Protein AF-0000000077740768 (afdb_homodimer)

Solvent-accessible surface area (backbone atoms only — not comparable to full-atom values): 51770 Å² total; per-residue (Å²): 110,76,67,73,69,76,62,78,69,69,73,80,71,70,84,61,57,72,73,50,46,57,51,37,29,50,53,36,36,55,60,48,62,44,63,74,82,86,44,80,61,64,64,57,43,63,72,75,46,57,66,88,72,53,42,40,68,50,48,29,51,32,42,49,45,39,46,76,26,67,43,61,34,68,59,48,47,52,50,52,58,57,47,59,77,32,86,63,59,63,43,46,66,31,52,37,39,45,43,47,33,18,38,76,71,63,36,49,69,61,42,51,51,49,49,48,49,30,47,74,75,43,47,84,48,69,40,72,63,45,50,34,53,51,47,29,42,39,34,66,74,37,23,72,66,52,32,52,51,50,52,51,41,39,33,64,68,50,68,59,48,87,76,45,46,68,56,50,40,39,56,42,41,20,29,24,74,64,51,33,54,48,51,30,36,52,50,44,69,72,40,38,83,78,40,55,74,52,60,67,43,52,41,48,53,43,43,21,32,34,74,60,66,36,55,66,50,26,51,52,36,50,51,46,43,44,73,73,64,44,72,81,43,51,33,46,51,36,46,52,32,44,36,26,16,77,70,58,34,40,67,59,24,50,50,50,53,49,50,42,57,70,68,64,80,43,67,87,47,70,66,45,54,31,44,49,17,37,18,24,13,65,68,50,32,49,65,59,16,50,51,52,58,64,42,37,58,76,72,74,43,79,85,47,57,66,40,51,42,25,44,31,50,11,23,33,65,57,70,34,41,68,60,24,53,50,48,54,51,49,37,50,74,70,68,41,69,81,48,58,67,43,53,42,54,51,43,58,33,24,63,75,29,85,87,42,21,70,62,42,38,52,52,51,49,50,51,40,52,73,68,68,56,76,67,49,65,71,43,47,35,50,53,29,46,53,25,28,74,69,67,34,48,66,57,31,49,48,53,53,50,51,38,45,68,63,38,33,58,79,52,57,68,34,49,40,42,47,33,54,42,26,44,76,68,72,33,41,65,61,33,47,51,55,51,48,54,40,38,54,50,74,42,74,78,53,65,69,48,52,50,52,48,48,56,49,26,50,77,68,69,43,52,65,59,54,53,52,48,50,52,50,50,55,58,51,61,75,65,50,71,64,74,70,60,76,57,116,113,77,68,73,68,75,62,76,68,69,74,78,71,71,83,60,57,73,71,50,47,56,52,37,32,49,52,38,38,56,61,49,61,46,66,71,82,88,42,79,61,62,66,55,42,61,71,74,46,57,66,87,73,53,42,39,66,51,49,29,50,33,43,50,44,40,46,76,28,66,42,61,34,68,59,49,46,51,51,54,58,56,48,59,76,34,86,62,60,63,42,46,66,32,52,37,38,45,44,46,34,17,36,74,72,63,36,49,68,59,43,51,50,48,50,47,48,31,47,75,75,41,46,85,46,70,40,72,62,44,49,35,55,50,47,29,43,39,34,67,73,37,26,72,65,53,33,53,51,50,51,50,43,39,33,65,68,49,67,60,48,86,75,46,44,70,55,50,40,40,55,42,42,20,29,25,76,64,51,32,55,47,51,31,36,50,50,45,69,73,39,38,83,79,39,55,74,51,60,67,43,51,41,49,52,42,43,20,32,34,73,62,65,35,55,66,50,26,52,52,36,50,52,46,44,44,73,73,64,45,73,82,44,51,37,46,51,35,46,52,32,42,37,27,15,78,69,60,35,40,68,61,24,50,51,50,54,48,51,42,57,70,67,63,79,42,67,88,46,70,65,46,54,32,44,47,18,37,18,25,13,66,66,50,33,47,66,60,17,50,52,52,57,63,41,36,57,76,73,73,42,78,86,47,58,65,40,52,41,24,44,30,51,11,23,33,65,57,70,32,41,68,60,24,54,51,47,53,51,50,37,49,74,72,70,40,69,81,48,57,66,44,54,43,52,50,45,57,32,25,62,74,28,84,86,43,20,69,63,42,38,52,52,51,50,50,51,40,52,72,69,67,55,77,67,50,65,72,44,47,36,50,51,29,46,53,26,29,74,69,67,34,48,66,57,32,50,47,53,52,49,50,38,43,70,66,42,34,58,79,51,58,67,34,49,41,43,47,32,54,42,25,42,75,69,70,33,40,65,61,32,46,51,54,52,48,54,39,39,57,51,73,42,77,76,54,66,68,51,51,51,51,48,49,55,50,26,51,75,69,69,42,52,65,58,53,53,52,47,50,53,50,48,54,58,49,61,74,65,51,71,64,74,72,59,77,58,116

Organism: Raphanus sativus (NCBI:txid3726)

pLDDT: mean 88.82, std 14.02, range [19.12, 98.38]

Sequence (976 aa):
MLKKATSDSYRLLAPATSINRTEIERITRIINDHPFPNHPIQPTLSKHIPLSSLSPTTVSEVLGRLFAAHSNGLKALEFFKYSLKTPPPPTSDSFEKTLHILARMRYFDQAWALMAEMRKSHPFLLTSKSMSILLCKVARFGSYEETLSAFRRMEREIFKKKFGVDEFNVLLRAFCAEREMKEARSVFEKMHSRFKPDVKTMNILLLGFKEAGDVTATELFYHEMVKRGFEPNAVTYGVRIDGFCKKRNFGEALRLFEEMGRCGKVAVTLQIVTTLIHGAGVVRNKVKARQLFDEIPERGLKCDCGAYNALMSALMRCGDVSGAVQVMKEMEENGVEADSVTFHSVFIGMMKSKEFGFDGVCELYQKMKGRSLVPKTPTVVLLMKLFCQNGEVNLGLDLWKYMLEKGYCPHGHALELLTTALCARRRANDAFECSRQTVERGRCVSEPVFRMLETSLSSKGELEKLEELKRKIQKLHSFLPPPGTQLIMLKKATSDSYRLLAPATSINRTEIERITRIINDHPFPNHPIQPTLSKHIPLSSLSPTTVSEVLGRLFAAHSNGLKALEFFKYSLKTPPPPTSDSFEKTLHILARMRYFDQAWALMAEMRKSHPFLLTSKSMSILLCKVARFGSYEETLSAFRRMEREIFKKKFGVDEFNVLLRAFCAEREMKEARSVFEKMHSRFKPDVKTMNILLLGFKEAGDVTATELFYHEMVKRGFEPNAVTYGVRIDGFCKKRNFGEALRLFEEMGRCGKVAVTLQIVTTLIHGAGVVRNKVKARQLFDEIPERGLKCDCGAYNALMSALMRCGDVSGAVQVMKEMEENGVEADSVTFHSVFIGMMKSKEFGFDGVCELYQKMKGRSLVPKTPTVVLLMKLFCQNGEVNLGLDLWKYMLEKGYCPHGHALELLTTALCARRRANDAFECSRQTVERGRCVSEPVFRMLETSLSSKGELEKLEELKRKIQKLHSFLPPPGTQLI

Foldseek 3Di:
DDPPVPPCPVPDLDPDDPVLQLVLLVLLLQLLLDFPDVDDCLVVCVVPPPLVNDDLSSLLSSLVQCLLQLFQLVSLVSSQVSNCVDPPHHALSSLLSSLLSCLVLPVLVVSVVVLLVCVVVPVVSDDLSSVLNNLLSCLQQHDLVSSVVSLVCCCCRRNNHDDEQSSVLSSLLSCLSNLNLVSSVVSCVVCCVPHVHALSSLLSSLLSCLVNLNLVVSVVSVVVCVVVPHDDEQSSLQSNLLSCLVVLNLVVSVVSVVVQVVVVPYQHDPSSLLSSLLSCLSNLNLVVSVVSLVCQVVSVHDDALSSLLSSLLSCLSNLNLVVSVVSVVVCVVVPHDHALSSLQSSLVSQCPHPVRHPVVNVVSVVVCVVVVHQHGQVSLLVVLQRCLVVLNLVVLVVNCVSCVSSSHQHDQSSLLSSLVSCLVVLNLVSSLVSLQSNLSSLHAHDPNSLVSSVVSCVVVVNCVSSVVSVVSRVVSVVPRDPPPPVPD/DDPPVPPVVVPDLDPDDPVLQLVLLVLLQQLLLDFPDVDDCLVSCVVPPPLVNDDLSSLLSNLVQCLLQLFQLVSLVSSQVSNCVDPPHHALSSLLSSLLSCLVLPVLVVSVVVLLVCVVVPVVSDDLSSVLNNLLSCLQQHDLVSSVVVLVCCCCRRNNHDDEQSSVLSSLLSCLSNLNLVSSVVSCVVCCVPHVHALSSLLSSLLSCLVNLNLVVSVVSVVVCVVVPHDDEQSSLQSNLLSCLVVLNLVVSVVSVVVQVVVVPYQHDPSSLLSSLLSCLSNLNLVVSVVSLVCQVVSVHDDALSSLLSSLLSCLSNLNLVVNVVSVVVCVVVPHDHALSSLQSSLVSQCPHPVRHPVVNVVSVVVCVVVVHQHHQVSLLVVLQSCLVVLNLVVLVVNCVSCVSSSHQHDLSSLLSSLVSCLVVLNLVSSLVSLQVNLSSLHAHDPVSLVSSVVSCVVVVNCVSSVVSVVSRVVSVVPRDPPPPPDD

Nearest PDB structures (foldseek):
  4wsl-assembly1_A  TM=6.156E-01  e=1.530E-11  synthetic construct
  8rdj-assembly1_G  TM=3.846E-01  e=1.985E-12  Sinapis alba
  4m59-assembly1_A  TM=3.304E-01  e=1.253E-11  Zea mays
  4oe1-assembly1_A  TM=3.304E-01  e=1.357E-11  Zea mays
  4leu-assembly1_A  TM=6.456E-01  e=7.310E-03  Arabidopsis thaliana

InterPro domains:
  IPR002885 Pentatricopeptide repeat [PF01535] (168-193)
  IPR002885 Pentatricopeptide repeat [PF01535] (382-407)
  IPR002885 Pentatricopeptide repeat [PF13041] (197-246)
  IPR002885 Pentatricopeptide repeat [PF13041] (307-351)
  IPR002885 Pentatricopeptide repeat [PS51375] (164-194)
  IPR002885 Pentatricopeptide repeat [PS51375] (198-232)
  IPR002885 Pentatricopeptide repeat [PS51375] (233-267)
  IPR002885 Pentatricopeptide repeat [PS51375] (304-338)
  IPR002885 Pentatricopeptide repeat [PS51375] (376-410)
  IPR002885 Pentatricopeptide repeat [TIGR00756] (168-194)
  IPR002885 Pentatricopeptide repeat [TIGR00756] (201-234)
  IPR002885 Pentatricopeptide repeat [TIGR00756] (235-264)
  IPR002885 Pentatricopeptide repeat [TIGR00756] (307-339)
  IPR002885 Pentatricopeptide repeat [TIGR00756] (383-410)
  IPR011990 Tetratricopeptide-like helical domain superfamily [G3DSA:1.25.40.10] (53-267)
  IPR011990 Tetratricopeptide-like helical domain superfamily [G3DSA:1.25.40.10] (319-487)
  IPR051114 Mitochondrial RNA Processing CCM1 [PTHR47934] (65-280)

Radius of gyration: 31.54 Å; Cα contacts (8 Å, |Δi|>4): 1273; chains: 2; bounding box: 64×94×77 Å

Structure (mmCIF, N/CA/C/O backbone):
data_AF-0000000077740768-model_v1
#
loop_
_entity.id
_entity.type
_entity.pdbx_description
1 polymer 'Pentatricopeptide repeat-containing protein At3g61360'
#
loop_
_atom_site.group_PDB
_atom_site.id
_atom_site.type_symbol
_atom_site.label_atom_id
_atom_site.label_alt_id
_atom_site.label_comp_id
_atom_site.label_asym_id
_atom_site.label_entity_id
_atom_site.label_seq_id
_atom_site.pdbx_PDB_ins_code
_atom_site.Cartn_x
_atom_site.Cartn_y
_atom_site.Cartn_z
_atom_site.occupancy
_atom_site.B_iso_or_equiv
_atom_site.auth_seq_id
_atom_site.auth_comp_id
_atom_site.auth_asym_id
_atom_site.auth_atom_id
_atom_site.pdbx_PDB_model_num
ATOM 1 N N . MET A 1 1 ? 6.824 11.258 23.734 1 19.12 1 MET A N 1
ATOM 2 C CA . MET A 1 1 ? 5.383 11.445 23.578 1 19.12 1 MET A CA 1
ATOM 3 C C . MET A 1 1 ? 5.035 11.773 22.125 1 19.12 1 MET A C 1
ATOM 5 O O . MET A 1 1 ? 5.113 12.93 21.719 1 19.12 1 MET A O 1
ATOM 9 N N . LEU A 1 2 ? 5.359 10.867 21.188 1 22.73 2 LEU A N 1
ATOM 10 C CA . LEU A 1 2 ? 5.855 11.117 19.844 1 22.73 2 LEU A CA 1
ATOM 11 C C . LEU A 1 2 ? 4.703 11.43 18.891 1 22.73 2 LEU A C 1
ATOM 13 O O . LEU A 1 2 ? 3.822 10.594 18.688 1 22.73 2 LEU A O 1
ATOM 17 N N . LYS A 1 3 ? 4.176 12.602 18.797 1 27.83 3 LYS A N 1
ATOM 18 C CA . LYS A 1 3 ? 3.102 13.156 17.984 1 27.83 3 LYS A CA 1
ATOM 19 C C . LYS A 1 3 ? 3.113 12.57 16.578 1 27.83 3 LYS A C 1
ATOM 21 O O . LYS A 1 3 ? 4.18 12.336 16.016 1 27.83 3 LYS A O 1
ATOM 26 N N . LYS A 1 4 ? 2.189 11.797 16.297 1 33.47 4 LYS A N 1
ATOM 27 C CA . LYS A 1 4 ? 1.985 11.406 14.906 1 33.47 4 LYS A CA 1
ATOM 28 C C . LYS A 1 4 ? 2.395 12.523 13.945 1 33.47 4 LYS A C 1
ATOM 30 O O . LYS A 1 4 ? 1.703 13.531 13.836 1 33.47 4 LYS A O 1
ATOM 35 N N . ALA A 1 5 ? 3.668 12.688 13.758 1 29.22 5 ALA A N 1
ATOM 36 C CA . ALA A 1 5 ? 4.199 13.703 12.852 1 29.22 5 ALA A CA 1
ATOM 37 C C . ALA A 1 5 ? 3.523 13.625 11.484 1 29.22 5 ALA A C 1
ATOM 39 O O . ALA A 1 5 ? 3.865 14.383 10.578 1 29.22 5 ALA A O 1
ATOM 40 N N . THR A 1 6 ? 3.053 12.414 11.133 1 29.78 6 THR A N 1
ATOM 41 C CA . THR A 1 6 ? 2.799 12.547 9.703 1 29.78 6 THR A CA 1
ATOM 42 C C . THR A 1 6 ? 1.734 13.609 9.445 1 29.78 6 THR A C 1
ATOM 44 O O . THR A 1 6 ? 1.549 14.039 8.305 1 29.78 6 THR A O 1
ATOM 47 N N . SER A 1 7 ? 0.493 13.266 10.016 1 28.44 7 SER A N 1
ATOM 48 C CA . SER A 1 7 ? -0.506 14.297 9.75 1 28.44 7 SER A CA 1
ATOM 49 C C . SER A 1 7 ? -0.014 15.672 10.18 1 28.44 7 SER A C 1
ATOM 51 O O . SER A 1 7 ? 0.592 15.812 11.25 1 28.44 7 SER A O 1
ATOM 53 N N . ASP A 1 8 ? 0.368 16.5 9.234 1 29.23 8 ASP A N 1
ATOM 54 C CA . ASP A 1 8 ? 0.685 17.922 9.398 1 29.23 8 ASP A CA 1
ATOM 55 C C . ASP A 1 8 ? -0.085 18.516 10.57 1 29.23 8 ASP A C 1
ATOM 57 O O . ASP A 1 8 ? -1.23 18.953 10.414 1 29.23 8 ASP A O 1
ATOM 61 N N . SER A 1 9 ? -0.058 17.875 11.625 1 28.39 9 SER A N 1
ATOM 62 C CA . SER A 1 9 ? -0.705 18.562 12.742 1 28.39 9 SER A CA 1
ATOM 63 C C . SER A 1 9 ? -0.191 19.984 12.875 1 28.39 9 SER A C 1
ATOM 65 O O . SER A 1 9 ? 0.879 20.219 13.445 1 28.39 9 SER A O 1
ATOM 67 N N . TYR A 1 10 ? -0.19 20.797 11.844 1 28.3 10 TYR A N 1
ATOM 68 C CA . TYR A 1 10 ? 0.041 22.219 12.109 1 28.3 10 TYR A CA 1
ATOM 69 C C . TYR A 1 10 ? -0.716 22.672 13.352 1 28.3 10 TYR A C 1
ATOM 71 O O . TYR A 1 10 ? -1.924 22.453 13.461 1 28.3 10 TYR A O 1
ATOM 79 N N . ARG A 1 11 ? -0.176 22.703 14.484 1 33.5 11 ARG A N 1
ATOM 80 C CA . ARG A 1 11 ? -0.612 23.469 15.648 1 33.5 11 ARG A CA 1
ATOM 81 C C . ARG A 1 11 ? -1.472 24.656 15.234 1 33.5 11 ARG A C 1
ATOM 83 O O . ARG A 1 11 ? -1.171 25.328 14.25 1 33.5 11 ARG A O 1
ATOM 90 N N . LEU A 1 12 ? -2.652 24.703 15.797 1 32.5 12 LEU A N 1
ATOM 91 C CA . LEU A 1 12 ? -3.711 25.703 15.812 1 32.5 12 LEU A CA 1
ATOM 92 C C . LEU A 1 12 ? -3.131 27.109 15.992 1 32.5 12 LEU A C 1
ATOM 94 O O . LEU A 1 12 ? -2.418 27.375 16.969 1 32.5 12 LEU A O 1
ATOM 98 N N . LEU A 1 13 ? -2.967 27.812 14.922 1 33.19 13 LEU A N 1
ATOM 99 C CA . LEU A 1 13 ? -2.783 29.266 14.898 1 33.19 13 LEU A CA 1
ATOM 100 C C . LEU A 1 13 ? -3.686 29.938 15.922 1 33.19 13 LEU A C 1
ATOM 102 O O . LEU A 1 13 ? -4.844 29.562 16.078 1 33.19 13 LEU A O 1
ATOM 106 N N . ALA A 1 14 ? -3.217 30.375 16.938 1 36.44 14 ALA A N 1
ATOM 107 C CA . ALA A 1 14 ? -3.973 31.297 17.781 1 36.44 14 ALA A CA 1
ATOM 108 C C . ALA A 1 14 ? -4.91 32.156 16.953 1 36.44 14 ALA A C 1
ATOM 110 O O . ALA A 1 14 ? -4.547 32.625 15.867 1 36.44 14 ALA A O 1
ATOM 111 N N . PRO A 1 15 ? -6.246 32.125 17.234 1 41.62 15 PRO A N 1
ATOM 112 C CA . PRO A 1 15 ? -7.16 33.031 16.531 1 41.62 15 PRO A CA 1
ATOM 113 C C . PRO A 1 15 ? -6.652 34.469 16.484 1 41.62 15 PRO A C 1
ATOM 115 O O . PRO A 1 15 ? -6.32 35.031 17.531 1 41.62 15 PRO A O 1
ATOM 118 N N . ALA A 1 16 ? -6.008 34.844 15.406 1 47.25 16 ALA A N 1
ATOM 119 C CA . ALA A 1 16 ? -5.688 36.25 15.211 1 47.25 16 ALA A CA 1
ATOM 120 C C . ALA A 1 16 ? -6.898 37.125 15.508 1 47.25 16 ALA A C 1
ATOM 122 O O . ALA A 1 16 ? -8.039 36.688 15.352 1 47.25 16 ALA A O 1
ATOM 123 N N . THR A 1 17 ? -6.75 38.062 16.078 1 52.84 17 THR A N 1
ATOM 124 C CA . THR A 1 17 ? -7.793 39.062 16.219 1 52.84 17 THR A CA 1
ATOM 125 C C . THR A 1 17 ? -8.438 39.375 14.867 1 52.84 17 THR A C 1
ATOM 127 O O . THR A 1 17 ? -7.84 39.125 13.82 1 52.84 17 THR A O 1
ATOM 130 N N . SER A 1 18 ? -9.805 39.625 14.812 1 54.72 18 SER A N 1
ATOM 131 C CA . SER A 1 18 ? -10.68 39.875 13.672 1 54.72 18 SER A CA 1
ATOM 132 C C . SER A 1 18 ? -9.977 40.688 12.594 1 54.72 18 SER A C 1
ATOM 134 O O . SER A 1 18 ? -10.07 40.375 11.406 1 54.72 18 SER A O 1
ATOM 136 N N . ILE A 1 19 ? -9.367 41.75 13 1 53 19 ILE A N 1
ATOM 137 C CA . ILE A 1 19 ? -8.711 42.656 12.062 1 53 19 ILE A CA 1
ATOM 138 C C . ILE A 1 19 ? -7.547 41.938 11.383 1 53 19 ILE A C 1
ATOM 140 O O . ILE A 1 19 ? -7.348 42.062 10.172 1 53 19 ILE A O 1
ATOM 144 N N . ASN A 1 20 ? -7.051 41 12.078 1 72.62 20 ASN A N 1
ATOM 145 C CA . ASN A 1 20 ? -5.852 40.312 11.602 1 72.62 20 ASN A CA 1
ATOM 146 C C . ASN A 1 20 ? -6.203 39.188 10.641 1 72.62 20 ASN A C 1
ATOM 148 O O . ASN A 1 20 ? -5.504 39 9.648 1 72.62 20 ASN A O 1
ATOM 152 N N . ARG A 1 21 ? -7.508 38.969 10.672 1 80 21 ARG A N 1
ATOM 153 C CA . ARG A 1 21 ? -7.91 37.875 9.797 1 80 21 ARG A CA 1
ATOM 154 C C . ARG A 1 21 ? -8.219 38.375 8.391 1 80 21 ARG A C 1
ATOM 156 O O . ARG A 1 21 ? -7.871 37.719 7.398 1 80 21 ARG A O 1
ATOM 163 N N . THR A 1 22 ? -8.852 39.562 8.359 1 81.31 22 THR A N 1
ATOM 164 C CA . THR A 1 22 ? -9.211 40.125 7.066 1 81.31 22 THR A CA 1
ATOM 165 C C . THR A 1 22 ? -7.961 40.469 6.262 1 81.31 22 THR A C 1
ATOM 167 O O . THR A 1 22 ? -7.938 40.312 5.043 1 81.31 22 THR A O 1
ATOM 170 N N . GLU A 1 23 ? -6.965 40.938 6.988 1 86.69 23 GLU A N 1
ATOM 171 C CA . GLU A 1 23 ? -5.715 41.281 6.309 1 86.69 23 GLU A CA 1
ATOM 172 C C . GLU A 1 23 ? -5.004 40.031 5.797 1 86.69 23 GLU A C 1
ATOM 174 O O . GLU A 1 23 ? -4.465 40.031 4.691 1 86.69 23 GLU A O 1
ATOM 179 N N . ILE A 1 24 ? -5.078 39.062 6.551 1 88.75 24 ILE A N 1
ATOM 180 C CA . ILE A 1 24 ? -4.461 37.812 6.172 1 88.75 24 ILE A CA 1
ATOM 181 C C . ILE A 1 24 ? -5.148 37.25 4.93 1 88.75 24 ILE A C 1
ATOM 183 O O . ILE A 1 24 ? -4.488 36.781 3.996 1 88.75 24 ILE A O 1
ATOM 187 N N . GLU A 1 25 ? -6.438 37.312 4.906 1 85.25 25 GLU A N 1
ATOM 188 C CA . GLU A 1 25 ? -7.207 36.844 3.76 1 85.25 25 GLU A CA 1
ATOM 189 C C . GLU A 1 25 ? -6.91 37.656 2.51 1 85.25 25 GLU A C 1
ATOM 191 O O . GLU A 1 25 ? -6.777 37.125 1.416 1 85.25 25 GLU A O 1
ATOM 196 N N . ARG A 1 26 ? -6.844 38.875 2.738 1 88.19 26 ARG A N 1
ATOM 197 C CA . ARG A 1 26 ? -6.547 39.781 1.626 1 88.19 26 ARG A CA 1
ATOM 198 C C . ARG A 1 26 ? -5.188 39.469 1.016 1 88.19 26 ARG A C 1
ATOM 200 O O . ARG A 1 26 ? -5.062 39.344 -0.205 1 88.19 26 ARG A O 1
ATOM 207 N N . ILE A 1 27 ? -4.152 39.344 1.81 1 91.69 27 ILE A N 1
ATOM 208 C CA . ILE A 1 27 ? -2.803 39.062 1.335 1 91.69 27 ILE A CA 1
ATOM 209 C C . ILE A 1 27 ? -2.773 37.719 0.625 1 91.69 27 ILE A C 1
ATOM 211 O O . ILE A 1 27 ? -2.172 37.594 -0.443 1 91.69 27 ILE A O 1
ATOM 215 N N . THR A 1 28 ? -3.422 36.719 1.236 1 88.38 28 THR A N 1
ATOM 216 C CA . THR A 1 28 ? -3.465 35.375 0.658 1 88.38 28 THR A CA 1
ATOM 217 C C . THR A 1 28 ? -4.105 35.406 -0.727 1 88.38 28 THR A C 1
ATOM 219 O O . THR A 1 28 ? -3.627 34.75 -1.653 1 88.38 28 THR A O 1
ATOM 222 N N . ARG A 1 29 ? -5.121 36.219 -0.854 1 84.19 29 ARG A N 1
ATOM 223 C CA . ARG A 1 29 ? -5.805 36.344 -2.137 1 84.19 29 ARG A CA 1
ATOM 224 C C . ARG A 1 29 ? -4.902 37 -3.178 1 84.19 29 ARG A C 1
ATOM 226 O O . ARG A 1 29 ? -4.887 36.562 -4.34 1 84.19 29 ARG A O 1
ATOM 233 N N . ILE A 1 30 ? -4.215 38 -2.787 1 87.62 30 ILE A N 1
ATOM 234 C CA . ILE A 1 30 ? -3.318 38.688 -3.691 1 87.62 30 ILE A CA 1
ATOM 235 C C . ILE A 1 30 ? -2.264 37.75 -4.234 1 87.62 30 ILE A C 1
ATOM 237 O O . ILE A 1 30 ? -1.974 37.75 -5.434 1 87.62 30 ILE A O 1
ATOM 241 N N . ILE A 1 31 ? -1.741 36.875 -3.418 1 88.81 31 ILE A N 1
ATOM 242 C CA . ILE A 1 31 ? -0.682 35.969 -3.807 1 88.81 31 ILE A CA 1
ATOM 243 C C . ILE A 1 31 ? -1.251 34.875 -4.73 1 88.81 31 ILE A C 1
ATOM 245 O O . ILE A 1 31 ? -0.696 34.625 -5.797 1 88.81 31 ILE A O 1
ATOM 249 N N . ASN A 1 32 ? -2.355 34.312 -4.305 1 81.62 32 ASN A N 1
ATOM 250 C CA . ASN A 1 32 ? -2.936 33.188 -5.047 1 81.62 32 ASN A CA 1
ATOM 251 C C . ASN A 1 32 ? -3.477 33.656 -6.402 1 81.62 32 ASN A C 1
ATOM 253 O O . ASN A 1 32 ? -3.451 32.875 -7.367 1 81.62 32 ASN A O 1
ATOM 257 N N . ASP A 1 33 ? -3.928 34.875 -6.422 1 77.62 33 ASP A N 1
ATOM 258 C CA . ASP A 1 33 ? -4.547 35.375 -7.648 1 77.62 33 ASP A CA 1
ATOM 259 C C . ASP A 1 33 ? -3.496 35.906 -8.625 1 77.62 33 ASP A C 1
ATOM 261 O O . ASP A 1 33 ? -3.803 36.188 -9.781 1 77.62 33 ASP A O 1
ATOM 265 N N . HIS A 1 34 ? -2.32 36.062 -8.164 1 80.81 34 HIS A N 1
ATOM 266 C CA . HIS A 1 34 ? -1.268 36.531 -9.047 1 80.81 34 HIS A CA 1
ATOM 267 C C . HIS A 1 34 ? -1.006 35.562 -10.18 1 80.81 34 HIS A C 1
ATOM 269 O O . HIS A 1 34 ? -0.88 34.344 -9.953 1 80.81 34 HIS A O 1
ATOM 275 N N . PRO A 1 35 ? -1.035 36.062 -11.477 1 72.31 35 PRO A N 1
ATOM 276 C CA . PRO A 1 35 ? -0.793 35.156 -12.617 1 72.31 35 PRO A CA 1
ATOM 277 C C . PRO A 1 35 ? 0.646 34.656 -12.672 1 72.31 35 PRO A C 1
ATOM 279 O O . PRO A 1 35 ? 1.583 35.469 -12.742 1 72.31 35 PRO A O 1
ATOM 282 N N . PHE A 1 36 ? 0.945 33.594 -12.367 1 67.31 36 PHE A N 1
ATOM 283 C CA . PHE A 1 36 ? 2.258 32.969 -12.398 1 67.31 36 PHE A CA 1
ATOM 284 C C . PHE A 1 36 ? 2.379 32.031 -13.602 1 67.31 36 PHE A C 1
ATOM 286 O O . PHE A 1 36 ? 1.399 31.406 -14.008 1 67.31 36 PHE A O 1
ATOM 293 N N . PRO A 1 37 ? 3.564 31.922 -14.289 1 63.22 37 PRO A N 1
ATOM 294 C CA . PRO A 1 37 ? 4.895 32.5 -14.055 1 63.22 37 PRO A CA 1
ATOM 295 C C . PRO A 1 37 ? 5.164 33.719 -14.922 1 63.22 37 PRO A C 1
ATOM 297 O O . PRO A 1 37 ? 6.297 34.219 -14.961 1 63.22 37 PRO A O 1
ATOM 300 N N . ASN A 1 38 ? 4.191 34.156 -15.547 1 61.81 38 ASN A N 1
ATOM 301 C CA . ASN A 1 38 ? 4.363 35.156 -16.594 1 61.81 38 ASN A CA 1
ATOM 302 C C . ASN A 1 38 ? 4.934 36.469 -16.016 1 61.81 38 ASN A C 1
ATOM 304 O O . ASN A 1 38 ? 5.672 37.156 -16.703 1 61.81 38 ASN A O 1
ATOM 308 N N . HIS A 1 39 ? 4.512 36.719 -14.75 1 74.12 39 HIS A N 1
ATOM 309 C CA . HIS A 1 39 ? 4.938 37.969 -14.156 1 74.12 39 HIS A CA 1
ATOM 310 C C . HIS A 1 39 ? 5.578 37.75 -12.789 1 74.12 39 HIS A C 1
ATOM 312 O O . HIS A 1 39 ? 5.105 36.938 -12 1 74.12 39 HIS A O 1
ATOM 318 N N . PRO A 1 40 ? 6.707 38.469 -12.633 1 84.5 40 PRO A N 1
ATOM 319 C CA . PRO A 1 40 ? 7.254 38.406 -11.273 1 84.5 40 PRO A CA 1
ATOM 320 C C . PRO A 1 40 ? 6.281 38.906 -10.219 1 84.5 40 PRO A C 1
ATOM 322 O O . PRO A 1 40 ? 5.551 39.875 -10.461 1 84.5 40 PRO A O 1
ATOM 325 N N . ILE A 1 41 ? 6.16 38.281 -9.125 1 89.94 41 ILE A N 1
ATOM 326 C CA . ILE A 1 41 ? 5.148 38.594 -8.117 1 89.94 41 ILE A CA 1
ATOM 327 C C . ILE A 1 41 ? 5.668 39.719 -7.195 1 89.94 41 ILE A C 1
ATOM 329 O O . ILE A 1 41 ? 4.883 40.375 -6.523 1 89.94 41 ILE A O 1
ATOM 333 N N . GLN A 1 42 ? 6.98 40.094 -7.184 1 91.38 42 GLN A N 1
ATOM 334 C CA . GLN A 1 42 ? 7.574 41 -6.23 1 91.38 42 GLN A CA 1
ATOM 335 C C . GLN A 1 42 ? 7.004 42.406 -6.398 1 91.38 42 GLN A C 1
ATOM 337 O O . GLN A 1 42 ? 6.645 43.062 -5.418 1 91.38 42 GLN A O 1
ATOM 342 N N . PRO A 1 43 ? 6.848 42.812 -7.629 1 91.12 43 PRO A N 1
ATOM 343 C CA . PRO A 1 43 ? 6.25 44.156 -7.797 1 91.12 43 PRO A CA 1
ATOM 344 C C . PRO A 1 43 ? 4.809 44.219 -7.297 1 91.12 43 PRO A C 1
ATOM 346 O O . PRO A 1 43 ? 4.391 45.219 -6.742 1 91.12 43 PRO A O 1
ATOM 349 N N . THR A 1 44 ? 4.102 43.188 -7.504 1 91.19 44 THR A N 1
ATOM 350 C CA . THR A 1 44 ? 2.725 43.125 -7.023 1 91.19 44 THR A CA 1
ATOM 351 C C . THR A 1 44 ? 2.678 43.156 -5.5 1 91.19 44 THR A C 1
ATOM 353 O O . THR A 1 44 ? 1.845 43.844 -4.914 1 91.19 44 THR A O 1
ATOM 356 N N . LEU A 1 45 ? 3.549 42.469 -4.836 1 93.69 45 LEU A N 1
ATOM 357 C CA . LEU A 1 45 ? 3.613 42.438 -3.379 1 93.69 45 LEU A CA 1
ATOM 358 C C . LEU A 1 45 ? 3.955 43.844 -2.844 1 93.69 45 LEU A C 1
ATOM 360 O O . LEU A 1 45 ? 3.312 44.312 -1.91 1 93.69 45 LEU A O 1
ATOM 364 N N . SER A 1 46 ? 4.953 44.5 -3.48 1 92.88 46 SER A N 1
ATOM 365 C CA . SER A 1 46 ? 5.398 45.812 -3.023 1 92.88 46 SER A CA 1
ATOM 366 C C . SER A 1 46 ? 4.297 46.844 -3.18 1 92.88 46 SER A C 1
ATOM 368 O O . SER A 1 46 ? 4.172 47.75 -2.354 1 92.88 46 SER A O 1
ATOM 370 N N . LYS A 1 47 ? 3.531 46.688 -4.168 1 92.5 47 LYS A N 1
ATOM 371 C CA . LYS A 1 47 ? 2.477 47.656 -4.461 1 92.5 47 LYS A CA 1
ATOM 372 C C . LYS A 1 47 ? 1.285 47.469 -3.525 1 92.5 47 LYS A C 1
ATOM 374 O O . LYS A 1 47 ? 0.702 48.438 -3.057 1 92.5 47 LYS A O 1
ATOM 379 N N . HIS A 1 48 ? 0.934 46.25 -3.225 1 92.88 48 HIS A N 1
ATOM 380 C CA . HIS A 1 48 ? -0.35 46 -2.576 1 92.88 48 HIS A CA 1
ATOM 381 C C . HIS A 1 48 ? -0.165 45.625 -1.11 1 92.88 48 HIS A C 1
ATOM 383 O O . HIS A 1 48 ? -1.116 45.656 -0.328 1 92.88 48 HIS A O 1
ATOM 389 N N . ILE A 1 49 ? 1.038 45.281 -0.697 1 93.75 49 ILE A N 1
ATOM 390 C CA . ILE A 1 49 ? 1.278 44.844 0.674 1 93.75 49 ILE A CA 1
ATOM 391 C C . ILE A 1 49 ? 2.428 45.625 1.277 1 93.75 49 ILE A C 1
ATOM 393 O O . ILE A 1 49 ? 3.598 45.281 1.093 1 93.75 49 ILE A O 1
ATOM 397 N N . PRO A 1 50 ? 2.061 46.594 1.996 1 91.94 50 PRO A N 1
ATOM 398 C CA . PRO A 1 50 ? 3.137 47.375 2.645 1 91.94 50 PRO A CA 1
ATOM 399 C C . PRO A 1 50 ? 3.947 46.5 3.621 1 91.94 50 PRO A C 1
ATOM 401 O O . PRO A 1 50 ? 3.381 45.719 4.371 1 91.94 50 PRO A O 1
ATOM 404 N N . LEU A 1 51 ? 5.211 46.719 3.654 1 91.56 51 LEU A N 1
ATOM 405 C CA . LEU A 1 51 ? 6.109 45.938 4.508 1 91.56 51 LEU A CA 1
ATOM 406 C C . LEU A 1 51 ? 5.773 46.156 5.98 1 91.56 51 LEU A C 1
ATOM 408 O O . LEU A 1 51 ? 5.988 45.25 6.805 1 91.56 51 LEU A O 1
ATOM 412 N N . SER A 1 52 ? 5.234 47.25 6.254 1 87.62 52 SER A N 1
ATOM 413 C CA . SER A 1 52 ? 4.891 47.594 7.629 1 87.62 52 SER A CA 1
ATOM 414 C C . SER A 1 52 ? 3.744 46.75 8.148 1 87.62 52 SER A C 1
ATOM 416 O O . SER A 1 52 ? 3.578 46.562 9.359 1 87.62 52 SER A O 1
ATOM 418 N N . SER A 1 53 ? 3.029 46.188 7.277 1 86.69 53 SER A N 1
ATOM 419 C CA . SER A 1 53 ? 1.871 45.375 7.664 1 86.69 53 SER A CA 1
ATOM 420 C C . SER A 1 53 ? 2.262 43.938 7.926 1 86.69 53 SER A C 1
ATOM 422 O O . SER A 1 53 ? 1.444 43.156 8.406 1 86.69 53 SER A O 1
ATOM 424 N N . LEU A 1 54 ? 3.561 43.625 7.73 1 91.44 54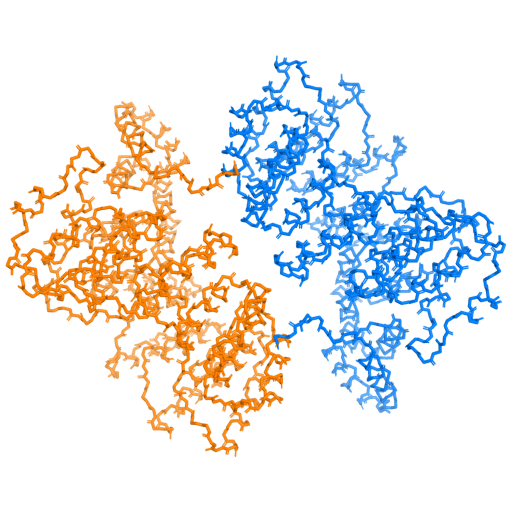 LEU A N 1
ATOM 425 C CA . LEU A 1 54 ? 3.992 42.25 7.805 1 91.44 54 LEU A CA 1
ATOM 426 C C . LEU A 1 54 ? 4.676 41.938 9.141 1 91.44 54 LEU A C 1
ATOM 428 O O . LEU A 1 54 ? 5.906 41.969 9.227 1 91.44 54 LEU A O 1
ATOM 432 N N . SER A 1 55 ? 3.896 41.688 10.07 1 91.69 55 SER A N 1
ATOM 433 C CA . SER A 1 55 ? 4.457 41.188 11.32 1 91.69 55 SER A CA 1
ATOM 434 C C . SER A 1 55 ? 4.832 39.719 11.203 1 91.69 55 SER A C 1
ATOM 436 O O . SER A 1 55 ? 4.34 39 10.32 1 91.69 55 SER A O 1
ATOM 438 N N . PRO A 1 56 ? 5.711 39.25 12.047 1 92.69 56 PRO A N 1
ATOM 439 C CA . PRO A 1 56 ? 6.074 37.812 11.992 1 92.69 56 PRO A CA 1
ATOM 440 C C . PRO A 1 56 ? 4.867 36.906 12.117 1 92.69 56 PRO A C 1
ATOM 442 O O . PRO A 1 56 ? 4.809 35.844 11.453 1 92.69 56 PRO A O 1
ATOM 445 N N . THR A 1 57 ? 3.953 37.281 12.906 1 91.94 57 THR A N 1
ATOM 446 C CA . THR A 1 57 ? 2.742 36.469 13.078 1 91.94 57 THR A CA 1
ATOM 447 C C . THR A 1 57 ? 1.902 36.5 11.805 1 91.94 57 THR A C 1
ATOM 449 O O . THR A 1 57 ? 1.355 35.469 11.406 1 91.94 57 THR A O 1
ATOM 452 N N . THR A 1 58 ? 1.812 37.719 11.219 1 92.12 58 THR A N 1
ATOM 453 C CA . THR A 1 58 ? 1.055 37.844 9.977 1 92.12 58 THR A CA 1
ATOM 454 C C . THR A 1 58 ? 1.679 36.969 8.875 1 92.12 58 THR A C 1
ATOM 456 O O . THR A 1 58 ? 0.97 36.281 8.141 1 92.12 58 THR A O 1
ATOM 459 N N . VAL A 1 59 ? 3.002 37 8.797 1 94.56 59 VAL A N 1
ATOM 460 C CA . VAL A 1 59 ? 3.719 36.25 7.781 1 94.56 59 VAL A CA 1
ATOM 461 C C . VAL A 1 59 ? 3.467 34.75 7.977 1 94.56 59 VAL A C 1
ATOM 463 O O . VAL A 1 59 ? 3.162 34.031 7.023 1 94.56 59 VAL A O 1
ATOM 466 N N . SER A 1 60 ? 3.57 34.312 9.172 1 94.25 60 SER A N 1
ATOM 467 C CA . SER A 1 60 ? 3.361 32.906 9.492 1 94.25 60 SER A CA 1
ATOM 468 C C . SER A 1 60 ? 1.945 32.469 9.141 1 94.25 60 SER A C 1
ATOM 470 O O . SER A 1 60 ? 1.748 31.375 8.578 1 94.25 60 SER A O 1
ATOM 472 N N . GLU A 1 61 ? 0.991 33.312 9.391 1 90.5 61 GLU A N 1
ATOM 473 C CA . GLU A 1 61 ? -0.406 32.969 9.125 1 90.5 61 GLU A CA 1
ATOM 474 C C . GLU A 1 61 ? -0.688 32.938 7.625 1 90.5 61 GLU A C 1
ATOM 476 O O . GLU A 1 61 ? -1.448 32.062 7.156 1 90.5 61 GLU A O 1
ATOM 481 N N . VAL A 1 62 ? -0.131 33.844 6.934 1 92.44 62 VAL A N 1
ATOM 482 C CA . VAL A 1 62 ? -0.31 33.875 5.488 1 92.44 62 VAL A CA 1
ATOM 483 C C . VAL A 1 62 ? 0.285 32.594 4.875 1 92.44 62 VAL A C 1
ATOM 485 O O . VAL A 1 62 ? -0.365 31.938 4.07 1 92.44 62 VAL A O 1
ATOM 488 N N . LEU A 1 63 ? 1.474 32.25 5.312 1 93.94 63 LEU A N 1
ATOM 489 C CA . LEU A 1 63 ? 2.131 31.078 4.785 1 93.94 63 LEU A CA 1
ATOM 490 C C . LEU A 1 63 ? 1.364 29.812 5.176 1 93.94 63 LEU A C 1
ATOM 492 O O . LEU A 1 63 ? 1.325 28.844 4.41 1 93.94 63 LEU A O 1
ATOM 496 N N . GLY A 1 64 ? 0.818 29.812 6.395 1 89.38 64 GLY A N 1
ATOM 497 C CA . GLY A 1 64 ? -0.041 28.703 6.793 1 89.38 64 GLY A CA 1
ATOM 498 C C . GLY A 1 64 ? -1.234 28.516 5.875 1 89.38 64 GLY A C 1
ATOM 499 O O . GLY A 1 64 ? -1.581 27.391 5.52 1 89.38 64 GLY A O 1
ATOM 500 N N . ARG A 1 65 ? -1.777 29.609 5.441 1 85.12 65 ARG A N 1
ATOM 501 C CA . ARG A 1 65 ? -2.914 29.562 4.527 1 85.12 65 ARG A CA 1
ATOM 502 C C . ARG A 1 65 ? -2.484 29.094 3.145 1 85.12 65 ARG A C 1
ATOM 504 O O . ARG A 1 65 ? -3.199 28.312 2.496 1 85.12 65 ARG A O 1
ATOM 511 N N . LEU A 1 66 ? -1.395 29.609 2.758 1 87.44 66 LEU A N 1
ATOM 512 C CA . LEU A 1 66 ? -0.876 29.188 1.464 1 87.44 66 LEU A CA 1
ATOM 513 C C . LEU A 1 66 ? -0.603 27.688 1.463 1 87.44 66 LEU A C 1
ATOM 515 O O . LEU A 1 66 ? -0.861 27 0.468 1 87.44 66 LEU A O 1
ATOM 519 N N . PHE A 1 67 ? -0.15 27.141 2.568 1 87.25 67 PHE A N 1
ATOM 520 C CA . PHE A 1 67 ? 0.111 25.719 2.711 1 87.25 67 PHE A CA 1
ATOM 521 C C . PHE A 1 67 ? -1.185 24.922 2.627 1 87.25 67 PHE A C 1
ATOM 523 O O . PHE A 1 67 ? -1.271 23.938 1.883 1 87.25 67 PHE A O 1
ATOM 530 N N . ALA A 1 68 ? -2.115 25.344 3.395 1 76.56 68 ALA A N 1
ATOM 531 C CA . ALA A 1 68 ? -3.402 24.656 3.441 1 76.56 68 ALA A CA 1
ATOM 532 C C . ALA A 1 68 ? -4.086 24.672 2.076 1 76.56 68 ALA A C 1
ATOM 534 O O . ALA A 1 68 ? -4.789 23.734 1.711 1 76.56 68 ALA A O 1
ATOM 535 N N . ALA A 1 69 ? -3.84 25.75 1.34 1 75.5 69 ALA A N 1
ATOM 536 C CA . ALA A 1 69 ? -4.496 25.938 0.049 1 75.5 69 ALA A CA 1
ATOM 537 C C . ALA A 1 69 ? -3.738 25.219 -1.064 1 75.5 69 ALA A C 1
ATOM 539 O O . ALA A 1 69 ? -4.145 25.266 -2.229 1 75.5 69 ALA A O 1
ATOM 540 N N . HIS A 1 70 ? -2.648 24.609 -0.713 1 78.19 70 HIS A N 1
ATOM 541 C CA . HIS A 1 70 ? -1.809 23.969 -1.715 1 78.19 70 HIS A CA 1
ATOM 542 C C . HIS A 1 70 ? -1.408 24.938 -2.814 1 78.19 70 HIS A C 1
ATOM 544 O O . HIS A 1 70 ? -1.495 24.625 -4 1 78.19 70 HIS A O 1
ATOM 550 N N . SER A 1 71 ? -1.074 26.109 -2.42 1 78.56 71 SER A N 1
ATOM 551 C CA . SER A 1 71 ? -0.681 27.172 -3.35 1 78.56 71 SER A CA 1
ATOM 552 C C . SER A 1 71 ? 0.66 26.859 -4.004 1 78.56 71 SER A C 1
ATOM 554 O O . SER A 1 71 ? 1.404 26 -3.527 1 78.56 71 SER A O 1
ATOM 556 N N . ASN A 1 72 ? 0.879 27.547 -5.098 1 80.44 72 ASN A N 1
ATOM 557 C CA . ASN A 1 72 ? 2.146 27.391 -5.801 1 80.44 72 ASN A CA 1
ATOM 558 C C . ASN A 1 72 ? 3.334 27.719 -4.898 1 80.44 72 ASN A C 1
ATOM 560 O O . ASN A 1 72 ? 3.361 28.766 -4.258 1 80.44 72 ASN A O 1
ATOM 564 N N . GLY A 1 73 ? 4.289 26.891 -4.914 1 86.81 73 GLY A N 1
ATOM 565 C CA . GLY A 1 73 ? 5.41 27.016 -3.99 1 86.81 73 GLY A CA 1
ATOM 566 C C . GLY A 1 73 ? 6.332 28.172 -4.316 1 86.81 73 GLY A C 1
ATOM 567 O O . GLY A 1 73 ? 6.926 28.766 -3.416 1 86.81 73 GLY A O 1
ATOM 568 N N . LEU A 1 74 ? 6.453 28.516 -5.539 1 88.19 74 LEU A N 1
ATOM 569 C CA . LEU A 1 74 ? 7.336 29.609 -5.926 1 88.19 74 LEU A CA 1
ATOM 570 C C . LEU A 1 74 ? 6.758 30.953 -5.496 1 88.19 74 LEU A C 1
ATOM 572 O O . LEU A 1 74 ? 7.504 31.859 -5.121 1 88.19 74 LEU A O 1
ATOM 576 N N . LYS A 1 75 ? 5.438 31.031 -5.523 1 89.62 75 LYS A N 1
ATOM 577 C CA . LYS A 1 75 ? 4.805 32.25 -5.02 1 89.62 75 LYS A CA 1
ATOM 578 C C . LYS A 1 75 ? 5.023 32.406 -3.518 1 89.62 75 LYS A C 1
ATOM 580 O O . LYS A 1 75 ? 5.324 33.5 -3.037 1 89.62 75 LYS A O 1
ATOM 585 N N . ALA A 1 76 ? 4.848 31.312 -2.875 1 92.19 76 ALA A N 1
ATOM 586 C CA . ALA A 1 76 ? 5.074 31.312 -1.432 1 92.19 76 ALA A CA 1
ATOM 587 C C . ALA A 1 76 ? 6.52 31.688 -1.107 1 92.19 76 ALA A C 1
ATOM 589 O O . ALA A 1 76 ? 6.781 32.438 -0.157 1 92.19 76 ALA A O 1
ATOM 590 N N . LEU A 1 77 ? 7.426 31.156 -1.904 1 95.56 77 LEU A N 1
ATOM 591 C CA . LEU A 1 77 ? 8.844 31.453 -1.729 1 95.56 77 LEU A CA 1
ATOM 592 C C . LEU A 1 77 ? 9.109 32.938 -1.873 1 95.56 77 LEU A C 1
ATOM 594 O O . LEU A 1 77 ? 9.805 33.531 -1.046 1 95.56 77 LEU A O 1
ATOM 598 N N . GLU A 1 78 ? 8.555 33.531 -2.865 1 94.62 78 GLU A N 1
ATOM 599 C CA . GLU A 1 78 ? 8.773 34.938 -3.113 1 94.62 78 GLU A CA 1
ATOM 600 C C . GLU A 1 78 ? 8.148 35.812 -2.01 1 94.62 78 GLU A C 1
ATOM 602 O O . GLU A 1 78 ? 8.695 36.844 -1.647 1 94.62 78 GLU A O 1
ATOM 607 N N . PHE A 1 79 ? 7.039 35.406 -1.535 1 96 79 PHE A N 1
ATOM 608 C CA . PHE A 1 79 ? 6.43 36.125 -0.418 1 96 79 PHE A CA 1
ATOM 609 C C . PHE A 1 79 ? 7.32 36.031 0.818 1 96 79 PHE A C 1
ATOM 611 O O . PHE A 1 79 ? 7.516 37.062 1.51 1 96 79 PHE A O 1
ATOM 618 N N . PHE A 1 80 ? 7.824 34.906 1.1 1 97.12 80 PHE A N 1
ATOM 619 C CA . PHE A 1 80 ? 8.727 34.719 2.236 1 97.12 80 PHE A CA 1
ATOM 620 C C . PHE A 1 80 ? 9.945 35.625 2.09 1 97.12 8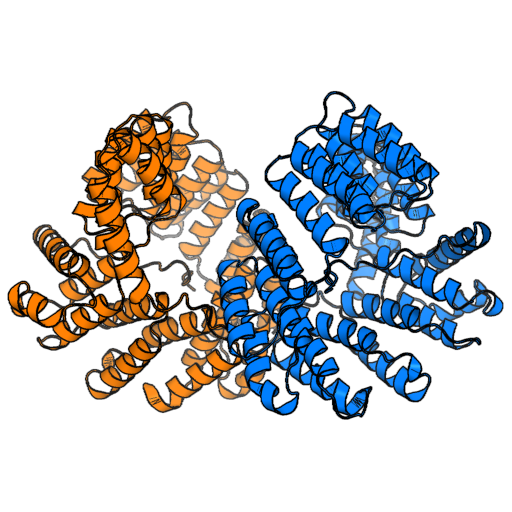0 PHE A C 1
ATOM 622 O O . PHE A 1 80 ? 10.336 36.312 3.035 1 97.12 80 PHE A O 1
ATOM 629 N N . LYS A 1 81 ? 10.523 35.594 0.904 1 95.25 81 LYS A N 1
ATOM 630 C CA . LYS A 1 81 ? 11.695 36.438 0.65 1 95.25 81 LYS A CA 1
ATOM 631 C C . LYS A 1 81 ? 11.359 37.906 0.809 1 95.25 81 LYS A C 1
ATOM 633 O O . LYS A 1 81 ? 12.172 38.688 1.305 1 95.25 81 LYS A O 1
ATOM 638 N N . TYR A 1 82 ? 10.156 38.219 0.381 1 95.5 82 TYR A N 1
ATOM 639 C CA . TYR A 1 82 ? 9.688 39.594 0.532 1 95.5 82 TYR A CA 1
ATOM 640 C C . TYR A 1 82 ? 9.617 39.969 2.002 1 95.5 82 TYR A C 1
ATOM 642 O O . TYR A 1 82 ? 9.969 41.094 2.367 1 95.5 82 TYR A O 1
ATOM 650 N N . SER A 1 83 ? 9.172 39.062 2.811 1 95.44 83 SER A N 1
ATOM 651 C CA . SER A 1 83 ? 9 39.344 4.23 1 95.44 83 SER A CA 1
ATOM 652 C C . SER A 1 83 ? 10.344 39.5 4.93 1 95.44 83 SER A C 1
ATOM 654 O O . SER A 1 83 ? 10.414 40.031 6.039 1 95.44 83 SER A O 1
ATOM 656 N N . LEU A 1 84 ? 11.406 39.031 4.297 1 94.81 84 LEU A N 1
ATOM 657 C CA . LEU A 1 84 ? 12.742 39.125 4.879 1 94.81 84 LEU A CA 1
ATOM 658 C C . LEU A 1 84 ? 13.258 40.562 4.816 1 94.81 84 LEU A C 1
ATOM 660 O O . LEU A 1 84 ? 14.219 40.906 5.504 1 94.81 84 LEU A O 1
ATOM 664 N N . LYS A 1 85 ? 12.641 41.406 4.047 1 91.81 85 LYS A N 1
ATOM 665 C CA . LYS A 1 85 ? 13.117 42.75 3.807 1 91.81 85 LYS A CA 1
ATOM 666 C C . LYS A 1 85 ? 12.758 43.688 4.965 1 91.81 85 LYS A C 1
ATOM 668 O O . LYS A 1 85 ? 13.234 44.812 5.039 1 91.81 85 LYS A O 1
ATOM 673 N N . THR A 1 86 ? 11.867 43.219 5.797 1 87.69 86 THR A N 1
ATOM 674 C CA . THR A 1 86 ? 11.422 44.094 6.891 1 87.69 86 THR A CA 1
ATOM 675 C C . THR A 1 86 ? 11.727 43.438 8.242 1 87.69 86 THR A C 1
ATOM 677 O O . THR A 1 86 ? 11.586 42.219 8.398 1 87.69 86 THR A O 1
ATOM 680 N N . PRO A 1 87 ? 12.242 44.312 9.172 1 86.94 87 PRO A N 1
ATOM 681 C CA . PRO A 1 87 ? 12.367 43.781 10.539 1 86.94 87 PRO A CA 1
ATOM 682 C C . PRO A 1 87 ? 11.055 43.875 11.32 1 86.94 87 PRO A C 1
ATOM 684 O O . PRO A 1 87 ? 10.25 44.781 11.094 1 86.94 87 PRO A O 1
ATOM 687 N N . PRO A 1 88 ? 10.883 43.031 12.141 1 91.19 88 PRO A N 1
ATOM 688 C CA . PRO A 1 88 ? 11.656 41.844 12.547 1 91.19 88 PRO A CA 1
ATOM 689 C C . PRO A 1 88 ? 11.547 40.688 11.547 1 91.19 88 PRO A C 1
ATOM 691 O O . PRO A 1 88 ? 10.555 40.594 10.828 1 91.19 88 PRO A O 1
ATOM 694 N N . PRO A 1 89 ? 12.492 39.844 11.586 1 90.81 89 PRO A N 1
ATOM 695 C CA . PRO A 1 89 ? 12.492 38.719 10.625 1 90.81 89 PRO A CA 1
ATOM 696 C C . PRO A 1 89 ? 11.391 37.719 10.898 1 90.81 89 PRO A C 1
ATOM 698 O O . PRO A 1 89 ? 10.867 37.656 12.016 1 90.81 89 PRO A O 1
ATOM 701 N N . PRO A 1 90 ? 11.109 36.938 9.898 1 92.38 90 PRO A N 1
ATOM 702 C CA . PRO A 1 90 ? 10.117 35.875 10.086 1 92.38 90 PRO A CA 1
ATOM 703 C C . PRO A 1 90 ? 10.562 34.812 11.094 1 92.38 90 PRO A C 1
ATOM 705 O O . PRO A 1 90 ? 11.758 34.688 11.383 1 92.38 90 PRO A O 1
ATOM 708 N N . THR A 1 91 ? 9.586 34.156 11.594 1 93.75 91 THR A N 1
ATOM 709 C CA . THR A 1 91 ? 9.852 33.125 12.594 1 93.75 91 THR A CA 1
ATOM 710 C C . THR A 1 91 ? 10.297 31.844 11.93 1 93.75 91 THR A C 1
ATOM 712 O O . THR A 1 91 ? 10.203 31.703 10.703 1 93.75 91 THR A O 1
ATOM 715 N N . SER A 1 92 ? 10.82 30.938 12.766 1 95.38 92 SER A N 1
ATOM 716 C CA . SER A 1 92 ? 11.18 29.625 12.266 1 95.38 92 SER A CA 1
ATOM 717 C C . SER A 1 92 ? 9.969 28.891 11.688 1 95.38 92 SER A C 1
ATOM 719 O O . SER A 1 92 ? 10.086 28.156 10.719 1 95.38 92 SER A O 1
ATOM 721 N N . ASP A 1 93 ? 8.828 29.188 12.258 1 95.44 93 ASP A N 1
ATOM 722 C CA . ASP A 1 93 ? 7.582 28.594 11.781 1 95.44 93 ASP A CA 1
ATOM 723 C C . ASP A 1 93 ? 7.289 29 10.344 1 95.44 93 ASP A C 1
ATOM 725 O O . ASP A 1 93 ? 6.848 28.172 9.539 1 95.44 93 ASP A O 1
ATOM 729 N N . SER A 1 94 ? 7.488 30.328 10.055 1 96 94 SER A N 1
ATOM 730 C CA . SER A 1 94 ? 7.293 30.828 8.703 1 96 94 SER A CA 1
ATOM 731 C C . SER A 1 94 ? 8.227 30.141 7.715 1 96 94 SER A C 1
ATOM 733 O O . SER A 1 94 ? 7.809 29.766 6.621 1 96 94 SER A O 1
ATOM 735 N N . PHE A 1 95 ? 9.422 30.016 8.141 1 97.25 95 PHE A N 1
ATOM 736 C CA . PHE A 1 95 ? 10.422 29.359 7.312 1 97.25 95 PHE A CA 1
ATOM 737 C C . PHE A 1 95 ? 10.047 27.891 7.078 1 97.25 95 PHE A C 1
ATOM 739 O O . PHE A 1 95 ? 10.109 27.406 5.945 1 97.25 95 PHE A O 1
ATOM 746 N N . GLU A 1 96 ? 9.672 27.203 8.055 1 97.38 96 GLU A N 1
ATOM 747 C CA . GLU A 1 96 ? 9.273 25.812 7.992 1 97.38 96 GLU A CA 1
ATOM 748 C C . GLU A 1 96 ? 8.078 25.625 7.062 1 97.38 96 GLU A C 1
ATOM 750 O O . GLU A 1 96 ? 8.055 24.703 6.242 1 97.38 96 GLU A O 1
ATOM 755 N N . LYS A 1 97 ? 7.125 26.484 7.176 1 96.31 97 LYS A N 1
ATOM 756 C CA . LYS A 1 97 ? 5.961 26.422 6.297 1 96.31 97 LYS A CA 1
ATOM 757 C C . LYS A 1 97 ? 6.355 26.625 4.84 1 96.31 97 LYS A C 1
ATOM 759 O O . LYS A 1 97 ? 5.844 25.938 3.951 1 96.31 97 LYS A O 1
ATOM 764 N N . THR A 1 98 ? 7.23 27.547 4.645 1 97.19 98 THR A N 1
ATOM 765 C CA . THR A 1 98 ? 7.723 27.781 3.291 1 97.19 98 THR A CA 1
ATOM 766 C C . THR A 1 98 ? 8.406 26.531 2.734 1 97.19 98 THR A C 1
ATOM 768 O O . THR A 1 98 ? 8.172 26.156 1.587 1 97.19 98 THR A O 1
ATOM 771 N N . LEU A 1 99 ? 9.211 25.875 3.564 1 97.12 99 LEU A N 1
ATOM 772 C CA . LEU A 1 99 ? 9.891 24.656 3.146 1 97.12 99 LEU A CA 1
ATOM 773 C C . LEU A 1 99 ? 8.883 23.547 2.842 1 97.12 99 LEU A C 1
ATOM 775 O O . LEU A 1 99 ? 9.055 22.797 1.884 1 97.12 99 LEU A O 1
ATOM 779 N N . HIS A 1 100 ? 7.836 23.469 3.625 1 95.19 100 HIS A N 1
ATOM 780 C CA . HIS A 1 100 ? 6.781 22.5 3.389 1 95.19 100 HIS A CA 1
ATOM 781 C C . HIS A 1 100 ? 6.156 22.688 2.01 1 95.19 100 HIS A C 1
ATOM 783 O O . HIS A 1 100 ? 5.973 21.719 1.271 1 95.19 100 HIS A O 1
ATOM 789 N N . ILE A 1 101 ? 5.852 23.891 1.744 1 92.69 101 ILE A N 1
ATOM 790 C CA . ILE A 1 101 ? 5.172 24.203 0.488 1 92.69 101 ILE A CA 1
ATOM 791 C C . ILE A 1 101 ? 6.09 23.859 -0.687 1 92.69 101 ILE A C 1
ATOM 793 O O . ILE A 1 101 ? 5.664 23.219 -1.65 1 92.69 101 ILE A O 1
ATOM 797 N N . LEU A 1 102 ? 7.363 24.25 -0.573 1 92.31 102 LEU A N 1
ATOM 798 C CA . LEU A 1 102 ? 8.32 23.984 -1.639 1 92.31 102 LEU A CA 1
ATOM 799 C C . LEU A 1 102 ? 8.539 22.5 -1.828 1 92.31 102 LEU A C 1
ATOM 801 O O . LEU A 1 102 ? 8.461 21.984 -2.951 1 92.31 102 LEU A O 1
ATOM 805 N N . ALA A 1 103 ? 8.766 21.812 -0.75 1 91.75 103 ALA A N 1
ATOM 806 C CA . ALA A 1 103 ? 9.133 20.406 -0.823 1 91.75 103 ALA A CA 1
ATOM 807 C C . ALA A 1 103 ? 7.945 19.547 -1.271 1 91.75 103 ALA A C 1
ATOM 809 O O . ALA A 1 103 ? 8.117 18.547 -1.968 1 91.75 103 ALA A O 1
ATOM 810 N N . ARG A 1 104 ? 6.766 19.938 -0.835 1 87.75 104 ARG A N 1
ATOM 811 C CA . ARG A 1 104 ? 5.57 19.203 -1.245 1 87.75 104 ARG A CA 1
ATOM 812 C C . ARG A 1 104 ? 5.406 19.234 -2.762 1 87.75 104 ARG A C 1
ATOM 814 O O . ARG A 1 104 ? 4.922 18.266 -3.357 1 87.75 104 ARG A O 1
ATOM 821 N N . MET A 1 105 ? 5.848 20.328 -3.359 1 82.81 105 MET A N 1
ATOM 822 C CA . MET A 1 105 ? 5.738 20.484 -4.805 1 82.81 105 MET A CA 1
ATOM 823 C C . MET A 1 105 ? 7.027 20.062 -5.5 1 82.81 105 MET A C 1
ATOM 825 O O . MET A 1 105 ? 7.211 20.312 -6.691 1 82.81 105 MET A O 1
ATOM 829 N N . ARG A 1 106 ? 7.98 19.531 -4.75 1 86 106 ARG A N 1
ATOM 830 C CA . ARG A 1 106 ? 9.227 18.938 -5.207 1 86 106 ARG A CA 1
ATOM 831 C C . ARG A 1 106 ? 10.172 20 -5.758 1 86 106 ARG A C 1
ATOM 833 O O . ARG A 1 106 ? 10.969 19.719 -6.66 1 86 106 ARG A O 1
ATOM 840 N N . TYR A 1 107 ? 9.945 21.203 -5.324 1 88.94 107 TYR A N 1
ATOM 841 C CA . TYR A 1 107 ? 10.914 22.25 -5.613 1 88.94 107 TYR A CA 1
ATOM 842 C C . TYR A 1 107 ? 12.133 22.125 -4.703 1 88.94 107 TYR A C 1
ATOM 844 O O . TYR A 1 107 ? 12.438 23.062 -3.943 1 88.94 107 TYR A O 1
ATOM 852 N N . PHE A 1 108 ? 12.852 21.078 -4.863 1 92.69 108 PHE A N 1
ATOM 853 C CA . PHE A 1 108 ? 13.945 20.766 -3.945 1 92.69 108 PHE A CA 1
ATOM 854 C C . PHE A 1 108 ? 15.117 21.719 -4.176 1 92.69 108 PHE A C 1
ATOM 856 O O . PHE A 1 108 ? 15.789 22.125 -3.225 1 92.69 108 PHE A O 1
ATOM 863 N N . ASP A 1 109 ? 15.383 22.031 -5.465 1 93 109 ASP A N 1
ATOM 864 C CA . ASP A 1 109 ? 16.469 22.969 -5.758 1 93 109 ASP A CA 1
ATOM 865 C C . ASP A 1 109 ? 16.25 24.297 -5.059 1 93 109 ASP A C 1
ATOM 867 O O . ASP A 1 109 ? 17.172 24.844 -4.441 1 93 109 ASP A O 1
ATOM 871 N N . GLN A 1 110 ? 15.047 24.766 -5.168 1 94.5 110 GLN A N 1
ATOM 872 C CA . GLN A 1 110 ? 14.711 26.031 -4.527 1 94.5 110 GLN A CA 1
ATOM 873 C C . GLN A 1 110 ? 14.773 25.922 -3.008 1 94.5 110 GLN A C 1
ATOM 875 O O . GLN A 1 110 ? 15.203 26.844 -2.324 1 94.5 110 GLN A O 1
ATOM 880 N N . ALA A 1 111 ? 14.305 24.781 -2.492 1 96.56 111 ALA A N 1
ATOM 881 C CA . ALA A 1 111 ? 14.352 24.562 -1.048 1 96.56 111 ALA A CA 1
ATOM 882 C C . ALA A 1 111 ? 15.789 24.547 -0.542 1 96.56 111 ALA A C 1
ATOM 884 O O . ALA A 1 111 ? 16.109 25.172 0.469 1 96.56 111 ALA A O 1
ATOM 885 N N . TRP A 1 112 ? 16.688 23.875 -1.282 1 96.94 112 TRP A N 1
ATOM 886 C CA . TRP A 1 112 ? 18.109 23.812 -0.927 1 96.94 112 TRP A CA 1
ATOM 887 C C . TRP A 1 112 ? 18.734 25.203 -0.98 1 96.94 112 TRP A C 1
ATOM 889 O O . TRP A 1 112 ? 19.484 25.594 -0.081 1 96.94 112 TRP A O 1
ATOM 899 N N . ALA A 1 113 ? 18.406 25.891 -2.031 1 97 113 ALA A N 1
ATOM 900 C CA . ALA A 1 113 ? 18.938 27.234 -2.193 1 97 113 ALA A CA 1
ATOM 901 C C . ALA A 1 113 ? 18.484 28.141 -1.056 1 97 113 ALA A C 1
ATOM 903 O O . ALA A 1 113 ? 19.266 28.953 -0.544 1 97 113 ALA A O 1
ATOM 904 N N . LEU A 1 114 ? 17.25 28 -0.738 1 97.56 114 LEU A N 1
ATOM 905 C CA . LEU A 1 114 ? 16.719 28.812 0.345 1 97.56 114 LEU A CA 1
ATOM 906 C C . LEU A 1 114 ? 17.422 28.5 1.662 1 97.56 114 LEU A C 1
ATOM 908 O O . LEU A 1 114 ? 17.766 29.422 2.414 1 97.56 114 LEU A O 1
ATOM 912 N N . MET A 1 115 ? 17.625 27.25 1.993 1 97.69 115 MET A N 1
ATOM 913 C CA . MET A 1 115 ? 18.328 26.859 3.217 1 97.69 115 MET A CA 1
ATOM 914 C C . MET A 1 115 ? 19.75 27.406 3.23 1 97.69 115 MET A C 1
ATOM 916 O O . MET A 1 115 ? 20.219 27.891 4.262 1 97.69 115 MET A O 1
ATOM 920 N N . ALA A 1 116 ? 20.375 27.297 2.119 1 97.19 116 ALA A N 1
ATOM 921 C CA . ALA A 1 116 ? 21.719 27.844 2.012 1 97.19 116 ALA A CA 1
ATOM 922 C C . ALA A 1 116 ? 21.734 29.344 2.248 1 97.19 116 ALA A C 1
ATOM 924 O O . ALA A 1 116 ? 22.625 29.859 2.922 1 97.19 116 ALA A O 1
ATOM 925 N N . GLU A 1 117 ? 20.734 29.984 1.683 1 96.62 117 GLU A N 1
ATOM 926 C CA . GLU A 1 117 ? 20.609 31.438 1.877 1 96.62 117 GLU A CA 1
ATOM 927 C C . GLU A 1 117 ? 20.391 31.781 3.346 1 96.62 117 GLU A C 1
ATOM 929 O O . GLU A 1 117 ? 20.969 32.719 3.865 1 96.62 117 GLU A O 1
ATOM 934 N N . MET A 1 118 ? 19.531 31.047 3.979 1 96.69 118 MET A N 1
ATOM 935 C CA . MET A 1 118 ? 19.219 31.297 5.383 1 96.69 118 MET A CA 1
ATOM 936 C C . MET A 1 118 ? 20.438 31.047 6.266 1 96.69 118 MET A C 1
ATOM 938 O O . MET A 1 118 ? 20.625 31.734 7.27 1 96.69 118 MET A O 1
ATOM 942 N N . ARG A 1 119 ? 21.203 30.094 5.926 1 95.94 119 ARG A N 1
ATOM 943 C CA . ARG A 1 119 ? 22.422 29.812 6.68 1 95.94 119 ARG A CA 1
ATOM 944 C C . ARG A 1 119 ? 23.297 31.062 6.785 1 95.94 119 ARG A C 1
ATOM 946 O O . ARG A 1 119 ? 23.891 31.328 7.836 1 95.94 119 ARG A O 1
ATOM 953 N N . LYS A 1 120 ? 23.344 31.781 5.742 1 95.12 120 LYS A N 1
ATOM 954 C CA . LYS A 1 120 ? 24.203 32.969 5.68 1 95.12 120 LYS A CA 1
ATOM 955 C C . LYS A 1 120 ? 23.531 34.156 6.34 1 95.12 120 LYS A C 1
ATOM 957 O O . LYS A 1 120 ? 24.156 34.875 7.125 1 95.12 120 LYS A O 1
ATOM 962 N N . SER A 1 121 ? 22.25 34.312 6.07 1 94.56 121 SER A N 1
ATOM 963 C CA . SER A 1 121 ? 21.594 35.562 6.457 1 94.56 121 SER A CA 1
ATOM 964 C C . SER A 1 121 ? 20.859 35.406 7.789 1 94.56 121 SER A C 1
ATOM 966 O O . SER A 1 121 ? 20.859 36.312 8.617 1 94.56 121 SER A O 1
ATOM 968 N N . HIS A 1 122 ? 20.156 34.281 7.988 1 95.12 122 HIS A N 1
ATOM 969 C CA . HIS A 1 122 ? 19.344 34.062 9.172 1 95.12 122 HIS A CA 1
ATOM 970 C C . HIS A 1 122 ? 19.484 32.656 9.688 1 95.12 122 HIS A C 1
ATOM 972 O O . HIS A 1 122 ? 18.516 31.875 9.711 1 95.12 122 HIS A O 1
ATOM 978 N N . PRO A 1 123 ? 20.656 32.344 10.25 1 94.25 123 PRO A N 1
ATOM 979 C CA . PRO A 1 123 ? 20.953 30.953 10.625 1 94.25 123 PRO A CA 1
ATOM 980 C C . PRO A 1 123 ? 20 30.422 11.703 1 94.25 123 PRO A C 1
ATOM 982 O O . PRO A 1 123 ? 19.812 29.203 11.82 1 94.25 123 PRO A O 1
ATOM 985 N N . PHE A 1 124 ? 19.391 31.328 12.477 1 93.81 124 PHE A N 1
ATOM 986 C CA . PHE A 1 124 ? 18.516 30.906 13.562 1 93.81 124 PHE A CA 1
ATOM 987 C C . PHE A 1 124 ? 17.25 30.25 13.023 1 93.81 124 PHE A C 1
ATOM 989 O O . PHE A 1 124 ? 16.531 29.578 13.758 1 93.81 124 PHE A O 1
ATOM 996 N N . LEU A 1 125 ? 16.969 30.391 11.766 1 95.75 125 LEU A N 1
ATOM 997 C CA . LEU A 1 125 ? 15.781 29.812 11.141 1 95.75 125 LEU A CA 1
ATOM 998 C C . LEU A 1 125 ? 16 28.328 10.844 1 95.75 125 LEU A C 1
ATOM 1000 O O . LEU A 1 125 ? 15.047 27.594 10.609 1 95.75 125 LEU A O 1
ATOM 1004 N N . LEU A 1 126 ? 17.266 27.891 10.797 1 95.94 126 LEU A N 1
ATOM 1005 C CA . LEU A 1 126 ? 17.609 26.5 10.547 1 95.94 126 LEU A CA 1
ATOM 1006 C C . LEU A 1 126 ? 17.469 25.672 11.82 1 95.94 126 LEU A C 1
ATOM 1008 O O . LEU A 1 126 ? 18.359 25.688 12.672 1 95.94 126 LEU A O 1
ATOM 1012 N N . THR A 1 127 ? 16.375 25.031 11.922 1 95.38 127 THR A N 1
ATOM 1013 C CA . THR A 1 127 ? 16.078 24.219 13.086 1 95.38 127 THR A CA 1
ATOM 1014 C C . THR A 1 127 ? 16.047 22.734 12.719 1 95.38 127 THR A C 1
ATOM 1016 O O . THR A 1 127 ? 16.141 22.375 11.547 1 95.38 127 THR A O 1
ATOM 1019 N N . SER A 1 128 ? 15.992 21.859 13.742 1 94.75 128 SER A N 1
ATOM 1020 C CA . SER A 1 128 ? 15.828 20.422 13.508 1 94.75 128 SER A CA 1
ATOM 1021 C C . SER A 1 128 ? 14.539 20.125 12.758 1 94.75 128 SER A C 1
ATOM 1023 O O . SER A 1 128 ? 14.469 19.188 11.961 1 94.75 128 SER A O 1
ATOM 1025 N N . LYS A 1 129 ? 13.602 20.953 13.062 1 96.06 129 LYS A N 1
ATOM 1026 C CA . LYS A 1 129 ? 12.312 20.766 12.391 1 96.06 129 LYS A CA 1
ATOM 1027 C C . LYS A 1 129 ? 12.414 21.094 10.906 1 96.06 129 LYS A C 1
ATOM 1029 O O . LYS A 1 129 ? 11.859 20.375 10.07 1 96.06 129 LYS A O 1
ATOM 1034 N N . SER A 1 130 ? 13.055 22.25 10.625 1 96.75 130 SER A N 1
ATOM 1035 C CA . SER A 1 130 ? 13.258 22.578 9.211 1 96.75 130 SER A CA 1
ATOM 1036 C C . SER A 1 130 ? 14.039 21.484 8.5 1 96.75 130 SER A C 1
ATOM 1038 O O . SER A 1 130 ? 13.742 21.156 7.352 1 96.75 130 SER A O 1
ATOM 1040 N N . MET A 1 131 ? 15.047 20.859 9.195 1 97.19 131 MET A N 1
ATOM 1041 C CA . MET A 1 131 ? 15.789 19.719 8.664 1 97.19 131 MET A CA 1
ATOM 1042 C C . MET A 1 131 ? 14.859 18.547 8.375 1 97.19 131 MET A C 1
ATOM 1044 O O . MET A 1 131 ? 14.906 17.969 7.285 1 97.19 131 MET A O 1
ATOM 1048 N N . SER A 1 132 ? 14.055 18.25 9.281 1 97.31 132 SER A N 1
ATOM 1049 C CA . SER A 1 132 ? 13.148 17.109 9.188 1 97.31 132 SER A CA 1
ATOM 1050 C C . SER A 1 132 ? 12.172 17.266 8.031 1 97.31 132 SER A C 1
ATOM 1052 O O . SER A 1 132 ? 11.906 16.328 7.293 1 97.31 132 SER A O 1
ATOM 1054 N N . ILE A 1 133 ? 11.648 18.453 7.871 1 97.12 133 ILE A N 1
ATOM 1055 C CA . ILE A 1 133 ? 10.664 18.734 6.824 1 97.12 133 ILE A CA 1
ATOM 1056 C C . ILE A 1 133 ? 11.266 18.422 5.457 1 97.12 133 ILE A C 1
ATOM 1058 O O . ILE A 1 133 ? 10.68 17.672 4.668 1 97.12 133 ILE A O 1
ATOM 1062 N N . LEU A 1 134 ? 12.391 18.938 5.207 1 97 134 LEU A N 1
ATOM 1063 C CA . LEU A 1 134 ? 13 18.75 3.893 1 97 134 LEU A CA 1
ATOM 1064 C C . LEU A 1 134 ? 13.469 17.312 3.707 1 97 134 LEU A C 1
ATOM 1066 O O . LEU A 1 134 ? 13.219 16.703 2.664 1 97 134 LEU A O 1
ATOM 1070 N N . LEU A 1 135 ? 14.094 16.75 4.73 1 97.06 135 LEU A N 1
ATOM 1071 C CA . LEU A 1 135 ? 14.633 15.398 4.609 1 97.06 135 LEU A CA 1
ATOM 1072 C C . LEU A 1 135 ? 13.516 14.375 4.43 1 97.06 135 LEU A C 1
ATOM 1074 O O . LEU A 1 135 ? 13.656 13.43 3.658 1 97.06 135 LEU A O 1
ATOM 1078 N N . CYS A 1 136 ? 12.414 14.516 5.078 1 96.31 136 CYS A N 1
ATOM 1079 C CA . CYS A 1 136 ? 11.273 13.609 4.934 1 96.31 136 CYS A CA 1
ATOM 1080 C C . CYS A 1 136 ? 10.719 13.664 3.518 1 96.31 136 CYS A C 1
ATOM 1082 O O . CYS A 1 136 ? 10.352 12.625 2.953 1 96.31 136 CYS A O 1
ATOM 1084 N N . LYS A 1 137 ? 10.68 14.852 3.006 1 94.94 137 LYS A N 1
ATOM 1085 C CA . LYS A 1 137 ? 10.156 14.969 1.646 1 94.94 137 LYS A CA 1
ATOM 1086 C C . LYS A 1 137 ? 11.133 14.367 0.633 1 94.94 137 LYS A C 1
ATOM 1088 O O . LYS A 1 137 ? 10.711 13.789 -0.371 1 94.94 137 LYS A O 1
ATOM 1093 N N . VAL A 1 138 ? 12.391 14.539 0.92 1 94.19 138 VAL A N 1
ATOM 1094 C CA . VAL A 1 138 ? 13.391 13.914 0.056 1 94.19 138 VAL A CA 1
ATOM 1095 C C . VAL A 1 138 ? 13.242 12.398 0.11 1 94.19 138 VAL A C 1
ATOM 1097 O O . VAL A 1 138 ? 13.312 11.727 -0.919 1 94.19 138 VAL A O 1
ATOM 1100 N N . ALA A 1 139 ? 13.062 11.867 1.269 1 94 139 ALA A N 1
ATOM 1101 C CA . ALA A 1 139 ? 12.891 10.422 1.427 1 94 139 ALA A CA 1
ATOM 1102 C C . ALA A 1 139 ? 11.633 9.938 0.725 1 94 139 ALA A C 1
ATOM 1104 O O . ALA A 1 139 ? 11.594 8.82 0.2 1 94 139 ALA A O 1
ATOM 1105 N N . ARG A 1 140 ? 10.617 10.727 0.76 1 91.31 140 ARG A N 1
ATOM 1106 C CA . ARG A 1 140 ? 9.352 10.367 0.142 1 91.31 140 ARG A CA 1
ATOM 1107 C C . ARG A 1 140 ? 9.492 10.242 -1.371 1 91.31 140 ARG A C 1
ATOM 1109 O O . ARG A 1 140 ? 8.969 9.305 -1.976 1 91.31 140 ARG A O 1
ATOM 1116 N N . PHE A 1 141 ? 10.25 11.148 -1.969 1 87.5 141 PHE A N 1
ATOM 1117 C CA . PHE A 1 141 ? 10.281 11.211 -3.426 1 87.5 141 PHE A CA 1
ATOM 1118 C C . PHE A 1 141 ? 11.578 10.617 -3.963 1 87.5 141 PHE A C 1
ATOM 1120 O O . PHE A 1 141 ? 11.656 10.242 -5.137 1 87.5 141 PHE A O 1
ATOM 1127 N N . GLY A 1 142 ? 12.555 10.586 -3.158 1 89.44 142 GLY A N 1
ATOM 1128 C CA . GLY A 1 142 ? 13.859 10.125 -3.594 1 89.44 142 GLY A CA 1
ATOM 1129 C C . GLY A 1 142 ? 14.195 8.727 -3.107 1 89.44 142 GLY A C 1
ATOM 1130 O O . GLY A 1 142 ? 13.453 8.148 -2.312 1 89.44 142 GLY A O 1
ATOM 1131 N N . SER A 1 143 ? 15.297 8.164 -3.613 1 91.75 143 SER A N 1
ATOM 1132 C CA . SER A 1 143 ? 15.766 6.832 -3.26 1 91.75 143 SER A CA 1
ATOM 1133 C C . SER A 1 143 ? 16.5 6.84 -1.919 1 91.75 143 SER A C 1
ATOM 1135 O O . SER A 1 143 ? 16.734 7.902 -1.348 1 91.75 143 SER A O 1
ATOM 1137 N N . TYR A 1 144 ? 16.766 5.641 -1.445 1 92.81 144 TYR A N 1
ATOM 1138 C CA . TYR A 1 144 ? 17.562 5.434 -0.244 1 92.81 144 TYR A CA 1
ATOM 1139 C C . TYR A 1 144 ? 18.875 6.203 -0.323 1 92.81 144 TYR A C 1
ATOM 1141 O O . TYR A 1 144 ? 19.234 6.93 0.606 1 92.81 144 TYR A O 1
ATOM 1149 N N . GLU A 1 145 ? 19.547 6.156 -1.441 1 92.06 145 GLU A N 1
ATOM 1150 C CA . GLU A 1 145 ? 20.844 6.805 -1.633 1 92.06 145 GLU A CA 1
ATOM 1151 C C . GLU A 1 145 ? 20.703 8.32 -1.666 1 92.06 145 GLU A C 1
ATOM 1153 O O . GLU A 1 145 ? 21.547 9.039 -1.117 1 92.06 145 GLU A O 1
ATOM 1158 N N . GLU A 1 146 ? 19.672 8.742 -2.324 1 92.81 146 GLU A N 1
ATOM 1159 C CA . GLU A 1 146 ? 19.438 10.188 -2.4 1 92.81 146 GLU A CA 1
ATOM 1160 C C . GLU A 1 146 ? 19.156 10.773 -1.021 1 92.81 146 GLU A C 1
ATOM 1162 O O . GLU A 1 146 ? 19.594 11.891 -0.715 1 92.81 146 GLU A O 1
ATOM 1167 N N . THR A 1 147 ? 18.453 10.047 -0.203 1 96.12 147 THR A N 1
ATOM 1168 C CA . THR A 1 147 ? 18.141 10.5 1.147 1 96.12 147 THR A CA 1
ATOM 1169 C C . THR A 1 147 ? 19.422 10.602 1.993 1 96.12 147 THR A C 1
ATOM 1171 O O . THR A 1 147 ? 19.625 11.586 2.703 1 96.12 147 THR A O 1
ATOM 1174 N N . LEU A 1 148 ? 20.281 9.594 1.874 1 96.56 148 LEU A N 1
ATOM 1175 C CA . LEU A 1 148 ? 21.547 9.617 2.613 1 96.56 148 LEU A CA 1
ATOM 1176 C C . LEU A 1 148 ? 22.438 10.75 2.125 1 96.56 148 LEU A C 1
ATOM 1178 O O . LEU A 1 148 ? 23.094 11.414 2.926 1 96.56 148 LEU A O 1
ATOM 1182 N N . SER A 1 149 ? 22.453 10.938 0.805 1 96.06 149 SER A N 1
ATOM 1183 C CA . SER A 1 149 ? 23.234 12.031 0.232 1 96.06 149 SER A CA 1
ATOM 1184 C C . SER A 1 149 ? 22.734 13.383 0.729 1 96.06 149 SER A C 1
ATOM 1186 O O . SER A 1 149 ? 23.531 14.273 1.025 1 96.06 149 SER A O 1
ATOM 1188 N N . ALA A 1 150 ? 21.406 13.508 0.778 1 97.44 150 ALA A N 1
ATOM 1189 C CA . ALA A 1 150 ? 20.812 14.742 1.293 1 97.44 150 ALA A CA 1
ATOM 1190 C C . ALA A 1 150 ? 21.219 14.977 2.748 1 97.44 150 ALA A C 1
ATOM 1192 O O . ALA A 1 150 ? 21.516 16.109 3.145 1 97.44 150 ALA A O 1
ATOM 1193 N N . PHE A 1 151 ? 21.281 13.953 3.594 1 98.19 151 PHE A N 1
ATOM 1194 C CA . PHE A 1 151 ? 21.672 14.031 4.996 1 98.19 151 PHE A CA 1
ATOM 1195 C C . PHE A 1 151 ? 23.125 14.508 5.125 1 98.19 151 PHE A C 1
ATOM 1197 O O . PHE A 1 151 ? 23.422 15.375 5.945 1 98.19 151 PHE A O 1
ATOM 1204 N N . ARG A 1 152 ? 23.969 13.969 4.301 1 97.62 152 ARG A N 1
ATOM 1205 C CA . ARG A 1 152 ? 25.359 14.367 4.305 1 97.62 152 ARG A CA 1
ATOM 1206 C C . ARG A 1 152 ? 25.516 15.82 3.873 1 97.62 152 ARG A C 1
ATOM 1208 O O . ARG A 1 152 ? 26.312 16.562 4.457 1 97.62 152 ARG A O 1
ATOM 1215 N N . ARG A 1 153 ? 24.75 16.172 2.865 1 96.88 153 ARG A N 1
ATOM 1216 C CA . ARG A 1 153 ? 24.781 17.547 2.387 1 96.88 153 ARG A CA 1
ATOM 1217 C C . ARG A 1 153 ? 24.359 18.516 3.486 1 96.88 153 ARG A C 1
ATOM 1219 O O . ARG A 1 153 ? 24.969 19.578 3.65 1 96.88 153 ARG A O 1
ATOM 1226 N N . MET A 1 154 ? 23.297 18.125 4.234 1 97.88 154 MET A N 1
ATOM 1227 C CA . MET A 1 154 ? 22.844 18.969 5.34 1 97.88 154 MET A CA 1
ATOM 1228 C C . MET A 1 154 ? 23.938 19.109 6.395 1 97.88 154 MET A C 1
ATOM 1230 O O . MET A 1 154 ? 24.172 20.219 6.906 1 97.88 154 MET A O 1
ATOM 1234 N N . GLU A 1 155 ? 24.594 18.031 6.684 1 97.5 155 GLU A N 1
ATOM 1235 C CA . GLU A 1 155 ? 25.641 18.062 7.699 1 97.5 155 GLU A CA 1
ATOM 1236 C C . GLU A 1 155 ? 26.828 18.906 7.25 1 97.5 155 GLU A C 1
ATOM 1238 O O . GLU A 1 155 ? 27.312 19.766 8 1 97.5 155 GLU A O 1
ATOM 1243 N N . ARG A 1 156 ? 27.219 18.812 5.98 1 97.19 156 ARG A N 1
ATOM 1244 C CA . ARG A 1 156 ? 28.484 19.375 5.508 1 97.19 156 ARG A CA 1
ATOM 1245 C C . ARG A 1 156 ? 28.281 20.781 4.938 1 97.19 156 ARG A C 1
ATOM 1247 O O . ARG A 1 156 ? 29.156 21.641 5.07 1 97.19 156 ARG A O 1
ATOM 1254 N N . GLU A 1 157 ? 27.125 20.969 4.324 1 96.31 157 GLU A N 1
ATOM 1255 C CA . GLU A 1 157 ? 27 22.188 3.529 1 96.31 157 GLU A CA 1
ATOM 1256 C C . GLU A 1 157 ? 25.969 23.125 4.137 1 96.31 157 GLU A C 1
ATOM 1258 O O . GLU A 1 157 ? 26.062 24.344 3.965 1 96.31 157 GLU A O 1
ATOM 1263 N N . ILE A 1 158 ? 24.953 22.641 4.805 1 97.12 158 ILE A N 1
ATOM 1264 C CA . ILE A 1 158 ? 23.859 23.5 5.242 1 97.12 158 ILE A CA 1
ATOM 1265 C C . ILE A 1 158 ? 24.047 23.875 6.703 1 97.12 158 ILE A C 1
ATOM 1267 O O . ILE A 1 158 ? 24.266 25.062 7.023 1 97.12 158 ILE A O 1
ATOM 1271 N N . PHE A 1 159 ? 24.156 22.906 7.496 1 96.38 159 PHE A N 1
ATOM 1272 C CA . PHE A 1 159 ? 24.281 23.203 8.914 1 96.38 159 PHE A CA 1
ATOM 1273 C C . PHE A 1 159 ? 25.75 23.328 9.32 1 96.38 159 PHE A C 1
ATOM 1275 O O . PHE A 1 159 ? 26.062 24.031 10.289 1 96.38 159 PHE A O 1
ATOM 1282 N N . LYS A 1 160 ? 26.656 22.672 8.664 1 94.5 160 LYS A N 1
ATOM 1283 C CA . LYS A 1 160 ? 28.109 22.75 8.852 1 94.5 160 LYS A CA 1
ATOM 1284 C C . LYS A 1 160 ? 28.5 22.484 10.297 1 94.5 160 LYS A C 1
ATOM 1286 O O . LYS A 1 160 ? 29.234 23.25 10.898 1 94.5 160 LYS A O 1
ATOM 1291 N N . LYS A 1 161 ? 28 21.531 10.82 1 94.44 161 LYS A N 1
ATOM 1292 C CA . LYS A 1 161 ? 28.312 21.031 12.156 1 94.44 161 LYS A CA 1
ATOM 1293 C C . LYS A 1 161 ? 28.266 19.5 12.203 1 94.44 161 LYS A C 1
ATOM 1295 O O . LYS A 1 161 ? 27.641 18.875 11.359 1 94.44 161 LYS A O 1
ATOM 1300 N N . LYS A 1 162 ? 28.922 18.984 13.203 1 96.06 162 LYS A N 1
ATOM 1301 C CA . LYS A 1 162 ? 28.875 17.547 13.383 1 96.06 162 LYS A CA 1
ATOM 1302 C C . LYS A 1 162 ? 27.516 17.094 13.938 1 96.06 162 LYS A C 1
ATOM 1304 O O . LYS A 1 162 ? 27.078 17.594 14.977 1 96.06 162 LYS A O 1
ATOM 1309 N N . PHE A 1 163 ? 26.938 16.234 13.266 1 97.25 163 PHE A N 1
ATOM 1310 C CA . PHE A 1 163 ? 25.609 15.773 13.648 1 97.25 163 PHE A CA 1
ATOM 1311 C C . PHE A 1 163 ? 25.703 14.797 14.82 1 97.25 163 PHE A C 1
ATOM 1313 O O . PHE A 1 163 ? 26.688 14.07 14.953 1 97.25 163 PHE A O 1
ATOM 1320 N N . GLY A 1 164 ? 24.766 14.859 15.648 1 97.06 164 GLY A N 1
ATOM 1321 C CA . GLY A 1 164 ? 24.625 13.945 16.766 1 97.06 164 GLY A CA 1
ATOM 1322 C C . GLY A 1 164 ? 23.391 13.078 16.703 1 97.06 164 GLY A C 1
ATOM 1323 O O . GLY A 1 164 ? 22.875 12.805 15.609 1 97.06 164 GLY A O 1
ATOM 1324 N N . VAL A 1 165 ? 22.906 12.594 17.812 1 97.69 165 VAL A N 1
ATOM 1325 C CA . VAL A 1 165 ? 21.812 11.633 17.891 1 97.69 165 VAL A CA 1
ATOM 1326 C C . VAL A 1 165 ? 20.516 12.289 17.422 1 97.69 165 VAL A C 1
ATOM 1328 O O . VAL A 1 165 ? 19.672 11.641 16.812 1 97.69 165 VAL A O 1
ATOM 1331 N N . ASP A 1 166 ? 20.375 13.539 17.641 1 97.19 166 ASP A N 1
ATOM 1332 C CA . ASP A 1 166 ? 19.141 14.234 17.25 1 97.19 166 ASP A CA 1
ATOM 1333 C C . ASP A 1 166 ? 18.984 14.266 15.742 1 97.19 166 ASP A C 1
ATOM 1335 O O . ASP A 1 166 ? 17.891 14.031 15.227 1 97.19 166 ASP A O 1
ATOM 1339 N N . GLU A 1 167 ? 20.094 14.594 15.055 1 97.94 167 GLU A N 1
ATOM 1340 C CA . GLU A 1 167 ? 20.062 14.594 13.594 1 97.94 167 GLU A CA 1
ATOM 1341 C C . GLU A 1 167 ? 19.891 13.18 13.039 1 97.94 167 GLU A C 1
ATOM 1343 O O . GLU A 1 167 ? 19.219 12.977 12.031 1 97.94 167 GLU A O 1
ATOM 1348 N N . PHE A 1 168 ? 20.578 12.305 13.766 1 97.62 168 PHE A N 1
ATOM 1349 C CA . PHE A 1 168 ? 20.406 10.898 13.406 1 97.62 168 PHE A CA 1
ATOM 1350 C C . PHE A 1 168 ? 18.938 10.484 13.5 1 97.62 168 PHE A C 1
ATOM 1352 O O . PHE A 1 168 ? 18.422 9.797 12.617 1 97.62 168 PHE A O 1
ATOM 1359 N N . ASN A 1 169 ? 18.266 10.914 14.539 1 97.88 169 ASN A N 1
ATOM 1360 C CA . ASN A 1 169 ? 16.844 10.648 14.719 1 97.88 169 ASN A CA 1
ATOM 1361 C C . ASN A 1 169 ? 16.016 11.234 13.586 1 97.88 169 ASN A C 1
ATOM 1363 O O . ASN A 1 169 ? 15.023 10.641 13.164 1 97.88 169 ASN A O 1
ATOM 1367 N N . VAL A 1 170 ? 16.375 12.406 13.07 1 98.06 170 VAL A N 1
ATOM 1368 C CA . VAL A 1 170 ? 15.68 13.031 11.953 1 98.06 170 VAL A CA 1
ATOM 1369 C C . VAL A 1 170 ? 15.805 12.148 10.711 1 98.06 170 VAL A C 1
ATOM 1371 O O . VAL A 1 170 ? 14.836 11.961 9.977 1 98.06 170 VAL A O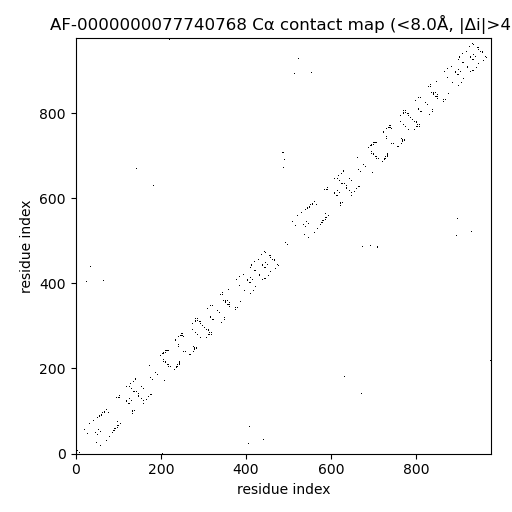 1
ATOM 1374 N N . LEU A 1 171 ? 16.953 11.602 10.523 1 98.19 171 LEU A N 1
ATOM 1375 C CA . LEU A 1 171 ? 17.203 10.727 9.383 1 98.19 171 LEU A CA 1
ATOM 1376 C C . LEU A 1 171 ? 16.344 9.461 9.477 1 98.19 171 LEU A C 1
ATOM 1378 O O . LEU A 1 171 ? 15.688 9.078 8.508 1 98.19 171 LEU A O 1
ATOM 1382 N N . LEU A 1 172 ? 16.375 8.852 10.633 1 97.88 172 LEU A N 1
ATOM 1383 C CA . LEU A 1 172 ? 15.57 7.645 10.828 1 97.88 172 LEU A CA 1
ATOM 1384 C C . LEU A 1 172 ? 14.086 7.941 10.648 1 97.88 172 LEU A C 1
ATOM 1386 O O . LEU A 1 172 ? 13.367 7.152 10.031 1 97.88 172 LEU A O 1
ATOM 1390 N N . ARG A 1 173 ? 13.656 9.023 11.117 1 97.31 173 ARG A N 1
ATOM 1391 C CA . ARG A 1 173 ? 12.258 9.43 10.992 1 97.31 173 ARG A CA 1
ATOM 1392 C C . ARG A 1 173 ? 11.859 9.586 9.523 1 97.31 173 ARG A C 1
ATOM 1394 O O . ARG A 1 173 ? 10.727 9.273 9.148 1 97.31 173 ARG A O 1
ATOM 1401 N N . ALA A 1 174 ? 12.734 10.086 8.742 1 97.38 174 ALA A N 1
ATOM 1402 C CA . ALA A 1 174 ? 12.453 10.273 7.324 1 97.38 174 ALA A CA 1
ATOM 1403 C C . ALA A 1 174 ? 12.078 8.961 6.652 1 97.38 174 ALA A C 1
ATOM 1405 O O . ALA A 1 174 ? 11.148 8.906 5.844 1 97.38 174 ALA A O 1
ATOM 1406 N N . PHE A 1 175 ? 12.727 7.895 6.973 1 96.31 175 PHE A N 1
ATOM 1407 C CA . PHE A 1 175 ? 12.43 6.59 6.398 1 96.31 175 PHE A CA 1
ATOM 1408 C C . PHE A 1 175 ? 11.18 5.996 7.031 1 96.31 175 PHE A C 1
ATOM 1410 O O . PHE A 1 175 ? 10.336 5.422 6.336 1 96.31 175 PHE A O 1
ATOM 1417 N N . CYS A 1 176 ? 11.039 6.152 8.312 1 95.12 176 CYS A N 1
ATOM 1418 C CA . CYS A 1 176 ? 9.914 5.574 9.039 1 95.12 176 CYS A CA 1
ATOM 1419 C C . CYS A 1 176 ? 8.602 6.211 8.602 1 95.12 176 CYS A C 1
ATOM 1421 O O . CYS A 1 176 ? 7.574 5.531 8.516 1 95.12 176 CYS A O 1
ATOM 1423 N N . ALA A 1 177 ? 8.68 7.465 8.359 1 93.19 177 ALA A N 1
ATOM 1424 C CA . ALA A 1 177 ? 7.48 8.188 7.934 1 93.19 177 ALA A CA 1
ATOM 1425 C C . ALA A 1 177 ? 6.957 7.648 6.605 1 93.19 177 ALA A C 1
ATOM 1427 O O . ALA A 1 177 ? 5.758 7.723 6.328 1 93.19 177 ALA A O 1
ATOM 1428 N N . GLU A 1 178 ? 7.809 7.113 5.836 1 90.94 178 GLU A N 1
ATOM 1429 C CA . GLU A 1 178 ? 7.434 6.539 4.547 1 90.94 178 GLU A CA 1
ATOM 1430 C C . GLU A 1 178 ? 7.25 5.027 4.648 1 90.94 178 GLU A C 1
ATOM 1432 O O . GLU A 1 178 ? 7.172 4.336 3.631 1 90.94 178 GLU A O 1
ATOM 1437 N N . ARG A 1 179 ? 7.316 4.52 5.82 1 90.56 179 ARG A N 1
ATOM 1438 C CA . ARG A 1 179 ? 7.117 3.104 6.125 1 90.56 179 ARG A CA 1
ATOM 1439 C C . ARG A 1 179 ? 8.203 2.25 5.48 1 90.56 179 ARG A C 1
ATOM 1441 O O . ARG A 1 179 ? 7.953 1.115 5.07 1 90.56 179 ARG A O 1
ATOM 1448 N N . GLU A 1 180 ? 9.25 2.908 5.281 1 92.38 180 GLU A N 1
ATOM 1449 C CA . GLU A 1 180 ? 10.398 2.186 4.75 1 92.38 180 GLU A CA 1
ATOM 1450 C C . GLU A 1 180 ? 11.266 1.62 5.871 1 92.38 180 GLU A C 1
ATOM 1452 O O . GLU A 1 180 ? 12.398 2.059 6.066 1 92.38 180 GLU A O 1
ATOM 1457 N N . MET A 1 181 ? 10.812 0.6 6.48 1 91.69 181 MET A N 1
ATOM 1458 C CA . MET A 1 181 ? 11.43 0.09 7.703 1 91.69 181 MET A CA 1
ATOM 1459 C C . MET A 1 181 ? 12.695 -0.693 7.383 1 91.69 181 MET A C 1
ATOM 1461 O O . MET A 1 181 ? 13.641 -0.704 8.172 1 91.69 181 MET A O 1
ATOM 1465 N N . LYS A 1 182 ? 12.758 -1.339 6.207 1 90.31 182 LYS A N 1
ATOM 1466 C CA . LYS A 1 182 ? 13.984 -2.021 5.809 1 90.31 182 LYS A CA 1
ATOM 1467 C C . LYS A 1 182 ? 15.148 -1.04 5.691 1 90.31 182 LYS A C 1
ATOM 1469 O O . LYS A 1 182 ? 16.25 -1.32 6.164 1 90.31 182 LYS A O 1
ATOM 1474 N N . GLU A 1 183 ? 14.812 0.068 5.086 1 93.62 183 GLU A N 1
ATOM 1475 C CA . GLU A 1 183 ? 15.82 1.112 4.918 1 93.62 183 GLU A CA 1
ATOM 1476 C C . GLU A 1 183 ? 16.203 1.725 6.262 1 93.62 183 GLU A C 1
ATOM 1478 O O . GLU A 1 183 ? 17.391 1.986 6.516 1 93.62 183 GLU A O 1
ATOM 1483 N N . ALA A 1 184 ? 15.211 1.992 7.117 1 95.06 184 ALA A N 1
ATOM 1484 C CA . ALA A 1 184 ? 15.484 2.543 8.438 1 95.06 184 ALA A CA 1
ATOM 1485 C C . ALA A 1 184 ? 16.391 1.618 9.242 1 95.06 184 ALA A C 1
ATOM 1487 O O . ALA A 1 184 ? 17.328 2.08 9.906 1 95.06 184 ALA A O 1
ATOM 1488 N N . ARG A 1 185 ? 16.172 0.341 9.148 1 91.44 185 ARG A N 1
ATOM 1489 C CA . ARG A 1 185 ? 16.984 -0.653 9.836 1 91.44 185 ARG A CA 1
ATOM 1490 C C . ARG A 1 185 ? 18.422 -0.639 9.312 1 91.44 185 ARG A C 1
ATOM 1492 O O . ARG A 1 185 ? 19.375 -0.696 10.094 1 91.44 185 ARG A O 1
ATOM 1499 N N . SER A 1 186 ? 18.5 -0.631 8.016 1 92.62 186 SER A N 1
ATOM 1500 C CA . SER A 1 186 ? 19.812 -0.594 7.391 1 92.62 186 SER A CA 1
ATOM 1501 C C . SER A 1 186 ? 20.609 0.623 7.852 1 92.62 186 SER A C 1
ATOM 1503 O O . SER A 1 186 ? 21.797 0.507 8.188 1 92.62 186 SER A O 1
ATOM 1505 N N . VAL A 1 187 ? 19.984 1.757 7.871 1 95.75 187 VAL A N 1
ATOM 1506 C CA . VAL A 1 187 ? 20.625 2.996 8.297 1 95.75 187 VAL A CA 1
ATOM 1507 C C . VAL A 1 187 ? 21.047 2.883 9.766 1 95.75 187 VAL A C 1
ATOM 1509 O O . VAL A 1 187 ? 22.141 3.283 10.141 1 95.75 187 VAL A O 1
ATOM 1512 N N . PHE A 1 188 ? 20.188 2.35 10.594 1 95.25 188 PHE A N 1
ATOM 1513 C CA . PHE A 1 188 ? 20.469 2.17 12.008 1 95.25 188 PHE A CA 1
ATOM 1514 C C . PHE A 1 188 ? 21.703 1.293 12.203 1 95.25 188 PHE A C 1
ATOM 1516 O O . PHE A 1 188 ? 22.609 1.641 12.969 1 95.25 188 PHE A O 1
ATOM 1523 N N . GLU A 1 189 ? 21.734 0.195 11.492 1 91.62 189 GLU A N 1
ATOM 1524 C CA . GLU A 1 189 ? 22.844 -0.737 11.617 1 91.62 189 GLU A CA 1
ATOM 1525 C C . GLU A 1 189 ? 24.156 -0.091 11.18 1 91.62 189 GLU A C 1
ATOM 1527 O O . GLU A 1 189 ? 25.203 -0.306 11.797 1 91.62 189 GLU A O 1
ATOM 1532 N N . LYS A 1 190 ? 24.078 0.652 10.227 1 92.31 190 LYS A N 1
ATOM 1533 C CA . LYS A 1 190 ? 25.281 1.262 9.648 1 92.31 190 LYS A CA 1
ATOM 1534 C C . LYS A 1 190 ? 25.797 2.396 10.531 1 92.31 190 LYS A C 1
ATOM 1536 O O . LYS A 1 190 ? 27 2.627 10.602 1 92.31 190 LYS A O 1
ATOM 1541 N N . MET A 1 191 ? 24.906 3.068 11.203 1 94.88 191 MET A N 1
ATOM 1542 C CA . MET A 1 191 ? 25.312 4.352 11.758 1 94.88 191 MET A CA 1
ATOM 1543 C C . MET A 1 191 ? 25.156 4.363 13.281 1 94.88 191 MET A C 1
ATOM 1545 O O . MET A 1 191 ? 25.547 5.332 13.938 1 94.88 191 MET A O 1
ATOM 1549 N N . HIS A 1 192 ? 24.641 3.279 13.875 1 92.94 192 HIS A N 1
ATOM 1550 C CA . HIS A 1 192 ? 24.359 3.293 15.305 1 92.94 192 HIS A CA 1
ATOM 1551 C C . HIS A 1 192 ? 25.641 3.484 16.109 1 92.94 192 HIS A C 1
ATOM 1553 O O . HIS A 1 192 ? 25.594 4.059 17.203 1 92.94 192 HIS A O 1
ATOM 1559 N N . SER A 1 193 ? 26.766 3.049 15.594 1 94.19 193 SER A N 1
ATOM 1560 C CA . SER A 1 193 ? 28.031 3.203 16.312 1 94.19 193 SER A CA 1
ATOM 1561 C C . SER A 1 193 ? 28.469 4.664 16.359 1 94.19 193 SER A C 1
ATOM 1563 O O . SER A 1 193 ? 29.016 5.129 17.359 1 94.19 193 SER A O 1
ATOM 1565 N N . ARG A 1 194 ? 28.156 5.348 15.312 1 94.81 194 ARG A N 1
ATOM 1566 C CA . ARG A 1 194 ? 28.547 6.75 15.195 1 94.81 194 ARG A CA 1
ATOM 1567 C C . ARG A 1 194 ? 27.672 7.637 16.062 1 94.81 194 ARG A C 1
ATOM 1569 O O . ARG A 1 194 ? 28.156 8.562 16.719 1 94.81 194 ARG A O 1
ATOM 1576 N N . PHE A 1 195 ? 26.406 7.398 16.188 1 97 195 PHE A N 1
ATOM 1577 C CA . PHE A 1 195 ? 25.484 8.375 16.75 1 97 195 PHE A CA 1
ATOM 1578 C C . PHE A 1 195 ? 24.984 7.934 18.125 1 97 195 PHE A C 1
ATOM 1580 O O . PHE A 1 195 ? 24.375 8.719 18.844 1 97 195 PHE A O 1
ATOM 1587 N N . LYS A 1 196 ? 25.234 6.711 18.5 1 95.38 196 LYS A N 1
ATOM 1588 C CA . LYS A 1 196 ? 24.875 6.199 19.812 1 95.38 196 LYS A CA 1
ATOM 1589 C C . LYS A 1 196 ? 23.391 6.398 20.094 1 95.38 196 LYS A C 1
ATOM 1591 O O . LYS A 1 196 ? 23.016 7.262 20.891 1 95.38 196 LYS A O 1
ATOM 1596 N N . PRO A 1 197 ? 22.547 5.586 19.656 1 95.75 197 PRO A N 1
ATOM 1597 C CA . PRO A 1 197 ? 21.094 5.695 19.766 1 95.75 197 PRO A CA 1
ATOM 1598 C C . PRO A 1 197 ? 20.609 5.801 21.203 1 95.75 197 PRO A C 1
ATOM 1600 O O . PRO A 1 197 ? 21.266 5.301 22.125 1 95.75 197 PRO A O 1
ATOM 1603 N N . ASP A 1 198 ? 19.562 6.547 21.453 1 96.75 198 ASP A N 1
ATOM 1604 C CA . ASP A 1 198 ? 18.906 6.684 22.75 1 96.75 198 ASP A CA 1
ATOM 1605 C C . ASP A 1 198 ? 17.453 6.188 22.688 1 96.75 198 ASP A C 1
ATOM 1607 O O . ASP A 1 198 ? 17.062 5.539 21.719 1 96.75 198 ASP A O 1
ATOM 1611 N N . VAL A 1 199 ? 16.703 6.418 23.766 1 96.25 199 VAL A N 1
ATOM 1612 C CA . VAL A 1 199 ? 15.344 5.91 23.859 1 96.25 199 VAL A CA 1
ATOM 1613 C C . VAL A 1 199 ? 14.469 6.566 22.781 1 96.25 199 VAL A C 1
ATOM 1615 O O . VAL A 1 199 ? 13.57 5.926 22.234 1 96.25 199 VAL A O 1
ATOM 1618 N N . LYS A 1 200 ? 14.758 7.793 22.547 1 96.94 200 LYS A N 1
ATOM 1619 C CA . LYS A 1 200 ? 14.023 8.492 21.5 1 96.94 200 LYS A CA 1
ATOM 1620 C C . LYS A 1 200 ? 14.227 7.828 20.141 1 96.94 200 LYS A C 1
ATOM 1622 O O . LYS A 1 200 ? 13.289 7.703 19.359 1 96.94 200 LYS A O 1
ATOM 1627 N N . THR A 1 201 ? 15.484 7.457 19.906 1 97.44 201 THR A N 1
ATOM 1628 C CA . THR A 1 201 ? 15.82 6.738 18.672 1 97.44 201 THR A CA 1
ATOM 1629 C C . THR A 1 201 ? 14.984 5.465 18.547 1 97.44 201 THR A C 1
ATOM 1631 O O . THR A 1 201 ? 14.375 5.215 17.516 1 97.44 201 THR A O 1
ATOM 1634 N N . MET A 1 202 ? 14.984 4.762 19.656 1 96.88 202 MET A N 1
ATOM 1635 C CA . MET A 1 202 ? 14.258 3.494 19.656 1 96.88 202 MET A CA 1
ATOM 1636 C C . MET A 1 202 ? 12.758 3.723 19.469 1 96.88 202 MET A C 1
ATOM 1638 O O . MET A 1 202 ? 12.102 2.961 18.75 1 96.88 202 MET A O 1
ATOM 1642 N N . ASN A 1 203 ? 12.273 4.73 20.031 1 97.38 203 ASN A N 1
ATOM 1643 C CA . ASN A 1 203 ? 10.852 5.039 19.891 1 97.38 203 ASN A CA 1
ATOM 1644 C C . ASN A 1 203 ? 10.492 5.414 18.453 1 97.38 203 ASN A C 1
ATOM 1646 O O . ASN A 1 203 ? 9.391 5.117 17.984 1 97.38 203 ASN A O 1
ATOM 1650 N N . ILE A 1 204 ? 11.344 6.121 17.75 1 97.5 204 ILE A N 1
ATOM 1651 C CA . ILE A 1 204 ? 11.125 6.469 16.344 1 97.5 204 ILE A CA 1
ATOM 1652 C C . ILE A 1 204 ? 10.992 5.195 15.516 1 97.5 204 ILE A C 1
ATOM 1654 O O . ILE A 1 204 ? 10.086 5.078 14.688 1 97.5 204 ILE A O 1
ATOM 1658 N N . LEU A 1 205 ? 11.852 4.254 15.781 1 96.31 205 LEU A N 1
ATOM 1659 C CA . LEU A 1 205 ? 11.797 2.977 15.086 1 96.31 205 LEU A CA 1
ATOM 1660 C C . LEU A 1 205 ? 10.539 2.203 15.461 1 96.31 205 LEU A C 1
ATOM 1662 O O . LEU A 1 205 ? 9.867 1.643 14.602 1 96.31 205 LEU A O 1
ATOM 1666 N N . LEU A 1 206 ? 10.242 2.23 16.75 1 96.69 206 LEU A N 1
ATOM 1667 C CA . LEU A 1 206 ? 9.039 1.572 17.25 1 96.69 206 LEU A CA 1
ATOM 1668 C C . LEU A 1 206 ? 7.797 2.127 16.562 1 96.69 206 LEU A C 1
ATOM 1670 O O . LEU A 1 206 ? 6.93 1.363 16.125 1 96.69 206 LEU A O 1
ATOM 1674 N N . LEU A 1 207 ? 7.762 3.395 16.469 1 96.5 207 LEU A N 1
ATOM 1675 C CA . LEU A 1 207 ? 6.652 4.066 15.789 1 96.5 207 LEU A CA 1
ATOM 1676 C C . LEU A 1 207 ? 6.586 3.674 14.32 1 96.5 207 LEU A C 1
ATOM 1678 O O . LEU A 1 207 ? 5.5 3.5 13.766 1 96.5 207 LEU A O 1
ATOM 1682 N N . GLY A 1 208 ? 7.715 3.578 13.703 1 95.06 208 GLY A N 1
ATOM 1683 C CA . GLY A 1 208 ? 7.766 3.133 12.32 1 95.06 208 GLY A CA 1
ATOM 1684 C C . GLY A 1 208 ? 7.125 1.774 12.109 1 95.06 208 GLY A C 1
ATOM 1685 O O . GLY A 1 208 ? 6.348 1.589 11.172 1 95.06 208 GLY A O 1
ATOM 1686 N N . PHE A 1 209 ? 7.438 0.824 12.961 1 93.56 209 PHE A N 1
ATOM 1687 C CA . PHE A 1 209 ? 6.863 -0.513 12.867 1 93.56 209 PHE A CA 1
ATOM 1688 C C . PHE A 1 209 ? 5.352 -0.469 13.062 1 93.56 209 PHE A C 1
ATOM 1690 O O . PHE A 1 209 ? 4.609 -1.171 12.375 1 93.56 209 PHE A O 1
ATOM 1697 N N . LYS A 1 210 ? 4.98 0.326 13.992 1 95 210 LYS A N 1
ATOM 1698 C CA . LYS A 1 210 ? 3.551 0.465 14.25 1 95 210 LYS A CA 1
ATOM 1699 C C . LYS A 1 210 ? 2.822 1.026 13.039 1 95 210 LYS A C 1
ATOM 1701 O O . LYS A 1 210 ? 1.765 0.521 12.648 1 95 210 LYS A O 1
ATOM 1706 N N . GLU A 1 211 ? 3.379 2.066 12.398 1 94.12 211 GLU A N 1
ATOM 1707 C CA . GLU A 1 211 ? 2.75 2.715 11.25 1 94.12 211 GLU A CA 1
ATOM 1708 C C . GLU A 1 211 ? 2.717 1.785 10.047 1 94.12 211 GLU A C 1
ATOM 1710 O O . GLU A 1 211 ? 1.832 1.897 9.195 1 94.12 211 GLU A O 1
ATOM 1715 N N . ALA A 1 212 ? 3.607 0.893 10.023 1 89.19 212 ALA A N 1
ATOM 1716 C CA . ALA A 1 212 ? 3.621 -0.109 8.969 1 89.19 212 ALA A CA 1
ATOM 1717 C C . ALA A 1 212 ? 2.502 -1.129 9.156 1 89.19 212 ALA A C 1
ATOM 1719 O O . ALA A 1 212 ? 2.225 -1.933 8.266 1 89.19 212 ALA A O 1
ATOM 1720 N N . GLY A 1 213 ? 1.9 -1.082 10.391 1 89.62 213 GLY A N 1
ATOM 1721 C CA . GLY A 1 213 ? 0.732 -1.91 10.641 1 89.62 213 GLY A CA 1
ATOM 1722 C C . GLY A 1 213 ? 1.083 -3.314 11.094 1 89.62 213 GLY A C 1
ATOM 1723 O O . GLY A 1 213 ? 0.243 -4.215 11.055 1 89.62 213 GLY A O 1
ATOM 1724 N N . ASP A 1 214 ? 2.27 -3.551 11.453 1 83.12 214 ASP A N 1
ATOM 1725 C CA . ASP A 1 214 ? 2.748 -4.859 11.891 1 83.12 214 ASP A CA 1
ATOM 1726 C C . ASP A 1 214 ? 2.898 -4.906 13.406 1 83.12 214 ASP A C 1
ATOM 1728 O O . ASP A 1 214 ? 3.977 -4.633 13.938 1 83.12 214 ASP A O 1
ATOM 1732 N N . VAL A 1 215 ? 1.868 -5.332 14.094 1 88.06 215 VAL A N 1
ATOM 1733 C CA . VAL A 1 215 ? 1.854 -5.336 15.547 1 88.06 215 VAL A CA 1
ATOM 1734 C C . VAL A 1 215 ? 2.896 -6.324 16.078 1 88.06 215 VAL A C 1
ATOM 1736 O O . VAL A 1 215 ? 3.553 -6.062 17.078 1 88.06 215 VAL A O 1
ATOM 1739 N N . THR A 1 216 ? 2.998 -7.441 15.383 1 82.38 216 THR A N 1
ATOM 1740 C CA . THR A 1 216 ? 3.979 -8.438 15.789 1 82.38 216 THR A CA 1
ATOM 1741 C C . THR A 1 216 ? 5.391 -7.867 15.727 1 82.38 216 THR A C 1
ATOM 1743 O O . THR A 1 216 ? 6.164 -8 16.688 1 82.38 216 THR A O 1
ATOM 1746 N N . ALA A 1 217 ? 5.641 -7.242 14.633 1 86.38 217 ALA A N 1
ATOM 1747 C CA . ALA A 1 217 ? 6.953 -6.621 14.484 1 86.38 217 ALA A CA 1
ATOM 1748 C C . ALA A 1 217 ? 7.168 -5.535 15.531 1 86.38 217 ALA A C 1
ATOM 1750 O O . ALA A 1 217 ? 8.273 -5.363 16.047 1 86.38 217 ALA A O 1
ATOM 1751 N N . THR A 1 218 ? 6.141 -4.77 15.836 1 93.56 218 THR A N 1
ATOM 1752 C CA . THR A 1 218 ? 6.219 -3.73 16.859 1 93.56 218 THR A CA 1
ATOM 1753 C C . THR A 1 218 ? 6.598 -4.328 18.219 1 93.56 218 THR A C 1
ATOM 1755 O O . THR A 1 218 ? 7.508 -3.836 18.875 1 93.56 218 THR A O 1
ATOM 1758 N N . GLU A 1 219 ? 6.023 -5.445 18.562 1 91.12 219 GLU A N 1
ATOM 1759 C CA . GLU A 1 219 ? 6.27 -6.07 19.859 1 91.12 219 GLU A CA 1
ATOM 1760 C C . GLU A 1 219 ? 7.633 -6.75 19.906 1 91.12 219 GLU A C 1
ATOM 1762 O O . GLU A 1 219 ? 8.328 -6.703 20.922 1 91.12 219 GLU A O 1
ATOM 1767 N N . LEU A 1 220 ? 7.938 -7.383 18.828 1 88.25 220 LEU A N 1
ATOM 1768 C CA . LEU A 1 220 ? 9.266 -7.988 18.75 1 88.25 220 LEU A CA 1
ATOM 1769 C C . LEU A 1 220 ? 10.352 -6.926 18.906 1 88.25 220 LEU A C 1
ATOM 1771 O O . LEU A 1 220 ? 11.344 -7.145 19.609 1 88.25 220 LEU A O 1
ATOM 1775 N N . PHE A 1 221 ? 10.141 -5.848 18.266 1 93.12 221 PHE A N 1
ATOM 1776 C CA . PHE A 1 221 ? 11.117 -4.773 18.375 1 93.12 221 PHE A CA 1
ATOM 1777 C C . PHE A 1 221 ? 11.156 -4.215 19.797 1 93.12 221 PHE A C 1
ATOM 1779 O O . PHE A 1 221 ? 12.219 -3.852 20.297 1 93.12 221 PHE A O 1
ATOM 1786 N N . TYR A 1 222 ? 10.062 -4.043 20.375 1 95.5 222 TYR A N 1
ATOM 1787 C CA . TYR A 1 222 ? 10.016 -3.615 21.766 1 95.5 222 TYR A CA 1
ATOM 1788 C C . TYR A 1 222 ? 10.883 -4.512 22.641 1 95.5 222 TYR A C 1
ATOM 1790 O O . TYR A 1 222 ? 11.648 -4.02 23.469 1 95.5 222 TYR A O 1
ATOM 1798 N N . HIS A 1 223 ? 10.727 -5.762 22.469 1 90.94 223 HIS A N 1
ATOM 1799 C CA . HIS A 1 223 ? 11.531 -6.691 23.25 1 90.94 223 HIS A CA 1
ATOM 1800 C C . HIS A 1 223 ? 13.016 -6.52 22.969 1 90.94 223 HIS A C 1
ATOM 1802 O O . HIS A 1 223 ? 13.844 -6.586 23.875 1 90.94 223 HIS A O 1
ATOM 1808 N N . GLU A 1 224 ? 13.289 -6.312 21.75 1 89.56 224 GLU A N 1
ATOM 1809 C CA . GLU A 1 224 ? 14.68 -6.047 21.375 1 89.56 224 GLU A CA 1
ATOM 1810 C C . GLU A 1 224 ? 15.195 -4.781 22.047 1 89.56 224 GLU A C 1
ATOM 1812 O O . GLU A 1 224 ? 16.328 -4.746 22.531 1 89.56 224 GLU A O 1
ATOM 1817 N N . MET A 1 225 ? 14.414 -3.738 22.031 1 93.5 225 MET A N 1
ATOM 1818 C CA . MET A 1 225 ? 14.742 -2.467 22.672 1 93.5 225 MET A CA 1
ATOM 1819 C C . MET A 1 225 ? 15.055 -2.668 24.141 1 93.5 225 MET A C 1
ATOM 1821 O O . MET A 1 225 ? 16.062 -2.16 24.641 1 93.5 225 MET A O 1
ATOM 1825 N N . VAL A 1 226 ? 14.258 -3.467 24.781 1 93.38 226 VAL A N 1
ATOM 1826 C CA . VAL A 1 226 ? 14.422 -3.727 26.219 1 93.38 226 VAL A CA 1
ATOM 1827 C C . VAL A 1 226 ? 15.672 -4.574 26.438 1 93.38 226 VAL A C 1
ATOM 1829 O O . VAL A 1 226 ? 16.453 -4.312 27.359 1 93.38 226 VAL A O 1
ATOM 1832 N N . LYS A 1 227 ? 15.852 -5.543 25.625 1 91.5 227 LYS A N 1
ATOM 1833 C CA . LYS A 1 227 ? 17.031 -6.406 25.719 1 91.5 227 LYS A CA 1
ATOM 1834 C C . LYS A 1 227 ? 18.312 -5.605 25.562 1 91.5 227 LYS A C 1
ATOM 1836 O O . LYS A 1 227 ? 19.328 -5.922 26.188 1 91.5 227 LYS A O 1
ATOM 1841 N N . ARG A 1 228 ? 18.266 -4.582 24.781 1 89.69 228 ARG A N 1
ATOM 1842 C CA . ARG A 1 228 ? 19.422 -3.723 24.547 1 89.69 228 ARG A CA 1
ATOM 1843 C C . ARG A 1 228 ? 19.625 -2.74 25.688 1 89.69 228 ARG A C 1
ATOM 1845 O O . ARG A 1 228 ? 20.594 -1.979 25.703 1 89.69 228 ARG A O 1
ATOM 1852 N N . GLY A 1 229 ? 18.688 -2.75 26.625 1 92.69 229 GLY A N 1
ATOM 1853 C CA . GLY A 1 229 ? 18.875 -1.974 27.844 1 92.69 229 GLY A CA 1
ATOM 1854 C C . GLY A 1 229 ? 18.109 -0.658 27.844 1 92.69 229 GLY A C 1
ATOM 1855 O O . GLY A 1 229 ? 18.281 0.163 28.734 1 92.69 229 GLY A O 1
ATOM 1856 N N . PHE A 1 230 ? 17.359 -0.379 26.828 1 95 230 PHE A N 1
ATOM 1857 C CA . PHE A 1 230 ? 16.578 0.851 26.797 1 95 230 PHE A CA 1
ATOM 1858 C C . PHE A 1 230 ? 15.32 0.718 27.656 1 95 230 PHE A C 1
ATOM 1860 O O . PHE A 1 230 ? 14.617 -0.29 27.578 1 95 230 PHE A O 1
ATOM 1867 N N . GLU A 1 231 ? 15.008 1.682 28.438 1 93.56 231 GLU A N 1
ATOM 1868 C CA . GLU A 1 231 ? 13.836 1.654 29.312 1 93.56 231 GLU A CA 1
ATOM 1869 C C . GLU A 1 231 ? 12.617 2.258 28.625 1 93.56 231 GLU A C 1
ATOM 1871 O O . GLU A 1 231 ? 12.672 3.387 28.125 1 93.56 231 GLU A O 1
ATOM 1876 N N . PRO A 1 232 ? 11.562 1.551 28.609 1 93.44 232 PRO A N 1
ATOM 1877 C CA . PRO A 1 232 ? 10.336 2.078 28.016 1 93.44 232 PRO A CA 1
ATOM 1878 C C . PRO A 1 232 ? 9.805 3.307 28.75 1 93.44 232 PRO A C 1
ATOM 1880 O O . PRO A 1 232 ? 9.938 3.406 29.969 1 93.44 232 PRO A O 1
ATOM 1883 N N . ASN A 1 233 ? 9.312 4.25 28.109 1 94.38 233 ASN A N 1
ATOM 1884 C CA . ASN A 1 233 ? 8.672 5.434 28.672 1 94.38 233 ASN A CA 1
ATOM 1885 C C . ASN A 1 233 ? 7.242 5.602 28.156 1 94.38 233 ASN A C 1
ATOM 1887 O O . ASN A 1 233 ? 6.672 4.668 27.594 1 94.38 233 ASN A O 1
ATOM 1891 N N . ALA A 1 234 ? 6.66 6.75 28.375 1 94.19 234 ALA A N 1
ATOM 1892 C CA . ALA A 1 234 ? 5.262 6.984 28.031 1 94.19 234 ALA A CA 1
ATOM 1893 C C . ALA A 1 234 ? 5.047 6.867 26.516 1 94.19 234 ALA A C 1
ATOM 1895 O O . ALA A 1 234 ? 4.023 6.355 26.062 1 94.19 234 ALA A O 1
ATOM 1896 N N . VAL A 1 235 ? 6.027 7.367 25.781 1 96.06 235 VAL A N 1
ATOM 1897 C CA . VAL A 1 235 ? 5.941 7.297 24.328 1 96.06 235 VAL A CA 1
ATOM 1898 C C . VAL A 1 235 ? 5.969 5.84 23.875 1 96.06 235 VAL A C 1
ATOM 1900 O O . VAL A 1 235 ? 5.199 5.438 23 1 96.06 235 VAL A O 1
ATOM 1903 N N . THR A 1 236 ? 6.832 5.051 24.5 1 96.56 236 THR A N 1
ATOM 1904 C CA . THR A 1 236 ? 6.953 3.635 24.188 1 96.56 236 THR A CA 1
ATOM 1905 C C . THR A 1 236 ? 5.621 2.918 24.375 1 96.56 236 THR A C 1
ATOM 1907 O O . THR A 1 236 ? 5.129 2.246 23.469 1 96.56 236 THR A O 1
ATOM 1910 N N . TYR A 1 237 ? 5.078 3.143 25.531 1 95.94 237 TYR A N 1
ATOM 1911 C CA . TYR A 1 237 ? 3.799 2.508 25.844 1 95.94 237 TYR A CA 1
ATOM 1912 C C . TYR A 1 237 ? 2.697 3.027 24.922 1 95.94 237 TYR A C 1
ATOM 1914 O O . TYR A 1 237 ? 1.857 2.256 24.453 1 95.94 237 TYR A O 1
ATOM 1922 N N . GLY A 1 238 ? 2.742 4.316 24.703 1 96.88 238 GLY A N 1
ATOM 1923 C CA . GLY A 1 238 ? 1.734 4.91 23.844 1 96.88 238 GLY A CA 1
ATOM 1924 C C . GLY A 1 238 ? 1.705 4.305 22.453 1 96.88 238 GLY A C 1
ATOM 1925 O O . GLY A 1 238 ? 0.633 4.016 21.922 1 96.88 238 GLY A O 1
ATOM 1926 N N . VAL A 1 239 ? 2.857 4.121 21.859 1 97.5 239 VAL A N 1
ATOM 1927 C CA . VAL A 1 239 ? 2.98 3.545 20.531 1 97.5 239 VAL A CA 1
ATOM 1928 C C . VAL A 1 239 ? 2.422 2.123 20.531 1 97.5 239 VAL A C 1
ATOM 1930 O O . VAL A 1 239 ? 1.668 1.748 19.625 1 97.5 239 VAL A O 1
ATOM 1933 N N . ARG A 1 240 ? 2.76 1.374 21.547 1 97.31 240 ARG A N 1
ATOM 1934 C CA . ARG A 1 240 ? 2.316 -0.012 21.641 1 97.31 240 ARG A CA 1
ATOM 1935 C C . ARG A 1 240 ? 0.804 -0.091 21.828 1 97.31 240 ARG A C 1
ATOM 1937 O O . ARG A 1 240 ? 0.13 -0.862 21.141 1 97.31 240 ARG A O 1
ATOM 1944 N N . ILE A 1 241 ? 0.279 0.711 22.672 1 97.69 241 ILE A N 1
ATOM 1945 C CA . ILE A 1 241 ? -1.156 0.761 22.938 1 97.69 241 ILE A CA 1
ATOM 1946 C C . ILE A 1 241 ? -1.898 1.127 21.641 1 97.69 241 ILE A C 1
ATOM 1948 O O . ILE A 1 241 ? -2.889 0.484 21.281 1 97.69 241 ILE A O 1
ATOM 1952 N N . ASP A 1 242 ? -1.4 2.09 21 1 97.5 242 ASP A N 1
ATOM 1953 C CA . ASP A 1 242 ? -2.016 2.518 19.75 1 97.5 242 ASP A CA 1
ATOM 1954 C C . ASP A 1 242 ? -2.014 1.389 18.719 1 97.5 242 ASP A C 1
ATOM 1956 O O . ASP A 1 242 ? -2.99 1.204 17.984 1 97.5 242 ASP A O 1
ATOM 1960 N N . GLY A 1 243 ? -0.901 0.675 18.656 1 97.25 243 GLY A N 1
ATOM 1961 C CA . GLY A 1 243 ? -0.808 -0.458 17.75 1 97.25 243 GLY A CA 1
ATOM 1962 C C . GLY A 1 243 ? -1.89 -1.497 17.984 1 97.25 243 GLY A C 1
ATOM 1963 O O . GLY A 1 243 ? -2.527 -1.957 17.031 1 97.25 243 GLY A O 1
ATOM 1964 N N . PHE A 1 244 ? -2.131 -1.831 19.156 1 96 244 PHE A N 1
ATOM 1965 C CA . PHE A 1 244 ? -3.141 -2.824 19.5 1 96 244 PHE A CA 1
ATOM 1966 C C . PHE A 1 244 ? -4.543 -2.283 19.234 1 96 244 PHE A C 1
ATOM 1968 O O . PHE A 1 244 ? -5.406 -3.002 18.734 1 96 244 PHE A O 1
ATOM 1975 N N . CYS A 1 245 ? -4.75 -0.998 19.547 1 96.06 245 CYS A N 1
ATOM 1976 C CA . CYS A 1 245 ? -6.059 -0.386 19.344 1 96.06 245 CYS A CA 1
ATOM 1977 C C . CYS A 1 245 ? -6.445 -0.409 17.875 1 96.06 245 CYS A C 1
ATOM 1979 O O . CYS A 1 245 ? -7.582 -0.735 17.531 1 96.06 245 CYS A O 1
ATOM 1981 N N . LYS A 1 246 ? -5.582 -0.127 17.031 1 94.62 246 LYS A N 1
ATOM 1982 C CA . LYS A 1 246 ? -5.852 -0.031 15.602 1 94.62 246 LYS A CA 1
ATOM 1983 C C . LYS A 1 246 ? -6.133 -1.406 15 1 94.62 246 LYS A C 1
ATOM 1985 O O . LYS A 1 246 ? -6.824 -1.518 13.984 1 94.62 246 LYS A O 1
ATOM 1990 N N . LYS A 1 247 ? -5.625 -2.436 15.648 1 90.75 247 LYS A N 1
ATOM 1991 C CA . LYS A 1 247 ? -5.832 -3.797 15.164 1 90.75 247 LYS A CA 1
ATOM 1992 C C . LYS A 1 247 ? -6.977 -4.477 15.906 1 90.75 247 LYS A C 1
ATOM 1994 O O . LYS A 1 247 ? -7.055 -5.707 15.945 1 90.75 247 LYS A O 1
ATOM 1999 N N . ARG A 1 248 ? -7.75 -3.672 16.641 1 90.38 248 ARG A N 1
ATOM 2000 C CA . ARG A 1 248 ? -8.961 -4.113 17.312 1 90.38 248 ARG A CA 1
ATOM 2001 C C . ARG A 1 248 ? -8.625 -5.062 18.469 1 90.38 248 ARG A C 1
ATOM 2003 O O . ARG A 1 248 ? -9.453 -5.879 18.859 1 90.38 248 ARG A O 1
ATOM 2010 N N . ASN A 1 249 ? -7.398 -5.098 18.812 1 92.5 249 ASN A N 1
ATOM 2011 C CA . ASN A 1 249 ? -6.988 -5.848 19.984 1 92.5 249 ASN A CA 1
ATOM 2012 C C . ASN A 1 249 ? -7.008 -4.977 21.234 1 92.5 249 ASN A C 1
ATOM 2014 O O . ASN A 1 249 ? -5.977 -4.781 21.891 1 92.5 249 ASN A O 1
ATOM 2018 N N . PHE A 1 250 ? -8.148 -4.508 21.578 1 94.75 250 PHE A N 1
ATOM 2019 C CA . PHE A 1 250 ? -8.344 -3.537 22.656 1 94.75 250 PHE A CA 1
ATOM 2020 C C . PHE A 1 250 ? -8.016 -4.152 24.016 1 94.75 250 PHE A C 1
ATOM 2022 O O . PHE A 1 250 ? -7.52 -3.469 24.906 1 94.75 250 PHE A O 1
ATOM 2029 N N . GLY A 1 251 ? -8.273 -5.441 24.125 1 93.31 251 GLY A N 1
ATOM 2030 C CA . GLY A 1 251 ? -7.93 -6.113 25.359 1 93.31 251 GLY A CA 1
ATOM 2031 C C . GLY A 1 251 ? -6.457 -6.016 25.703 1 93.31 251 GLY A C 1
ATOM 2032 O O . GLY A 1 251 ? -6.102 -5.688 26.844 1 93.31 251 GLY A O 1
ATOM 2033 N N . GLU A 1 252 ? -5.672 -6.312 24.75 1 93.69 252 GLU A N 1
ATOM 2034 C CA . GLU A 1 252 ? -4.23 -6.223 24.969 1 93.69 252 GLU A CA 1
ATOM 2035 C C . GLU A 1 252 ? -3.801 -4.785 25.25 1 93.69 252 GLU A C 1
ATOM 2037 O O . GLU A 1 252 ? -2.863 -4.547 26.016 1 93.69 252 GLU A O 1
ATOM 2042 N N . ALA A 1 253 ? -4.426 -3.793 24.547 1 97.31 253 ALA A N 1
ATOM 2043 C CA . ALA A 1 253 ? -4.145 -2.383 24.812 1 97.31 253 ALA A CA 1
ATOM 2044 C C . ALA A 1 253 ? -4.418 -2.029 26.266 1 97.31 253 ALA A C 1
ATOM 2046 O O . ALA A 1 253 ? -3.607 -1.363 26.922 1 97.31 253 ALA A O 1
ATOM 2047 N N . LEU A 1 254 ? -5.512 -2.525 26.797 1 96.38 254 LEU A N 1
ATOM 2048 C CA . LEU A 1 254 ? -5.875 -2.266 28.188 1 96.38 254 LEU A CA 1
ATOM 2049 C C . LEU A 1 254 ? -4.898 -2.949 29.141 1 96.38 254 LEU A C 1
ATOM 2051 O O . LEU A 1 254 ? -4.551 -2.391 30.188 1 96.38 254 LEU A O 1
ATOM 2055 N N . ARG A 1 255 ? -4.559 -4.125 28.781 1 94.88 255 ARG A N 1
ATOM 2056 C CA . ARG A 1 255 ? -3.588 -4.844 29.594 1 94.88 255 ARG A CA 1
ATOM 2057 C C . ARG A 1 255 ? -2.281 -4.066 29.703 1 94.88 255 ARG A C 1
ATOM 2059 O O . ARG A 1 255 ? -1.708 -3.955 30.797 1 94.88 255 ARG A O 1
ATOM 2066 N N . LEU A 1 256 ? -1.834 -3.555 28.625 1 95.44 256 LEU A N 1
ATOM 2067 C CA . LEU A 1 256 ? -0.608 -2.764 28.609 1 95.44 256 LEU A CA 1
ATOM 2068 C C . LEU A 1 256 ? -0.766 -1.501 29.453 1 95.44 256 LEU A C 1
ATOM 2070 O O . LEU A 1 256 ? 0.169 -1.091 30.156 1 95.44 256 LEU A O 1
ATOM 2074 N N . PHE A 1 257 ? -1.854 -0.886 29.344 1 96.06 257 PHE A N 1
ATOM 2075 C CA . PHE A 1 257 ? -2.152 0.302 30.141 1 96.06 257 PHE A CA 1
ATOM 2076 C C . PHE A 1 257 ? -2.098 -0.014 31.625 1 96.06 257 PHE A C 1
ATOM 2078 O O . PHE A 1 257 ? -1.561 0.769 32.406 1 96.06 257 PHE A O 1
ATOM 2085 N N . GLU A 1 258 ? -2.645 -1.154 31.875 1 93.75 258 GLU A N 1
ATOM 2086 C CA . GLU A 1 258 ? -2.607 -1.592 33.281 1 93.75 258 GLU A CA 1
ATOM 2087 C C . GLU A 1 258 ? -1.176 -1.866 33.719 1 93.75 258 GLU A C 1
ATOM 2089 O O . GLU A 1 258 ? -0.793 -1.508 34.844 1 93.75 258 GLU A O 1
ATOM 2094 N N . GLU A 1 259 ? -0.489 -2.492 32.906 1 91.12 259 GLU A N 1
ATOM 2095 C CA . GLU A 1 259 ? 0.919 -2.756 33.188 1 91.12 259 GLU A CA 1
ATOM 2096 C C . GLU A 1 259 ? 1.683 -1.458 33.438 1 91.12 259 GLU A C 1
ATOM 2098 O O . GLU A 1 259 ? 2.498 -1.378 34.375 1 91.12 259 GLU A O 1
ATOM 2103 N N . MET A 1 260 ? 1.494 -0.481 32.625 1 91.56 260 MET A N 1
ATOM 2104 C CA . MET A 1 260 ? 2.117 0.833 32.75 1 91.56 260 MET A CA 1
ATOM 2105 C C . MET A 1 260 ? 1.817 1.445 34.125 1 91.56 260 MET A C 1
ATOM 2107 O O . MET A 1 260 ? 2.701 2.021 34.75 1 91.56 260 MET A O 1
ATOM 2111 N N . GLY A 1 261 ? 0.589 1.318 34.562 1 87.38 261 GLY A N 1
ATOM 2112 C CA . GLY A 1 261 ? 0.165 1.853 35.844 1 87.38 261 GLY A CA 1
ATOM 2113 C C . GLY A 1 261 ? 0.787 1.133 37.031 1 87.38 261 GLY A C 1
ATOM 2114 O O . GLY A 1 261 ? 1.151 1.763 38.031 1 87.38 261 GLY A O 1
ATOM 2115 N N . ARG A 1 262 ? 0.949 -0.122 36.875 1 85.38 262 ARG A N 1
ATOM 2116 C CA . ARG A 1 262 ? 1.489 -0.929 37.969 1 85.38 262 ARG A CA 1
ATOM 2117 C C . ARG A 1 262 ? 2.965 -0.622 38.188 1 85.38 262 ARG A C 1
ATOM 2119 O O . ARG A 1 262 ? 3.43 -0.605 39.344 1 85.38 262 ARG A O 1
ATOM 2126 N N . CYS A 1 263 ? 3.65 -0.413 37.125 1 79.5 263 CYS A N 1
ATOM 2127 C CA . CYS A 1 263 ? 5.074 -0.111 37.219 1 79.5 263 CYS A CA 1
ATOM 2128 C C . CYS A 1 263 ? 5.297 1.227 37.938 1 79.5 263 CYS A C 1
ATOM 2130 O O . CYS A 1 263 ? 6.266 1.389 38.656 1 79.5 263 CYS A O 1
ATOM 2132 N N . GLY A 1 264 ? 4.348 2.125 37.844 1 77.06 264 GLY A N 1
ATOM 2133 C CA . GLY A 1 264 ? 4.352 3.408 38.531 1 77.06 264 GLY A CA 1
ATOM 2134 C C . GLY A 1 264 ? 5.441 4.344 38.031 1 77.06 264 GLY A C 1
ATOM 2135 O O . GLY A 1 264 ? 5.527 5.492 38.5 1 77.06 264 GLY A O 1
ATOM 2136 N N . LYS A 1 265 ? 6.332 3.93 37.219 1 86.88 265 LYS A N 1
ATOM 2137 C CA . LYS A 1 265 ? 7.465 4.734 36.75 1 86.88 265 LYS A CA 1
ATOM 2138 C C . LYS A 1 265 ? 7.078 5.598 35.562 1 86.88 265 LYS A C 1
ATOM 2140 O O . LYS A 1 265 ? 7.715 6.617 35.312 1 86.88 265 LYS A O 1
ATOM 2145 N N . VAL A 1 266 ? 6.047 5.254 34.906 1 91.88 266 VAL A N 1
ATOM 2146 C CA . VAL A 1 266 ? 5.672 5.945 33.688 1 91.88 266 VAL A CA 1
ATOM 2147 C C . VAL A 1 266 ? 4.34 6.668 33.875 1 91.88 266 VAL A C 1
ATOM 2149 O O . VAL A 1 266 ? 3.348 6.055 34.281 1 91.88 266 VAL A O 1
ATOM 2152 N N . ALA A 1 267 ? 4.324 7.902 33.688 1 90.31 267 ALA A N 1
ATOM 2153 C CA . ALA A 1 267 ? 3.129 8.719 33.906 1 90.31 267 ALA A CA 1
ATOM 2154 C C . ALA A 1 267 ? 2.152 8.555 32.719 1 90.31 267 ALA A C 1
ATOM 2156 O O . ALA A 1 267 ? 2.566 8.461 31.578 1 90.31 267 ALA A O 1
ATOM 2157 N N . VAL A 1 268 ? 0.918 8.547 33.125 1 92.56 268 VAL A N 1
ATOM 2158 C CA . VAL A 1 268 ? -0.138 8.484 32.094 1 92.56 268 VAL A CA 1
ATOM 2159 C C . VAL A 1 268 ? -0.329 9.867 31.469 1 92.56 268 VAL A C 1
ATOM 2161 O O . VAL A 1 268 ? -0.432 10.867 32.188 1 92.56 268 VAL A O 1
ATOM 2164 N N . THR A 1 269 ? -0.271 9.906 30.219 1 94.75 269 THR A N 1
ATOM 2165 C CA . THR A 1 269 ? -0.46 11.164 29.5 1 94.75 269 THR A CA 1
ATOM 2166 C C . THR A 1 269 ? -1.851 11.234 28.875 1 94.75 269 THR A C 1
ATOM 2168 O O . THR A 1 269 ? -2.529 10.211 28.75 1 94.75 269 THR A O 1
ATOM 2171 N N . LEU A 1 270 ? -2.299 12.398 28.578 1 96.5 270 LEU A N 1
ATOM 2172 C CA . LEU A 1 270 ? -3.588 12.586 27.922 1 96.5 270 LEU A CA 1
ATOM 2173 C C . LEU A 1 270 ? -3.637 11.828 26.609 1 96.5 270 LEU A C 1
ATOM 2175 O O . LEU A 1 270 ? -4.68 11.281 26.234 1 96.5 270 LEU A O 1
ATOM 2179 N N . GLN A 1 271 ? -2.52 11.82 25.938 1 96.38 271 GLN A N 1
ATOM 2180 C CA . GLN A 1 271 ? -2.43 11.148 24.641 1 96.38 271 GLN A CA 1
ATOM 2181 C C . GLN A 1 271 ? -2.73 9.656 24.781 1 96.38 271 GLN A C 1
ATOM 2183 O O . GLN A 1 271 ? -3.383 9.07 23.922 1 96.38 271 GLN A O 1
ATOM 2188 N N . ILE A 1 272 ? -2.221 9.086 25.766 1 97.12 272 ILE A N 1
ATOM 2189 C CA . ILE A 1 272 ? -2.418 7.656 25.984 1 97.12 272 ILE A CA 1
ATOM 2190 C C . ILE A 1 272 ? -3.896 7.375 26.234 1 97.12 272 ILE A C 1
ATOM 2192 O O . ILE A 1 272 ? -4.473 6.469 25.641 1 97.12 272 ILE A O 1
ATOM 2196 N N . VAL A 1 273 ? -4.488 8.18 27.125 1 97.62 273 VAL A N 1
ATOM 2197 C CA . VAL A 1 273 ? -5.902 7.992 27.438 1 97.62 273 VAL A CA 1
ATOM 2198 C C . VAL A 1 273 ? -6.742 8.227 26.188 1 97.62 273 VAL A C 1
ATOM 2200 O O . VAL A 1 273 ? -7.68 7.469 25.906 1 97.62 273 VAL A O 1
ATOM 2203 N N . THR A 1 274 ? -6.426 9.273 25.453 1 97.88 274 THR A N 1
ATOM 2204 C CA . THR A 1 274 ? -7.129 9.586 24.203 1 97.88 274 THR A CA 1
ATOM 2205 C C . THR A 1 274 ? -7.035 8.422 23.234 1 97.88 274 THR A C 1
ATOM 2207 O O . THR A 1 274 ? -8.016 8.078 22.562 1 97.88 274 THR A O 1
ATOM 2210 N N . THR A 1 275 ? -5.879 7.816 23.156 1 97.88 275 THR A N 1
ATOM 2211 C CA . THR A 1 275 ? -5.664 6.656 22.297 1 97.88 275 THR A CA 1
ATOM 2212 C C . THR A 1 275 ? -6.559 5.496 22.719 1 97.88 275 THR A C 1
ATOM 2214 O O . THR A 1 275 ? -7.121 4.797 21.875 1 97.88 275 THR A O 1
ATOM 2217 N N . LEU A 1 276 ? -6.691 5.301 23.969 1 98.25 276 LEU A N 1
ATOM 2218 C CA . LEU A 1 276 ? -7.543 4.238 24.5 1 98.25 276 LEU A CA 1
ATOM 2219 C C . LEU A 1 276 ? -9.008 4.504 24.188 1 98.25 276 LEU A C 1
ATOM 2221 O O . LEU A 1 276 ? -9.758 3.576 23.875 1 98.25 276 LEU A O 1
ATOM 2225 N N . ILE A 1 277 ? -9.383 5.766 24.25 1 98.38 277 ILE A N 1
ATOM 2226 C CA . ILE A 1 277 ? -10.75 6.133 23.891 1 98.38 277 ILE A CA 1
ATOM 2227 C C . ILE A 1 277 ? -11.016 5.766 22.438 1 98.38 277 ILE A C 1
ATOM 2229 O O . ILE A 1 277 ? -12.047 5.172 22.125 1 98.38 277 ILE A O 1
ATOM 2233 N N . HIS A 1 278 ? -10.109 6.086 21.625 1 97.19 278 HIS A N 1
ATOM 2234 C CA . HIS A 1 278 ? -10.219 5.691 20.219 1 97.19 278 HIS A CA 1
ATOM 2235 C C . HIS A 1 278 ? -10.328 4.18 20.078 1 97.19 278 HIS A C 1
ATOM 2237 O O . HIS A 1 278 ? -11.117 3.68 19.281 1 97.19 278 HIS A O 1
ATOM 2243 N N . GLY A 1 279 ? -9.477 3.506 20.828 1 97.62 279 GLY A N 1
ATOM 2244 C CA . GLY A 1 279 ? -9.492 2.053 20.797 1 97.62 279 GLY A CA 1
ATOM 2245 C C . GLY A 1 279 ? -10.836 1.467 21.203 1 97.62 279 GLY A C 1
ATOM 2246 O O . GLY A 1 279 ? -11.312 0.515 20.578 1 97.62 279 GLY A O 1
ATOM 2247 N N . ALA A 1 280 ? -11.422 2.027 22.172 1 97.94 280 ALA A N 1
ATOM 2248 C CA . ALA A 1 280 ? -12.75 1.601 22.609 1 97.94 280 ALA A CA 1
ATOM 2249 C C . ALA A 1 280 ? -13.773 1.779 21.484 1 97.94 280 ALA A C 1
ATOM 2251 O O . ALA A 1 280 ? -14.656 0.938 21.312 1 97.94 280 ALA A O 1
ATOM 2252 N N . GLY A 1 281 ? -13.641 2.861 20.781 1 96.75 281 GLY A N 1
ATOM 2253 C CA . GLY A 1 281 ? -14.516 3.09 19.641 1 96.75 281 GLY A CA 1
ATOM 2254 C C . GLY A 1 281 ? -14.344 2.061 18.547 1 96.75 281 GLY A C 1
ATOM 2255 O O . GLY A 1 281 ? -15.328 1.627 17.938 1 96.75 281 GLY A O 1
ATOM 2256 N N . VAL A 1 282 ? -13.172 1.675 18.297 1 95.56 282 VAL A N 1
ATOM 2257 C CA . VAL A 1 282 ? -12.844 0.729 17.234 1 95.56 282 VAL A CA 1
ATOM 2258 C C . VAL A 1 282 ? -13.539 -0.606 17.5 1 95.56 282 VAL A C 1
ATOM 2260 O O . VAL A 1 282 ? -14.016 -1.263 16.562 1 95.56 282 VAL A O 1
ATOM 2263 N N . VAL A 1 283 ? -13.68 -1.022 18.719 1 93.44 283 VAL A N 1
ATOM 2264 C CA . VAL A 1 283 ? -14.328 -2.283 19.047 1 93.44 283 VAL A CA 1
ATOM 2265 C C . VAL A 1 283 ? -15.789 -2.031 19.422 1 93.44 283 VAL A C 1
ATOM 2267 O O . VAL A 1 283 ? -16.438 -2.893 20.016 1 93.44 283 VAL A O 1
ATOM 2270 N N . ARG A 1 284 ? -16.281 -0.809 19.25 1 95 284 ARG A N 1
ATOM 2271 C CA . ARG A 1 284 ? -17.672 -0.387 19.406 1 95 284 ARG A CA 1
ATOM 2272 C C . ARG A 1 284 ? -18.109 -0.503 20.875 1 95 284 ARG A C 1
ATOM 2274 O O . ARG A 1 284 ? -19.203 -1.008 21.156 1 95 284 ARG A O 1
ATOM 2281 N N . ASN A 1 285 ? -17.188 -0.22 21.688 1 96.62 285 ASN A N 1
ATOM 2282 C CA . ASN A 1 285 ? -17.469 -0.161 23.109 1 96.62 285 ASN A CA 1
ATOM 2283 C C . ASN A 1 285 ? -17.625 1.278 23.594 1 96.62 285 ASN A C 1
ATOM 2285 O O . ASN A 1 285 ? -16.703 1.831 24.203 1 96.62 285 ASN A O 1
ATOM 2289 N N . LYS A 1 286 ? -18.766 1.921 23.406 1 97.12 286 LYS A N 1
ATOM 2290 C CA . LYS A 1 286 ? -18.969 3.33 23.734 1 97.12 286 LYS A CA 1
ATOM 2291 C C . LYS A 1 286 ? -18.969 3.559 25.234 1 97.12 286 LYS A C 1
ATOM 2293 O O . LYS A 1 286 ? -18.594 4.633 25.703 1 97.12 286 LYS A O 1
ATOM 2298 N N . VAL A 1 287 ? -19.359 2.492 25.969 1 97.25 287 VAL A N 1
ATOM 2299 C CA . VAL A 1 287 ? -19.406 2.605 27.422 1 97.25 287 VAL A CA 1
ATOM 2300 C C . VAL A 1 287 ? -17.984 2.795 27.969 1 97.25 287 VAL A C 1
ATOM 2302 O O . VAL A 1 287 ? -17.734 3.717 28.75 1 97.25 287 VAL A O 1
ATOM 2305 N N . LYS A 1 288 ? -17.141 1.948 27.531 1 97.44 288 LYS A N 1
ATOM 2306 C CA . LYS A 1 288 ? -15.758 2.062 27.984 1 97.44 288 LYS A CA 1
ATOM 2307 C C . LYS A 1 288 ? -15.133 3.361 27.484 1 97.44 288 LYS A C 1
ATOM 2309 O O . LYS A 1 288 ? -14.297 3.953 28.172 1 97.44 288 LYS A O 1
ATOM 2314 N N . ALA A 1 289 ? -15.445 3.834 26.281 1 98.38 289 ALA A N 1
ATOM 2315 C CA . ALA A 1 289 ? -14.945 5.105 25.766 1 98.38 289 ALA A CA 1
ATOM 2316 C C . ALA A 1 289 ? -15.32 6.258 26.703 1 98.38 289 ALA A C 1
ATOM 2318 O O . ALA A 1 289 ? -14.477 7.086 27.047 1 98.38 289 ALA A O 1
ATOM 2319 N N . ARG A 1 290 ? -16.578 6.246 27.125 1 98 290 ARG A N 1
ATOM 2320 C CA . ARG A 1 290 ? -17.062 7.293 28.016 1 98 290 ARG A CA 1
ATOM 2321 C C . ARG A 1 290 ? -16.391 7.191 29.391 1 98 290 ARG A C 1
ATOM 2323 O O . ARG A 1 290 ? -16.016 8.211 29.984 1 98 290 ARG A O 1
ATOM 2330 N N . GLN A 1 291 ? -16.266 6 29.812 1 98.06 291 GLN A N 1
ATOM 2331 C CA . GLN A 1 291 ? -15.609 5.781 31.094 1 98.06 291 GLN A CA 1
ATOM 2332 C C . GLN A 1 291 ? -14.188 6.332 31.094 1 98.06 291 GLN A C 1
ATOM 2334 O O . GLN A 1 291 ? -13.773 7.02 32.031 1 98.06 291 GLN A O 1
ATOM 2339 N N . LEU A 1 292 ? -13.422 6.047 30.109 1 98.12 292 LEU A N 1
ATOM 2340 C CA . LEU A 1 292 ? -12.047 6.512 29.969 1 98.12 292 LEU A CA 1
ATOM 2341 C C . LEU A 1 292 ? -12 8.031 29.875 1 98.12 292 LEU A C 1
ATOM 2343 O O . LEU A 1 292 ? -11.117 8.664 30.469 1 98.12 292 LEU A O 1
ATOM 2347 N N . PHE A 1 293 ? -12.922 8.602 29.156 1 98.38 293 PHE A N 1
ATOM 2348 C CA . PHE A 1 293 ? -13 10.055 29.016 1 98.38 293 PHE A CA 1
ATOM 2349 C C . PHE A 1 293 ? -13.219 10.711 30.375 1 98.38 293 PHE A C 1
ATOM 2351 O O . PHE A 1 293 ? -12.555 11.695 30.719 1 98.38 293 PHE A O 1
ATOM 2358 N N . ASP A 1 294 ? -14.109 10.094 31.109 1 97.25 294 ASP A N 1
ATOM 2359 C CA . ASP A 1 294 ? -14.453 10.656 32.406 1 97.25 294 ASP A CA 1
ATOM 2360 C C . ASP A 1 294 ? -13.305 10.5 33.406 1 97.25 294 ASP A C 1
ATOM 2362 O O . ASP A 1 294 ? -13.242 11.211 34.406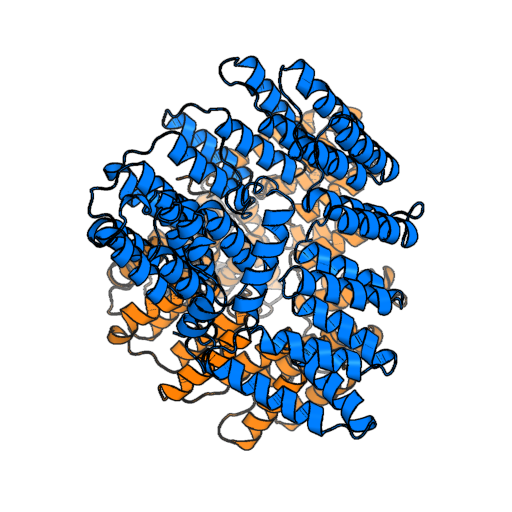 1 97.25 294 ASP A O 1
ATOM 2366 N N . GLU A 1 295 ? -12.414 9.633 33.125 1 95.88 295 GLU A N 1
ATOM 2367 C CA . GLU A 1 295 ? -11.266 9.398 34 1 95.88 295 GLU A CA 1
ATOM 2368 C C . GLU A 1 295 ? -10.211 10.484 33.812 1 95.88 295 GLU A C 1
ATOM 2370 O O . GLU A 1 295 ? -9.305 10.625 34.625 1 95.88 295 GLU A O 1
ATOM 2375 N N . ILE A 1 296 ? -10.219 11.266 32.75 1 97.06 296 ILE A N 1
ATOM 2376 C CA . ILE A 1 296 ? -9.18 12.227 32.406 1 97.06 296 ILE A CA 1
ATOM 2377 C C . ILE A 1 296 ? -9.016 13.234 33.531 1 97.06 296 ILE A C 1
ATOM 2379 O O . ILE A 1 296 ? -7.93 13.375 34.094 1 97.06 296 ILE A O 1
ATOM 2383 N N . PRO A 1 297 ? -10.133 13.844 33.938 1 95.38 297 PRO A N 1
ATOM 2384 C CA . PRO A 1 297 ? -9.977 14.781 35.062 1 95.38 297 PRO A CA 1
ATOM 2385 C C . PRO A 1 297 ? -9.609 14.078 36.375 1 95.38 297 PRO A C 1
ATOM 2387 O O . PRO A 1 297 ? -8.922 14.664 37.219 1 95.38 297 PRO A O 1
ATOM 2390 N N . GLU A 1 298 ? -10.008 12.859 36.5 1 94.56 298 GLU A N 1
ATOM 2391 C CA . GLU A 1 298 ? -9.703 12.102 37.719 1 94.56 298 GLU A CA 1
ATOM 2392 C C . GLU A 1 298 ? -8.203 11.852 37.844 1 94.56 298 GLU A C 1
ATOM 2394 O O . GLU A 1 298 ? -7.688 11.688 38.969 1 94.56 298 GLU A O 1
ATOM 2399 N N . ARG A 1 299 ? -7.488 11.898 36.781 1 92.31 299 ARG A N 1
ATOM 2400 C CA . ARG A 1 299 ? -6.047 11.664 36.75 1 92.31 299 ARG A CA 1
ATOM 2401 C C . ARG A 1 299 ? -5.277 12.977 36.781 1 92.31 299 ARG A C 1
ATOM 2403 O O . ARG A 1 299 ? -4.062 13 36.562 1 92.31 299 ARG A O 1
ATOM 2410 N N . GLY A 1 300 ? -6.086 14.078 36.938 1 94.25 300 GLY A N 1
ATOM 2411 C CA . GLY A 1 300 ? -5.465 15.391 37 1 94.25 300 GLY A CA 1
ATOM 2412 C C . GLY A 1 300 ? -5.152 15.961 35.625 1 94.25 300 GLY A C 1
ATOM 2413 O O . GLY A 1 300 ? -4.324 16.875 35.531 1 94.25 300 GLY A O 1
ATOM 2414 N N . LEU A 1 301 ? -5.656 15.438 34.625 1 96.25 301 LEU A N 1
ATOM 2415 C CA . LEU A 1 301 ? -5.438 15.906 33.25 1 96.25 301 LEU A CA 1
ATOM 2416 C C . LEU A 1 301 ? -6.621 16.734 32.75 1 96.25 301 LEU A C 1
ATOM 2418 O O . LEU A 1 301 ? -7.703 16.688 33.344 1 96.25 301 LEU A O 1
ATOM 2422 N N . LYS A 1 302 ? -6.379 17.516 31.734 1 95.81 302 LYS A N 1
ATOM 2423 C CA . LYS A 1 302 ? -7.43 18.359 31.156 1 95.81 302 LYS A CA 1
ATOM 2424 C C . LYS A 1 302 ? -7.809 17.875 29.766 1 95.81 302 LYS A C 1
ATOM 2426 O O . LYS A 1 302 ? -6.938 17.594 28.938 1 95.81 302 LYS A O 1
ATOM 2431 N N . CYS A 1 303 ? -9.086 17.859 29.547 1 96 303 CYS A N 1
ATOM 2432 C CA . CYS A 1 303 ? -9.578 17.438 28.25 1 96 303 CYS A CA 1
ATOM 2433 C C . CYS A 1 303 ? -9.273 18.5 27.188 1 96 303 CYS A C 1
ATOM 2435 O O . CYS A 1 303 ? -9.445 19.688 27.422 1 96 303 CYS A O 1
ATOM 2437 N N . ASP A 1 304 ? -8.75 18.094 26.172 1 96.12 304 ASP A N 1
ATOM 2438 C CA . ASP A 1 304 ? -8.531 18.984 25.047 1 96.12 304 ASP A CA 1
ATOM 2439 C C . ASP A 1 304 ? -9.406 18.609 23.844 1 96.12 304 ASP A C 1
ATOM 2441 O O . ASP A 1 304 ? -10.266 17.719 23.953 1 96.12 304 ASP A O 1
ATOM 2445 N N . CYS A 1 305 ? -9.281 19.328 22.766 1 96.12 305 CYS A N 1
ATOM 2446 C CA . CYS A 1 305 ? -10.086 19.094 21.578 1 96.12 305 CYS A CA 1
ATOM 2447 C C . CYS A 1 305 ? -9.898 17.672 21.062 1 96.12 305 CYS A C 1
ATOM 2449 O O . CYS A 1 305 ? -10.859 17.031 20.625 1 96.12 305 CYS A O 1
ATOM 2451 N N . GLY A 1 306 ? -8.664 17.188 21.25 1 96.69 306 GLY A N 1
ATOM 2452 C CA . GLY A 1 306 ? -8.359 15.828 20.812 1 96.69 306 GLY A CA 1
ATOM 2453 C C . GLY A 1 306 ? -9.133 14.766 21.578 1 96.69 306 GLY A C 1
ATOM 2454 O O . GLY A 1 306 ? -9.633 13.805 21 1 96.69 306 GLY A O 1
ATOM 2455 N N . ALA A 1 307 ? -9.195 14.914 22.812 1 97.75 307 ALA A N 1
ATOM 2456 C CA . ALA A 1 307 ? -9.938 13.977 23.656 1 97.75 307 ALA A CA 1
ATOM 2457 C C . ALA A 1 307 ? -11.422 13.977 23.297 1 97.75 307 ALA A C 1
ATOM 2459 O O . ALA A 1 307 ? -12.039 12.922 23.172 1 97.75 307 ALA A O 1
ATOM 2460 N N . TYR A 1 308 ? -11.977 15.18 23.156 1 97.88 308 TYR A N 1
ATOM 2461 C CA . TYR A 1 308 ? -13.375 15.289 22.766 1 97.88 308 TYR A CA 1
ATOM 2462 C C . TYR A 1 308 ? -13.617 14.641 21.422 1 97.88 308 TYR A C 1
ATOM 2464 O O . TYR A 1 308 ? -14.594 13.906 21.234 1 97.88 308 TYR A O 1
ATOM 2472 N N . ASN A 1 309 ? -12.75 14.93 20.469 1 97.56 309 ASN A N 1
ATOM 2473 C CA . ASN A 1 309 ? -12.867 14.328 19.141 1 97.56 309 ASN A CA 1
ATOM 2474 C C . ASN A 1 309 ? -12.836 12.805 19.219 1 97.56 309 ASN A C 1
ATOM 2476 O O . ASN A 1 309 ? -13.57 12.125 18.5 1 97.56 309 ASN A O 1
ATOM 2480 N N . ALA A 1 310 ? -11.938 12.281 20.062 1 97.81 310 ALA A N 1
ATOM 2481 C CA . ALA A 1 310 ? -11.836 10.828 20.219 1 97.81 310 ALA A CA 1
ATOM 2482 C C . ALA A 1 310 ? -13.148 10.242 20.734 1 97.81 310 ALA A C 1
ATOM 2484 O O . ALA A 1 310 ? -13.609 9.219 20.219 1 97.81 310 ALA A O 1
ATOM 2485 N N . LEU A 1 311 ? -13.734 10.875 21.719 1 98.31 311 LEU A N 1
ATOM 2486 C CA . LEU A 1 311 ? -15 10.391 22.266 1 98.31 311 LEU A CA 1
ATOM 2487 C C . LEU A 1 311 ? -16.109 10.484 21.234 1 98.31 311 LEU A C 1
ATOM 2489 O O . LEU A 1 311 ? -16.875 9.531 21.062 1 98.31 311 LEU A O 1
ATOM 2493 N N . MET A 1 312 ? -16.234 11.609 20.578 1 97.75 312 MET A N 1
ATOM 2494 C CA . MET A 1 312 ? -17.25 11.773 19.547 1 97.75 312 MET A CA 1
ATOM 2495 C C . MET A 1 312 ? -17.094 10.703 18.469 1 97.75 312 MET A C 1
ATOM 2497 O O . MET A 1 312 ? -18.078 10.102 18.031 1 97.75 312 MET A O 1
ATOM 2501 N N . SER A 1 313 ? -15.906 10.508 18.031 1 96.44 313 SER A N 1
ATOM 2502 C CA . SER A 1 313 ? -15.625 9.492 17.016 1 96.44 313 SER A CA 1
ATOM 2503 C C . SER A 1 313 ? -16.047 8.109 17.5 1 96.44 313 SER A C 1
ATOM 2505 O O . SER A 1 313 ? -16.594 7.324 16.719 1 96.44 313 SER A O 1
ATOM 2507 N N . ALA A 1 314 ? -15.727 7.785 18.75 1 97.25 314 ALA A N 1
ATOM 2508 C CA . ALA A 1 314 ? -16.125 6.496 19.312 1 97.25 314 ALA A CA 1
ATOM 2509 C C . ALA A 1 314 ? -17.641 6.332 19.297 1 97.25 314 ALA A C 1
ATOM 2511 O O . ALA A 1 314 ? -18.156 5.273 18.906 1 97.25 314 ALA A O 1
ATOM 2512 N N . LEU A 1 315 ? -18.344 7.336 19.641 1 97.19 315 LEU A N 1
ATOM 2513 C CA . LEU A 1 315 ? -19.797 7.301 19.656 1 97.19 315 LEU A CA 1
ATOM 2514 C C . LEU A 1 315 ? -20.359 7.129 18.25 1 97.19 315 LEU A C 1
ATOM 2516 O O . LEU A 1 315 ? -21.281 6.336 18.031 1 97.19 315 LEU A O 1
ATOM 2520 N N . MET A 1 316 ? -19.859 7.781 17.359 1 94.62 316 MET A N 1
ATOM 2521 C CA . MET A 1 316 ? -20.312 7.695 15.977 1 94.62 316 MET A CA 1
ATOM 2522 C C . MET A 1 316 ? -20.078 6.297 15.414 1 94.62 316 MET A C 1
ATOM 2524 O O . MET A 1 316 ? -20.906 5.777 14.664 1 94.62 316 MET A O 1
ATOM 2528 N N . ARG A 1 317 ? -18.984 5.691 15.719 1 92.69 317 ARG A N 1
ATOM 2529 C CA . ARG A 1 317 ? -18.672 4.332 15.273 1 92.69 317 ARG A CA 1
ATOM 2530 C C . ARG A 1 317 ? -19.703 3.342 15.828 1 92.69 317 ARG A C 1
ATOM 2532 O O . ARG A 1 317 ? -19.969 2.305 15.211 1 92.69 317 ARG A O 1
ATOM 2539 N N . CYS A 1 318 ? -20.234 3.67 16.906 1 93.75 318 CYS A N 1
ATOM 2540 C CA . CYS A 1 318 ? -21.234 2.836 17.547 1 93.75 318 CYS A CA 1
ATOM 2541 C C . CYS A 1 318 ? -22.641 3.207 17.062 1 93.75 318 CYS A C 1
ATOM 2543 O O . CYS A 1 318 ? -23.641 2.703 17.594 1 93.75 318 CYS A O 1
ATOM 2545 N N . GLY A 1 319 ? -22.766 4.207 16.141 1 92 319 GLY A N 1
ATOM 2546 C CA . GLY A 1 319 ? -24.047 4.637 15.602 1 92 319 GLY A CA 1
ATOM 2547 C C . GLY A 1 319 ? -24.781 5.617 16.5 1 92 319 GLY A C 1
ATOM 2548 O O . GLY A 1 319 ? -25.938 5.949 16.25 1 92 319 GLY A O 1
ATOM 2549 N N . ASP A 1 320 ? -24.078 5.996 17.531 1 94.75 320 ASP A N 1
ATOM 2550 C CA . ASP A 1 320 ? -24.688 6.926 18.484 1 94.75 320 ASP A CA 1
ATOM 2551 C C . ASP A 1 320 ? -24.375 8.375 18.094 1 94.75 320 ASP A C 1
ATOM 2553 O O . ASP A 1 320 ? -23.672 9.078 18.812 1 94.75 320 ASP A O 1
ATOM 2557 N N . VAL A 1 321 ? -25.016 8.922 17.141 1 95.31 321 VAL A N 1
ATOM 2558 C CA . VAL A 1 321 ? -24.797 10.258 16.594 1 95.31 321 VAL A CA 1
ATOM 2559 C C . VAL A 1 321 ? -25.328 11.312 17.578 1 95.31 321 VAL A C 1
ATOM 2561 O O . VAL A 1 321 ? -24.703 12.352 17.766 1 95.31 321 VAL A O 1
ATOM 2564 N N . SER A 1 322 ? -26.453 11.031 18.109 1 94.88 322 SER A N 1
ATOM 2565 C CA . SER A 1 322 ? -27.031 11.961 19.078 1 94.88 322 SER A CA 1
ATOM 2566 C C . SER A 1 322 ? -26.094 12.172 20.266 1 94.88 322 SER A C 1
ATOM 2568 O O . SER A 1 322 ? -25.953 13.297 20.75 1 94.88 322 SER A O 1
ATOM 2570 N N . GLY A 1 323 ? -25.562 11.039 20.703 1 95.81 323 GLY A N 1
ATOM 2571 C CA . GLY A 1 323 ? -24.578 11.148 21.766 1 95.81 323 GLY A CA 1
ATOM 2572 C C . GLY A 1 323 ? -23.391 11.992 21.391 1 95.81 323 GLY A C 1
ATOM 2573 O O . GLY A 1 323 ? -22.875 12.773 22.203 1 95.81 323 GLY A O 1
ATOM 2574 N N . ALA A 1 324 ? -22.859 11.883 20.219 1 97 324 ALA A N 1
ATOM 2575 C CA . ALA A 1 324 ? -21.734 12.656 19.719 1 97 324 ALA A CA 1
ATOM 2576 C C . ALA A 1 324 ? -22.062 14.148 19.672 1 97 324 ALA A C 1
ATOM 2578 O O . ALA A 1 324 ? -21.234 14.992 20.016 1 97 324 ALA A O 1
ATOM 2579 N N . VAL A 1 325 ? -23.281 14.469 19.25 1 95.62 325 VAL A N 1
ATOM 2580 C CA . VAL A 1 325 ? -23.734 15.859 19.172 1 95.62 325 VAL A CA 1
ATOM 2581 C C . VAL A 1 325 ? -23.797 16.453 20.578 1 95.62 325 VAL A C 1
ATOM 2583 O O . VAL A 1 325 ? -23.438 17.625 20.781 1 95.62 325 VAL A O 1
ATOM 2586 N N . GLN A 1 326 ? -24.234 15.617 21.453 1 96.31 326 GLN A N 1
ATOM 2587 C CA . GLN A 1 326 ? -24.281 16.062 22.844 1 96.31 326 GLN A CA 1
ATOM 2588 C C . GLN A 1 326 ? -22.875 16.328 23.375 1 96.31 326 GLN A C 1
ATOM 2590 O O . GLN A 1 326 ? -22.656 17.281 24.125 1 96.31 326 GLN A O 1
ATOM 2595 N N . VAL A 1 327 ? -21.953 15.508 23.062 1 97.69 327 VAL A N 1
ATOM 2596 C CA . VAL A 1 327 ? -20.562 15.695 23.469 1 97.69 327 VAL A CA 1
ATOM 2597 C C . VAL A 1 327 ? -20.016 16.984 22.859 1 97.69 327 VAL A C 1
ATOM 2599 O O . VAL A 1 327 ? -19.234 17.703 23.5 1 97.69 327 VAL A O 1
ATOM 2602 N N . MET A 1 328 ? -20.312 17.297 21.578 1 96.62 328 MET A N 1
ATOM 2603 C CA . MET A 1 328 ? -19.891 18.531 20.953 1 96.62 328 MET A CA 1
ATOM 2604 C C . MET A 1 328 ? -20.406 19.75 21.703 1 96.62 328 MET A C 1
ATOM 2606 O O . MET A 1 328 ? -19.703 20.734 21.859 1 96.62 328 MET A O 1
ATOM 2610 N N . LYS A 1 329 ? -21.641 19.594 22.188 1 95.56 329 LYS A N 1
ATOM 2611 C CA . LYS A 1 329 ? -22.219 20.672 23 1 95.56 329 LYS A CA 1
ATOM 2612 C C . LYS A 1 329 ? -21.469 20.828 24.312 1 95.56 329 LYS A C 1
ATOM 2614 O O . LYS A 1 329 ? -21.172 21.938 24.75 1 95.56 329 LYS A O 1
ATOM 2619 N N . GLU A 1 330 ? -21.188 19.672 24.906 1 96.38 330 GLU A N 1
ATOM 2620 C CA . GLU A 1 330 ? -20.406 19.672 26.125 1 96.38 330 GLU A CA 1
ATOM 2621 C C . GLU A 1 330 ? -19.047 20.328 25.906 1 96.38 330 GLU A C 1
ATOM 2623 O O . GLU A 1 330 ? -18.562 21.078 26.766 1 96.38 330 GLU A O 1
ATOM 2628 N N . MET A 1 331 ? -18.422 20.016 24.859 1 96.69 331 MET A N 1
ATOM 2629 C CA . MET A 1 331 ? -17.125 20.578 24.469 1 96.69 331 MET A CA 1
ATOM 2630 C C . MET A 1 331 ? -17.172 22.094 24.453 1 96.69 331 MET A C 1
ATOM 2632 O O . MET A 1 331 ? -16.297 22.766 25.016 1 96.69 331 MET A O 1
ATOM 2636 N N . GLU A 1 332 ? -18.188 22.656 23.859 1 94.19 332 GLU A N 1
ATOM 2637 C CA . GLU A 1 332 ? -18.359 24.094 23.766 1 94.19 332 GLU A CA 1
ATOM 2638 C C . GLU A 1 332 ? -18.625 24.719 25.125 1 94.19 332 GLU A C 1
ATOM 2640 O O . GLU A 1 332 ? -18.078 25.766 25.453 1 94.19 332 GLU A O 1
ATOM 2645 N N . GLU A 1 333 ? -19.406 24.078 25.859 1 95.69 333 GLU A N 1
ATOM 2646 C CA . GLU A 1 333 ? -19.766 24.562 27.188 1 95.69 333 GLU A CA 1
ATOM 2647 C C . GLU A 1 333 ? -18.531 24.609 28.094 1 95.69 333 GLU A C 1
ATOM 2649 O O . GLU A 1 333 ? -18.438 25.453 28.984 1 95.69 333 GLU A O 1
ATOM 2654 N N . ASN A 1 334 ? -17.641 23.719 27.875 1 95.25 334 ASN A N 1
ATOM 2655 C CA . ASN A 1 334 ? -16.422 23.656 28.688 1 95.25 334 ASN A CA 1
ATOM 2656 C C . ASN A 1 334 ? -15.312 24.531 28.109 1 95.25 334 ASN A C 1
ATOM 2658 O O . ASN A 1 334 ? -14.164 24.453 28.531 1 95.25 334 ASN A O 1
ATOM 2662 N N . GLY A 1 335 ? -15.633 25.266 27.031 1 94.19 335 GLY A N 1
ATOM 2663 C CA . GLY A 1 335 ? -14.719 26.266 26.5 1 94.19 335 GLY A CA 1
ATOM 2664 C C . GLY A 1 335 ? -13.719 25.703 25.516 1 94.19 335 GLY A C 1
ATOM 2665 O O . GLY A 1 335 ? -12.688 26.328 25.25 1 94.19 335 GLY A O 1
ATOM 2666 N N . VAL A 1 336 ? -13.859 24.531 25.141 1 95.56 336 VAL A N 1
ATOM 2667 C CA . VAL A 1 336 ? -12.984 23.938 24.125 1 95.56 336 VAL A CA 1
ATOM 2668 C C . VAL A 1 336 ? -13.578 24.156 22.734 1 95.56 336 VAL A C 1
ATOM 2670 O O . VAL A 1 336 ? -14.734 23.797 22.484 1 95.56 336 VAL A O 1
ATOM 2673 N N . GLU A 1 337 ? -12.82 24.734 21.797 1 92.44 337 GLU A N 1
ATOM 2674 C CA . GLU A 1 337 ? -13.32 25.078 20.469 1 92.44 337 GLU A CA 1
ATOM 2675 C C . GLU A 1 337 ? -13.219 23.891 19.531 1 92.44 337 GLU A C 1
ATOM 2677 O O . GLU A 1 337 ? -12.203 23.203 19.5 1 92.44 337 GLU A O 1
ATOM 2682 N N . ALA A 1 338 ? -14.266 23.75 18.797 1 93.69 338 ALA A N 1
ATOM 2683 C CA . ALA A 1 338 ? -14.281 22.688 17.781 1 93.69 338 ALA A CA 1
ATOM 2684 C C . ALA A 1 338 ? -13.352 23.031 16.625 1 93.69 338 ALA A C 1
ATOM 2686 O O . ALA A 1 338 ? -13.227 24.188 16.234 1 93.69 338 ALA A O 1
ATOM 2687 N N . ASP A 1 339 ? -12.68 22.062 16.125 1 92.25 339 ASP A N 1
ATOM 2688 C CA . ASP A 1 339 ? -11.789 22.281 14.992 1 92.25 339 ASP A CA 1
ATOM 2689 C C . ASP A 1 339 ? -12.297 21.562 13.742 1 92.25 339 ASP A C 1
ATOM 2691 O O . ASP A 1 339 ? -13.445 21.109 13.711 1 92.25 339 ASP A O 1
ATOM 2695 N N . SER A 1 340 ? -11.438 21.562 12.688 1 90.94 340 SER A N 1
ATOM 2696 C CA . SER A 1 340 ? -11.852 21 11.414 1 90.94 340 SER A CA 1
ATOM 2697 C C . SER A 1 340 ? -12.109 19.5 11.539 1 90.94 340 SER A C 1
ATOM 2699 O O . SER A 1 340 ? -13 18.953 10.883 1 90.94 340 SER A O 1
ATOM 2701 N N . VAL A 1 341 ? -11.367 18.844 12.406 1 93.12 341 VAL A N 1
ATOM 2702 C CA . VAL A 1 341 ? -11.539 17.406 12.617 1 93.12 341 VAL A CA 1
ATOM 2703 C C . VAL A 1 341 ? -12.875 17.141 13.305 1 93.12 341 VAL A C 1
ATOM 2705 O O . VAL A 1 341 ? -13.562 16.172 12.977 1 93.12 341 VAL A O 1
ATOM 2708 N N . THR A 1 342 ? -13.211 17.984 14.242 1 95.62 342 THR A N 1
ATOM 2709 C CA . THR A 1 342 ? -14.492 17.891 14.93 1 95.62 342 THR A CA 1
ATOM 2710 C C . THR A 1 342 ? -15.648 17.938 13.93 1 95.62 342 THR A C 1
ATOM 2712 O O . THR A 1 342 ? -16.469 17.016 13.883 1 95.62 342 THR A O 1
ATOM 2715 N N . PHE A 1 343 ? -15.633 19 13.203 1 95.38 343 PHE A N 1
ATOM 2716 C CA . PHE A 1 343 ? -16.719 19.188 12.25 1 95.38 343 PHE A CA 1
ATOM 2717 C C . PHE A 1 343 ? -16.766 18.047 11.242 1 95.38 343 PHE A C 1
ATOM 2719 O O . PHE A 1 343 ? -17.828 17.516 10.945 1 95.38 343 PHE A O 1
ATOM 2726 N N . HIS A 1 344 ? -15.625 17.609 10.727 1 95.31 344 HIS A N 1
ATOM 2727 C CA . HIS A 1 344 ? -15.562 16.531 9.75 1 95.31 344 HIS A CA 1
ATOM 2728 C C . HIS A 1 344 ? -16.188 15.258 10.297 1 95.31 344 HIS A C 1
ATOM 2730 O O . HIS A 1 344 ? -17 14.625 9.625 1 95.31 344 HIS A O 1
ATOM 2736 N N . SER A 1 345 ? -15.828 14.922 11.508 1 94.38 345 SER A N 1
ATOM 2737 C CA . SER A 1 345 ? -16.328 13.703 12.141 1 94.38 345 SER A CA 1
ATOM 2738 C C . SER A 1 345 ? -17.828 13.758 12.336 1 94.38 345 SER A C 1
ATOM 2740 O O . SER A 1 345 ? -18.531 12.781 12.078 1 94.38 345 SER A O 1
ATOM 2742 N N . VAL A 1 346 ? -18.344 14.844 12.781 1 94.69 346 VAL A N 1
ATOM 2743 C CA . VAL A 1 346 ? -19.766 14.984 13.062 1 94.69 346 VAL A CA 1
ATOM 2744 C C . VAL A 1 346 ? -20.547 14.992 11.758 1 94.69 346 VAL A C 1
ATOM 2746 O O . VAL A 1 346 ? -21.641 14.43 11.68 1 94.69 346 VAL A O 1
ATOM 2749 N N . PHE A 1 347 ? -20.047 15.609 10.695 1 95.31 347 PHE A N 1
ATOM 2750 C CA . PHE A 1 347 ? -20.688 15.562 9.383 1 95.31 347 PHE A CA 1
ATOM 2751 C C . PHE A 1 347 ? -20.906 14.117 8.945 1 95.31 347 PHE A C 1
ATOM 2753 O O . PHE A 1 347 ? -22 13.75 8.531 1 95.31 347 PHE A O 1
ATOM 2760 N N . ILE A 1 348 ? -19.875 13.32 9.039 1 93.5 348 ILE A N 1
ATOM 2761 C CA . ILE A 1 348 ? -19.922 11.93 8.602 1 93.5 348 ILE A CA 1
ATOM 2762 C C . ILE A 1 348 ? -20.984 11.18 9.398 1 93.5 348 ILE A C 1
ATOM 2764 O O . ILE A 1 348 ? -21.781 10.414 8.828 1 93.5 348 ILE A O 1
ATOM 2768 N N . GLY A 1 349 ? -20.969 11.406 10.695 1 93 349 GLY A N 1
ATOM 2769 C CA . GLY A 1 349 ? -21.969 10.766 11.539 1 93 349 GLY A CA 1
ATOM 2770 C C . GLY A 1 349 ? -23.391 11.164 11.188 1 93 349 GLY A C 1
ATOM 2771 O O . GLY A 1 349 ? -24.281 10.305 11.102 1 93 349 GLY A O 1
ATOM 2772 N N . MET A 1 350 ? -23.594 12.391 10.961 1 93.44 350 MET A N 1
ATOM 2773 C CA . MET A 1 350 ? -24.938 12.906 10.672 1 93.44 350 MET A CA 1
ATOM 2774 C C . MET A 1 350 ? -25.438 12.383 9.336 1 93.44 350 MET A C 1
ATOM 2776 O O . MET A 1 350 ? -26.625 12.07 9.188 1 93.44 350 MET A O 1
ATOM 2780 N N . MET A 1 351 ? -24.609 12.258 8.398 1 92.56 351 MET A N 1
ATOM 2781 C CA . MET A 1 351 ? -24.969 11.781 7.066 1 92.56 351 MET A CA 1
ATOM 2782 C C . MET A 1 351 ? -25.484 10.344 7.129 1 92.56 351 MET A C 1
ATOM 2784 O O . MET A 1 351 ? -26.344 9.953 6.34 1 92.56 351 MET A O 1
ATOM 2788 N N . LYS A 1 352 ? -24.984 9.602 8.062 1 88.5 352 LYS A N 1
ATOM 2789 C CA . LYS A 1 352 ? -25.344 8.188 8.195 1 88.5 352 LYS A CA 1
ATOM 2790 C C . LYS A 1 352 ? -26.547 8.016 9.109 1 88.5 352 LYS A C 1
ATOM 2792 O O . LYS A 1 352 ? -27.078 6.91 9.234 1 88.5 352 LYS A O 1
ATOM 2797 N N . SER A 1 353 ? -26.891 9.094 9.711 1 90.25 353 SER A N 1
ATOM 2798 C CA . SER A 1 353 ? -27.969 9.031 10.695 1 90.25 353 SER A CA 1
ATOM 2799 C C . SER A 1 353 ? -29.297 9.391 10.062 1 90.25 353 SER A C 1
ATOM 2801 O O . SER A 1 353 ? -29.406 10.359 9.312 1 90.25 353 SER A O 1
ATOM 2803 N N . LYS A 1 354 ? -30.281 8.641 10.383 1 87.06 354 LYS A N 1
ATOM 2804 C CA . LYS A 1 354 ? -31.641 8.945 9.922 1 87.06 354 LYS A CA 1
ATOM 2805 C C . LYS A 1 354 ? -32.219 10.141 10.672 1 87.06 354 LYS A C 1
ATOM 2807 O O . LYS A 1 354 ? -33.062 10.875 10.133 1 87.06 354 LYS A O 1
ATOM 2812 N N . GLU A 1 355 ? -31.75 10.273 11.852 1 88.44 355 GLU A N 1
ATOM 2813 C CA . GLU A 1 355 ? -32.25 11.32 12.734 1 88.44 355 GLU A CA 1
ATOM 2814 C C . GLU A 1 355 ? -31.859 12.703 12.234 1 88.44 355 GLU A C 1
ATOM 2816 O O . GLU A 1 355 ? -32.656 13.641 12.305 1 88.44 355 GLU A O 1
ATOM 2821 N N . PHE A 1 356 ? -30.703 12.945 11.789 1 90.75 356 PHE A N 1
ATOM 2822 C CA . PHE A 1 356 ? -30.203 14.258 11.383 1 90.75 356 PHE A CA 1
ATOM 2823 C C . PHE A 1 356 ? -30.203 14.383 9.859 1 90.75 356 PHE A C 1
ATOM 2825 O O . PHE A 1 356 ? -30.953 15.195 9.305 1 90.75 356 PHE A O 1
ATOM 2832 N N . GLY A 1 357 ? -29.625 13.406 9.172 1 90.31 357 GLY A N 1
ATOM 2833 C CA . GLY A 1 357 ? -29.625 13.344 7.723 1 90.31 357 GLY A CA 1
ATOM 2834 C C . GLY A 1 357 ? -29.109 14.617 7.07 1 90.31 357 GLY A C 1
ATOM 2835 O O . GLY A 1 357 ? -28.203 15.266 7.594 1 90.31 357 GLY A O 1
ATOM 2836 N N . PHE A 1 358 ? -29.656 15.047 6 1 93 358 PHE A N 1
ATOM 2837 C CA . PHE A 1 358 ? -29.219 16.172 5.184 1 93 358 PHE A CA 1
ATOM 2838 C C . PHE A 1 358 ? -29.453 17.5 5.914 1 93 358 PHE A C 1
ATOM 2840 O O . PHE A 1 358 ? -28.594 18.375 5.895 1 93 358 PHE A O 1
ATOM 2847 N N . ASP A 1 359 ? -30.5 17.578 6.594 1 92.5 359 ASP A N 1
ATOM 2848 C CA . ASP A 1 359 ? -30.844 18.812 7.289 1 92.5 359 ASP A CA 1
ATOM 2849 C C . ASP A 1 359 ? -29.875 19.062 8.445 1 92.5 359 ASP A C 1
ATOM 2851 O O . ASP A 1 359 ? -29.484 20.219 8.68 1 92.5 359 ASP A O 1
ATOM 2855 N N . GLY A 1 360 ? -29.609 18.047 9.109 1 93.44 360 GLY A N 1
ATOM 2856 C CA . GLY A 1 360 ? -28.625 18.188 10.18 1 93.44 360 GLY A CA 1
ATOM 2857 C C . GLY A 1 360 ? -27.266 18.641 9.695 1 93.44 360 GLY A C 1
ATOM 2858 O O . GLY A 1 360 ? -26.625 19.484 10.328 1 93.44 360 GLY A O 1
ATOM 2859 N N . VAL A 1 361 ? -26.828 18.125 8.609 1 95.75 361 VAL A N 1
ATOM 2860 C CA . VAL A 1 361 ? -25.562 18.5 8.008 1 95.75 361 VAL A CA 1
ATOM 2861 C C . VAL A 1 361 ? -25.578 19.969 7.594 1 95.75 361 VAL A C 1
ATOM 2863 O O . VAL A 1 361 ? -24.609 20.703 7.809 1 95.75 361 VAL A O 1
ATOM 2866 N N . CYS A 1 362 ? -26.703 20.406 7.051 1 95.62 362 CYS A N 1
ATOM 2867 C CA . CYS A 1 362 ? -26.812 21.797 6.609 1 95.62 362 CYS A CA 1
ATOM 2868 C C . CYS A 1 362 ? -26.734 22.75 7.793 1 95.62 362 CYS A C 1
ATOM 2870 O O . CYS A 1 362 ? -26.109 23.812 7.695 1 95.62 362 CYS A O 1
ATOM 2872 N N . GLU A 1 363 ? -27.328 22.344 8.812 1 95.25 363 GLU A N 1
ATOM 2873 C CA . GLU A 1 363 ? -27.266 23.172 10.023 1 95.25 363 GLU A CA 1
ATOM 2874 C C . GLU A 1 363 ? -25.844 23.266 10.555 1 95.25 363 GLU A C 1
ATOM 2876 O O . GLU A 1 363 ? -25.375 24.344 10.922 1 95.25 363 GLU A O 1
ATOM 2881 N N . LEU A 1 364 ? -25.234 22.141 10.641 1 96.06 364 LEU A N 1
ATOM 2882 C CA . LEU A 1 364 ? -23.859 22.109 11.125 1 96.06 364 LEU A CA 1
ATOM 2883 C C . LEU A 1 364 ? -22.938 22.875 10.188 1 96.06 364 LEU A C 1
ATOM 2885 O O . LEU A 1 364 ? -21.969 23.5 10.633 1 96.06 364 LEU A O 1
ATOM 2889 N N . TYR A 1 365 ? -23.188 22.781 8.883 1 96.75 365 TYR A N 1
ATOM 2890 C CA . TYR A 1 365 ? -22.438 23.516 7.879 1 96.75 365 TYR A CA 1
ATOM 2891 C C . TYR A 1 365 ? -22.531 25.016 8.133 1 96.75 365 TYR A C 1
ATOM 2893 O O . TYR A 1 365 ? -21.516 25.719 8.086 1 96.75 365 TYR A O 1
ATOM 2901 N N . GLN A 1 366 ? -23.688 25.453 8.461 1 96 366 GLN A N 1
ATOM 2902 C CA . GLN A 1 366 ? -23.875 26.875 8.75 1 96 366 GLN A CA 1
ATOM 2903 C C . GLN A 1 366 ? -23.141 27.281 10.031 1 96 366 GLN A C 1
ATOM 2905 O O . GLN A 1 366 ? -22.578 28.375 10.117 1 96 366 GLN A O 1
ATOM 2910 N N . LYS A 1 367 ? -23.188 26.391 10.922 1 94.25 367 LYS A N 1
ATOM 2911 C CA . LYS A 1 367 ? -22.438 26.641 12.156 1 94.25 367 LYS A CA 1
ATOM 2912 C C . LYS A 1 367 ? -20.953 26.75 11.898 1 94.25 367 LYS A C 1
ATOM 2914 O O . LYS A 1 367 ? -20.266 27.609 12.469 1 94.25 367 LYS A O 1
ATOM 2919 N N . MET A 1 368 ? -20.422 25.891 11.141 1 95.19 368 MET A N 1
ATOM 2920 C CA . MET A 1 368 ? -19 25.891 10.773 1 95.19 368 MET A CA 1
ATOM 2921 C C . MET A 1 368 ? -18.625 27.203 10.109 1 95.19 368 MET A C 1
ATOM 2923 O O . MET A 1 368 ? -17.609 27.812 10.453 1 95.19 368 MET A O 1
ATOM 2927 N N . LYS A 1 369 ? -19.438 27.656 9.188 1 93.81 369 LYS A N 1
ATOM 2928 C CA . LYS A 1 369 ? -19.203 28.922 8.492 1 93.81 369 LYS A CA 1
ATOM 2929 C C . LYS A 1 369 ? -19.25 30.094 9.469 1 93.81 369 LYS A C 1
ATOM 2931 O O . LYS A 1 369 ? -18.453 31.031 9.359 1 93.81 369 LYS A O 1
ATOM 2936 N N . GLY A 1 370 ? -20.203 29.969 10.32 1 92.06 370 GLY A N 1
ATOM 2937 C CA . GLY A 1 370 ? -20.375 31.016 11.312 1 92.06 370 GLY A CA 1
ATOM 2938 C C . GLY A 1 370 ? -19.156 31.188 12.203 1 92.06 370 GLY A C 1
ATOM 2939 O O . GLY A 1 370 ? -18.875 32.281 12.672 1 92.06 370 GLY A O 1
ATOM 2940 N N . ARG A 1 371 ? -18.438 30.141 12.344 1 89.62 371 ARG A N 1
ATOM 2941 C CA . ARG A 1 371 ? -17.219 30.188 13.156 1 89.62 371 ARG A CA 1
ATOM 2942 C C . ARG A 1 371 ? -16 30.516 12.305 1 89.62 371 ARG A C 1
ATOM 2944 O O . ARG A 1 371 ? -14.875 30.484 12.789 1 89.62 371 ARG A O 1
ATOM 2951 N N . SER A 1 372 ? -16.234 30.734 10.984 1 87.69 372 SER A N 1
ATOM 2952 C CA . SER A 1 372 ? -15.203 31.078 10.016 1 87.69 372 SER A CA 1
ATOM 2953 C C . SER A 1 372 ? -14.141 30 9.922 1 87.69 372 SER A C 1
ATOM 2955 O O . SER A 1 372 ? -12.953 30.281 9.75 1 87.69 372 SER A O 1
ATOM 2957 N N . LEU A 1 373 ? -14.578 28.812 10.242 1 89.62 373 LEU A N 1
ATOM 2958 C CA . LEU A 1 373 ? -13.656 27.688 10.117 1 89.62 373 LEU A CA 1
ATOM 2959 C C . LEU A 1 373 ? -13.516 27.25 8.664 1 89.62 373 LEU A C 1
ATOM 2961 O O . LEU A 1 373 ? -14.508 27.172 7.938 1 89.62 373 LEU A O 1
ATOM 2965 N N . VAL A 1 374 ? -12.297 27.078 8.203 1 86.25 374 VAL A N 1
ATOM 2966 C CA . VAL A 1 374 ? -12.07 26.609 6.844 1 86.25 374 VAL A CA 1
ATOM 2967 C C . VAL A 1 374 ? -11.883 25.094 6.844 1 86.25 374 VAL A C 1
ATOM 2969 O O . VAL A 1 374 ? -10.914 24.578 7.414 1 86.25 374 VAL A O 1
ATOM 2972 N N . PRO A 1 375 ? -12.797 24.391 6.246 1 90.5 375 PRO A N 1
ATOM 2973 C CA . PRO A 1 375 ? -12.68 22.938 6.234 1 90.5 375 PRO A CA 1
ATOM 2974 C C . PRO A 1 375 ? -11.508 22.453 5.379 1 90.5 375 PRO A C 1
ATOM 2976 O O . PRO A 1 375 ? -11.141 23.094 4.398 1 90.5 375 PRO A O 1
ATOM 2979 N N . LYS A 1 376 ? -10.953 21.312 5.738 1 88.19 376 LYS A N 1
ATOM 2980 C CA . LYS A 1 376 ? -9.898 20.672 4.961 1 88.19 376 LYS A CA 1
ATOM 2981 C C . LYS A 1 376 ? -10.469 19.938 3.76 1 88.19 376 LYS A C 1
ATOM 2983 O O . LYS A 1 376 ? -11.688 19.797 3.625 1 88.19 376 LYS A O 1
ATOM 2988 N N . THR A 1 377 ? -9.656 19.422 2.916 1 87.94 377 THR A N 1
ATOM 2989 C CA . THR A 1 377 ? -10.023 18.859 1.622 1 87.94 377 THR A CA 1
ATOM 2990 C C . THR A 1 377 ? -11.031 17.719 1.794 1 87.94 377 THR A C 1
ATOM 2992 O O . THR A 1 377 ? -12.047 17.672 1.098 1 87.94 377 THR A O 1
ATOM 2995 N N . PRO A 1 378 ? -10.789 16.797 2.756 1 90.75 378 PRO A N 1
ATOM 2996 C CA . PRO A 1 378 ? -11.75 15.695 2.879 1 90.75 378 PRO A CA 1
ATOM 2997 C C . PRO A 1 378 ? -13.156 16.188 3.225 1 90.75 378 PRO A C 1
ATOM 2999 O O . PRO A 1 378 ? -14.141 15.625 2.734 1 90.75 378 PRO A O 1
ATOM 3002 N N . THR A 1 379 ? -13.164 17.188 4.066 1 94.19 379 THR A N 1
ATOM 3003 C CA . THR A 1 379 ? -14.461 17.75 4.441 1 94.19 379 THR A CA 1
ATOM 3004 C C . THR A 1 379 ? -15.109 18.453 3.256 1 94.19 379 THR A C 1
ATOM 3006 O O . THR A 1 379 ? -16.312 18.328 3.041 1 94.19 379 THR A O 1
ATOM 3009 N N . VAL A 1 380 ? -14.352 19.203 2.504 1 93.75 380 VAL A N 1
ATOM 3010 C CA . VAL A 1 380 ? -14.859 19.906 1.336 1 93.75 380 VAL A CA 1
ATOM 3011 C C . VAL A 1 380 ? -15.445 18.906 0.335 1 93.75 380 VAL A C 1
ATOM 3013 O O . VAL A 1 380 ? -16.547 19.094 -0.165 1 93.75 380 VAL A O 1
ATOM 3016 N N . VAL A 1 381 ? -14.766 17.891 0.059 1 94.25 381 VAL A N 1
ATOM 3017 C CA . VAL A 1 381 ? -15.211 16.891 -0.912 1 94.25 381 VAL A CA 1
ATOM 3018 C C . VAL A 1 381 ? -16.469 16.188 -0.398 1 94.25 381 VAL A C 1
ATOM 3020 O O . VAL A 1 381 ? -17.391 15.938 -1.164 1 94.25 381 VAL A O 1
ATOM 3023 N N . LEU A 1 382 ? -16.422 15.891 0.852 1 94.94 382 LEU A N 1
ATOM 3024 C CA . LEU A 1 382 ? -17.562 15.242 1.477 1 94.94 382 LEU A CA 1
ATOM 3025 C C . LEU A 1 382 ? -18.828 16.094 1.315 1 94.94 382 LEU A C 1
ATOM 3027 O O . LEU A 1 382 ? -19.875 15.594 0.895 1 94.94 382 LEU A O 1
ATOM 3031 N N . LEU A 1 383 ? -18.734 17.328 1.712 1 96 383 LEU A N 1
ATOM 3032 C CA . LEU A 1 383 ? -19.875 18.234 1.628 1 96 383 LEU A CA 1
ATOM 3033 C C . LEU A 1 383 ? -20.297 18.453 0.177 1 96 383 LEU A C 1
ATOM 3035 O O . LEU A 1 383 ? -21.484 18.484 -0.133 1 96 383 LEU A O 1
ATOM 3039 N N . MET A 1 384 ? -19.344 18.594 -0.688 1 95.75 384 MET A N 1
ATOM 3040 C CA . MET A 1 384 ? -19.625 18.781 -2.107 1 95.75 384 MET A CA 1
ATOM 3041 C C . MET A 1 384 ? -20.406 17.594 -2.666 1 95.75 384 MET A C 1
ATOM 3043 O O . MET A 1 384 ? -21.375 17.766 -3.406 1 95.75 384 MET A O 1
ATOM 3047 N N . LYS A 1 385 ? -19.984 16.453 -2.34 1 94.56 385 LYS A N 1
ATOM 3048 C CA . LYS A 1 385 ? -20.656 15.242 -2.781 1 94.56 385 LYS A CA 1
ATOM 3049 C C . LYS A 1 385 ? -22.109 15.203 -2.277 1 94.56 385 LYS A C 1
ATOM 3051 O O . LYS A 1 385 ? -23.031 14.922 -3.043 1 94.56 385 LYS A O 1
ATOM 3056 N N . LEU A 1 386 ? -22.266 15.461 -1.05 1 94.25 386 LEU A N 1
ATOM 3057 C CA . LEU A 1 386 ? -23.594 15.438 -0.444 1 94.25 386 LEU A CA 1
ATOM 3058 C C . LEU A 1 386 ? -24.5 16.469 -1.102 1 94.25 386 LEU A C 1
ATOM 3060 O O . LEU A 1 386 ? -25.641 16.156 -1.455 1 94.25 386 LEU A O 1
ATOM 3064 N N . PHE A 1 387 ? -24.062 17.656 -1.268 1 95.56 387 PHE A N 1
ATOM 3065 C CA . PHE A 1 387 ? -24.875 18.734 -1.834 1 95.56 387 PHE A CA 1
ATOM 3066 C C . PHE A 1 387 ? -25.219 18.438 -3.289 1 95.56 387 PHE A C 1
ATOM 3068 O O . PHE A 1 387 ? -26.391 18.531 -3.682 1 95.56 387 PHE A O 1
ATOM 3075 N N . CYS A 1 388 ? -24.297 18.047 -4.023 1 93.56 388 CYS A N 1
ATOM 3076 C CA . CYS A 1 388 ? -24.469 17.859 -5.461 1 93.56 388 CYS A CA 1
ATOM 3077 C C . CYS A 1 388 ? -25.312 16.625 -5.754 1 93.56 388 CYS A C 1
ATOM 3079 O O . CYS A 1 388 ? -26.109 16.609 -6.684 1 93.56 388 CYS A O 1
ATOM 3081 N N . GLN A 1 389 ? -25.094 15.617 -4.973 1 88.69 389 GLN A N 1
ATOM 3082 C CA . GLN A 1 389 ? -25.859 14.398 -5.199 1 88.69 389 GLN A CA 1
ATOM 3083 C C . GLN A 1 389 ? -27.297 14.562 -4.734 1 88.69 389 GLN A C 1
ATOM 3085 O O . GLN A 1 389 ? -28.203 13.875 -5.234 1 88.69 389 GLN A O 1
ATOM 3090 N N . ASN A 1 390 ? -27.547 15.469 -3.797 1 89.06 390 ASN A N 1
ATOM 3091 C CA . ASN A 1 390 ? -28.906 15.734 -3.326 1 89.06 390 ASN A CA 1
ATOM 3092 C C . ASN A 1 390 ? -29.562 16.859 -4.125 1 89.06 390 ASN A C 1
ATOM 3094 O O . ASN A 1 390 ? -30.609 17.375 -3.725 1 89.06 390 ASN A O 1
ATOM 3098 N N . GLY A 1 391 ? -28.859 17.266 -5.184 1 88.94 391 GLY A N 1
ATOM 3099 C CA . GLY A 1 391 ? -29.422 18.25 -6.086 1 88.94 391 GLY A CA 1
ATOM 3100 C C . GLY A 1 391 ? -29.312 19.672 -5.555 1 88.94 391 GLY A C 1
ATOM 3101 O O . GLY A 1 391 ? -29.938 20.594 -6.09 1 88.94 391 GLY A O 1
ATOM 3102 N N . GLU A 1 392 ? -28.672 19.812 -4.484 1 93 392 GLU A N 1
ATOM 3103 C CA . GLU A 1 392 ? -28.516 21.141 -3.891 1 93 392 GLU A CA 1
ATOM 3104 C C . GLU A 1 392 ? -27.281 21.844 -4.43 1 93 392 GLU A C 1
ATOM 3106 O O . GLU A 1 392 ? -26.359 22.156 -3.668 1 93 392 GLU A O 1
ATOM 3111 N N . VAL A 1 393 ? -27.25 22.172 -5.621 1 94.69 393 VAL A N 1
ATOM 3112 C CA . VAL A 1 393 ? -26.094 22.719 -6.328 1 94.69 393 VAL A CA 1
ATOM 3113 C C . VAL A 1 393 ? -25.766 24.109 -5.773 1 94.69 393 VAL A C 1
ATOM 3115 O O . VAL A 1 393 ? -24.594 24.5 -5.742 1 94.69 393 VAL A O 1
ATOM 3118 N N . ASN A 1 394 ? -26.781 24.766 -5.328 1 95.38 394 ASN A N 1
ATOM 3119 C CA . ASN A 1 394 ? -26.547 26.094 -4.773 1 95.38 394 ASN A CA 1
ATOM 3120 C C . ASN A 1 394 ? -25.719 26.031 -3.49 1 95.38 394 ASN A C 1
ATOM 3122 O O . ASN A 1 394 ? -24.922 26.922 -3.215 1 95.38 394 ASN A O 1
ATOM 3126 N N . LEU A 1 395 ? -25.953 25.031 -2.773 1 95.94 395 LEU A N 1
ATOM 3127 C CA . LEU A 1 395 ? -25.125 24.844 -1.588 1 95.94 395 LEU A CA 1
ATOM 3128 C C . LEU A 1 395 ? -23.688 24.516 -1.977 1 95.94 395 LEU A C 1
ATOM 3130 O O . LEU A 1 395 ? -22.75 24.938 -1.31 1 95.94 395 LEU A O 1
ATOM 3134 N N . GLY A 1 396 ? -23.562 23.703 -2.998 1 96.25 396 GLY A N 1
ATOM 3135 C CA . GLY A 1 396 ? -22.234 23.438 -3.529 1 96.25 396 GLY A CA 1
ATOM 3136 C C . GLY A 1 396 ? -21.5 24.688 -3.971 1 96.25 396 GLY A C 1
ATOM 3137 O O . GLY A 1 396 ? -20.328 24.875 -3.65 1 96.25 396 GLY A O 1
ATOM 3138 N N . LEU A 1 397 ? -22.203 25.516 -4.633 1 96.56 397 LEU A N 1
ATOM 3139 C CA . LEU A 1 397 ? -21.625 26.781 -5.09 1 96.56 397 LEU A CA 1
ATOM 3140 C C . LEU A 1 397 ? -21.297 27.688 -3.906 1 96.56 397 LEU A C 1
ATOM 3142 O O . LEU A 1 397 ? -20.297 28.406 -3.932 1 96.56 397 LEU A O 1
ATOM 3146 N N . ASP A 1 398 ? -22.141 27.625 -3.012 1 96.5 398 ASP A N 1
ATOM 3147 C CA . ASP A 1 398 ? -21.906 28.406 -1.796 1 96.5 398 ASP A CA 1
ATOM 3148 C C . ASP A 1 398 ? -20.609 27.969 -1.118 1 96.5 398 ASP A C 1
ATOM 3150 O O . ASP A 1 398 ? -19.812 28.797 -0.679 1 96.5 398 ASP A O 1
ATOM 3154 N N . LEU A 1 399 ? -20.453 26.688 -0.975 1 96.38 399 LEU A N 1
ATOM 3155 C CA . LEU A 1 399 ? -19.234 26.141 -0.388 1 96.38 399 LEU A CA 1
ATOM 3156 C C . LEU A 1 399 ? -18.016 26.547 -1.212 1 96.38 399 LEU A C 1
ATOM 3158 O O . LEU A 1 399 ? -16.969 26.906 -0.654 1 96.38 399 LEU A O 1
ATOM 3162 N N . TRP A 1 400 ? -18.141 26.469 -2.51 1 95 400 TRP A N 1
ATOM 3163 C CA . TRP A 1 400 ? -17.078 26.875 -3.416 1 95 400 TRP A CA 1
ATOM 3164 C C . TRP A 1 400 ? -16.672 28.328 -3.17 1 95 400 TRP A C 1
ATOM 3166 O O . TRP A 1 400 ? -15.492 28.641 -3.002 1 95 400 TRP A O 1
ATOM 3176 N N . LYS A 1 401 ? -17.625 29.172 -3.086 1 93.69 401 LYS A N 1
ATOM 3177 C CA . LYS A 1 401 ? -17.391 30.609 -2.881 1 93.69 401 LYS A CA 1
ATOM 3178 C C . LYS A 1 401 ? -16.781 30.875 -1.51 1 93.69 401 LYS A C 1
ATOM 3180 O O . LYS A 1 401 ? -15.906 31.734 -1.374 1 93.69 401 LYS A O 1
ATOM 3185 N N . TYR A 1 402 ? -17.312 30.156 -0.612 1 92.88 402 TYR A N 1
ATOM 3186 C CA . TYR A 1 402 ? -16.781 30.312 0.738 1 92.88 402 TYR A CA 1
ATOM 3187 C C . TYR A 1 402 ? -15.297 30.016 0.775 1 92.88 402 TYR A C 1
ATOM 3189 O O . TYR A 1 402 ? -14.516 30.766 1.367 1 92.88 402 TYR A O 1
ATOM 3197 N N . MET A 1 403 ? -14.867 28.922 0.207 1 90.44 403 MET A N 1
ATOM 3198 C CA . MET A 1 403 ? -13.453 28.547 0.173 1 90.44 403 MET A CA 1
ATOM 3199 C C . MET A 1 403 ? -12.617 29.609 -0.519 1 90.44 403 MET A C 1
ATOM 3201 O O . MET A 1 403 ? -11.555 29.984 -0.023 1 90.44 403 MET A O 1
ATOM 3205 N N . LEU A 1 404 ? -13.117 30.141 -1.565 1 86.31 404 LEU A N 1
ATOM 3206 C CA . LEU A 1 404 ? -12.391 31.156 -2.324 1 86.31 404 LEU A CA 1
ATOM 3207 C C . LEU A 1 404 ? -12.266 32.469 -1.523 1 86.31 404 LEU A C 1
ATOM 3209 O O . LEU A 1 404 ? -11.219 33.094 -1.539 1 86.31 404 LEU A O 1
ATOM 3213 N N . GLU A 1 405 ? -13.32 32.719 -0.895 1 85.31 405 GLU A N 1
ATOM 3214 C CA . GLU A 1 405 ? -13.336 33.938 -0.084 1 85.31 405 GLU A CA 1
ATOM 3215 C C . GLU A 1 405 ? -12.305 33.875 1.039 1 85.31 405 GLU A C 1
ATOM 3217 O O . GLU A 1 405 ? -11.773 34.906 1.463 1 85.31 405 GLU A O 1
ATOM 3222 N N . LYS A 1 406 ? -12.102 32.688 1.44 1 83.56 406 LYS A N 1
ATOM 3223 C CA . LYS A 1 406 ? -11.141 32.5 2.521 1 83.56 406 LYS A CA 1
ATOM 3224 C C . LYS A 1 406 ? -9.734 32.281 1.972 1 83.56 406 LYS A C 1
ATOM 3226 O O . LYS A 1 406 ? -8.789 32.062 2.732 1 83.56 406 LYS A O 1
ATOM 3231 N N . GLY A 1 407 ? -9.578 32.406 0.652 1 76.56 407 GLY A N 1
ATOM 3232 C CA . GLY A 1 407 ? -8.266 32.344 0.016 1 76.56 407 GLY A CA 1
ATOM 3233 C C . GLY A 1 407 ? -7.832 30.953 -0.343 1 76.56 407 GLY A C 1
ATOM 3234 O O . GLY A 1 407 ? -6.656 30.703 -0.622 1 76.56 407 GLY A O 1
ATOM 3235 N N . TYR A 1 408 ? -8.766 29.984 -0.32 1 81.94 408 TYR A N 1
ATOM 3236 C CA . TYR A 1 408 ? -8.43 28.594 -0.597 1 81.94 408 TYR A CA 1
ATOM 3237 C C . TYR A 1 408 ? -8.891 28.188 -1.991 1 81.94 408 TYR A C 1
ATOM 3239 O O . TYR A 1 408 ? -9.75 28.844 -2.586 1 81.94 408 TYR A O 1
ATOM 3247 N N . CYS A 1 409 ? -8.172 27.234 -2.531 1 78.56 409 CYS A N 1
ATOM 3248 C CA . CYS A 1 409 ? -8.609 26.641 -3.785 1 78.56 409 CYS A CA 1
ATOM 3249 C C . CYS A 1 409 ? -9.086 25.203 -3.562 1 78.56 409 CYS A C 1
ATOM 3251 O O . CYS A 1 409 ? -8.297 24.344 -3.17 1 78.56 409 CYS A O 1
ATOM 3253 N N . PRO A 1 410 ? -10.359 24.969 -3.814 1 82.62 410 PRO A N 1
ATOM 3254 C CA . PRO A 1 410 ? -10.875 23.625 -3.561 1 82.62 410 PRO A CA 1
ATOM 3255 C C . PRO A 1 410 ? -10.18 22.562 -4.402 1 82.62 410 PRO A C 1
ATOM 3257 O O . PRO A 1 410 ? -9.617 22.875 -5.457 1 82.62 410 PRO A O 1
ATOM 3260 N N . HIS A 1 411 ? -10.25 21.359 -3.969 1 84.56 411 HIS A N 1
ATOM 3261 C CA . HIS A 1 411 ? -9.625 20.203 -4.594 1 84.56 411 HIS A CA 1
ATOM 3262 C C . HIS A 1 411 ? -10.289 19.875 -5.926 1 84.56 411 HIS A C 1
ATOM 3264 O O . HIS A 1 411 ? -11.461 20.188 -6.133 1 84.56 411 HIS A O 1
ATOM 3270 N N . GLY A 1 412 ? -9.586 19.281 -6.832 1 86.69 412 GLY A N 1
ATOM 3271 C CA . GLY A 1 412 ? -10.086 18.922 -8.148 1 86.69 412 GLY A CA 1
ATOM 3272 C C . GLY A 1 412 ? -11.312 18.031 -8.102 1 86.69 412 GLY A C 1
ATOM 3273 O O . GLY A 1 412 ? -12.219 18.172 -8.922 1 86.69 412 GLY A O 1
ATOM 3274 N N . HIS A 1 413 ? -11.266 17.141 -7.148 1 89.81 413 HIS A N 1
ATOM 3275 C CA . HIS A 1 413 ? -12.414 16.25 -7.027 1 89.81 413 HIS A CA 1
ATOM 3276 C C . HIS A 1 413 ? -13.68 17.031 -6.676 1 89.81 413 HIS A C 1
ATOM 3278 O O . HIS A 1 413 ? -14.773 16.672 -7.117 1 89.81 413 HIS A O 1
ATOM 3284 N N . ALA A 1 414 ? -13.461 18.016 -5.789 1 92.94 414 ALA A N 1
ATOM 3285 C CA . ALA A 1 414 ? -14.602 18.859 -5.477 1 92.94 414 ALA A CA 1
ATOM 3286 C C . ALA A 1 414 ? -15.117 19.578 -6.727 1 92.94 414 ALA A C 1
ATOM 3288 O O . ALA A 1 414 ? -16.328 19.672 -6.934 1 92.94 414 ALA A O 1
ATOM 3289 N N . LEU A 1 415 ? -14.266 20.047 -7.559 1 93.62 415 LEU A N 1
ATOM 3290 C CA . LEU A 1 415 ? -14.633 20.688 -8.82 1 93.62 415 LEU A CA 1
ATOM 3291 C C . LEU A 1 415 ? -15.375 19.719 -9.727 1 93.62 415 LEU A C 1
ATOM 3293 O O . LEU A 1 415 ? -16.359 20.078 -10.375 1 93.62 415 LEU A O 1
ATOM 3297 N N . GLU A 1 416 ? -14.898 18.562 -9.812 1 93.12 416 GLU A N 1
ATOM 3298 C CA . GLU A 1 416 ? -15.531 17.562 -10.664 1 93.12 416 GLU A CA 1
ATOM 3299 C C . GLU A 1 416 ? -16.969 17.297 -10.227 1 93.12 416 GLU A C 1
ATOM 3301 O O . GLU A 1 416 ? -17.859 17.203 -11.062 1 93.12 416 GLU A O 1
ATOM 3306 N N . LEU A 1 417 ? -17.125 17.141 -8.938 1 93.62 417 LEU A N 1
ATOM 3307 C CA . LEU A 1 417 ? -18.469 16.906 -8.398 1 93.62 417 LEU A CA 1
ATOM 3308 C C . LEU A 1 417 ? -19.391 18.094 -8.703 1 93.62 417 LEU A C 1
ATOM 3310 O O . LEU A 1 417 ? -20.516 17.891 -9.156 1 93.62 417 LEU A O 1
ATOM 3314 N N . LEU A 1 418 ? -18.906 19.219 -8.492 1 95.25 418 LEU A N 1
ATOM 3315 C CA . LEU A 1 418 ? -19.688 20.422 -8.703 1 95.25 418 LEU A CA 1
ATOM 3316 C C . LEU A 1 418 ? -20 20.625 -10.188 1 95.25 418 LEU A C 1
ATOM 3318 O O . LEU A 1 418 ? -21.141 20.922 -10.547 1 95.25 418 LEU A O 1
ATOM 3322 N N . THR A 1 419 ? -19.094 20.391 -11.062 1 94.62 419 THR A N 1
ATOM 3323 C CA . THR A 1 419 ? -19.281 20.531 -12.5 1 94.62 419 THR A CA 1
ATOM 3324 C C . THR A 1 419 ? -20.297 19.531 -13.023 1 94.62 419 THR A C 1
ATOM 3326 O O . THR A 1 419 ? -21.156 19.875 -13.844 1 94.62 419 THR A O 1
ATOM 3329 N N . THR A 1 420 ? -20.156 18.344 -12.547 1 93.12 420 THR A N 1
ATOM 3330 C CA . THR A 1 420 ? -21.109 17.312 -12.953 1 93.12 420 THR A CA 1
ATOM 3331 C C . THR A 1 420 ? -22.531 17.734 -12.602 1 93.12 420 THR A C 1
ATOM 3333 O O . THR A 1 420 ? -23.438 17.625 -13.43 1 93.12 420 THR A O 1
ATOM 3336 N N . ALA A 1 421 ? -22.703 18.203 -11.391 1 94.69 421 ALA A N 1
ATOM 3337 C CA . ALA A 1 421 ? -24.031 18.609 -10.93 1 94.69 421 ALA A CA 1
ATOM 3338 C C . ALA A 1 421 ? -24.516 19.844 -11.688 1 94.69 421 ALA A C 1
ATOM 3340 O O . ALA A 1 421 ? -25.688 19.938 -12.047 1 94.69 421 ALA A O 1
ATOM 3341 N N . LEU A 1 422 ? -23.688 20.75 -11.969 1 95.19 422 LEU A N 1
ATOM 3342 C CA . LEU A 1 422 ? -24.047 21.984 -12.664 1 95.19 422 LEU A CA 1
ATOM 3343 C C . LEU A 1 422 ? -24.406 21.703 -14.117 1 95.19 422 LEU A C 1
ATOM 3345 O O . LEU A 1 422 ? -25.406 22.203 -14.617 1 95.19 422 LEU A O 1
ATOM 3349 N N . CYS A 1 423 ? -23.641 20.922 -14.734 1 92.5 423 CYS A N 1
ATOM 3350 C CA . CYS A 1 423 ? -23.906 20.609 -16.141 1 92.5 423 CYS A CA 1
ATOM 3351 C C . CYS A 1 423 ? -25.188 19.797 -16.281 1 92.5 423 CYS A C 1
ATOM 3353 O O . CYS A 1 423 ? -25.938 19.984 -17.25 1 92.5 423 CYS A O 1
ATOM 3355 N N . ALA A 1 424 ? -25.375 18.906 -15.336 1 91.31 424 ALA A N 1
ATOM 3356 C CA . ALA A 1 424 ? -26.609 18.125 -15.359 1 91.31 424 ALA A CA 1
ATOM 3357 C C . ALA A 1 424 ? -27.844 19.031 -15.242 1 91.31 424 ALA A C 1
ATOM 3359 O O . ALA A 1 424 ? -28.922 18.688 -15.719 1 91.31 424 ALA A O 1
ATOM 3360 N N . ARG A 1 425 ? -27.703 20.203 -14.727 1 92.31 425 ARG A N 1
ATOM 3361 C CA . ARG A 1 425 ? -28.797 21.141 -14.523 1 92.31 425 ARG A CA 1
ATOM 3362 C C . ARG A 1 425 ? -28.703 22.328 -15.492 1 92.31 425 ARG A C 1
ATOM 3364 O O . ARG A 1 425 ? -29.281 23.391 -15.242 1 92.31 425 ARG A O 1
ATOM 3371 N N . ARG A 1 426 ? -27.828 22.125 -16.5 1 90.38 426 ARG A N 1
ATOM 3372 C CA . ARG A 1 426 ? -27.688 23.078 -17.609 1 90.38 426 ARG A CA 1
ATOM 3373 C C . ARG A 1 426 ? -27.141 24.406 -17.109 1 90.38 426 ARG A C 1
ATOM 3375 O O . ARG A 1 426 ? -27.562 25.469 -17.578 1 90.38 426 ARG A O 1
ATOM 3382 N N . ARG A 1 427 ? -26.391 24.312 -16.094 1 93.56 427 ARG A N 1
ATOM 3383 C CA . ARG A 1 427 ? -25.719 25.5 -15.578 1 93.56 427 ARG A CA 1
ATOM 3384 C C . ARG A 1 427 ? -24.234 25.469 -15.914 1 93.56 427 ARG A C 1
ATOM 3386 O O . ARG A 1 427 ? -23.391 25.641 -15.039 1 93.56 427 ARG A O 1
ATOM 3393 N N . ALA A 1 428 ? -23.938 25.328 -17.141 1 92.88 428 ALA A N 1
ATOM 3394 C CA . ALA A 1 428 ? -22.578 25.156 -17.656 1 92.88 428 ALA A CA 1
ATOM 3395 C C . ALA A 1 428 ? -21.734 26.406 -17.406 1 92.88 428 ALA A C 1
ATOM 3397 O O . ALA A 1 428 ? -20.516 26.328 -17.219 1 92.88 428 ALA A O 1
ATOM 3398 N N . ASN A 1 429 ? -22.391 27.5 -17.328 1 93.81 429 ASN A N 1
ATOM 3399 C CA . ASN A 1 429 ? -21.672 28.75 -17.109 1 93.81 429 ASN A CA 1
ATOM 3400 C C . ASN A 1 429 ? -21.062 28.797 -15.711 1 93.81 429 ASN A C 1
ATOM 3402 O O . ASN A 1 429 ? -19.938 29.266 -15.531 1 93.81 429 ASN A O 1
ATOM 3406 N N . ASP A 1 430 ? -21.844 28.406 -14.781 1 94.94 430 ASP A N 1
ATOM 3407 C CA . ASP A 1 430 ? -21.312 28.328 -13.422 1 94.94 430 ASP A CA 1
ATOM 3408 C C . ASP A 1 430 ? -20.141 27.359 -13.336 1 94.94 430 ASP A C 1
ATOM 3410 O O . ASP A 1 430 ? -19.141 27.641 -12.672 1 94.94 430 ASP A O 1
ATOM 3414 N N . ALA A 1 431 ? -20.312 26.266 -14.008 1 94.81 431 ALA A N 1
ATOM 3415 C CA . ALA A 1 431 ? -19.25 25.25 -14.039 1 94.81 431 ALA A CA 1
ATOM 3416 C C . ALA A 1 431 ? -17.984 25.797 -14.688 1 94.81 431 ALA A C 1
ATOM 3418 O O . ALA A 1 431 ? -16.875 25.547 -14.203 1 94.81 431 ALA A O 1
ATOM 3419 N N . PHE A 1 432 ? -18.188 26.531 -15.703 1 94.69 432 PHE A N 1
ATOM 3420 C CA . PHE A 1 432 ? -17.078 27.156 -16.391 1 94.69 432 PHE A CA 1
ATOM 3421 C C . PHE A 1 432 ? -16.359 28.141 -15.461 1 94.69 432 PHE A C 1
ATOM 3423 O O . PHE A 1 432 ? -15.125 28.156 -15.406 1 94.69 432 PHE A O 1
ATOM 3430 N N . GLU A 1 433 ? -17.109 28.906 -14.789 1 93.12 433 GLU A N 1
ATOM 3431 C CA . GLU A 1 433 ? -16.531 29.891 -13.883 1 93.12 433 GLU A CA 1
ATOM 3432 C C . GLU A 1 433 ? -15.703 29.219 -12.797 1 93.12 433 GLU A C 1
ATOM 3434 O O . GLU A 1 433 ? -14.602 29.672 -12.477 1 93.12 433 GLU A O 1
ATOM 3439 N N . CYS A 1 434 ? -16.172 28.188 -12.25 1 93.62 434 CYS A N 1
ATOM 3440 C CA . CYS A 1 434 ? -15.445 27.453 -11.227 1 93.62 434 CYS A CA 1
ATOM 3441 C C . CYS A 1 434 ? -14.156 26.859 -11.789 1 93.62 434 CYS A C 1
ATOM 3443 O O . CYS A 1 434 ? -13.117 26.891 -11.133 1 93.62 434 CYS A O 1
ATOM 3445 N N . SER A 1 435 ? -14.195 26.328 -13 1 92.31 435 SER A N 1
ATOM 3446 C CA . SER A 1 435 ? -13.031 25.75 -13.656 1 92.31 435 SER A CA 1
ATOM 3447 C C . SER A 1 435 ? -11.992 26.812 -13.977 1 92.31 435 SER A C 1
ATOM 3449 O O . SER A 1 435 ? -10.789 26.578 -13.797 1 92.31 435 SER A O 1
ATOM 3451 N N . ARG A 1 436 ? -12.508 27.891 -14.445 1 87.94 436 ARG A N 1
ATOM 3452 C CA . ARG A 1 436 ? -11.617 29.016 -14.727 1 87.94 436 ARG A CA 1
ATOM 3453 C C . ARG A 1 436 ? -10.891 29.469 -13.469 1 87.94 436 ARG A C 1
ATOM 3455 O O . ARG A 1 436 ? -9.68 29.719 -13.508 1 87.94 436 ARG A O 1
ATOM 3462 N N . GLN A 1 437 ? -11.586 29.578 -12.398 1 84.38 437 GLN A N 1
ATOM 3463 C CA . GLN A 1 437 ? -11.008 29.969 -11.117 1 84.38 437 GLN A CA 1
ATOM 3464 C C . GLN A 1 437 ? -9.938 28.969 -10.672 1 84.38 437 GLN A C 1
ATOM 3466 O O . GLN A 1 437 ? -8.922 29.359 -10.094 1 84.38 437 GLN A O 1
ATOM 3471 N N . THR A 1 438 ? -10.18 27.688 -10.875 1 85.5 438 THR A N 1
ATOM 3472 C CA . THR A 1 438 ? -9.25 26.625 -10.5 1 85.5 438 THR A CA 1
ATOM 3473 C C . THR A 1 438 ? -7.938 26.766 -11.273 1 85.5 438 THR A C 1
ATOM 3475 O O . THR A 1 438 ? -6.855 26.703 -10.688 1 85.5 438 THR A O 1
ATOM 3478 N N . VAL A 1 439 ? -8.031 27.016 -12.555 1 78.62 439 VAL A N 1
ATOM 3479 C CA . VAL A 1 439 ? -6.863 27.125 -13.422 1 78.62 439 VAL A CA 1
ATOM 3480 C C . VAL A 1 439 ? -6.086 28.391 -13.086 1 78.62 439 VAL A C 1
ATOM 3482 O O . VAL A 1 439 ? -4.852 28.391 -13.062 1 78.62 439 VAL A O 1
ATOM 3485 N N . GLU A 1 440 ? -6.75 29.422 -12.82 1 73.94 440 GLU A N 1
ATOM 3486 C CA . GLU A 1 440 ? -6.125 30.703 -12.477 1 73.94 440 GLU A CA 1
ATOM 3487 C C . GLU A 1 440 ? -5.344 30.609 -11.172 1 73.94 440 GLU A C 1
ATOM 3489 O O . GLU A 1 440 ? -4.422 31.391 -10.938 1 73.94 440 GLU A O 1
ATOM 3494 N N . ARG A 1 441 ? -5.742 29.703 -10.422 1 72.81 441 ARG A N 1
ATOM 3495 C CA . ARG A 1 441 ? -5.082 29.516 -9.133 1 72.81 441 ARG A CA 1
ATOM 3496 C C . ARG A 1 441 ? -4.016 28.438 -9.203 1 72.81 441 ARG A C 1
ATOM 3498 O O . ARG A 1 441 ? -3.529 27.953 -8.172 1 72.81 441 ARG A O 1
ATOM 3505 N N . GLY A 1 442 ? -3.77 27.938 -10.422 1 69 442 GLY A N 1
ATOM 3506 C CA . GLY A 1 442 ? -2.627 27.078 -10.664 1 69 442 GLY A CA 1
ATOM 3507 C C . GLY A 1 442 ? -2.959 25.594 -10.539 1 69 442 GLY A C 1
ATOM 3508 O O . GLY A 1 442 ? -2.062 24.766 -10.383 1 69 442 GLY A O 1
ATOM 3509 N N . ARG A 1 443 ? -4.145 25.219 -10.492 1 75.69 443 ARG A N 1
ATOM 3510 C CA . ARG A 1 443 ? -4.523 23.812 -10.383 1 75.69 443 ARG A CA 1
ATOM 3511 C C . ARG A 1 443 ? -5.059 23.281 -11.703 1 75.69 443 ARG A C 1
ATOM 3513 O O . ARG A 1 443 ? -5.656 24.031 -12.484 1 75.69 443 ARG A O 1
ATOM 3520 N N . CYS A 1 444 ? -4.895 22.031 -11.914 1 75.44 444 CYS A N 1
ATOM 3521 C CA . CYS A 1 444 ? -5.289 21.422 -13.172 1 75.44 444 CYS A CA 1
ATOM 3522 C C . CYS A 1 444 ? -6.75 20.984 -13.133 1 75.44 444 CYS A C 1
ATOM 3524 O O . CYS A 1 444 ? -7.277 20.656 -12.07 1 75.44 444 CYS A O 1
ATOM 3526 N N . VAL A 1 445 ? -7.285 21.156 -14.234 1 83.5 445 VAL A N 1
ATOM 3527 C CA . VAL A 1 445 ? -8.641 20.641 -14.438 1 83.5 445 VAL A CA 1
ATOM 3528 C C . VAL A 1 445 ? -8.57 19.234 -15.039 1 83.5 445 VAL A C 1
ATOM 3530 O O . VAL A 1 445 ? -7.82 18.984 -15.984 1 83.5 445 VAL A O 1
ATOM 3533 N N . SER A 1 446 ? -9.328 18.375 -14.43 1 82.44 446 SER A N 1
ATOM 3534 C CA . SER A 1 446 ? -9.289 16.984 -14.875 1 82.44 446 SER A CA 1
ATOM 3535 C C . SER A 1 446 ? -9.945 16.828 -16.25 1 82.44 446 SER A C 1
ATOM 3537 O O . SER A 1 446 ? -10.742 17.672 -16.656 1 82.44 446 SER A O 1
ATOM 3539 N N . GLU A 1 447 ? -9.602 15.789 -16.938 1 79.44 447 GLU A N 1
ATOM 3540 C CA . GLU A 1 447 ? -10.125 15.523 -18.281 1 79.44 447 GLU A CA 1
ATOM 3541 C C . GLU A 1 447 ? -11.641 15.344 -18.25 1 79.44 447 GLU A C 1
ATOM 3543 O O . GLU A 1 447 ? -12.352 15.898 -19.078 1 79.44 447 GLU A O 1
ATOM 3548 N N . PRO A 1 448 ? -12.094 14.648 -17.328 1 81.5 448 PRO A N 1
ATOM 3549 C CA . PRO A 1 448 ? -13.555 14.523 -17.281 1 81.5 448 PRO A CA 1
ATOM 3550 C C . PRO A 1 448 ? -14.258 15.867 -17.156 1 81.5 448 PRO A C 1
ATOM 3552 O O . PRO A 1 448 ? -15.281 16.109 -17.797 1 81.5 448 PRO A O 1
ATOM 3555 N N . VAL A 1 449 ? -13.734 16.703 -16.297 1 89.44 449 VAL A N 1
ATOM 3556 C CA . VAL A 1 449 ? -14.328 18.031 -16.125 1 89.44 449 VAL A CA 1
ATOM 3557 C C . VAL A 1 449 ? -14.281 18.797 -17.438 1 89.44 449 VAL A C 1
ATOM 3559 O O . VAL A 1 449 ? -15.281 19.391 -17.859 1 89.44 449 VAL A O 1
ATOM 3562 N N . PHE A 1 450 ? -13.219 18.719 -18.125 1 88.38 450 PHE A N 1
ATOM 3563 C CA . PHE A 1 450 ? -13.055 19.422 -19.406 1 88.38 450 PHE A CA 1
ATOM 3564 C C . PHE A 1 450 ? -14.031 18.875 -20.438 1 88.38 450 PHE A C 1
ATOM 3566 O O . PHE A 1 450 ? -14.641 19.641 -21.188 1 88.38 450 PHE A O 1
ATOM 3573 N N . ARG A 1 451 ? -14.18 17.672 -20.516 1 86.12 451 ARG A N 1
ATOM 3574 C CA . ARG A 1 451 ? -15.078 17.062 -21.484 1 86.12 451 ARG A CA 1
ATOM 3575 C C . ARG A 1 451 ? -16.531 17.438 -21.203 1 86.12 451 ARG A C 1
ATOM 3577 O O . ARG A 1 451 ? -17.297 17.672 -22.125 1 86.12 451 ARG A O 1
ATOM 3584 N N . MET A 1 452 ? -16.859 17.438 -19.984 1 90.5 452 MET A N 1
ATOM 3585 C CA . MET A 1 452 ? -18.219 17.844 -19.609 1 90.5 452 MET A CA 1
ATOM 3586 C C . MET A 1 452 ? -18.5 19.281 -20.031 1 90.5 452 MET A C 1
ATOM 3588 O O . MET A 1 452 ? -19.578 19.578 -20.547 1 90.5 452 MET A O 1
ATOM 3592 N N . LEU A 1 453 ? -17.531 20.078 -19.797 1 92.19 453 LEU A N 1
ATOM 3593 C CA . LEU A 1 453 ? -17.672 21.484 -20.188 1 92.19 453 LEU A CA 1
ATOM 3594 C C . LEU A 1 453 ? -17.75 21.609 -21.703 1 92.19 453 LEU A C 1
ATOM 3596 O O . LEU A 1 453 ? -18.547 22.406 -22.219 1 92.19 453 LEU A O 1
ATOM 3600 N N . GLU A 1 454 ? -16.984 20.812 -22.312 1 90.38 454 GLU A N 1
ATOM 3601 C CA . GLU A 1 454 ? -16.984 20.812 -23.766 1 90.38 454 GLU A CA 1
ATOM 3602 C C . GLU A 1 454 ? -18.359 20.438 -24.328 1 90.38 454 GLU A C 1
ATOM 3604 O O . GLU A 1 454 ? -18.875 21.109 -25.203 1 90.38 454 GLU A O 1
ATOM 3609 N N . THR A 1 455 ? -18.875 19.453 -23.766 1 89 455 THR A N 1
ATOM 3610 C CA . THR A 1 455 ? -20.188 18.984 -24.203 1 89 455 THR A CA 1
ATOM 3611 C C . THR A 1 455 ? -21.266 20.016 -23.891 1 89 455 THR A C 1
ATOM 3613 O O . THR A 1 455 ? -22.094 20.328 -24.75 1 89 455 THR A O 1
ATOM 3616 N N . SER A 1 456 ? -21.297 20.562 -22.75 1 90.88 456 SER A N 1
ATOM 3617 C CA . SER A 1 456 ? -22.359 21.453 -22.281 1 90.88 456 SER A CA 1
ATOM 3618 C C . SER A 1 456 ? -22.25 22.828 -22.938 1 90.88 456 SER A C 1
ATOM 3620 O O . SER A 1 456 ? -23.266 23.438 -23.281 1 90.88 456 SER A O 1
ATOM 3622 N N . LEU A 1 457 ? -21.078 23.266 -23.172 1 90.25 457 LEU A N 1
ATOM 3623 C CA . LEU A 1 457 ? -20.875 24.594 -23.734 1 90.25 457 LEU A CA 1
ATOM 3624 C C . LEU A 1 457 ? -21.047 24.578 -25.25 1 90.25 457 LEU A C 1
ATOM 3626 O O . LEU A 1 457 ? -21.469 25.562 -25.859 1 90.25 457 LEU A O 1
ATOM 3630 N N . SER A 1 458 ? -20.625 23.453 -25.797 1 87.94 458 SER A N 1
ATOM 3631 C CA . SER A 1 458 ? -20.844 23.312 -27.234 1 87.94 458 SER A CA 1
ATOM 3632 C C . SER A 1 458 ? -22.344 23.328 -27.578 1 87.94 458 SER A C 1
ATOM 3634 O O . SER A 1 458 ? -22.75 23.906 -28.578 1 87.94 458 SER A O 1
ATOM 3636 N N . SER A 1 459 ? -23.078 22.656 -26.766 1 85.94 459 SER A N 1
ATOM 3637 C CA . SER A 1 459 ? -24.516 22.594 -27 1 85.94 459 SER A CA 1
ATOM 3638 C C . SER A 1 459 ? -25.156 23.969 -26.875 1 85.94 459 SER A C 1
ATOM 3640 O O . SER A 1 459 ? -26.203 24.234 -27.484 1 85.94 459 SER A O 1
ATOM 3642 N N . LYS A 1 460 ? -24.5 24.906 -26.188 1 86.19 460 LYS A N 1
ATOM 3643 C CA . LYS A 1 460 ? -25.047 26.234 -25.953 1 86.19 460 LYS A CA 1
ATOM 3644 C C . LYS A 1 460 ? -24.391 27.266 -26.875 1 86.19 460 LYS A C 1
ATOM 3646 O O . LYS A 1 460 ? -24.688 28.453 -26.797 1 86.19 460 LYS A O 1
ATOM 3651 N N . GLY A 1 4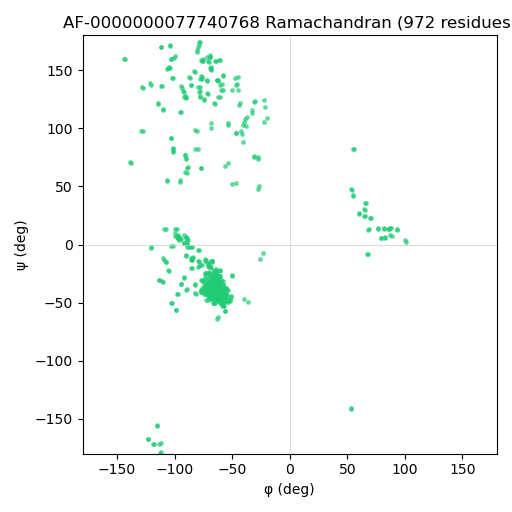61 ? -23.422 26.781 -27.703 1 83.75 461 GLY A N 1
ATOM 3652 C CA . GLY A 1 461 ? -22.766 27.656 -28.656 1 83.75 461 GLY A CA 1
ATOM 3653 C C . GLY A 1 461 ? -21.734 28.562 -28.016 1 83.75 461 GLY A C 1
ATOM 3654 O O . GLY A 1 461 ? -21.422 29.625 -28.547 1 83.75 461 GLY A O 1
ATOM 3655 N N . GLU A 1 462 ? -21.391 28.266 -26.844 1 89.19 462 GLU A N 1
ATOM 3656 C CA . GLU A 1 462 ? -20.422 29.078 -26.109 1 89.19 462 GLU A CA 1
ATOM 3657 C C . GLU A 1 462 ? -19.016 28.516 -26.234 1 89.19 462 GLU A C 1
ATOM 3659 O O . GLU A 1 462 ? -18.312 28.375 -25.234 1 89.19 462 GLU A O 1
ATOM 3664 N N . LEU A 1 463 ? -18.484 28.281 -27.359 1 87.38 463 LEU A N 1
ATOM 3665 C CA . LEU A 1 463 ? -17.219 27.641 -27.656 1 87.38 463 LEU A CA 1
ATOM 3666 C C . LEU A 1 463 ? -16.047 28.547 -27.281 1 87.38 463 LEU A C 1
ATOM 3668 O O . LEU A 1 463 ? -14.93 28.078 -27.062 1 87.38 463 LEU A O 1
ATOM 3672 N N . GLU A 1 464 ? -16.312 29.812 -27.25 1 89.88 464 GLU A N 1
ATOM 3673 C CA . GLU A 1 464 ? -15.266 30.766 -26.906 1 89.88 464 GLU A CA 1
ATOM 3674 C C . GLU A 1 464 ? -14.773 30.547 -25.484 1 89.88 464 GLU A C 1
ATOM 3676 O O . GLU A 1 464 ? -13.578 30.688 -25.203 1 89.88 464 GLU A O 1
ATOM 3681 N N . LYS A 1 465 ? -15.648 30.234 -24.641 1 90.31 465 LYS A N 1
ATOM 3682 C CA . LYS A 1 465 ? -15.289 29.969 -23.25 1 90.31 465 LYS A CA 1
ATOM 3683 C C . LYS A 1 465 ? -14.398 28.75 -23.141 1 90.31 465 LYS A C 1
ATOM 3685 O O . LYS A 1 465 ? -13.453 28.734 -22.359 1 90.31 465 LYS A O 1
ATOM 3690 N N . LEU A 1 466 ? -14.695 27.766 -23.938 1 89 466 LEU A N 1
ATOM 3691 C CA . LEU A 1 466 ? -13.914 26.547 -23.953 1 89 466 LEU A CA 1
ATOM 3692 C C . LEU A 1 466 ? -12.492 26.812 -24.438 1 89 466 LEU A C 1
ATOM 3694 O O . LEU A 1 466 ? -11.531 26.25 -23.891 1 89 466 LEU A O 1
ATOM 3698 N N . GLU A 1 467 ? -12.383 27.578 -25.422 1 90 467 GLU A N 1
ATOM 3699 C CA . GLU A 1 467 ? -11.07 27.938 -25.953 1 90 467 GLU A CA 1
ATOM 3700 C C . GLU A 1 467 ? -10.258 28.719 -24.922 1 90 467 GLU A C 1
ATOM 3702 O O . GLU A 1 467 ? -9.047 28.531 -24.812 1 90 467 GLU A O 1
ATOM 3707 N N . GLU A 1 468 ? -10.953 29.578 -24.312 1 89.44 468 GLU A N 1
ATOM 3708 C CA . GLU A 1 468 ? -10.297 30.328 -23.25 1 89.44 468 GLU A CA 1
ATOM 3709 C C . GLU A 1 468 ? -9.75 29.406 -22.172 1 89.44 468 GLU A C 1
ATOM 3711 O O . GLU A 1 468 ? -8.609 29.547 -21.734 1 89.44 468 GLU A O 1
ATOM 3716 N N . LEU A 1 469 ? -10.555 28.5 -21.75 1 89.06 469 LEU A N 1
ATOM 3717 C CA . LEU A 1 469 ? -10.164 27.562 -20.703 1 89.06 469 LEU A CA 1
ATOM 3718 C C . LEU A 1 469 ? -8.984 26.703 -21.172 1 89.06 469 LEU A C 1
ATOM 3720 O O . LEU A 1 469 ? -8.055 26.469 -20.391 1 89.06 469 LEU A O 1
ATOM 3724 N N . LYS A 1 470 ? -9.055 26.266 -22.391 1 86.81 470 LYS A N 1
ATOM 3725 C CA . LYS A 1 470 ? -7.984 25.453 -22.969 1 86.81 470 LYS A CA 1
ATOM 3726 C C . LYS A 1 470 ? -6.664 26.219 -22.984 1 86.81 470 LYS A C 1
ATOM 3728 O O . LYS A 1 470 ? -5.609 25.656 -22.672 1 86.81 470 LYS A O 1
ATOM 3733 N N . ARG A 1 471 ? -6.699 27.422 -23.297 1 84.56 471 ARG A N 1
ATOM 3734 C CA . ARG A 1 471 ? -5.512 28.266 -23.312 1 84.56 471 ARG A CA 1
ATOM 3735 C C . ARG A 1 471 ? -4.926 28.422 -21.906 1 84.56 471 ARG A C 1
ATOM 3737 O O . ARG A 1 471 ? -3.707 28.359 -21.734 1 84.56 471 ARG A O 1
ATOM 3744 N N . LYS A 1 472 ? -5.781 28.562 -21.031 1 81 472 LYS A N 1
ATOM 3745 C CA . LYS A 1 472 ? -5.336 28.734 -19.641 1 81 472 LYS A CA 1
ATOM 3746 C C . LYS A 1 472 ? -4.715 27.438 -19.109 1 81 472 LYS A C 1
ATOM 3748 O O . LYS A 1 472 ? -3.723 27.484 -18.375 1 81 472 LYS A O 1
ATOM 3753 N N . ILE A 1 473 ? -5.297 26.312 -19.484 1 79.88 473 ILE A N 1
ATOM 3754 C CA . ILE A 1 473 ? -4.793 25 -19.062 1 79.88 473 ILE A CA 1
ATOM 3755 C C . ILE A 1 473 ? -3.416 24.766 -19.672 1 79.88 473 ILE A C 1
ATOM 3757 O O . ILE A 1 473 ? -2.494 24.312 -19 1 79.88 473 ILE A O 1
ATOM 3761 N N . GLN A 1 474 ? -3.248 24.984 -20.906 1 77.19 474 GLN A N 1
ATOM 3762 C CA . GLN A 1 474 ? -1.983 24.797 -21.609 1 77.19 474 GLN A CA 1
ATOM 3763 C C . GLN A 1 474 ? -0.889 25.672 -21 1 77.19 474 GLN A C 1
ATOM 3765 O O . GLN A 1 474 ? 0.255 25.234 -20.859 1 77.19 474 GLN A O 1
ATOM 3770 N N . LYS A 1 475 ? -1.269 26.797 -20.766 1 72.62 475 LYS A N 1
ATOM 3771 C CA . LYS A 1 475 ? -0.321 27.719 -20.141 1 72.62 475 LYS A CA 1
ATOM 3772 C C . LYS A 1 475 ? 0.138 27.203 -18.781 1 72.62 475 LYS A C 1
ATOM 3774 O O . LYS A 1 475 ? 1.32 27.297 -18.453 1 72.62 475 LYS A O 1
ATOM 3779 N N . LEU A 1 476 ? -0.715 26.656 -18.031 1 69.62 476 LEU A N 1
ATOM 3780 C CA . LEU A 1 476 ? -0.402 26.109 -16.719 1 69.62 476 LEU A CA 1
ATOM 3781 C C . LEU A 1 476 ? 0.538 24.906 -16.828 1 69.62 476 LEU A C 1
ATOM 3783 O O . LEU A 1 476 ? 1.464 24.766 -16.031 1 69.62 476 LEU A O 1
ATOM 3787 N N . HIS A 1 477 ? 0.343 23.953 -17.719 1 64.69 477 HIS A N 1
ATOM 3788 C CA . HIS A 1 477 ? 1.143 22.75 -17.906 1 64.69 477 HIS A CA 1
ATOM 3789 C C . HIS A 1 477 ? 2.58 23.094 -18.266 1 64.69 477 HIS A C 1
ATOM 3791 O O . HIS A 1 477 ? 3.502 22.312 -17.984 1 64.69 477 HIS A O 1
ATOM 3797 N N . SER A 1 478 ? 2.807 24.094 -18.891 1 60.75 478 SER A N 1
ATOM 3798 C CA . SER A 1 478 ? 4.145 24.484 -19.312 1 60.75 478 SER A CA 1
ATOM 3799 C C . SER A 1 478 ? 5.008 24.859 -18.109 1 60.75 478 SER A C 1
ATOM 3801 O O . SER A 1 478 ? 6.238 24.844 -18.188 1 60.75 478 SER A O 1
ATOM 3803 N N . PHE A 1 479 ? 4.426 25.062 -16.969 1 54.25 479 PHE A N 1
ATOM 3804 C CA . PHE A 1 479 ? 5.168 25.547 -15.812 1 54.25 479 PHE A CA 1
ATOM 3805 C C . PHE A 1 479 ? 5.289 24.469 -14.742 1 54.25 479 PHE A C 1
ATOM 3807 O O . PHE A 1 479 ? 6.129 24.578 -13.844 1 54.25 479 PHE A O 1
ATOM 3814 N N . LEU A 1 480 ? 4.418 23.625 -14.586 1 55.56 480 LEU A N 1
ATOM 3815 C CA . LEU A 1 480 ? 4.469 22.609 -13.531 1 55.56 480 LEU A CA 1
ATOM 3816 C C . LEU A 1 480 ? 5.629 21.656 -13.758 1 55.56 480 LEU A C 1
ATOM 3818 O O . LEU A 1 480 ? 5.938 21.297 -14.898 1 55.56 480 LEU A O 1
ATOM 3822 N N . PRO A 1 481 ? 6.512 21.672 -12.633 1 52.59 481 PRO A N 1
ATOM 3823 C CA . PRO A 1 481 ? 7.551 20.656 -12.82 1 52.59 481 PRO A CA 1
ATOM 3824 C C . PRO A 1 481 ? 6.996 19.328 -13.336 1 52.59 481 PRO A C 1
ATOM 3826 O O . PRO A 1 481 ? 5.848 18.984 -13.047 1 52.59 481 PRO A O 1
ATOM 3829 N N . PRO A 1 482 ? 7.477 18.938 -14.484 1 47.09 482 PRO A N 1
ATOM 3830 C CA . PRO A 1 482 ? 6.961 17.656 -14.977 1 47.09 482 PRO A CA 1
ATOM 3831 C C . PRO A 1 482 ? 6.625 16.672 -13.859 1 47.09 482 PRO A C 1
ATOM 3833 O O . PRO A 1 482 ? 7.25 16.719 -12.789 1 47.09 482 PRO A O 1
ATOM 3836 N N . PRO A 1 483 ? 5.383 16.406 -13.742 1 43.56 483 PRO A N 1
ATOM 3837 C CA . PRO A 1 483 ? 5.141 15.43 -12.672 1 43.56 483 PRO A CA 1
ATOM 3838 C C . PRO A 1 483 ? 6.387 14.633 -12.312 1 43.56 483 PRO A C 1
ATOM 3840 O O . PRO A 1 483 ? 7.25 14.406 -13.164 1 43.56 483 PRO A O 1
ATOM 3843 N N . GLY A 1 484 ? 6.898 14.938 -11.133 1 42.69 484 GLY A N 1
ATOM 3844 C CA . GLY A 1 484 ? 8.086 14.344 -10.539 1 42.69 484 GLY A CA 1
ATOM 3845 C C . GLY A 1 484 ? 8.375 12.945 -11.039 1 42.69 484 GLY A C 1
ATOM 3846 O O . GLY A 1 484 ? 9.109 12.188 -10.398 1 42.69 484 GLY A O 1
ATOM 3847 N N . THR A 1 485 ? 7.562 12.289 -11.688 1 43.06 485 THR A N 1
ATOM 3848 C CA . THR A 1 485 ? 8.195 10.977 -11.82 1 43.06 485 THR A CA 1
ATOM 3849 C C . THR A 1 485 ? 9.602 11.117 -12.406 1 43.06 485 THR A C 1
ATOM 3851 O O . THR A 1 485 ? 9.766 11.547 -13.547 1 43.06 485 THR A O 1
ATOM 3854 N N . GLN A 1 486 ? 10.508 11.719 -11.516 1 49.97 486 GLN A N 1
ATOM 3855 C CA . GLN A 1 486 ? 11.883 11.539 -11.969 1 49.97 486 GLN A CA 1
ATOM 3856 C C . GLN A 1 486 ? 12.031 10.273 -12.797 1 49.97 486 GLN A C 1
ATOM 3858 O O . GLN A 1 486 ? 11.969 9.164 -12.258 1 49.97 486 GLN A O 1
ATOM 3863 N N . LEU A 1 487 ? 11.492 10.453 -14 1 51.16 487 LEU A N 1
ATOM 3864 C CA . LEU A 1 487 ? 11.703 9.398 -14.984 1 51.16 487 LEU A CA 1
ATOM 3865 C C . LEU A 1 487 ? 13.156 8.938 -14.992 1 51.16 487 LEU A C 1
ATOM 3867 O O . LEU A 1 487 ? 14.039 9.664 -14.531 1 51.16 487 LEU A O 1
ATOM 3871 N N . ILE A 1 488 ? 13.414 7.539 -14.969 1 49.75 488 ILE A N 1
ATOM 3872 C CA . ILE A 1 488 ? 14.742 6.957 -15.102 1 49.75 488 ILE A CA 1
ATOM 3873 C C . ILE A 1 488 ? 15.492 7.645 -16.234 1 49.75 488 ILE A C 1
ATOM 3875 O O . ILE A 1 488 ? 14.93 7.867 -17.312 1 49.75 488 ILE A O 1
ATOM 3879 N N . MET B 1 1 ? 8.164 -10.211 -24.516 1 19.41 1 MET B N 1
ATOM 3880 C CA . MET B 1 1 ? 6.781 -10.578 -24.219 1 19.41 1 MET B CA 1
ATOM 3881 C C . MET B 1 1 ? 6.617 -10.914 -22.734 1 19.41 1 MET B C 1
ATOM 3883 O O . MET B 1 1 ? 6.949 -12.023 -22.312 1 19.41 1 MET B O 1
ATOM 3887 N N . LEU B 1 2 ? 6.781 -9.938 -21.859 1 23.08 2 LEU B N 1
ATOM 3888 C CA . LEU B 1 2 ? 7.387 -10.062 -20.531 1 23.08 2 LEU B CA 1
ATOM 3889 C C . LEU B 1 2 ? 6.391 -10.641 -19.531 1 23.08 2 LEU B C 1
ATOM 3891 O O . LEU B 1 2 ? 5.344 -10.039 -19.281 1 23.08 2 LEU B O 1
ATOM 3895 N N . LYS B 1 3 ? 6.168 -11.898 -19.422 1 27.98 3 LYS B N 1
ATOM 3896 C CA . LYS B 1 3 ? 5.289 -12.688 -18.562 1 27.98 3 LYS B CA 1
ATOM 3897 C C . LYS B 1 3 ? 5.246 -12.109 -17.156 1 27.98 3 LYS B C 1
ATOM 3899 O O . LYS B 1 3 ? 6.266 -11.648 -16.625 1 27.98 3 LYS B O 1
ATOM 3904 N N . LYS B 1 4 ? 4.195 -11.531 -16.812 1 33.78 4 LYS B N 1
ATOM 3905 C CA . LYS B 1 4 ? 3.973 -11.188 -15.406 1 33.78 4 LYS B CA 1
ATOM 3906 C C . LYS B 1 4 ? 4.641 -12.195 -14.477 1 33.78 4 LYS B C 1
ATOM 3908 O O . LYS B 1 4 ? 4.172 -13.336 -14.352 1 33.78 4 LYS B O 1
ATOM 3913 N N . ALA B 1 5 ? 5.922 -12.109 -14.352 1 29.28 5 ALA B N 1
ATOM 3914 C CA . ALA B 1 5 ? 6.652 -13.008 -13.453 1 29.28 5 ALA B CA 1
ATOM 3915 C C . ALA B 1 5 ? 6.008 -13.039 -12.07 1 29.28 5 ALA B C 1
ATOM 3917 O O . ALA B 1 5 ? 6.527 -13.68 -11.156 1 29.28 5 ALA B O 1
ATOM 3918 N N . THR B 1 6 ? 5.305 -11.938 -11.703 1 29.97 6 THR B N 1
ATOM 3919 C CA . THR B 1 6 ? 5.137 -12.039 -10.258 1 29.97 6 THR B CA 1
ATOM 3920 C C . THR B 1 6 ? 4.312 -13.273 -9.898 1 29.97 6 THR B C 1
ATOM 3922 O O . THR B 1 6 ? 4.289 -13.688 -8.734 1 29.97 6 THR B O 1
ATOM 3925 N N . SER B 1 7 ? 2.994 -13.203 -10.391 1 28.91 7 SER B N 1
ATOM 3926 C CA . SER B 1 7 ? 2.273 -14.414 -10.016 1 28.91 7 SER B CA 1
ATOM 3927 C C . SER B 1 7 ? 3.025 -15.664 -10.461 1 28.91 7 SER B C 1
ATOM 3929 O O . SER B 1 7 ? 3.547 -15.719 -11.578 1 28.91 7 SER B O 1
ATOM 3931 N N . ASP B 1 8 ? 3.695 -16.344 -9.539 1 29.22 8 ASP B N 1
ATOM 3932 C CA . ASP B 1 8 ? 4.32 -17.656 -9.734 1 29.22 8 ASP B CA 1
ATOM 3933 C C . ASP B 1 8 ? 3.615 -18.438 -10.836 1 29.22 8 ASP B C 1
ATOM 3935 O O . ASP B 1 8 ? 2.588 -19.078 -10.594 1 29.22 8 ASP B O 1
ATOM 3939 N N . SER B 1 9 ? 3.443 -17.828 -11.898 1 28.3 9 SER B N 1
ATOM 3940 C CA . SER B 1 9 ? 2.914 -18.688 -12.961 1 28.3 9 SER B CA 1
ATOM 3941 C C . SER B 1 9 ? 3.684 -20 -13.047 1 28.3 9 SER B C 1
ATOM 3943 O O . SER B 1 9 ? 4.766 -20.062 -13.633 1 28.3 9 SER B O 1
ATOM 3945 N N . TYR B 1 10 ? 3.818 -20.719 -11.969 1 27.62 10 TYR B N 1
ATOM 3946 C CA . TYR B 1 10 ? 4.305 -22.094 -12.156 1 27.62 10 TYR B CA 1
ATOM 3947 C C . TYR B 1 10 ? 3.668 -22.734 -13.383 1 27.62 10 TYR B C 1
ATOM 3949 O O . TYR B 1 10 ? 2.441 -22.766 -13.5 1 27.62 10 TYR B O 1
ATOM 3957 N N . ARG B 1 11 ? 4.188 -22.609 -14.523 1 32.94 11 ARG B N 1
ATOM 3958 C CA . ARG B 1 11 ? 3.889 -23.484 -15.656 1 32.94 11 ARG B CA 1
ATOM 3959 C C . ARG B 1 11 ? 3.332 -24.828 -15.18 1 32.94 11 ARG B C 1
ATOM 3961 O O . ARG B 1 11 ? 3.854 -25.422 -14.234 1 32.94 11 ARG B O 1
ATOM 3968 N N . LEU B 1 12 ? 2.125 -25.109 -15.586 1 32.12 12 LEU B N 1
ATOM 3969 C CA . LEU B 1 12 ? 1.312 -26.312 -15.5 1 32.12 12 LEU B CA 1
ATOM 3970 C C . LEU B 1 12 ? 2.152 -27.562 -15.766 1 32.12 12 LEU B C 1
ATOM 3972 O O . LEU B 1 12 ? 2.846 -27.641 -16.781 1 32.12 12 LEU B O 1
ATOM 3976 N N . LEU B 1 13 ? 2.492 -28.25 -14.719 1 33.41 13 LEU B N 1
ATOM 3977 C CA . LEU B 1 13 ? 2.971 -29.625 -14.711 1 33.41 13 LEU B CA 1
ATOM 3978 C C . LEU B 1 13 ? 2.225 -30.469 -15.742 1 33.41 13 LEU B C 1
ATOM 3980 O O . LEU B 1 13 ? 1.005 -30.344 -15.883 1 33.41 13 LEU B O 1
ATOM 3984 N N . ALA B 1 14 ? 2.77 -30.719 -16.797 1 36.31 14 ALA B N 1
ATOM 3985 C CA . ALA B 1 14 ? 2.219 -31.766 -17.656 1 36.31 14 ALA B CA 1
ATOM 3986 C C . ALA B 1 14 ? 1.541 -32.844 -16.828 1 36.31 14 ALA B C 1
ATOM 3988 O O . ALA B 1 14 ? 2.025 -33.219 -15.758 1 36.31 14 ALA B O 1
ATOM 3989 N N . PRO B 1 15 ? 0.237 -33.125 -17.078 1 41.09 15 PRO B N 1
ATOM 3990 C CA . PRO B 1 15 ? -0.412 -34.25 -16.359 1 41.09 15 PRO B CA 1
ATOM 3991 C C . PRO B 1 15 ? 0.427 -35.5 -16.359 1 41.09 15 PRO B C 1
ATOM 3993 O O . PRO B 1 15 ? 0.839 -36 -17.422 1 41.09 15 PRO B O 1
ATOM 3996 N N . ALA B 1 16 ? 1.187 -35.719 -15.312 1 47.06 16 ALA B N 1
ATOM 3997 C CA . ALA B 1 16 ? 1.841 -37.031 -15.148 1 47.06 16 ALA B CA 1
ATOM 3998 C C . ALA B 1 16 ? 0.861 -38.156 -15.391 1 47.06 16 ALA B C 1
ATOM 4000 O O . ALA B 1 16 ? -0.344 -38 -15.18 1 47.06 16 ALA B O 1
ATOM 4001 N N . THR B 1 17 ? 1.196 -39.031 -15.984 1 52.5 17 THR B N 1
ATOM 4002 C CA . THR B 1 17 ? 0.414 -40.281 -16.062 1 52.5 17 THR B CA 1
ATOM 4003 C C . THR B 1 17 ? -0.071 -40.688 -14.688 1 52.5 17 THR B C 1
ATOM 4005 O O . THR B 1 17 ? 0.518 -40.312 -13.672 1 52.5 17 THR B O 1
ATOM 4008 N N . SER B 1 18 ? -1.326 -41.281 -14.531 1 54.53 18 SER B N 1
ATOM 4009 C CA . SER B 1 18 ? -2.064 -41.688 -13.344 1 54.53 18 SER B CA 1
ATOM 4010 C C . SER B 1 18 ? -1.136 -42.312 -12.305 1 54.53 18 SER B C 1
ATOM 4012 O O . SER B 1 18 ? -1.237 -42.031 -11.117 1 54.53 18 SER B O 1
ATOM 4014 N N . ILE B 1 19 ? -0.324 -43.188 -12.75 1 52.62 19 ILE B N 1
ATOM 4015 C CA . ILE B 1 19 ? 0.572 -43.906 -11.859 1 52.62 19 ILE B CA 1
ATOM 4016 C C . ILE B 1 19 ? 1.575 -42.938 -11.234 1 52.62 19 ILE B C 1
ATOM 4018 O O . ILE B 1 19 ? 1.864 -43.031 -10.039 1 52.62 19 ILE B O 1
ATOM 4022 N N . ASN B 1 20 ? 1.818 -41.938 -11.961 1 72.75 20 ASN B N 1
ATOM 4023 C CA . ASN B 1 20 ? 2.854 -41 -11.547 1 72.75 20 ASN B CA 1
ATOM 4024 C C . ASN B 1 20 ? 2.314 -39.969 -10.562 1 72.75 20 ASN B C 1
ATOM 4026 O O . ASN B 1 20 ? 3 -39.625 -9.602 1 72.75 20 ASN B O 1
ATOM 4030 N N . ARG B 1 21 ? 0.978 -40.062 -10.523 1 79.62 21 ARG B N 1
ATOM 4031 C CA . ARG B 1 21 ? 0.382 -39.062 -9.625 1 79.62 21 ARG B CA 1
ATOM 4032 C C . ARG B 1 21 ? 0.267 -39.625 -8.211 1 79.62 21 ARG B C 1
ATOM 4034 O O . ARG B 1 21 ? 0.523 -38.906 -7.234 1 79.62 21 ARG B O 1
ATOM 4041 N N . THR B 1 22 ? -0.082 -40.906 -8.141 1 80.62 22 THR B N 1
ATOM 4042 C CA . THR B 1 22 ? -0.23 -41.531 -6.836 1 80.62 22 THR B CA 1
ATOM 4043 C C . THR B 1 22 ? 1.108 -41.594 -6.102 1 80.62 22 THR B C 1
ATOM 4045 O O . THR B 1 22 ? 1.162 -41.406 -4.887 1 80.62 22 THR B O 1
ATOM 4048 N N . GLU B 1 23 ? 2.141 -41.844 -6.883 1 86.44 23 GLU B N 1
ATOM 4049 C CA . GLU B 1 23 ? 3.469 -41.906 -6.277 1 86.44 23 GLU B CA 1
ATOM 4050 C C . GLU B 1 23 ? 3.91 -40.531 -5.793 1 86.44 23 GLU B C 1
ATOM 4052 O O . GLU B 1 23 ? 4.492 -40.375 -4.715 1 86.44 23 GLU B O 1
ATOM 4057 N N . ILE B 1 24 ? 3.578 -39.562 -6.531 1 88.62 24 ILE B N 1
ATOM 4058 C CA . ILE B 1 24 ? 3.916 -38.219 -6.176 1 88.62 24 ILE B CA 1
ATOM 4059 C C . ILE B 1 24 ? 3.186 -37.812 -4.895 1 88.62 24 ILE B C 1
ATOM 4061 O O . ILE B 1 24 ? 3.781 -37.219 -3.994 1 88.62 24 ILE B O 1
ATOM 4065 N N . GLU B 1 25 ? 1.956 -38.188 -4.805 1 84.19 25 GLU B N 1
ATOM 4066 C CA . GLU B 1 25 ? 1.161 -37.875 -3.617 1 84.19 25 GLU B CA 1
ATOM 4067 C C . GLU B 1 25 ? 1.703 -38.594 -2.391 1 84.19 25 GLU B C 1
ATOM 4069 O O . GLU B 1 25 ? 1.77 -38.031 -1.301 1 84.19 25 GLU B O 1
ATOM 4074 N N . ARG B 1 26 ? 2.027 -39.781 -2.633 1 86.88 26 ARG B N 1
ATOM 4075 C CA . ARG B 1 26 ? 2.578 -40.594 -1.546 1 86.88 26 ARG B CA 1
ATOM 4076 C C . ARG B 1 26 ? 3.865 -39.969 -1.008 1 86.88 26 ARG B C 1
ATOM 4078 O O . ARG B 1 26 ? 4.023 -39.812 0.204 1 86.88 26 ARG B O 1
ATOM 4085 N N . ILE B 1 27 ? 4.801 -39.625 -1.854 1 91.12 27 ILE B N 1
ATOM 4086 C CA . ILE B 1 27 ? 6.082 -39.062 -1.453 1 91.12 27 ILE B CA 1
ATOM 4087 C C . ILE B 1 27 ? 5.848 -37.719 -0.735 1 91.12 27 ILE B C 1
ATOM 4089 O O . ILE B 1 27 ? 6.465 -37.438 0.298 1 91.12 27 ILE B O 1
ATOM 4093 N N . THR B 1 28 ? 4.957 -36.906 -1.297 1 87.62 28 THR B N 1
ATOM 4094 C CA . THR B 1 28 ? 4.648 -35.594 -0.708 1 87.62 28 THR B CA 1
ATOM 4095 C C . THR B 1 28 ? 4.105 -35.75 0.71 1 87.62 28 THR B C 1
ATOM 4097 O O . THR B 1 28 ? 4.484 -35.031 1.614 1 87.62 28 THR B O 1
ATOM 4100 N N . ARG B 1 29 ? 3.312 -36.75 0.887 1 82.69 29 ARG B N 1
ATOM 4101 C CA . ARG B 1 29 ? 2.75 -37.031 2.207 1 82.69 29 ARG B CA 1
ATOM 4102 C C . ARG B 1 29 ? 3.834 -37.469 3.188 1 82.69 29 ARG B C 1
ATOM 4104 O O . ARG B 1 29 ? 3.83 -37.031 4.348 1 82.69 29 ARG B O 1
ATOM 4111 N N . ILE B 1 30 ? 4.707 -38.281 2.746 1 86.62 30 ILE B N 1
ATOM 4112 C CA . ILE B 1 30 ? 5.793 -38.781 3.592 1 86.62 30 ILE B CA 1
ATOM 4113 C C . ILE B 1 30 ? 6.633 -37.594 4.082 1 86.62 30 ILE B C 1
ATOM 4115 O O . ILE B 1 30 ? 6.984 -37.531 5.262 1 86.62 30 ILE B O 1
ATOM 4119 N N . ILE B 1 31 ? 6.898 -36.656 3.24 1 88.12 31 ILE B N 1
ATOM 4120 C CA . ILE B 1 31 ? 7.742 -35.5 3.57 1 88.12 31 ILE B CA 1
ATOM 4121 C C . ILE B 1 31 ? 7.004 -34.562 4.535 1 88.12 31 ILE B C 1
ATOM 4123 O O . ILE B 1 31 ? 7.547 -34.188 5.566 1 88.12 31 ILE B O 1
ATOM 4127 N N . ASN B 1 32 ? 5.773 -34.281 4.195 1 80.25 32 ASN B N 1
ATOM 4128 C CA . ASN B 1 32 ? 5 -33.312 4.98 1 80.25 32 ASN B CA 1
ATOM 4129 C C . ASN B 1 32 ? 4.664 -33.875 6.363 1 80.25 32 ASN B C 1
ATOM 4131 O O . ASN B 1 32 ? 4.578 -33.125 7.332 1 80.25 32 ASN B O 1
ATOM 4135 N N . ASP B 1 33 ? 4.512 -35.188 6.391 1 76 33 ASP B N 1
ATOM 4136 C CA . ASP B 1 33 ? 4.094 -35.781 7.648 1 76 33 ASP B CA 1
ATOM 4137 C C . ASP B 1 33 ? 5.297 -36.062 8.555 1 76 33 ASP B C 1
ATOM 4139 O O . ASP B 1 33 ? 5.133 -36.406 9.727 1 76 33 ASP B O 1
ATOM 4143 N N . HIS B 1 34 ? 6.449 -35.969 8.023 1 79.88 34 HIS B N 1
ATOM 4144 C CA . HIS B 1 34 ? 7.637 -36.188 8.836 1 79.88 34 HIS B CA 1
ATOM 4145 C C . HIS B 1 34 ? 7.738 -35.188 9.977 1 79.88 34 HIS B C 1
ATOM 4147 O O . HIS B 1 34 ? 7.574 -34 9.75 1 79.88 34 HIS B O 1
ATOM 4153 N N . PRO B 1 35 ? 7.902 -35.656 11.266 1 72 35 PRO B N 1
ATOM 4154 C CA . PRO B 1 35 ? 8.016 -34.75 12.398 1 72 35 PRO B CA 1
ATOM 4155 C C . PRO B 1 35 ? 9.32 -33.938 12.383 1 72 35 PRO B C 1
ATOM 4157 O O . PRO B 1 35 ? 10.406 -34.531 12.438 1 72 35 PRO B O 1
ATOM 4160 N N . PHE B 1 36 ? 9.383 -32.875 12.031 1 67.25 36 PHE B N 1
ATOM 4161 C CA . PHE B 1 36 ? 10.523 -31.969 11.984 1 67.25 36 PHE B CA 1
ATOM 4162 C C . PHE B 1 36 ? 10.492 -30.984 13.156 1 67.25 36 PHE B C 1
ATOM 4164 O O . PHE B 1 36 ? 9.422 -30.578 13.594 1 67.25 36 PHE B O 1
ATOM 4171 N N . PRO B 1 37 ? 11.641 -30.594 13.758 1 63.53 37 PRO B N 1
ATOM 4172 C CA . PRO B 1 37 ? 13.047 -30.859 13.461 1 63.53 37 PRO B CA 1
ATOM 4173 C C . PRO B 1 37 ? 13.633 -31.969 14.336 1 63.53 37 PRO B C 1
ATOM 4175 O O . PRO B 1 37 ? 14.844 -32.219 14.32 1 63.53 37 PRO B O 1
ATOM 4178 N N . ASN B 1 38 ? 12.805 -32.562 15.047 1 62.31 38 ASN B N 1
ATOM 4179 C CA . ASN B 1 38 ? 13.258 -33.469 16.078 1 62.31 38 ASN B CA 1
ATOM 4180 C C . ASN B 1 38 ? 14.047 -34.656 15.484 1 62.31 38 ASN B C 1
ATOM 4182 O O . ASN B 1 38 ? 14.961 -35.188 16.125 1 62.31 38 ASN B O 1
ATOM 4186 N N . HIS B 1 39 ? 13.594 -35 14.234 1 74.88 39 HIS B N 1
ATOM 4187 C CA . HIS B 1 39 ? 14.242 -36.156 13.602 1 74.88 39 HIS B CA 1
ATOM 4188 C C . HIS B 1 39 ? 14.734 -35.781 12.203 1 74.88 39 HIS B C 1
ATOM 4190 O O . HIS B 1 39 ? 14.023 -35.125 11.445 1 74.88 39 HIS B O 1
ATOM 4196 N N . PRO B 1 40 ? 15.984 -36.219 11.969 1 84.88 40 PRO B N 1
ATOM 4197 C CA . PRO B 1 40 ? 16.438 -36.031 10.586 1 84.88 40 PRO B CA 1
ATOM 4198 C C . PRO B 1 40 ? 15.547 -36.781 9.578 1 84.88 40 PRO B C 1
ATOM 4200 O O . PRO B 1 40 ? 15.07 -37.875 9.859 1 84.88 40 PRO B O 1
ATOM 4203 N N . ILE B 1 41 ? 15.211 -36.188 8.5 1 90.06 41 ILE B N 1
ATOM 4204 C CA . ILE B 1 41 ? 14.242 -36.719 7.551 1 90.06 41 ILE B CA 1
ATOM 4205 C C . ILE B 1 41 ? 14.945 -37.688 6.594 1 90.06 41 ILE B C 1
ATOM 4207 O O . ILE B 1 41 ? 14.297 -38.531 5.957 1 90.06 41 ILE B O 1
ATOM 4211 N N . GLN B 1 42 ? 16.297 -37.75 6.504 1 91.56 42 GLN B N 1
ATOM 4212 C CA . GLN B 1 42 ? 17.031 -38.531 5.512 1 91.56 42 GLN B CA 1
ATOM 4213 C C . GLN B 1 42 ? 16.797 -40.031 5.707 1 91.56 42 GLN B C 1
ATOM 4215 O O . GLN B 1 42 ? 16.547 -40.75 4.742 1 91.56 42 GLN B O 1
ATOM 4220 N N . PRO B 1 43 ? 16.828 -40.469 6.949 1 91.25 43 PRO B N 1
ATOM 4221 C CA . PRO B 1 43 ? 16.547 -41.906 7.145 1 91.25 43 PRO B CA 1
ATOM 4222 C C . PRO B 1 43 ? 15.133 -42.281 6.723 1 91.25 43 PRO B C 1
ATOM 4224 O O . PRO B 1 43 ? 14.922 -43.375 6.18 1 91.25 43 PRO B O 1
ATOM 4227 N N . THR B 1 44 ? 14.211 -41.438 6.973 1 91.19 44 THR B N 1
ATOM 4228 C CA . THR B 1 44 ? 12.836 -41.688 6.574 1 91.19 44 THR B CA 1
ATOM 4229 C C . THR B 1 44 ? 12.711 -41.75 5.055 1 91.19 44 THR B C 1
ATOM 4231 O O . THR B 1 44 ? 12.031 -42.625 4.508 1 91.19 44 THR B O 1
ATOM 4234 N N . LEU B 1 45 ? 13.383 -40.875 4.34 1 93.56 45 LEU B N 1
ATOM 4235 C CA . LEU B 1 45 ? 13.359 -40.875 2.883 1 93.56 45 LEU B CA 1
ATOM 4236 C C . LEU B 1 45 ? 13.977 -42.125 2.318 1 93.56 45 LEU B C 1
ATOM 4238 O O . LEU B 1 45 ? 13.398 -42.75 1.423 1 93.56 45 LEU B O 1
ATOM 4242 N N . SER B 1 46 ? 15.125 -42.531 2.91 1 92.94 46 SER B N 1
ATOM 4243 C CA . SER B 1 46 ? 15.828 -43.719 2.42 1 92.94 46 SER B CA 1
ATOM 4244 C C . SER B 1 46 ? 15 -45 2.631 1 92.94 46 SER B C 1
ATOM 4246 O O . SER B 1 46 ? 15.031 -45.906 1.804 1 92.94 46 SER B O 1
ATOM 4248 N N . LYS B 1 47 ? 14.273 -45 3.662 1 92.5 47 LYS B N 1
ATOM 4249 C CA . LYS B 1 47 ? 13.484 -46.156 4.012 1 92.5 47 LYS B CA 1
ATOM 4250 C C . LYS B 1 47 ? 12.227 -46.25 3.146 1 92.5 47 LYS B C 1
ATOM 4252 O O . LYS B 1 47 ? 11.859 -47.344 2.699 1 92.5 47 LYS B O 1
ATOM 4257 N N . HIS B 1 48 ? 11.594 -45.156 2.871 1 92.94 48 HIS B N 1
ATOM 4258 C CA . HIS B 1 48 ? 10.258 -45.219 2.299 1 92.94 48 HIS B CA 1
ATOM 4259 C C . HIS B 1 48 ? 10.266 -44.812 0.829 1 92.94 48 HIS B C 1
ATOM 4261 O O . HIS B 1 48 ? 9.305 -45.062 0.103 1 92.94 48 HIS B O 1
ATOM 4267 N N . ILE B 1 49 ? 11.336 -44.188 0.341 1 93.81 49 ILE B N 1
ATOM 4268 C CA . ILE B 1 49 ? 11.391 -43.719 -1.038 1 93.81 49 ILE B CA 1
ATOM 4269 C C . ILE B 1 49 ? 12.656 -44.25 -1.709 1 93.81 49 ILE B C 1
ATOM 4271 O O . ILE B 1 49 ? 13.727 -43.656 -1.592 1 93.81 49 ILE B O 1
ATOM 4275 N N . PRO B 1 50 ? 12.484 -45.281 -2.41 1 91.94 50 PRO B N 1
ATOM 4276 C CA . PRO B 1 50 ? 13.664 -45.781 -3.121 1 91.94 50 PRO B CA 1
ATOM 4277 C C . PRO B 1 50 ? 14.211 -44.781 -4.137 1 91.94 50 PRO B C 1
ATOM 4279 O O . PRO B 1 50 ? 13.438 -44.125 -4.844 1 91.94 50 PRO B O 1
ATOM 4282 N N . LEU B 1 51 ? 15.477 -44.688 -4.238 1 91.56 51 LEU B N 1
ATOM 4283 C CA . LEU B 1 51 ? 16.141 -43.719 -5.133 1 91.56 51 LEU B CA 1
ATOM 4284 C C . LEU B 1 51 ? 15.773 -44.031 -6.59 1 91.56 51 LEU B C 1
ATOM 4286 O O . LEU B 1 51 ? 15.734 -43.125 -7.418 1 91.56 51 LEU B O 1
ATOM 4290 N N . SER B 1 52 ? 15.5 -45.219 -6.836 1 87.81 52 SER B N 1
ATOM 4291 C CA . SER B 1 52 ? 15.164 -45.656 -8.195 1 87.81 52 SER B CA 1
ATOM 4292 C C . SER B 1 52 ? 13.828 -45.094 -8.641 1 87.81 52 SER B C 1
ATOM 4294 O O . SER B 1 52 ? 13.562 -44.969 -9.844 1 87.81 52 SER B O 1
ATOM 4296 N N . SER B 1 53 ? 13.055 -44.688 -7.723 1 86.88 53 SER B N 1
ATOM 4297 C CA . SER B 1 53 ? 11.727 -44.188 -8.039 1 86.88 53 SER B CA 1
ATOM 4298 C C . SER B 1 53 ? 11.758 -42.688 -8.32 1 86.88 53 SER B C 1
ATOM 4300 O O . SER B 1 53 ? 10.758 -42.094 -8.75 1 86.88 53 SER B O 1
ATOM 4302 N N . LEU B 1 54 ? 12.969 -42.094 -8.18 1 91.44 54 LEU B N 1
ATOM 4303 C CA . LEU B 1 54 ? 13.062 -40.656 -8.273 1 91.44 54 LEU B CA 1
ATOM 4304 C C . LEU B 1 54 ? 13.594 -40.219 -9.641 1 91.44 54 LEU B C 1
ATOM 4306 O O . LEU B 1 54 ? 14.789 -39.969 -9.797 1 91.44 54 LEU B O 1
ATOM 4310 N N . SER B 1 55 ? 12.719 -40.156 -10.539 1 91.62 55 SER B N 1
ATOM 4311 C CA . SER B 1 55 ? 13.086 -39.531 -11.812 1 91.62 55 SER B CA 1
ATOM 4312 C C . SER B 1 55 ? 13.125 -38 -11.711 1 91.62 55 SER B C 1
ATOM 4314 O O . SER B 1 55 ? 12.531 -37.438 -10.797 1 91.62 55 SER B O 1
ATOM 4316 N N . PRO B 1 56 ? 13.836 -37.344 -12.594 1 92.69 56 PRO B N 1
ATOM 4317 C CA . PRO B 1 56 ? 13.875 -35.906 -12.555 1 92.69 56 PRO B CA 1
ATOM 4318 C C . PRO B 1 56 ? 12.484 -35.281 -12.609 1 92.69 56 PRO B C 1
ATOM 4320 O O . PRO B 1 56 ? 12.227 -34.25 -11.945 1 92.69 56 PRO B O 1
ATOM 4323 N N . THR B 1 57 ? 11.633 -35.844 -13.344 1 91.81 57 THR B N 1
ATOM 4324 C CA . THR B 1 57 ? 10.273 -35.344 -13.453 1 91.81 57 THR B CA 1
ATOM 4325 C C . THR B 1 57 ? 9.523 -35.531 -12.133 1 91.81 57 THR B C 1
ATOM 4327 O O . THR B 1 57 ? 8.781 -34.656 -11.695 1 91.81 57 THR B O 1
ATOM 4330 N N . THR B 1 58 ? 9.734 -36.75 -11.555 1 92.06 58 THR B N 1
ATOM 4331 C CA . THR B 1 58 ? 9.094 -37.031 -10.281 1 92.06 58 THR B CA 1
ATOM 4332 C C . THR B 1 58 ? 9.562 -36.031 -9.211 1 92.06 58 THR B C 1
ATOM 4334 O O . THR B 1 58 ? 8.758 -35.531 -8.438 1 92.06 58 THR B O 1
ATOM 4337 N N . VAL B 1 59 ? 10.867 -35.781 -9.195 1 94.56 59 VAL B N 1
ATOM 4338 C CA . VAL B 1 59 ? 11.445 -34.875 -8.219 1 94.56 59 VAL B CA 1
ATOM 4339 C C . VAL B 1 59 ? 10.859 -33.469 -8.391 1 94.56 59 VAL B C 1
ATOM 4341 O O . VAL B 1 59 ? 10.453 -32.844 -7.418 1 94.56 59 VAL B O 1
ATOM 4344 N N . SER B 1 60 ? 10.789 -33.031 -9.602 1 94.25 60 SER B N 1
ATOM 4345 C CA . SER B 1 60 ? 10.25 -31.703 -9.898 1 94.25 60 SER B CA 1
ATOM 4346 C C . SER B 1 60 ? 8.789 -31.594 -9.469 1 94.25 60 SER B C 1
ATOM 4348 O O . SER B 1 60 ? 8.391 -30.578 -8.883 1 94.25 60 SER B O 1
ATOM 4350 N N . GLU B 1 61 ? 8.047 -32.625 -9.656 1 90.31 61 GLU B N 1
ATOM 4351 C CA . GLU B 1 61 ? 6.625 -32.625 -9.32 1 90.31 61 GLU B CA 1
ATOM 4352 C C . GLU B 1 61 ? 6.418 -32.625 -7.805 1 90.31 61 GLU B C 1
ATOM 4354 O O . GLU B 1 61 ? 5.512 -31.969 -7.293 1 90.31 61 GLU B O 1
ATOM 4359 N N . VAL B 1 62 ? 7.199 -33.406 -7.16 1 92.19 62 VAL B N 1
ATOM 4360 C CA . VAL B 1 62 ? 7.109 -33.438 -5.707 1 92.19 62 VAL B CA 1
ATOM 4361 C C . VAL B 1 62 ? 7.434 -32.062 -5.117 1 92.19 62 VAL B C 1
ATOM 4363 O O . VAL B 1 62 ? 6.695 -31.562 -4.277 1 92.19 62 VAL B O 1
ATOM 4366 N N . LEU B 1 63 ? 8.5 -31.484 -5.621 1 93.88 63 LEU B N 1
ATOM 4367 C CA . LEU B 1 63 ? 8.898 -30.172 -5.121 1 93.88 63 LEU B CA 1
ATOM 4368 C C . LEU B 1 63 ? 7.844 -29.109 -5.457 1 93.88 63 LEU B C 1
ATOM 4370 O O . LEU B 1 63 ? 7.625 -28.172 -4.688 1 93.88 63 LEU B O 1
ATOM 4374 N N . GLY B 1 64 ? 7.238 -29.234 -6.656 1 89.31 64 GLY B N 1
ATOM 4375 C CA . GLY B 1 64 ? 6.129 -28.359 -7 1 89.31 64 GLY B CA 1
ATOM 4376 C C . GLY B 1 64 ? 4.977 -28.453 -6.02 1 89.31 64 GLY B C 1
ATOM 4377 O O . GLY B 1 64 ? 4.402 -27.422 -5.641 1 89.31 64 GLY B O 1
ATOM 4378 N N . ARG B 1 65 ? 4.73 -29.625 -5.559 1 84.62 65 ARG B N 1
ATOM 4379 C CA . ARG B 1 65 ? 3.66 -29.828 -4.586 1 84.62 65 ARG B CA 1
ATOM 4380 C C . ARG B 1 65 ? 4.043 -29.266 -3.223 1 84.62 65 ARG B C 1
ATOM 4382 O O . ARG B 1 65 ? 3.209 -28.672 -2.535 1 84.62 65 ARG B O 1
ATOM 4389 N N . LEU B 1 66 ? 5.234 -29.531 -2.898 1 86.94 66 LEU B N 1
ATOM 4390 C CA . LEU B 1 66 ? 5.711 -28.984 -1.631 1 86.94 66 LEU B CA 1
ATOM 4391 C C . LEU B 1 66 ? 5.637 -27.469 -1.635 1 86.94 66 LEU B C 1
ATOM 4393 O O . LEU B 1 66 ? 5.285 -26.859 -0.623 1 86.94 66 LEU B O 1
ATOM 4397 N N . PHE B 1 67 ? 5.895 -26.844 -2.768 1 87.06 67 PHE B N 1
ATOM 4398 C CA . PHE B 1 67 ? 5.816 -25.391 -2.914 1 87.06 67 PHE B CA 1
ATOM 4399 C C . PHE B 1 67 ? 4.379 -24.906 -2.76 1 87.06 67 PHE B C 1
ATOM 4401 O O . PHE B 1 67 ? 4.109 -23.969 -2.002 1 87.06 67 PHE B O 1
ATOM 4408 N N . ALA B 1 68 ? 3.529 -25.531 -3.486 1 76.06 68 ALA B N 1
ATOM 4409 C CA . ALA B 1 68 ? 2.117 -25.156 -3.465 1 76.06 68 ALA B CA 1
ATOM 4410 C C . ALA B 1 68 ? 1.525 -25.328 -2.07 1 76.06 68 ALA B C 1
ATOM 4412 O O . ALA B 1 68 ? 0.645 -24.578 -1.664 1 76.06 68 ALA B O 1
ATOM 4413 N N . ALA B 1 69 ? 2.051 -26.312 -1.346 1 75 69 ALA B N 1
ATOM 4414 C CA . ALA B 1 69 ? 1.521 -26.641 -0.025 1 75 69 ALA B CA 1
ATOM 4415 C C . ALA B 1 69 ? 2.156 -25.766 1.054 1 75 69 ALA B C 1
ATOM 4417 O O . ALA B 1 69 ? 1.833 -25.891 2.236 1 75 69 ALA B O 1
ATOM 4418 N N . HIS B 1 70 ? 3.045 -24.938 0.66 1 77.62 70 HIS B N 1
ATOM 4419 C CA . HIS B 1 70 ? 3.766 -24.109 1.623 1 77.62 70 HIS B CA 1
ATOM 4420 C C . HIS B 1 70 ? 4.434 -24.969 2.691 1 77.62 70 HIS B C 1
ATOM 4422 O O . HIS B 1 70 ? 4.34 -24.672 3.885 1 77.62 70 HIS B O 1
ATOM 4428 N N . SER B 1 71 ? 5.016 -26.031 2.264 1 78 71 SER B N 1
ATOM 4429 C CA . SER B 1 71 ? 5.684 -26.953 3.164 1 78 71 SER B CA 1
ATOM 4430 C C . SER B 1 71 ? 6.953 -26.344 3.748 1 78 71 SER B C 1
ATOM 4432 O O . SER B 1 71 ? 7.453 -25.344 3.242 1 78 71 SER B O 1
ATOM 4434 N N . ASN B 1 72 ? 7.395 -26.984 4.816 1 79.94 72 ASN B N 1
ATOM 4435 C CA . ASN B 1 72 ? 8.625 -26.531 5.453 1 79.94 72 ASN B CA 1
ATOM 4436 C C . ASN B 1 72 ? 9.812 -26.578 4.488 1 79.94 72 ASN B C 1
ATOM 4438 O O . ASN B 1 72 ? 10.039 -27.609 3.834 1 79.94 72 ASN B O 1
ATOM 4442 N N . GLY B 1 73 ? 10.547 -25.562 4.449 1 86.88 73 GLY B N 1
ATOM 4443 C CA . GLY B 1 73 ? 11.609 -25.422 3.471 1 86.88 73 GLY B CA 1
ATOM 4444 C C . GLY B 1 73 ? 12.789 -26.344 3.74 1 86.88 73 GLY B C 1
ATOM 4445 O O . GLY B 1 73 ? 13.461 -26.781 2.807 1 86.88 73 GLY B O 1
ATOM 4446 N N . LEU B 1 74 ? 13.055 -26.625 4.957 1 88.25 74 LEU B N 1
ATOM 4447 C CA . LEU B 1 74 ? 14.18 -27.484 5.289 1 88.25 74 LEU B CA 1
ATOM 4448 C C . LEU B 1 74 ? 13.906 -28.922 4.879 1 88.25 74 LEU B C 1
ATOM 4450 O O . LEU B 1 74 ? 14.812 -29.641 4.457 1 88.25 74 LEU B O 1
ATOM 4454 N N . LYS B 1 75 ? 12.648 -29.312 4.977 1 89.38 75 LYS B N 1
ATOM 4455 C CA . LYS B 1 75 ? 12.281 -30.641 4.5 1 89.38 75 LYS B CA 1
ATOM 4456 C C . LYS B 1 75 ? 12.445 -30.75 2.986 1 89.38 75 LYS B C 1
ATOM 4458 O O . LYS B 1 75 ? 12.961 -31.75 2.482 1 89.38 75 LYS B O 1
ATOM 4463 N N . ALA B 1 76 ? 11.984 -29.734 2.357 1 92.19 76 ALA B N 1
ATOM 4464 C CA . ALA B 1 76 ? 12.133 -29.688 0.904 1 92.19 76 ALA B CA 1
ATOM 4465 C C . ALA B 1 76 ? 13.609 -29.719 0.501 1 92.19 76 ALA B C 1
ATOM 4467 O O . ALA B 1 76 ? 13.977 -30.391 -0.464 1 92.19 76 ALA B O 1
ATOM 4468 N N . LEU B 1 77 ? 14.406 -28.984 1.249 1 95.62 77 LEU B N 1
ATOM 4469 C CA . LEU B 1 77 ? 15.844 -28.953 0.996 1 95.62 77 LEU B CA 1
ATOM 4470 C C . LEU B 1 77 ? 16.453 -30.359 1.119 1 95.62 77 LEU B C 1
ATOM 4472 O O . LEU B 1 77 ? 17.219 -30.781 0.253 1 95.62 77 LEU B O 1
ATOM 4476 N N . GLU B 1 78 ? 16.094 -31.031 2.148 1 94.62 78 GLU B N 1
ATOM 4477 C CA . GLU B 1 78 ? 16.641 -32.375 2.377 1 94.62 78 GLU B CA 1
ATOM 4478 C C . GLU B 1 78 ? 16.172 -33.344 1.305 1 94.62 78 GLU B C 1
ATOM 4480 O O . GLU B 1 78 ? 16.922 -34.25 0.906 1 94.62 78 GLU B O 1
ATOM 4485 N N . PHE B 1 79 ? 14.977 -33.219 0.905 1 95.94 79 PHE B N 1
ATOM 4486 C CA . PHE B 1 79 ? 14.492 -34.062 -0.182 1 95.94 79 PHE B CA 1
ATOM 4487 C C . PHE B 1 79 ? 15.273 -33.812 -1.463 1 95.94 79 PHE B C 1
ATOM 4489 O O . PHE B 1 79 ? 15.664 -34.75 -2.164 1 95.94 79 PHE B O 1
ATOM 4496 N N . PHE B 1 80 ? 15.484 -32.562 -1.769 1 97.19 80 PHE B N 1
ATOM 4497 C CA . PHE B 1 80 ? 16.266 -32.219 -2.951 1 97.19 80 PHE B CA 1
ATOM 4498 C C . PHE B 1 80 ? 17.656 -32.812 -2.873 1 97.19 80 PHE B C 1
ATOM 4500 O O . PHE B 1 80 ? 18.141 -33.406 -3.84 1 97.19 80 PHE B O 1
ATOM 4507 N N . LYS B 1 81 ? 18.281 -32.625 -1.722 1 95.25 81 LYS B N 1
ATOM 4508 C CA . LYS B 1 81 ? 19.625 -33.188 -1.533 1 95.25 81 LYS B CA 1
ATOM 4509 C C . LYS B 1 81 ? 19.625 -34.688 -1.678 1 95.25 81 LYS B C 1
ATOM 4511 O O . LYS B 1 81 ? 20.562 -35.281 -2.223 1 95.25 81 LYS B O 1
ATOM 4516 N N . TYR B 1 82 ? 18.547 -35.25 -1.185 1 95.56 82 TYR B N 1
ATOM 4517 C CA . TYR B 1 82 ? 18.391 -36.719 -1.316 1 95.56 82 TYR B CA 1
ATOM 4518 C C . TYR B 1 82 ? 18.328 -37.125 -2.783 1 95.56 82 TYR B C 1
ATOM 4520 O O . TYR B 1 82 ? 18.922 -38.125 -3.172 1 95.56 82 TYR B O 1
ATOM 4528 N N . SER B 1 83 ? 17.656 -36.344 -3.564 1 95.44 83 SER B N 1
ATOM 4529 C CA . SER B 1 83 ? 17.484 -36.688 -4.977 1 95.44 83 SER B CA 1
ATOM 4530 C C . SER B 1 83 ? 18.781 -36.531 -5.746 1 95.44 83 SER B C 1
ATOM 4532 O O . SER B 1 83 ? 18.922 -37.031 -6.855 1 95.44 83 SER B O 1
ATOM 4534 N N . LEU B 1 84 ? 19.719 -35.812 -5.172 1 94.81 84 LEU B N 1
ATOM 4535 C CA . LEU B 1 84 ? 21.016 -35.594 -5.82 1 94.81 84 LEU B CA 1
ATOM 4536 C C . LEU B 1 84 ? 21.844 -36.875 -5.793 1 94.81 84 LEU B C 1
ATOM 4538 O O . LEU B 1 84 ? 22.828 -37 -6.531 1 94.81 84 LEU B O 1
ATOM 4542 N N . LYS B 1 85 ? 21.469 -37.844 -4.984 1 91.81 85 LYS B N 1
ATOM 4543 C CA . LYS B 1 85 ? 22.25 -39.062 -4.777 1 91.81 85 LYS B CA 1
ATOM 4544 C C . LYS B 1 85 ? 22.047 -40.031 -5.922 1 91.81 85 LYS B C 1
ATOM 4546 O O . LYS B 1 85 ? 22.781 -41.031 -6.027 1 91.81 85 LYS B O 1
ATOM 4551 N N . THR B 1 86 ? 21.062 -39.781 -6.707 1 87.81 86 THR B N 1
ATOM 4552 C CA . THR B 1 86 ? 20.766 -40.75 -7.781 1 87.81 86 THR B CA 1
ATOM 4553 C C . THR B 1 86 ? 20.844 -40.031 -9.141 1 87.81 86 THR B C 1
ATOM 4555 O O . THR B 1 86 ? 20.406 -38.906 -9.281 1 87.81 86 THR B O 1
ATOM 4558 N N . PRO B 1 87 ? 21.469 -40.781 -10.117 1 86.94 87 PRO B N 1
ATOM 4559 C CA . PRO B 1 87 ? 21.406 -40.281 -11.492 1 86.94 87 PRO B CA 1
ATOM 4560 C C . PRO B 1 87 ? 20.094 -40.656 -12.195 1 86.94 87 PRO B C 1
ATOM 4562 O O . PRO B 1 87 ? 19.531 -41.719 -11.93 1 86.94 87 PRO B O 1
ATOM 4565 N N . PRO B 1 88 ? 19.703 -39.875 -12.992 1 91.06 88 PRO B N 1
ATOM 4566 C CA . PRO B 1 88 ? 20.188 -38.531 -13.438 1 91.06 88 PRO B CA 1
ATOM 4567 C C . PRO B 1 88 ? 19.875 -37.438 -12.43 1 91.06 88 PRO B C 1
ATOM 4569 O O . PRO B 1 88 ? 18.922 -37.562 -11.656 1 91.06 88 PRO B O 1
ATOM 4572 N N . PRO B 1 89 ? 20.594 -36.375 -12.523 1 90.69 89 PRO B N 1
ATOM 4573 C CA . PRO B 1 89 ? 20.391 -35.312 -11.562 1 90.69 89 PRO B CA 1
ATOM 4574 C C . PRO B 1 89 ? 19.078 -34.562 -11.773 1 90.69 89 PRO B C 1
ATOM 4576 O O . PRO B 1 89 ? 18.484 -34.625 -12.852 1 90.69 89 PRO B O 1
ATOM 4579 N N . PRO B 1 90 ? 18.672 -33.875 -10.758 1 92.25 90 PRO B N 1
ATOM 4580 C CA . PRO B 1 90 ? 17.453 -33.062 -10.883 1 92.25 90 PRO B CA 1
ATOM 4581 C C . PRO B 1 90 ? 17.594 -31.938 -11.906 1 92.25 90 PRO B C 1
ATOM 4583 O O . PRO B 1 90 ? 18.719 -31.562 -12.258 1 92.25 90 PRO B O 1
ATOM 4586 N N . THR B 1 91 ? 16.469 -31.531 -12.344 1 93.69 91 THR B N 1
ATOM 4587 C CA . THR B 1 91 ? 16.438 -30.484 -13.352 1 93.69 91 THR B CA 1
ATOM 4588 C C . THR B 1 91 ? 16.609 -29.109 -12.703 1 93.69 91 THR B C 1
ATOM 4590 O O . THR B 1 91 ? 16.547 -28.984 -11.477 1 93.69 91 THR B O 1
ATOM 4593 N N . SER B 1 92 ? 16.891 -28.125 -13.57 1 95.38 92 SER B N 1
ATOM 4594 C CA . SER B 1 92 ? 16.953 -26.75 -13.086 1 95.38 92 SER B CA 1
ATOM 4595 C C . SER B 1 92 ? 15.648 -26.312 -12.438 1 95.38 92 SER B C 1
ATOM 4597 O O . SER B 1 92 ? 15.648 -25.562 -11.469 1 95.38 92 SER B O 1
ATOM 4599 N N . ASP B 1 93 ? 14.578 -26.859 -12.93 1 95.44 93 ASP B N 1
ATOM 4600 C CA . ASP B 1 93 ? 13.258 -26.562 -12.391 1 95.44 93 ASP B CA 1
ATOM 4601 C C . ASP B 1 93 ? 13.141 -27 -10.938 1 95.44 93 ASP B C 1
ATOM 4603 O O . ASP B 1 93 ? 12.57 -26.297 -10.109 1 95.44 93 ASP B O 1
ATOM 4607 N N . SER B 1 94 ? 13.648 -28.266 -10.68 1 96 94 SER B N 1
ATOM 4608 C CA . SER B 1 94 ? 13.641 -28.781 -9.312 1 96 94 SER B CA 1
ATOM 4609 C C . SER B 1 94 ? 14.453 -27.906 -8.375 1 96 94 SER B C 1
ATOM 4611 O O . SER B 1 94 ? 14.016 -27.609 -7.258 1 96 94 SER B O 1
ATOM 4613 N N . PHE B 1 95 ? 15.57 -27.516 -8.859 1 97.19 95 PHE B N 1
ATOM 4614 C CA . PHE B 1 95 ? 16.438 -26.625 -8.078 1 97.19 95 PHE B CA 1
ATOM 4615 C C . PHE B 1 95 ? 15.758 -25.297 -7.82 1 97.19 95 PHE B C 1
ATOM 4617 O O . PHE B 1 95 ? 15.758 -24.797 -6.691 1 97.19 95 PHE B O 1
ATOM 4624 N N . GLU B 1 96 ? 15.188 -24.719 -8.789 1 97.44 96 GLU B N 1
ATOM 4625 C CA . GLU B 1 96 ? 14.477 -23.438 -8.695 1 97.44 96 GLU B CA 1
ATOM 4626 C C . GLU B 1 96 ? 13.32 -23.516 -7.703 1 97.44 96 GLU B C 1
ATOM 4628 O O . GLU B 1 96 ? 13.133 -22.625 -6.883 1 97.44 96 GLU B O 1
ATOM 4633 N N . LYS B 1 97 ? 12.586 -24.578 -7.766 1 96.19 97 LYS B N 1
ATOM 4634 C CA . LYS B 1 97 ? 11.484 -24.781 -6.832 1 96.19 97 LYS B CA 1
ATOM 4635 C C . LYS B 1 97 ? 11.984 -24.875 -5.398 1 96.19 97 LYS B C 1
ATOM 4637 O O . LYS B 1 97 ? 11.383 -24.312 -4.48 1 96.19 97 LYS B O 1
ATOM 4642 N N . THR B 1 98 ? 13.055 -25.562 -5.254 1 97.12 98 THR B N 1
ATOM 4643 C CA . THR B 1 98 ? 13.656 -25.672 -3.93 1 97.12 98 THR B CA 1
ATOM 4644 C C . THR B 1 98 ? 14.07 -24.312 -3.402 1 97.12 98 THR B C 1
ATOM 4646 O O . THR B 1 98 ? 13.805 -23.969 -2.244 1 97.12 98 THR B O 1
ATOM 4649 N N . LEU B 1 99 ? 14.672 -23.5 -4.273 1 97.12 99 LEU B N 1
ATOM 4650 C CA . LEU B 1 99 ? 15.078 -22.156 -3.887 1 97.12 99 LEU B CA 1
ATOM 4651 C C . LEU B 1 99 ? 13.867 -21.297 -3.527 1 97.12 99 LEU B C 1
ATOM 4653 O O . LEU B 1 99 ? 13.914 -20.516 -2.578 1 97.12 99 LEU B O 1
ATOM 4657 N N . HIS B 1 100 ? 12.789 -21.469 -4.25 1 95.44 100 HIS B N 1
ATOM 4658 C CA . HIS B 1 100 ? 11.562 -20.734 -3.963 1 95.44 100 HIS B CA 1
ATOM 4659 C C . HIS B 1 100 ? 11.055 -21.047 -2.559 1 95.44 100 HIS B C 1
ATOM 4661 O O . HIS B 1 100 ? 10.688 -20.141 -1.811 1 95.44 100 HIS B O 1
ATOM 4667 N N . ILE B 1 101 ? 11.047 -22.297 -2.277 1 92.69 101 ILE B N 1
ATOM 4668 C CA . ILE B 1 101 ? 10.516 -22.734 -0.988 1 92.69 101 ILE B CA 1
ATOM 4669 C C . ILE B 1 101 ? 11.391 -22.188 0.139 1 92.69 101 ILE B C 1
ATOM 4671 O O . ILE B 1 101 ? 10.883 -21.656 1.123 1 92.69 101 ILE B O 1
ATOM 4675 N N . LEU B 1 102 ? 12.711 -22.281 -0.034 1 92.56 102 LEU B N 1
ATOM 4676 C CA . LEU B 1 102 ? 13.641 -21.812 0.982 1 92.56 102 LEU B CA 1
ATOM 4677 C C . LEU B 1 102 ? 13.523 -20.312 1.167 1 92.56 102 LEU B C 1
ATOM 4679 O O . LEU B 1 102 ? 13.391 -19.828 2.293 1 92.56 102 LEU B O 1
ATOM 4683 N N . ALA B 1 103 ? 13.531 -19.594 0.069 1 92.06 103 ALA B N 1
ATOM 4684 C CA . ALA B 1 103 ? 13.57 -18.141 0.128 1 92.06 103 ALA B CA 1
ATOM 4685 C C . ALA B 1 103 ? 12.242 -17.578 0.641 1 92.06 103 ALA B C 1
ATOM 4687 O O . ALA B 1 103 ? 12.219 -16.562 1.335 1 92.06 103 ALA B O 1
ATOM 4688 N N . ARG B 1 104 ? 11.164 -18.234 0.266 1 87.94 104 ARG B N 1
ATOM 4689 C CA . ARG B 1 104 ? 9.852 -17.781 0.741 1 87.94 104 ARG B CA 1
ATOM 4690 C C . ARG B 1 104 ? 9.773 -17.844 2.262 1 87.94 104 ARG B C 1
ATOM 4692 O O . ARG B 1 104 ? 9.117 -17.016 2.889 1 87.94 104 ARG B O 1
ATOM 4699 N N . MET B 1 105 ? 10.477 -18.812 2.826 1 83.25 105 MET B N 1
ATOM 4700 C CA . MET B 1 105 ? 10.477 -18.984 4.277 1 83.25 105 MET B CA 1
ATOM 4701 C C . MET B 1 105 ? 11.664 -18.266 4.91 1 83.25 105 MET B C 1
ATOM 4703 O O . MET B 1 105 ? 11.961 -18.469 6.09 1 83.25 105 MET B O 1
ATOM 4707 N N . ARG B 1 106 ? 12.438 -17.547 4.121 1 86.5 106 ARG B N 1
ATOM 4708 C CA . ARG B 1 106 ? 13.547 -16.672 4.52 1 86.5 106 ARG B CA 1
ATOM 4709 C C . ARG B 1 106 ? 14.734 -17.484 5.016 1 86.5 106 ARG B C 1
ATOM 4711 O O . ARG B 1 106 ? 15.492 -17.031 5.871 1 86.5 106 ARG B O 1
ATOM 4718 N N . TYR B 1 107 ? 14.758 -18.719 4.578 1 89.38 107 TYR B N 1
ATOM 4719 C CA . TYR B 1 107 ? 15.953 -19.516 4.809 1 89.38 107 TYR B CA 1
ATOM 4720 C C . TYR B 1 107 ? 17.062 -19.125 3.838 1 89.38 107 TYR B C 1
ATOM 4722 O O . TYR B 1 107 ? 17.531 -19.969 3.055 1 89.38 107 TYR B O 1
ATOM 4730 N N . PHE B 1 108 ? 17.531 -17.938 3.965 1 93.12 108 PHE B N 1
ATOM 4731 C CA . PHE B 1 108 ? 18.469 -17.406 2.994 1 93.12 108 PHE B CA 1
ATOM 4732 C C . PHE B 1 108 ? 19.844 -18.047 3.158 1 93.12 108 PHE B C 1
ATOM 4734 O O . PHE B 1 108 ? 20.531 -18.312 2.172 1 93.12 108 PHE B O 1
ATOM 4741 N N . ASP B 1 109 ? 20.25 -18.297 4.434 1 93.31 109 ASP B N 1
ATOM 4742 C CA . ASP B 1 109 ? 21.531 -18.953 4.66 1 93.31 109 ASP B CA 1
ATOM 4743 C C . ASP B 1 109 ? 21.578 -20.312 3.973 1 93.31 109 ASP B C 1
ATOM 4745 O O . ASP B 1 109 ? 22.562 -20.641 3.303 1 93.31 109 ASP B O 1
ATOM 4749 N N . GLN B 1 110 ? 20.516 -21.031 4.152 1 94.75 110 GLN B N 1
ATOM 4750 C CA . GLN B 1 110 ? 20.438 -22.359 3.527 1 94.75 110 GLN B CA 1
ATOM 4751 C C . GLN B 1 110 ? 20.391 -22.234 2.006 1 94.75 110 GLN B C 1
ATOM 4753 O O . GLN B 1 110 ? 20.984 -23.047 1.298 1 94.75 110 GLN B O 1
ATOM 4758 N N . ALA B 1 111 ? 19.656 -21.234 1.509 1 96.69 111 ALA B N 1
ATOM 4759 C CA . ALA B 1 111 ? 19.578 -21.031 0.065 1 96.69 111 ALA B CA 1
ATOM 4760 C C . ALA B 1 111 ? 20.953 -20.688 -0.516 1 96.69 111 ALA B C 1
ATOM 4762 O O . ALA B 1 111 ? 21.344 -21.234 -1.545 1 96.69 111 ALA B O 1
ATOM 4763 N N . TRP B 1 112 ? 21.703 -19.812 0.186 1 97 112 TRP B N 1
ATOM 4764 C CA . TRP B 1 112 ? 23.047 -19.453 -0.242 1 97 112 TRP B CA 1
ATOM 4765 C C . TRP B 1 112 ? 23.984 -20.656 -0.228 1 97 112 TRP B C 1
ATOM 4767 O O . TRP B 1 112 ? 24.75 -20.875 -1.168 1 97 112 TRP B O 1
ATOM 4777 N N . ALA B 1 113 ? 23.875 -21.375 0.842 1 97.12 113 ALA B N 1
ATOM 4778 C CA . ALA B 1 113 ? 24.703 -22.578 0.97 1 97.12 113 ALA B CA 1
ATOM 4779 C C . ALA B 1 113 ? 24.406 -23.578 -0.147 1 97.12 113 ALA B C 1
ATOM 4781 O O . ALA B 1 113 ? 25.328 -24.188 -0.703 1 97.12 113 ALA B O 1
ATOM 4782 N N . LEU B 1 114 ? 23.156 -23.719 -0.4 1 97.62 114 LEU B N 1
ATOM 4783 C CA . LEU B 1 114 ? 22.766 -24.641 -1.458 1 97.62 114 LEU B CA 1
ATOM 4784 C C . LEU B 1 114 ? 23.312 -24.188 -2.809 1 97.62 114 LEU B C 1
ATOM 4786 O O . LEU B 1 114 ? 23.828 -25 -3.582 1 97.62 114 LEU B O 1
ATOM 4790 N N . MET B 1 115 ? 23.219 -22.906 -3.15 1 97.69 115 MET B N 1
ATOM 4791 C CA . MET B 1 115 ? 23.734 -22.391 -4.406 1 97.69 115 MET B CA 1
ATOM 4792 C C . MET B 1 115 ? 25.25 -22.609 -4.496 1 97.69 115 MET B C 1
ATOM 4794 O O . MET B 1 115 ? 25.766 -22.969 -5.551 1 97.69 115 MET B O 1
ATOM 4798 N N . ALA B 1 116 ? 25.891 -22.344 -3.414 1 97.25 116 ALA B N 1
ATOM 4799 C CA . ALA B 1 116 ? 27.328 -22.562 -3.379 1 97.25 116 ALA B CA 1
ATOM 4800 C C . ALA B 1 116 ? 27.672 -24.031 -3.623 1 97.25 116 ALA B C 1
ATOM 4802 O O . ALA B 1 116 ? 28.625 -24.328 -4.344 1 97.25 116 ALA B O 1
ATOM 4803 N N . GLU B 1 117 ? 26.875 -24.891 -3.002 1 96.62 117 GLU B N 1
ATOM 4804 C CA . GLU B 1 117 ? 27.062 -26.312 -3.199 1 96.62 117 GLU B CA 1
ATOM 4805 C C . GLU B 1 117 ? 26.844 -26.703 -4.656 1 96.62 117 GLU B C 1
ATOM 4807 O O . GLU B 1 117 ? 27.609 -27.5 -5.215 1 96.62 117 GLU B O 1
ATOM 4812 N N . MET B 1 118 ? 25.828 -26.203 -5.246 1 96.62 118 MET B N 1
ATOM 4813 C CA . MET B 1 118 ? 25.5 -26.531 -6.633 1 96.62 118 MET B CA 1
ATOM 4814 C C . MET B 1 118 ? 26.594 -26.016 -7.574 1 96.62 118 MET B C 1
ATOM 4816 O O . MET B 1 118 ? 26.891 -26.641 -8.594 1 96.62 118 MET B O 1
ATOM 4820 N N . ARG B 1 119 ? 27.141 -24.891 -7.266 1 96 119 ARG B N 1
ATOM 4821 C CA . ARG B 1 119 ? 28.234 -24.359 -8.078 1 96 119 ARG B CA 1
ATOM 4822 C C . ARG B 1 119 ? 29.359 -25.375 -8.227 1 96 119 ARG B C 1
ATOM 4824 O O . ARG B 1 119 ? 29.938 -25.516 -9.312 1 96 119 ARG B O 1
ATOM 4831 N N . LYS B 1 120 ? 29.625 -26.062 -7.191 1 95.12 120 LYS B N 1
ATOM 4832 C CA . LYS B 1 120 ? 30.734 -27.016 -7.176 1 95.12 120 LYS B CA 1
ATOM 4833 C C . LYS B 1 120 ? 30.312 -28.344 -7.809 1 95.12 120 LYS B C 1
ATOM 4835 O O . LYS B 1 120 ? 31.062 -28.891 -8.625 1 95.12 120 LYS B O 1
ATOM 4840 N N . SER B 1 121 ? 29.109 -28.766 -7.48 1 94.56 121 SER B N 1
ATOM 4841 C CA . SER B 1 121 ? 28.734 -30.141 -7.844 1 94.56 121 SER B CA 1
ATOM 4842 C C . SER B 1 121 ? 27.922 -30.156 -9.133 1 94.56 121 SER B C 1
ATOM 4844 O O . SER B 1 121 ? 28.094 -31.047 -9.969 1 94.56 121 SER B O 1
ATOM 4846 N N . HIS B 1 122 ? 26.969 -29.234 -9.297 1 95.12 122 HIS B N 1
ATOM 4847 C CA . HIS B 1 122 ? 26.062 -29.203 -10.438 1 95.12 122 HIS B CA 1
ATOM 4848 C C . HIS B 1 122 ? 25.859 -27.781 -10.953 1 95.12 122 HIS B C 1
ATOM 4850 O O . HIS B 1 122 ? 24.734 -27.266 -10.922 1 95.12 122 HIS B O 1
ATOM 4856 N N . PRO B 1 123 ? 26.891 -27.219 -11.562 1 94.25 123 PRO B N 1
ATOM 4857 C CA . PRO B 1 123 ? 26.844 -25.812 -11.953 1 94.25 123 PRO B CA 1
ATOM 4858 C C . PRO B 1 123 ? 25.75 -25.516 -12.984 1 94.25 123 PRO B C 1
ATOM 4860 O O . PRO B 1 123 ? 25.281 -24.375 -13.078 1 94.25 123 PRO B O 1
ATOM 4863 N N . PHE B 1 124 ? 25.328 -26.547 -13.727 1 93.75 124 PHE B N 1
ATOM 4864 C CA . PHE B 1 124 ? 24.328 -26.344 -14.766 1 93.75 124 PHE B CA 1
ATOM 4865 C C . PHE B 1 124 ? 22.984 -25.984 -14.156 1 93.75 124 PHE B C 1
ATOM 4867 O O . PHE B 1 124 ? 22.078 -25.5 -14.852 1 93.75 124 PHE B O 1
ATOM 4874 N N . LEU B 1 125 ? 22.797 -26.188 -12.891 1 95.69 125 LEU B N 1
ATOM 4875 C CA . LEU B 1 125 ? 21.547 -25.875 -12.203 1 95.69 125 LEU B CA 1
ATOM 4876 C C . LEU B 1 125 ? 21.438 -24.391 -11.906 1 95.69 125 LEU B C 1
ATOM 4878 O O . LEU B 1 125 ? 20.344 -23.875 -11.625 1 95.69 125 LEU B O 1
ATOM 4882 N N . LEU B 1 126 ? 22.562 -23.672 -11.938 1 95.94 126 LEU B N 1
ATOM 4883 C CA . LEU B 1 126 ? 22.578 -22.234 -11.695 1 95.94 126 LEU B CA 1
ATOM 4884 C C . LEU B 1 126 ? 22.203 -21.469 -12.953 1 95.94 126 LEU B C 1
ATOM 4886 O O . LEU B 1 126 ? 23.016 -21.297 -13.852 1 95.94 126 LEU B O 1
ATOM 4890 N N . THR B 1 127 ? 20.984 -21.094 -12.984 1 95.38 127 THR B N 1
ATOM 4891 C CA . THR B 1 127 ? 20.438 -20.375 -14.133 1 95.38 127 THR B CA 1
ATOM 4892 C C . THR B 1 127 ? 20.109 -18.922 -13.758 1 95.38 127 THR B C 1
ATOM 4894 O O . THR B 1 127 ? 20.172 -18.547 -12.586 1 95.38 127 THR B O 1
ATOM 4897 N N . SER B 1 128 ? 19.797 -18.094 -14.781 1 94.75 128 SER B N 1
ATOM 4898 C CA . SER B 1 128 ? 19.312 -16.734 -14.531 1 94.75 128 SER B CA 1
ATOM 4899 C C . SER B 1 128 ? 18.031 -16.734 -13.711 1 94.75 128 SER B C 1
ATOM 4901 O O . SER B 1 128 ? 17.812 -15.836 -12.898 1 94.75 128 SER B O 1
ATOM 4903 N N . LYS B 1 129 ? 17.297 -17.766 -13.953 1 96 129 LYS B N 1
ATOM 4904 C CA . LYS B 1 129 ? 16.031 -17.859 -13.219 1 96 129 LYS B CA 1
ATOM 4905 C C . LYS B 1 129 ? 16.297 -18.141 -11.734 1 96 129 LYS B C 1
ATOM 4907 O O . LYS B 1 129 ? 15.625 -17.562 -10.867 1 96 129 LYS B O 1
ATOM 4912 N N . SER B 1 130 ? 17.188 -19.125 -11.508 1 96.75 130 SER B N 1
ATOM 4913 C CA . SER B 1 130 ? 17.531 -19.391 -10.109 1 96.75 130 SER B CA 1
ATOM 4914 C C . SER B 1 130 ? 18.078 -18.141 -9.43 1 96.75 130 SER B C 1
ATOM 4916 O O . SER B 1 130 ? 17.781 -17.875 -8.266 1 96.75 130 SER B O 1
ATOM 4918 N N . MET B 1 131 ? 18.891 -17.328 -10.188 1 97.12 131 MET B N 1
ATOM 4919 C CA . MET B 1 131 ? 19.375 -16.047 -9.688 1 97.12 131 MET B CA 1
ATOM 4920 C C . MET B 1 131 ? 18.219 -15.109 -9.336 1 97.12 131 MET B C 1
ATOM 4922 O O . MET B 1 131 ? 18.188 -14.531 -8.25 1 97.12 131 MET B O 1
ATOM 4926 N N . SER B 1 132 ? 17.328 -15 -10.195 1 97.31 132 SER B N 1
ATOM 4927 C CA . SER B 1 132 ? 16.188 -14.086 -10.047 1 97.31 132 SER B CA 1
ATOM 4928 C C . SER B 1 132 ? 15.336 -14.461 -8.844 1 97.31 132 SER B C 1
ATOM 4930 O O . SER B 1 132 ? 14.906 -13.594 -8.086 1 97.31 132 SER B O 1
ATOM 4932 N N . ILE B 1 133 ? 15.109 -15.742 -8.664 1 97.12 133 ILE B N 1
ATOM 4933 C CA . ILE B 1 133 ? 14.273 -16.219 -7.574 1 97.12 133 ILE B CA 1
ATOM 4934 C C . ILE B 1 133 ? 14.859 -15.766 -6.238 1 97.12 133 ILE B C 1
ATOM 4936 O O . ILE B 1 133 ? 14.156 -15.172 -5.414 1 97.12 133 ILE B O 1
ATOM 4940 N N . LEU B 1 134 ? 16.078 -16.016 -6.055 1 97 134 LEU B N 1
ATOM 4941 C CA . LEU B 1 134 ? 16.688 -15.695 -4.773 1 97 134 LEU B CA 1
ATOM 4942 C C . LEU B 1 134 ? 16.828 -14.188 -4.602 1 97 134 LEU B C 1
ATOM 4944 O O . LEU B 1 134 ? 16.5 -13.641 -3.545 1 97 134 LEU B O 1
ATOM 4948 N N . LEU B 1 135 ? 17.266 -13.492 -5.652 1 97.06 135 LEU B N 1
ATOM 4949 C CA . LEU B 1 135 ? 17.484 -12.055 -5.551 1 97.06 135 LEU B CA 1
ATOM 4950 C C . LEU B 1 135 ? 16.188 -11.312 -5.305 1 97.06 135 LEU B C 1
ATOM 4952 O O . LEU B 1 135 ? 16.141 -10.352 -4.535 1 97.06 135 LEU B O 1
ATOM 4956 N N . CYS B 1 136 ? 15.102 -11.695 -5.898 1 96.31 136 CYS B N 1
ATOM 4957 C CA . CYS B 1 136 ? 13.805 -11.07 -5.688 1 96.31 136 CYS B CA 1
ATOM 4958 C C . CYS B 1 136 ? 13.344 -11.234 -4.242 1 96.31 136 CYS B C 1
ATOM 4960 O O . CYS B 1 136 ? 12.781 -10.312 -3.656 1 96.31 136 CYS B O 1
ATOM 4962 N N . LYS B 1 137 ? 13.602 -12.406 -3.734 1 95 137 LYS B N 1
ATOM 4963 C CA . LYS B 1 137 ? 13.188 -12.633 -2.352 1 95 137 LYS B CA 1
ATOM 4964 C C . LYS B 1 137 ? 14.055 -11.82 -1.387 1 95 137 LYS B C 1
ATOM 4966 O O . LYS B 1 137 ? 13.57 -11.344 -0.36 1 95 137 LYS B O 1
ATOM 4971 N N . VAL B 1 138 ? 15.305 -11.703 -1.743 1 94.38 138 VAL B N 1
ATOM 4972 C CA . VAL B 1 138 ? 16.188 -10.867 -0.929 1 94.38 138 VAL B CA 1
ATOM 4973 C C . VAL B 1 138 ? 15.695 -9.422 -0.966 1 94.38 138 VAL B C 1
ATOM 4975 O O . VAL B 1 138 ? 15.664 -8.742 0.064 1 94.38 138 VAL B O 1
ATOM 4978 N N . ALA B 1 139 ? 15.344 -8.945 -2.117 1 94.06 139 ALA B N 1
ATOM 4979 C CA . ALA B 1 139 ? 14.852 -7.582 -2.262 1 94.06 139 ALA B CA 1
ATOM 4980 C C . ALA B 1 139 ? 13.547 -7.383 -1.49 1 94.06 139 ALA B C 1
ATOM 4982 O O . ALA B 1 139 ? 13.289 -6.301 -0.962 1 94.06 139 ALA B O 1
ATOM 4983 N N . ARG B 1 140 ? 12.742 -8.383 -1.472 1 91.44 140 ARG B N 1
ATOM 4984 C CA . ARG B 1 140 ? 11.453 -8.312 -0.786 1 91.44 140 ARG B CA 1
ATOM 4985 C C . ARG B 1 140 ? 11.648 -8.156 0.719 1 91.44 140 ARG B C 1
ATOM 4987 O O . ARG B 1 140 ? 10.953 -7.363 1.357 1 91.44 140 ARG B O 1
ATOM 4994 N N . PHE B 1 141 ? 12.625 -8.852 1.271 1 87.81 141 PHE B N 1
ATOM 4995 C CA . PHE B 1 141 ? 12.75 -8.898 2.723 1 87.81 141 PHE B CA 1
ATOM 4996 C C . PHE B 1 141 ? 13.906 -8.031 3.199 1 87.81 141 PHE B C 1
ATOM 4998 O O . PHE B 1 141 ? 13.961 -7.645 4.371 1 87.81 141 PHE B O 1
ATOM 5005 N N . GLY B 1 142 ? 14.797 -7.781 2.34 1 89.44 142 GLY B N 1
ATOM 5006 C CA . GLY B 1 142 ? 15.992 -7.035 2.711 1 89.44 142 GLY B CA 1
ATOM 5007 C C . GLY B 1 142 ? 15.969 -5.598 2.223 1 89.44 142 GLY B C 1
ATOM 5008 O O . GLY B 1 142 ? 15.07 -5.203 1.477 1 89.44 142 GLY B O 1
ATOM 5009 N N . SER B 1 143 ? 16.938 -4.797 2.686 1 91.44 143 SER B N 1
ATOM 5010 C CA . SER B 1 143 ? 17.062 -3.391 2.312 1 91.44 143 SER B CA 1
ATOM 5011 C C . SER B 1 143 ? 17.703 -3.244 0.935 1 91.44 143 SER B C 1
ATOM 5013 O O . SER B 1 143 ? 18.156 -4.23 0.342 1 91.44 143 SER B O 1
ATOM 5015 N N . TYR B 1 144 ? 17.703 -2.021 0.418 1 93 144 TYR B N 1
ATOM 5016 C CA . TYR B 1 144 ? 18.375 -1.654 -0.822 1 93 144 TYR B CA 1
ATOM 5017 C C . TYR B 1 144 ? 19.828 -2.121 -0.813 1 93 144 TYR B C 1
ATOM 5019 O O . TYR B 1 144 ? 20.281 -2.768 -1.759 1 93 144 TYR B O 1
ATOM 5027 N N . GLU B 1 145 ? 20.516 -1.896 0.281 1 92.06 145 GLU B N 1
ATOM 5028 C CA . GLU B 1 145 ? 21.922 -2.236 0.402 1 92.06 145 GLU B CA 1
ATOM 5029 C C . GLU B 1 145 ? 22.125 -3.748 0.438 1 92.06 145 GLU B C 1
ATOM 5031 O O . GLU B 1 145 ? 23.078 -4.266 -0.16 1 92.06 145 GLU B O 1
ATOM 5036 N N . GLU B 1 146 ? 21.266 -4.383 1.146 1 92.81 146 GLU B N 1
ATOM 5037 C CA . GLU B 1 146 ? 21.359 -5.836 1.226 1 92.81 146 GLU B CA 1
ATOM 5038 C C . GLU B 1 146 ? 21.156 -6.48 -0.141 1 92.81 146 GLU B C 1
ATOM 5040 O O . GLU B 1 146 ? 21.797 -7.473 -0.475 1 92.81 146 GLU B O 1
ATOM 5045 N N . THR B 1 147 ? 20.266 -5.949 -0.916 1 96.19 147 THR B N 1
ATOM 5046 C CA . THR B 1 147 ? 19.984 -6.473 -2.25 1 96.19 147 THR B CA 1
ATOM 5047 C C . THR B 1 147 ? 21.203 -6.285 -3.16 1 96.19 147 THR B C 1
ATOM 5049 O O . THR B 1 147 ? 21.578 -7.207 -3.885 1 96.19 147 THR B O 1
ATOM 5052 N N . LEU B 1 148 ? 21.828 -5.098 -3.09 1 96.5 148 LEU B N 1
ATOM 5053 C CA . LEU B 1 148 ? 23.016 -4.844 -3.893 1 96.5 148 LEU B CA 1
ATOM 5054 C C . LEU B 1 148 ? 24.172 -5.746 -3.457 1 96.5 148 LEU B C 1
ATOM 5056 O O . LEU B 1 148 ? 24.922 -6.25 -4.297 1 96.5 148 LEU B O 1
ATOM 5060 N N . SER B 1 149 ? 24.297 -5.91 -2.129 1 96.12 149 SER B N 1
ATOM 5061 C CA . SER B 1 149 ? 25.328 -6.801 -1.605 1 96.12 149 SER B CA 1
ATOM 5062 C C . SER B 1 149 ? 25.109 -8.234 -2.082 1 96.12 149 SER B C 1
ATOM 5064 O O . SER B 1 149 ? 26.078 -8.922 -2.43 1 96.12 149 SER B O 1
ATOM 5066 N N . ALA B 1 150 ? 23.844 -8.664 -2.066 1 97.5 150 ALA B N 1
ATOM 5067 C CA . ALA B 1 150 ? 23.531 -10.008 -2.559 1 97.5 150 ALA B CA 1
ATOM 5068 C C . ALA B 1 150 ? 23.891 -10.148 -4.035 1 97.5 150 ALA B C 1
ATOM 5070 O O . ALA B 1 150 ? 24.422 -11.18 -4.453 1 97.5 150 ALA B O 1
ATOM 5071 N N . PHE B 1 151 ? 23.672 -9.141 -4.867 1 98.12 151 PHE B N 1
ATOM 5072 C CA . PHE B 1 151 ? 24 -9.141 -6.289 1 98.12 151 PHE B CA 1
ATOM 5073 C C . PHE B 1 151 ? 25.5 -9.273 -6.496 1 98.12 151 PHE B C 1
ATOM 5075 O O . PHE B 1 151 ? 25.938 -10.055 -7.34 1 98.12 151 PHE B O 1
ATOM 5082 N N . ARG B 1 152 ? 26.25 -8.547 -5.723 1 97.62 152 ARG B N 1
ATOM 5083 C CA . ARG B 1 152 ? 27.703 -8.617 -5.805 1 97.62 152 ARG B CA 1
ATOM 5084 C C . ARG B 1 152 ? 28.219 -10 -5.391 1 97.62 152 ARG B C 1
ATOM 5086 O O . ARG B 1 152 ? 29.125 -10.547 -6.016 1 97.62 152 ARG B O 1
ATOM 5093 N N . ARG B 1 153 ? 27.594 -10.516 -4.344 1 96.94 153 ARG B N 1
ATOM 5094 C CA . ARG B 1 153 ? 27.953 -11.844 -3.877 1 96.94 153 ARG B CA 1
ATOM 5095 C C . ARG B 1 153 ? 27.703 -12.891 -4.957 1 96.94 153 ARG B C 1
ATOM 5097 O O . ARG B 1 153 ? 28.531 -13.789 -5.16 1 96.94 153 ARG B O 1
ATOM 5104 N N . MET B 1 154 ? 26.562 -12.758 -5.645 1 97.88 154 MET B N 1
ATOM 5105 C CA . MET B 1 154 ? 26.25 -13.68 -6.73 1 97.88 154 MET B CA 1
ATOM 5106 C C . MET B 1 154 ? 27.281 -13.586 -7.84 1 97.88 154 MET B C 1
ATOM 5108 O O . MET B 1 154 ? 27.734 -14.609 -8.367 1 97.88 154 MET B O 1
ATOM 5112 N N . GLU B 1 155 ? 27.656 -12.375 -8.156 1 97.5 155 GLU B N 1
ATOM 5113 C CA . GLU B 1 155 ? 28.625 -12.172 -9.227 1 97.5 155 GLU B CA 1
ATOM 511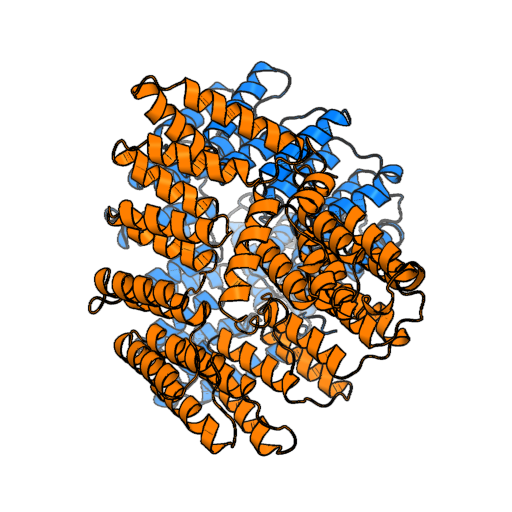4 C C . GLU B 1 155 ? 30 -12.734 -8.844 1 97.5 155 GLU B C 1
ATOM 5116 O O . GLU B 1 155 ? 30.625 -13.453 -9.633 1 97.5 155 GLU B O 1
ATOM 5121 N N . ARG B 1 156 ? 30.422 -12.547 -7.598 1 97.19 156 ARG B N 1
ATOM 5122 C CA . ARG B 1 156 ? 31.812 -12.805 -7.195 1 97.19 156 ARG B CA 1
ATOM 5123 C C . ARG B 1 156 ? 31.953 -14.211 -6.629 1 97.19 156 ARG B C 1
ATOM 5125 O O . ARG B 1 156 ? 33 -14.859 -6.812 1 97.19 156 ARG B O 1
ATOM 5132 N N . GLU B 1 157 ? 30.906 -14.664 -5.953 1 96.31 157 GLU B N 1
ATOM 5133 C CA . GLU B 1 157 ? 31.094 -15.875 -5.16 1 96.31 157 GLU B CA 1
ATOM 5134 C C . GLU B 1 157 ? 30.281 -17.031 -5.719 1 96.31 157 GLU B C 1
ATOM 5136 O O . GLU B 1 157 ? 30.656 -18.203 -5.555 1 96.31 157 GLU B O 1
ATOM 5141 N N . ILE B 1 158 ? 29.156 -16.797 -6.324 1 97.12 158 ILE B N 1
ATOM 5142 C CA . ILE B 1 158 ? 28.266 -17.875 -6.707 1 97.12 158 ILE B CA 1
ATOM 5143 C C . ILE B 1 158 ? 28.469 -18.219 -8.188 1 97.12 158 ILE B C 1
ATOM 5145 O O . ILE B 1 158 ? 28.922 -19.312 -8.523 1 97.12 158 ILE B O 1
ATOM 5149 N N . PHE B 1 159 ? 28.312 -17.234 -8.977 1 96.38 159 PHE B N 1
ATOM 5150 C CA . PHE B 1 159 ? 28.422 -17.5 -10.406 1 96.38 159 PHE B CA 1
ATOM 5151 C C . PHE B 1 159 ? 29.844 -17.297 -10.883 1 96.38 159 PHE B C 1
ATOM 5153 O O . PHE B 1 159 ? 30.266 -17.891 -11.875 1 96.38 159 PHE B O 1
ATOM 5160 N N . LYS B 1 160 ? 30.625 -16.438 -10.266 1 94.44 160 LYS B N 1
ATOM 5161 C CA . LYS B 1 160 ? 32.031 -16.172 -10.523 1 94.44 160 LYS B CA 1
ATOM 5162 C C . LYS B 1 160 ? 32.281 -15.844 -11.992 1 94.44 160 LYS B C 1
ATOM 5164 O O . LYS B 1 160 ? 33.156 -16.422 -12.633 1 94.44 160 LYS B O 1
ATOM 5169 N N . LYS B 1 161 ? 31.547 -15.039 -12.484 1 94.38 161 LYS B N 1
ATOM 5170 C CA . LYS B 1 161 ? 31.672 -14.492 -13.836 1 94.38 161 LYS B CA 1
ATOM 5171 C C . LYS B 1 161 ? 31.281 -13.023 -13.867 1 94.38 161 LYS B C 1
ATOM 5173 O O . LYS B 1 161 ? 30.562 -12.547 -12.984 1 94.38 161 LYS B O 1
ATOM 5178 N N . LYS B 1 162 ? 31.75 -12.367 -14.898 1 96 162 LYS B N 1
ATOM 5179 C CA . LYS B 1 162 ? 31.359 -10.969 -15.062 1 96 162 LYS B CA 1
ATOM 5180 C C . LYS B 1 162 ? 29.922 -10.844 -15.547 1 96 162 LYS B C 1
ATOM 5182 O O . LYS B 1 162 ? 29.547 -11.43 -16.578 1 96 162 LYS B O 1
ATOM 5187 N N . PHE B 1 163 ? 29.188 -10.141 -14.828 1 97.25 163 PHE B N 1
ATOM 5188 C CA . PHE B 1 163 ? 27.781 -9.992 -15.148 1 97.25 163 PHE B CA 1
ATOM 5189 C C . PHE B 1 163 ? 27.594 -9.023 -16.312 1 97.25 163 PHE B C 1
ATOM 5191 O O . PHE B 1 163 ? 28.375 -8.086 -16.484 1 97.25 163 PHE B O 1
ATOM 5198 N N . GLY B 1 164 ? 26.656 -9.312 -17.094 1 97.06 164 GLY B N 1
ATOM 5199 C CA . GLY B 1 164 ? 26.266 -8.461 -18.203 1 97.06 164 GLY B CA 1
ATOM 5200 C C . GLY B 1 164 ? 24.859 -7.895 -18.062 1 97.06 164 GLY B C 1
ATOM 5201 O O . GLY B 1 164 ? 24.359 -7.742 -16.938 1 97.06 164 GLY B O 1
ATOM 5202 N N . VAL B 1 165 ? 24.219 -7.523 -19.156 1 97.62 165 VAL B N 1
ATOM 5203 C CA . VAL B 1 165 ? 22.938 -6.828 -19.156 1 97.62 165 VAL B CA 1
ATOM 5204 C C . VAL B 1 165 ? 21.844 -7.762 -18.641 1 97.62 165 VAL B C 1
ATOM 5206 O O . VAL B 1 165 ? 20.906 -7.312 -17.984 1 97.62 165 VAL B O 1
ATOM 5209 N N . ASP B 1 166 ? 21.984 -9.016 -18.844 1 97.19 166 ASP B N 1
ATOM 5210 C CA . ASP B 1 166 ? 20.969 -9.961 -18.422 1 97.19 166 ASP B CA 1
ATOM 5211 C C . ASP B 1 166 ? 20.891 -10.023 -16.891 1 97.19 166 ASP B C 1
ATOM 5213 O O . ASP B 1 166 ? 19.797 -10.055 -16.312 1 97.19 166 ASP B O 1
ATOM 5217 N N . GLU B 1 167 ? 22.078 -10.094 -16.266 1 97.94 167 GLU B N 1
ATOM 5218 C CA . GLU B 1 167 ? 22.125 -10.086 -14.805 1 97.94 167 GLU B CA 1
ATOM 5219 C C . GLU B 1 167 ? 21.672 -8.75 -14.242 1 97.94 167 GLU B C 1
ATOM 5221 O O . GLU B 1 167 ? 21.016 -8.695 -13.195 1 97.94 167 GLU B O 1
ATOM 5226 N N . PHE B 1 168 ? 22.094 -7.742 -14.992 1 97.62 168 PHE B N 1
ATOM 5227 C CA . PHE B 1 168 ? 21.625 -6.41 -14.617 1 97.62 168 PHE B CA 1
ATOM 5228 C C . PHE B 1 168 ? 20.109 -6.344 -14.633 1 97.62 168 PHE B C 1
ATOM 5230 O O . PHE B 1 168 ? 19.5 -5.781 -13.719 1 97.62 168 PHE B O 1
ATOM 5237 N N . ASN B 1 169 ? 19.5 -6.918 -15.625 1 97.88 169 ASN B N 1
ATOM 5238 C CA . ASN B 1 169 ? 18.047 -6.977 -15.734 1 97.88 169 ASN B CA 1
ATOM 5239 C C . ASN B 1 169 ? 17.422 -7.738 -14.562 1 97.88 169 ASN B C 1
ATOM 5241 O O . ASN B 1 169 ? 16.344 -7.379 -14.086 1 97.88 169 ASN B O 1
ATOM 5245 N N . VAL B 1 170 ? 18.078 -8.797 -14.078 1 98.06 170 VAL B N 1
ATOM 5246 C CA . VAL B 1 170 ? 17.594 -9.555 -12.922 1 98.06 170 VAL B CA 1
ATOM 5247 C C . VAL B 1 170 ? 17.578 -8.656 -11.688 1 98.06 170 VAL B C 1
ATOM 5249 O O . VAL B 1 170 ? 16.641 -8.688 -10.906 1 98.06 170 VAL B O 1
ATOM 5252 N N . LEU B 1 171 ? 18.578 -7.859 -11.555 1 98.12 171 LEU B N 1
ATOM 5253 C CA . LEU B 1 171 ? 18.672 -6.945 -10.422 1 98.12 171 LEU B CA 1
ATOM 5254 C C . LEU B 1 171 ? 17.562 -5.91 -10.469 1 98.12 171 LEU B C 1
ATOM 5256 O O . LEU B 1 171 ? 16.875 -5.684 -9.461 1 98.12 171 LEU B O 1
ATOM 5260 N N . LEU B 1 172 ? 17.391 -5.32 -11.633 1 97.81 172 LEU B N 1
ATOM 5261 C CA . LEU B 1 172 ? 16.328 -4.324 -11.781 1 97.81 172 LEU B CA 1
ATOM 5262 C C . LEU B 1 172 ? 14.953 -4.945 -11.523 1 97.81 172 LEU B C 1
ATOM 5264 O O . LEU B 1 172 ? 14.102 -4.336 -10.875 1 97.81 172 LEU B O 1
ATOM 5268 N N . ARG B 1 173 ? 14.758 -6.102 -11.969 1 97.38 173 ARG B N 1
ATOM 5269 C CA . ARG B 1 173 ? 13.5 -6.805 -11.773 1 97.38 173 ARG B CA 1
ATOM 5270 C C . ARG B 1 173 ? 13.219 -7.039 -10.297 1 97.38 173 ARG B C 1
ATOM 5272 O O . ARG B 1 173 ? 12.07 -6.984 -9.859 1 97.38 173 ARG B O 1
ATOM 5279 N N . ALA B 1 174 ? 14.219 -7.316 -9.555 1 97.38 174 ALA B N 1
ATOM 5280 C CA . ALA B 1 174 ? 14.062 -7.559 -8.125 1 97.38 174 ALA B CA 1
ATOM 5281 C C . ALA B 1 174 ? 13.438 -6.355 -7.43 1 97.38 174 ALA B C 1
ATOM 5283 O O . ALA B 1 174 ? 12.562 -6.516 -6.574 1 97.38 174 ALA B O 1
ATOM 5284 N N . PHE B 1 175 ? 13.812 -5.184 -7.777 1 96.25 175 PHE B N 1
ATOM 5285 C CA . PHE B 1 175 ? 13.258 -3.973 -7.184 1 96.25 175 PHE B CA 1
ATOM 5286 C C . PHE B 1 175 ? 11.875 -3.68 -7.75 1 96.25 175 PHE B C 1
ATOM 5288 O O . PHE B 1 175 ? 10.961 -3.305 -7.008 1 96.25 175 PHE B O 1
ATOM 5295 N N . CYS B 1 176 ? 11.703 -3.875 -9.031 1 95.06 176 CYS B N 1
ATOM 5296 C CA . CYS B 1 176 ? 10.438 -3.568 -9.695 1 95.06 176 CYS B CA 1
ATOM 5297 C C . CYS B 1 176 ? 9.328 -4.484 -9.195 1 95.06 176 CYS B C 1
ATOM 5299 O O . CYS B 1 176 ? 8.18 -4.055 -9.055 1 95.06 176 CYS B O 1
ATOM 5301 N N . ALA B 1 177 ? 9.703 -5.684 -8.945 1 93.25 177 ALA B N 1
ATOM 5302 C CA . ALA B 1 177 ? 8.719 -6.652 -8.461 1 93.25 177 ALA B CA 1
ATOM 5303 C C . ALA B 1 177 ? 8.164 -6.234 -7.105 1 93.25 177 ALA B C 1
ATOM 5305 O O . ALA B 1 177 ? 7.023 -6.574 -6.766 1 93.25 177 ALA B O 1
ATOM 5306 N N . GLU B 1 178 ? 8.906 -5.516 -6.383 1 90.94 178 GLU B N 1
ATOM 5307 C CA . GLU B 1 178 ? 8.477 -5.027 -5.074 1 90.94 178 GLU B CA 1
ATOM 5308 C C . GLU B 1 178 ? 7.957 -3.598 -5.16 1 90.94 178 GLU B C 1
ATOM 5310 O O . GLU B 1 178 ? 7.777 -2.934 -4.137 1 90.94 178 GLU B O 1
ATOM 5315 N N . ARG B 1 179 ? 7.852 -3.09 -6.328 1 90.44 179 ARG B N 1
ATOM 5316 C CA . ARG B 1 179 ? 7.328 -1.759 -6.613 1 90.44 179 ARG B CA 1
ATOM 5317 C C . ARG B 1 179 ? 8.227 -0.677 -6.027 1 90.44 179 ARG B C 1
ATOM 5319 O O . ARG B 1 179 ? 7.746 0.376 -5.602 1 90.44 179 ARG B O 1
ATOM 5326 N N . GLU B 1 180 ? 9.406 -1.083 -5.883 1 92.31 180 GLU B N 1
ATOM 5327 C CA . GLU B 1 180 ? 10.391 -0.116 -5.402 1 92.31 180 GLU B CA 1
ATOM 5328 C C . GLU B 1 180 ? 11.047 0.622 -6.566 1 92.31 180 GLU B C 1
ATOM 5330 O O . GLU B 1 180 ? 12.242 0.451 -6.816 1 92.31 180 GLU B O 1
ATOM 5335 N N . MET B 1 181 ? 10.328 1.503 -7.152 1 91.62 181 MET B N 1
ATOM 5336 C CA . MET B 1 181 ? 10.758 2.133 -8.398 1 91.62 181 MET B CA 1
ATOM 5337 C C . MET B 1 181 ? 11.828 3.182 -8.133 1 91.62 181 MET B C 1
ATOM 5339 O O . MET B 1 181 ? 12.703 3.4 -8.969 1 91.62 181 MET B O 1
ATOM 5343 N N . LYS B 1 182 ? 11.805 3.834 -6.953 1 90.25 182 LYS B N 1
ATOM 5344 C CA . LYS B 1 182 ? 12.867 4.777 -6.609 1 90.25 182 LYS B CA 1
ATOM 5345 C C . LYS B 1 182 ? 14.227 4.086 -6.559 1 90.25 182 LYS B C 1
ATOM 5347 O O . LYS B 1 182 ? 15.219 4.609 -7.078 1 90.25 182 LYS B O 1
ATOM 5352 N N . GLU B 1 183 ? 14.188 2.934 -5.945 1 93.69 183 GLU B N 1
ATOM 5353 C CA . GLU B 1 183 ? 15.414 2.146 -5.84 1 93.69 183 GLU B CA 1
ATOM 5354 C C . GLU B 1 183 ? 15.859 1.631 -7.203 1 93.69 183 GLU B C 1
ATOM 5356 O O . GLU B 1 183 ? 17.047 1.642 -7.516 1 93.69 183 GLU B O 1
ATOM 5361 N N . ALA B 1 184 ? 14.906 1.133 -8.008 1 94.94 184 ALA B N 1
ATOM 5362 C CA . ALA B 1 184 ? 15.227 0.651 -9.344 1 94.94 184 ALA B CA 1
ATOM 5363 C C . ALA B 1 184 ? 15.867 1.752 -10.188 1 94.94 184 ALA B C 1
ATOM 5365 O O . ALA B 1 184 ? 16.844 1.509 -10.898 1 94.94 184 ALA B O 1
ATOM 5366 N N . ARG B 1 185 ? 15.359 2.951 -10.07 1 91.25 185 ARG B N 1
ATOM 5367 C CA . ARG B 1 185 ? 15.898 4.102 -10.789 1 91.25 185 ARG B CA 1
ATOM 5368 C C . ARG B 1 185 ? 17.328 4.41 -10.336 1 91.25 185 ARG B C 1
ATOM 5370 O O . ARG B 1 185 ? 18.203 4.672 -11.164 1 91.25 185 ARG B O 1
ATOM 5377 N N . SER B 1 186 ? 17.469 4.422 -9.055 1 92.69 186 SER B N 1
ATOM 5378 C CA . SER B 1 186 ? 18.797 4.688 -8.492 1 92.69 186 SER B CA 1
ATOM 5379 C C . SER B 1 186 ? 19.828 3.676 -9 1 92.69 186 SER B C 1
ATOM 5381 O O . SER B 1 186 ? 20.922 4.051 -9.398 1 92.69 186 SER B O 1
ATOM 5383 N N . VAL B 1 187 ? 19.469 2.436 -8.984 1 95.75 187 VAL B N 1
ATOM 5384 C CA . VAL B 1 187 ? 20.359 1.371 -9.453 1 95.75 187 VAL B CA 1
ATOM 5385 C C . VAL B 1 187 ? 20.656 1.563 -10.938 1 95.75 187 VAL B C 1
ATOM 5387 O O . VAL B 1 187 ? 21.797 1.421 -11.375 1 95.75 187 VAL B O 1
ATOM 5390 N N . PHE B 1 188 ? 19.641 1.882 -11.719 1 95.12 188 PHE B N 1
ATOM 5391 C CA . PHE B 1 188 ? 19.812 2.113 -13.148 1 95.12 188 PHE B CA 1
ATOM 5392 C C . PHE B 1 188 ? 20.797 3.244 -13.398 1 95.12 188 PHE B C 1
ATOM 5394 O O . PHE B 1 188 ? 21.719 3.105 -14.211 1 95.12 188 PHE B O 1
ATOM 5401 N N . GLU B 1 189 ? 20.625 4.324 -12.688 1 91.56 189 GLU B N 1
ATOM 5402 C CA . GLU B 1 189 ? 21.484 5.48 -12.867 1 91.56 189 GLU B CA 1
ATOM 5403 C C . GLU B 1 189 ? 22.938 5.148 -12.5 1 91.56 189 GLU B C 1
ATOM 5405 O O . GLU B 1 189 ? 23.875 5.59 -13.172 1 91.56 189 GLU B O 1
ATOM 5410 N N . LYS B 1 190 ? 23.078 4.402 -11.539 1 92.25 190 LYS B N 1
ATOM 5411 C CA . LYS B 1 190 ? 24.406 4.082 -11.031 1 92.25 190 LYS B CA 1
ATOM 5412 C C . LYS B 1 190 ? 25.125 3.088 -11.945 1 92.25 190 LYS B C 1
ATOM 5414 O O . LYS B 1 190 ? 26.344 3.133 -12.078 1 92.25 190 LYS B O 1
ATOM 5419 N N . MET B 1 191 ? 24.375 2.232 -12.578 1 94.81 191 MET B N 1
ATOM 5420 C CA . MET B 1 191 ? 25.031 1.071 -13.164 1 94.81 191 MET B CA 1
ATOM 5421 C C . MET B 1 191 ? 24.797 1.02 -14.672 1 94.81 191 MET B C 1
ATOM 5423 O O . MET B 1 191 ? 25.359 0.16 -15.352 1 94.81 191 MET B O 1
ATOM 5427 N N . HIS B 1 192 ? 24.031 1.958 -15.227 1 92.75 192 HIS B N 1
ATOM 5428 C CA . HIS B 1 192 ? 23.688 1.873 -16.641 1 92.75 192 HIS B CA 1
ATOM 5429 C C . HIS B 1 192 ? 24.938 1.969 -17.516 1 92.75 192 HIS B C 1
ATOM 5431 O O . HIS B 1 192 ? 24.969 1.399 -18.609 1 92.75 192 HIS B O 1
ATOM 5437 N N . SER B 1 193 ? 25.969 2.662 -17.047 1 94.06 193 SER B N 1
ATOM 5438 C CA . SER B 1 193 ? 27.188 2.795 -17.828 1 94.06 193 SER B CA 1
ATOM 5439 C C . SER B 1 193 ? 27.953 1.47 -17.906 1 94.06 193 SER B C 1
ATOM 5441 O O . SER B 1 193 ? 28.531 1.139 -18.938 1 94.06 193 SER B O 1
ATOM 5443 N N . ARG B 1 194 ? 27.844 0.718 -16.844 1 94.62 194 ARG B N 1
ATOM 5444 C CA . ARG B 1 194 ? 28.547 -0.558 -16.766 1 94.62 194 ARG B CA 1
ATOM 5445 C C . ARG B 1 194 ? 27.844 -1.624 -17.609 1 94.62 194 ARG B C 1
ATOM 5447 O O . ARG B 1 194 ? 28.5 -2.414 -18.281 1 94.62 194 ARG B O 1
ATOM 5454 N N . PHE B 1 195 ? 26.547 -1.664 -17.672 1 96.88 195 PHE B N 1
ATOM 5455 C CA . PHE B 1 195 ? 25.844 -2.824 -18.188 1 96.88 195 PHE B CA 1
ATOM 5456 C C . PHE B 1 195 ? 25.203 -2.51 -19.547 1 96.88 195 PHE B C 1
ATOM 5458 O O . PHE B 1 195 ? 24.734 -3.414 -20.234 1 96.88 195 PHE B O 1
ATOM 5465 N N . LYS B 1 196 ? 25.141 -1.274 -19.906 1 95.19 196 LYS B N 1
ATOM 5466 C CA . LYS B 1 196 ? 24.609 -0.859 -21.203 1 95.19 196 LYS B CA 1
ATOM 5467 C C . LYS B 1 196 ? 23.188 -1.391 -21.406 1 95.19 196 LYS B C 1
ATOM 5469 O O . LYS B 1 196 ? 22.984 -2.322 -22.188 1 95.19 196 LYS B O 1
ATOM 5474 N N . PRO B 1 197 ? 22.219 -0.801 -20.922 1 95.56 197 PRO B N 1
ATOM 5475 C CA . PRO B 1 197 ? 20.828 -1.236 -20.953 1 95.56 197 PRO B CA 1
ATOM 5476 C C . PRO B 1 197 ? 20.297 -1.452 -22.375 1 95.56 197 PRO B C 1
ATOM 5478 O O . PRO B 1 197 ? 20.781 -0.818 -23.312 1 95.56 197 PRO B O 1
ATOM 5481 N N . ASP B 1 198 ? 19.422 -2.41 -22.562 1 96.62 198 ASP B N 1
ATOM 5482 C CA . ASP B 1 198 ? 18.75 -2.697 -23.828 1 96.62 198 ASP B CA 1
ATOM 5483 C C . ASP B 1 198 ? 17.234 -2.533 -23.703 1 96.62 198 ASP B C 1
ATOM 5485 O O . ASP B 1 198 ? 16.75 -1.984 -22.703 1 96.62 198 ASP B O 1
ATOM 5489 N N . VAL B 1 199 ? 16.5 -2.93 -24.734 1 96.06 199 VAL B N 1
ATOM 5490 C CA . VAL B 1 199 ? 15.047 -2.738 -24.75 1 96.06 199 VAL B CA 1
ATOM 5491 C C . VAL B 1 199 ? 14.398 -3.566 -23.641 1 96.06 199 VAL B C 1
ATOM 5493 O O . VAL B 1 199 ? 13.414 -3.141 -23.047 1 96.06 199 VAL B O 1
ATOM 5496 N N . LYS B 1 200 ? 14.961 -4.699 -23.422 1 96.88 200 LYS B N 1
ATOM 5497 C CA . LYS B 1 200 ? 14.461 -5.539 -22.344 1 96.88 200 LYS B CA 1
ATOM 5498 C C . LYS B 1 200 ? 14.586 -4.836 -21 1 96.88 200 LYS B C 1
ATOM 5500 O O . LYS B 1 200 ? 13.68 -4.926 -20.156 1 96.88 200 LYS B O 1
ATOM 5505 N N . THR B 1 201 ? 15.727 -4.195 -20.812 1 97.25 201 THR B N 1
ATOM 5506 C CA . THR B 1 201 ? 15.953 -3.41 -19.609 1 97.25 201 THR B CA 1
ATOM 5507 C C . THR B 1 201 ? 14.867 -2.354 -19.438 1 97.25 201 THR B C 1
ATOM 5509 O O . THR B 1 201 ? 14.266 -2.24 -18.359 1 97.25 201 THR B O 1
ATOM 5512 N N . MET B 1 202 ? 14.656 -1.675 -20.531 1 96.75 202 MET B N 1
ATOM 5513 C CA . MET B 1 202 ? 13.664 -0.602 -20.5 1 96.75 202 MET B CA 1
ATOM 5514 C C . MET B 1 202 ? 12.273 -1.156 -20.234 1 96.75 202 MET B C 1
ATOM 5516 O O . MET B 1 202 ? 11.492 -0.558 -19.484 1 96.75 202 MET B O 1
ATOM 5520 N N . ASN B 1 203 ? 11.984 -2.252 -20.766 1 97.31 203 ASN B N 1
ATOM 5521 C CA . ASN B 1 203 ? 10.672 -2.869 -20.562 1 97.31 203 ASN B CA 1
ATOM 5522 C C . ASN B 1 203 ? 10.477 -3.307 -19.109 1 97.31 203 ASN B C 1
ATOM 5524 O O . ASN B 1 203 ? 9.367 -3.252 -18.594 1 97.31 203 ASN B O 1
ATOM 5528 N N . ILE B 1 204 ? 11.508 -3.805 -18.453 1 97.44 204 ILE B N 1
ATOM 5529 C CA . ILE B 1 204 ? 11.445 -4.184 -17.047 1 97.44 204 ILE B CA 1
ATOM 5530 C C . ILE B 1 204 ? 11.078 -2.967 -16.203 1 97.44 204 ILE B C 1
ATOM 5532 O O . ILE B 1 204 ? 10.203 -3.051 -15.336 1 97.44 204 ILE B O 1
ATOM 5536 N N . LEU B 1 205 ? 11.695 -1.868 -16.516 1 96.12 205 LEU B N 1
ATOM 5537 C CA . LEU B 1 205 ? 11.391 -0.631 -15.797 1 96.12 205 LEU B CA 1
ATOM 5538 C C . LEU B 1 205 ? 9.977 -0.159 -16.109 1 96.12 205 LEU B C 1
ATOM 5540 O O . LEU B 1 205 ? 9.234 0.242 -15.203 1 96.12 205 LEU B O 1
ATOM 5544 N N . LEU B 1 206 ? 9.617 -0.249 -17.391 1 96.56 206 LEU B N 1
ATOM 5545 C CA . LEU B 1 206 ? 8.273 0.123 -17.812 1 96.56 206 LEU B CA 1
ATOM 5546 C C . LEU B 1 206 ? 7.223 -0.692 -17.062 1 96.56 206 LEU B C 1
ATOM 5548 O O . LEU B 1 206 ? 6.23 -0.141 -16.578 1 96.56 206 LEU B O 1
ATOM 5552 N N . LEU B 1 207 ? 7.48 -1.934 -16.984 1 96.5 207 LEU B N 1
ATOM 5553 C CA . LEU B 1 207 ? 6.586 -2.836 -16.266 1 96.5 207 LEU B CA 1
ATOM 5554 C C . LEU B 1 207 ? 6.504 -2.465 -14.789 1 96.5 207 LEU B C 1
ATOM 5556 O O . LEU B 1 207 ? 5.434 -2.539 -14.18 1 96.5 207 LEU B O 1
ATOM 5560 N N . GLY B 1 208 ? 7.602 -2.113 -14.227 1 94.88 208 GLY B N 1
ATOM 5561 C CA . GLY B 1 208 ? 7.617 -1.665 -12.844 1 94.88 208 GLY B CA 1
ATOM 5562 C C . GLY B 1 208 ? 6.703 -0.482 -12.586 1 94.88 208 GLY B C 1
ATOM 5563 O O . GLY B 1 208 ? 5.949 -0.472 -11.609 1 94.88 208 GLY B O 1
ATOM 5564 N N . PHE B 1 209 ? 6.746 0.511 -13.453 1 93.31 209 PHE B N 1
ATOM 5565 C CA . PHE B 1 209 ? 5.895 1.687 -13.32 1 93.31 209 PHE B CA 1
ATOM 5566 C C . PHE B 1 209 ? 4.426 1.308 -13.445 1 93.31 209 PHE B C 1
ATOM 5568 O O . PHE B 1 209 ? 3.58 1.829 -12.711 1 93.31 209 PHE B O 1
ATOM 5575 N N . LYS B 1 210 ? 4.191 0.44 -14.352 1 94.94 210 LYS B N 1
ATOM 5576 C CA . LYS B 1 210 ? 2.816 -0.015 -14.547 1 94.94 210 LYS B CA 1
ATOM 5577 C C . LYS B 1 210 ? 2.291 -0.72 -13.297 1 94.94 210 LYS B C 1
ATOM 5579 O O . LYS B 1 210 ? 1.167 -0.462 -12.859 1 94.94 210 LYS B O 1
ATOM 5584 N N . GLU B 1 211 ? 3.102 -1.602 -12.703 1 94.06 211 GLU B N 1
ATOM 5585 C CA . GLU B 1 211 ? 2.691 -2.369 -11.531 1 94.06 211 GLU B CA 1
ATOM 5586 C C . GLU B 1 211 ? 2.51 -1.464 -10.312 1 94.06 211 GLU B C 1
ATOM 5588 O O . GLU B 1 211 ? 1.718 -1.767 -9.422 1 94.06 211 GLU B O 1
ATOM 5593 N N . ALA B 1 212 ? 3.178 -0.398 -10.328 1 89 212 ALA B N 1
ATOM 5594 C CA . ALA B 1 212 ? 3.021 0.587 -9.266 1 89 212 ALA B CA 1
ATOM 5595 C C . ALA B 1 212 ? 1.698 1.335 -9.398 1 89 212 ALA B C 1
ATOM 5597 O O . ALA B 1 212 ? 1.301 2.072 -8.492 1 89 212 ALA B O 1
ATOM 5598 N N . GLY B 1 213 ? 1.066 1.141 -10.602 1 89.5 213 GLY B N 1
ATOM 5599 C CA . GLY B 1 213 ? -0.265 1.691 -10.789 1 89.5 213 GLY B CA 1
ATOM 5600 C C . GLY B 1 213 ? -0.253 3.137 -11.25 1 89.5 213 GLY B C 1
ATOM 5601 O O . GLY B 1 213 ? -1.268 3.83 -11.164 1 89.5 213 GLY B O 1
ATOM 5602 N N . ASP B 1 214 ? 0.827 3.621 -11.656 1 82.81 214 ASP B N 1
ATOM 5603 C CA . ASP B 1 214 ? 0.986 5 -12.109 1 82.81 214 ASP B CA 1
ATOM 5604 C C . ASP B 1 214 ? 1.042 5.078 -13.633 1 82.81 214 ASP B C 1
ATOM 5606 O O . ASP B 1 214 ? 2.123 5.047 -14.219 1 82.81 214 ASP B O 1
ATOM 5610 N N . VAL B 1 215 ? -0.089 5.262 -14.266 1 87.62 215 VAL B N 1
ATOM 5611 C CA . VAL B 1 215 ? -0.179 5.262 -15.727 1 87.62 215 VAL B CA 1
ATOM 5612 C C . VAL B 1 215 ? 0.592 6.449 -16.297 1 87.62 215 VAL B C 1
ATOM 5614 O O . VAL B 1 215 ? 1.241 6.34 -17.328 1 87.62 215 VAL B O 1
ATOM 5617 N N . THR B 1 216 ? 0.462 7.566 -15.602 1 81.75 216 THR B N 1
ATOM 5618 C CA . THR B 1 216 ? 1.174 8.758 -16.047 1 81.75 216 THR B CA 1
ATOM 5619 C C . THR B 1 216 ? 2.68 8.516 -16.062 1 81.75 216 THR B C 1
ATOM 5621 O O . THR B 1 216 ? 3.355 8.812 -17.047 1 81.75 216 THR B O 1
ATOM 5624 N N . ALA B 1 217 ? 3.121 7.969 -14.977 1 86.06 217 ALA B N 1
ATOM 5625 C CA . ALA B 1 217 ? 4.547 7.656 -14.898 1 86.06 217 ALA B CA 1
ATOM 5626 C C . ALA B 1 217 ? 4.945 6.637 -15.961 1 86.06 217 ALA B C 1
ATOM 5628 O O . ALA B 1 217 ? 6.039 6.719 -16.531 1 86.06 217 ALA B O 1
ATOM 5629 N N . THR B 1 218 ? 4.105 5.672 -16.219 1 93.31 218 THR B N 1
ATOM 5630 C CA . THR B 1 218 ? 4.363 4.672 -17.25 1 93.31 218 THR B CA 1
ATOM 5631 C C . THR B 1 218 ? 4.527 5.336 -18.625 1 93.31 218 THR B C 1
ATOM 5633 O O . THR B 1 218 ? 5.488 5.055 -19.344 1 93.31 218 THR B O 1
ATOM 5636 N N . GLU B 1 219 ? 3.693 6.289 -18.938 1 90.75 219 GLU B N 1
ATOM 5637 C CA . GLU B 1 219 ? 3.729 6.949 -20.234 1 90.75 219 GLU B CA 1
ATOM 5638 C C . GLU B 1 219 ? 4.906 7.914 -20.328 1 90.75 219 GLU B C 1
ATOM 5640 O O . GLU B 1 219 ? 5.543 8.023 -21.391 1 90.75 219 GLU B O 1
ATOM 5645 N N . LEU B 1 220 ? 5.125 8.602 -19.266 1 87.56 220 LEU B N 1
ATOM 5646 C CA . LEU B 1 220 ? 6.289 9.484 -19.266 1 87.56 220 LEU B CA 1
ATOM 5647 C C . LEU B 1 220 ? 7.574 8.695 -19.484 1 87.56 220 LEU B C 1
ATOM 5649 O O . LEU B 1 220 ? 8.453 9.125 -20.219 1 87.56 220 LEU B O 1
ATOM 5653 N N . PHE B 1 221 ? 7.648 7.59 -18.844 1 93.19 221 PHE B N 1
ATOM 5654 C CA . PHE B 1 221 ? 8.836 6.762 -19 1 93.19 221 PHE B CA 1
ATOM 5655 C C . PHE B 1 221 ? 8.93 6.215 -20.422 1 93.19 221 PHE B C 1
ATOM 5657 O O . PHE B 1 221 ? 10.016 6.094 -20.984 1 93.19 221 PHE B O 1
ATOM 5664 N N . TYR B 1 222 ? 7.859 5.809 -20.938 1 95.38 222 TYR B N 1
ATOM 5665 C CA . TYR B 1 222 ? 7.836 5.375 -22.328 1 95.38 222 TYR B CA 1
ATOM 5666 C C . TYR B 1 222 ? 8.438 6.438 -23.234 1 95.38 222 TYR B C 1
ATOM 5668 O O . TYR B 1 222 ? 9.258 6.129 -24.109 1 95.38 222 TYR B O 1
ATOM 5676 N N . HIS B 1 223 ? 8.016 7.629 -23.062 1 90.5 223 HIS B N 1
ATOM 5677 C CA . HIS B 1 223 ? 8.555 8.711 -23.875 1 90.5 223 HIS B CA 1
ATOM 5678 C C . HIS B 1 223 ? 10.055 8.875 -23.656 1 90.5 223 HIS B C 1
ATOM 5680 O O . HIS B 1 223 ? 10.797 9.125 -24.609 1 90.5 223 HIS B O 1
ATOM 5686 N N . GLU B 1 224 ? 10.43 8.719 -22.469 1 88.81 224 GLU B N 1
ATOM 5687 C CA . GLU B 1 224 ? 11.859 8.773 -22.172 1 88.81 224 GLU B CA 1
ATOM 5688 C C . GLU B 1 224 ? 12.609 7.648 -22.875 1 88.81 224 GLU B C 1
ATOM 5690 O O . GLU B 1 224 ? 13.695 7.867 -23.422 1 88.81 224 GLU B O 1
ATOM 5695 N N . MET B 1 225 ? 12.094 6.473 -22.812 1 93.31 225 MET B N 1
ATOM 5696 C CA . MET B 1 225 ? 12.664 5.305 -23.484 1 93.31 225 MET B CA 1
ATOM 5697 C C . MET B 1 225 ? 12.844 5.562 -24.969 1 93.31 225 MET B C 1
ATOM 5699 O O . MET B 1 225 ? 13.914 5.285 -25.531 1 93.31 225 MET B O 1
ATOM 5703 N N . VAL B 1 226 ? 11.859 6.16 -25.578 1 93 226 VAL B N 1
ATOM 5704 C CA . VAL B 1 226 ? 11.891 6.449 -27 1 93 226 VAL B CA 1
ATOM 5705 C C . VAL B 1 226 ? 12.906 7.551 -27.297 1 93 226 VAL B C 1
ATOM 5707 O O . VAL B 1 226 ? 13.672 7.465 -28.25 1 93 226 VAL B O 1
ATOM 5710 N N . LYS B 1 227 ? 12.906 8.539 -26.469 1 90.94 227 LYS B N 1
ATOM 5711 C CA . LYS B 1 227 ? 13.859 9.641 -26.625 1 90.94 227 LYS B CA 1
ATOM 5712 C C . LYS B 1 227 ? 15.297 9.141 -26.531 1 90.94 227 LYS B C 1
ATOM 5714 O O . LYS B 1 227 ? 16.188 9.672 -27.203 1 90.94 227 LYS B O 1
ATOM 5719 N N . ARG B 1 228 ? 15.523 8.141 -25.75 1 89.19 228 ARG B N 1
ATOM 5720 C CA . ARG B 1 228 ? 16.859 7.562 -25.578 1 89.19 228 ARG B CA 1
ATOM 5721 C C . ARG B 1 228 ? 17.203 6.645 -26.75 1 89.19 228 ARG B C 1
ATOM 5723 O O . ARG B 1 228 ? 18.328 6.117 -26.812 1 89.19 228 ARG B O 1
ATOM 5730 N N . GLY B 1 229 ? 16.25 6.441 -27.641 1 92.38 229 GLY B N 1
ATOM 5731 C CA . GLY B 1 229 ? 16.531 5.723 -28.859 1 92.38 229 GLY B CA 1
ATOM 5732 C C . GLY B 1 229 ? 16.094 4.273 -28.828 1 92.38 229 GLY B C 1
ATOM 5733 O O . GLY B 1 229 ? 16.375 3.506 -29.75 1 92.38 229 GLY B O 1
ATOM 5734 N N . PHE B 1 230 ? 15.469 3.832 -27.812 1 94.75 230 PHE B N 1
ATOM 5735 C CA . PHE B 1 230 ? 14.977 2.461 -27.75 1 94.75 230 PHE B CA 1
ATOM 5736 C C . PHE B 1 230 ? 13.68 2.311 -28.531 1 94.75 230 PHE B C 1
ATOM 5738 O O . PHE B 1 230 ? 12.773 3.137 -28.406 1 94.75 230 PHE B O 1
ATOM 5745 N N . GLU B 1 231 ? 13.539 1.306 -29.297 1 93.44 231 GLU B N 1
ATOM 5746 C CA . GLU B 1 231 ? 12.352 1.073 -30.109 1 93.44 231 GLU B CA 1
ATOM 5747 C C . GLU B 1 231 ? 11.336 0.214 -29.375 1 93.44 231 GLU B C 1
ATOM 5749 O O . GLU B 1 231 ? 11.664 -0.871 -28.891 1 93.44 231 GLU B O 1
ATOM 5754 N N . PRO B 1 232 ? 10.148 0.666 -29.297 1 93.31 232 PRO B N 1
ATOM 5755 C CA . PRO B 1 232 ? 9.102 -0.121 -28.641 1 93.31 232 PRO B CA 1
ATOM 5756 C C . PRO B 1 232 ? 8.82 -1.438 -29.359 1 93.31 232 PRO B C 1
ATOM 5758 O O . PRO B 1 232 ? 8.914 -1.509 -30.594 1 93.31 232 PRO B O 1
ATOM 5761 N N . ASN B 1 233 ? 8.586 -2.461 -28.703 1 94.31 233 ASN B N 1
ATOM 5762 C CA . ASN B 1 233 ? 8.203 -3.758 -29.25 1 94.31 233 ASN B CA 1
ATOM 5763 C C . ASN B 1 233 ? 6.875 -4.238 -28.656 1 94.31 233 ASN B C 1
ATOM 5765 O O . ASN B 1 233 ? 6.137 -3.457 -28.062 1 94.31 233 ASN B O 1
ATOM 5769 N N . ALA B 1 234 ? 6.551 -5.492 -28.875 1 94.19 234 ALA B N 1
ATOM 5770 C CA . ALA B 1 234 ? 5.258 -6.035 -28.453 1 94.19 234 ALA B CA 1
ATOM 5771 C C . ALA B 1 234 ? 5.098 -5.965 -26.938 1 94.19 234 ALA B C 1
ATOM 5773 O O . ALA B 1 234 ? 4.008 -5.688 -26.438 1 94.19 234 ALA B O 1
ATOM 5774 N N . VAL B 1 235 ? 6.199 -6.223 -26.25 1 96 235 VAL B N 1
ATOM 5775 C CA . VAL B 1 235 ? 6.172 -6.172 -24.797 1 96 235 VAL B CA 1
ATOM 5776 C C . VAL B 1 235 ? 5.895 -4.742 -24.328 1 96 235 VAL B C 1
ATOM 5778 O O . VAL B 1 235 ? 5.102 -4.52 -23.406 1 96 235 VAL B O 1
ATOM 5781 N N . THR B 1 236 ? 6.523 -3.789 -25 1 96.5 236 THR B N 1
ATOM 5782 C CA . THR B 1 236 ? 6.344 -2.379 -24.672 1 96.5 236 THR B CA 1
ATOM 5783 C C . THR B 1 236 ? 4.875 -1.978 -24.797 1 96.5 236 THR B C 1
ATOM 5785 O O . THR B 1 236 ? 4.293 -1.43 -23.859 1 96.5 236 THR B O 1
ATOM 5788 N N . TYR B 1 237 ? 4.344 -2.314 -25.922 1 95.88 237 TYR B N 1
ATOM 5789 C CA . TYR B 1 237 ? 2.943 -1.979 -26.156 1 95.88 237 TYR B CA 1
ATOM 5790 C C . TYR B 1 237 ? 2.029 -2.727 -25.203 1 95.88 237 TYR B C 1
ATOM 5792 O O . TYR B 1 237 ? 1.062 -2.16 -24.688 1 95.88 237 TYR B O 1
ATOM 5800 N N . GLY B 1 238 ? 2.371 -3.977 -24.984 1 96.88 238 GLY B N 1
ATOM 5801 C CA . GLY B 1 238 ? 1.563 -4.777 -24.078 1 96.88 238 GLY B CA 1
ATOM 5802 C C . GLY B 1 238 ? 1.47 -4.188 -22.688 1 96.88 238 GLY B C 1
ATOM 5803 O O . GLY B 1 238 ? 0.388 -4.141 -22.094 1 96.88 238 GLY B O 1
ATOM 5804 N N . VAL B 1 239 ? 2.578 -3.752 -22.156 1 97.44 239 VAL B N 1
ATOM 5805 C CA . VAL B 1 239 ? 2.637 -3.158 -20.828 1 97.44 239 VAL B CA 1
ATOM 5806 C C . VAL B 1 239 ? 1.776 -1.896 -20.781 1 97.44 239 VAL B C 1
ATOM 5808 O O . VAL B 1 239 ? 1.005 -1.693 -19.844 1 97.44 239 VAL B O 1
ATOM 5811 N N . ARG B 1 240 ? 1.886 -1.096 -21.812 1 97.25 240 ARG B N 1
ATOM 5812 C CA . ARG B 1 240 ? 1.14 0.157 -21.875 1 97.25 240 ARG B CA 1
ATOM 5813 C C . ARG B 1 240 ? -0.359 -0.104 -21.984 1 97.25 240 ARG B C 1
ATOM 5815 O O . ARG B 1 240 ? -1.152 0.497 -21.266 1 97.25 240 ARG B O 1
ATOM 5822 N N . ILE B 1 241 ? -0.73 -1.006 -22.812 1 97.62 241 ILE B N 1
ATOM 5823 C CA . ILE B 1 241 ? -2.129 -1.375 -23 1 97.62 241 ILE B CA 1
ATOM 5824 C C . ILE B 1 241 ? -2.707 -1.894 -21.688 1 97.62 241 ILE B C 1
ATOM 5826 O O . ILE B 1 241 ? -3.795 -1.485 -21.266 1 97.62 241 ILE B O 1
ATOM 5830 N N . ASP B 1 242 ? -1.98 -2.711 -21.062 1 97.5 242 ASP B N 1
ATOM 5831 C CA . ASP B 1 242 ? -2.422 -3.262 -19.781 1 97.5 242 ASP B CA 1
ATOM 5832 C C . ASP B 1 242 ? -2.619 -2.158 -18.75 1 97.5 242 ASP B C 1
ATOM 5834 O O . ASP B 1 242 ? -3.574 -2.193 -17.969 1 97.5 242 ASP B O 1
ATOM 5838 N N . GLY B 1 243 ? -1.693 -1.22 -18.75 1 97.19 243 GLY B N 1
ATOM 5839 C CA . GLY B 1 243 ? -1.809 -0.091 -17.844 1 97.19 243 GLY B CA 1
ATOM 5840 C C . GLY B 1 243 ? -3.104 0.681 -18.016 1 97.19 243 GLY B C 1
ATOM 5841 O O . GLY B 1 243 ? -3.779 0.992 -17.031 1 97.19 243 GLY B O 1
ATOM 5842 N N . PHE B 1 244 ? -3.471 0.949 -19.156 1 95.88 244 PHE B N 1
ATOM 5843 C CA . PHE B 1 244 ? -4.691 1.692 -19.453 1 95.88 244 PHE B CA 1
ATOM 5844 C C . PHE B 1 244 ? -5.926 0.855 -19.125 1 95.88 244 PHE B C 1
ATOM 5846 O O . PHE B 1 244 ? -6.902 1.367 -18.578 1 95.88 244 PHE B O 1
ATOM 5853 N N . CYS B 1 245 ? -5.859 -0.442 -19.438 1 96.12 245 CYS B N 1
ATOM 5854 C CA . CYS B 1 245 ? -6.988 -1.328 -19.172 1 96.12 245 CYS B CA 1
ATOM 5855 C C . CYS B 1 245 ? -7.301 -1.389 -17.688 1 96.12 245 CYS B C 1
ATOM 5857 O O . CYS B 1 245 ? -8.461 -1.32 -17.297 1 96.12 245 CYS B O 1
ATOM 5859 N N . LYS B 1 246 ? -6.352 -1.477 -16.891 1 94.56 246 LYS B N 1
ATOM 5860 C CA . LYS B 1 246 ? -6.523 -1.63 -15.445 1 94.56 246 LYS B CA 1
ATOM 5861 C C . LYS B 1 246 ? -7.07 -0.351 -14.82 1 94.56 246 LYS B C 1
ATOM 5863 O O . LYS B 1 246 ? -7.719 -0.395 -13.773 1 94.56 246 LYS B O 1
ATOM 5868 N N . LYS B 1 247 ? -6.844 0.761 -15.492 1 90.56 247 LYS B N 1
ATOM 5869 C CA . LYS B 1 247 ? -7.328 2.043 -14.984 1 90.56 247 LYS B CA 1
ATOM 5870 C C . LYS B 1 247 ? -8.625 2.457 -15.672 1 90.56 247 LYS B C 1
ATOM 5872 O O . LYS B 1 247 ? -8.969 3.641 -15.703 1 90.56 247 LYS B O 1
ATOM 5877 N N . ARG B 1 248 ? -9.242 1.504 -16.375 1 90.25 248 ARG B N 1
ATOM 5878 C CA . ARG B 1 248 ? -10.547 1.669 -17 1 90.25 248 ARG B CA 1
ATOM 5879 C C . ARG B 1 248 ? -10.484 2.666 -18.156 1 90.25 248 ARG B C 1
ATOM 5881 O O . ARG B 1 248 ? -11.492 3.275 -18.516 1 90.25 248 ARG B O 1
ATOM 5888 N N . ASN B 1 249 ? -9.305 2.973 -18.531 1 92.25 249 ASN B N 1
ATOM 5889 C CA . ASN B 1 249 ? -9.117 3.789 -19.734 1 92.25 249 ASN B CA 1
ATOM 5890 C C . ASN B 1 249 ? -9.016 2.93 -20.984 1 92.25 249 ASN B C 1
ATOM 5892 O O . ASN B 1 249 ? -8 2.969 -21.688 1 92.25 249 ASN B O 1
ATOM 5896 N N . PHE B 1 250 ? -10.031 2.215 -21.281 1 94.88 250 PHE B N 1
ATOM 5897 C CA . PHE B 1 250 ? -10.062 1.22 -22.344 1 94.88 250 PHE B CA 1
ATOM 5898 C C . PHE B 1 250 ? -9.945 1.887 -23.703 1 94.88 250 PHE B C 1
ATOM 5900 O O . PHE B 1 250 ? -9.352 1.323 -24.625 1 94.88 250 PHE B O 1
ATOM 5907 N N . GLY B 1 251 ? -10.5 3.086 -23.797 1 93.19 251 GLY B N 1
ATOM 5908 C CA . GLY B 1 251 ? -10.383 3.812 -25.062 1 93.19 251 GLY B CA 1
ATOM 5909 C C . GLY B 1 251 ? -8.938 4.043 -25.469 1 93.19 251 GLY B C 1
ATOM 5910 O O . GLY B 1 251 ? -8.578 3.797 -26.625 1 93.19 251 GLY B O 1
ATOM 5911 N N . GLU B 1 252 ? -8.188 4.516 -24.547 1 93.5 252 GLU B N 1
ATOM 5912 C CA . GLU B 1 252 ? -6.773 4.746 -24.844 1 93.5 252 GLU B CA 1
ATOM 5913 C C . GLU B 1 252 ? -6.047 3.439 -25.141 1 93.5 252 GLU B C 1
ATOM 5915 O O . GLU B 1 252 ? -5.117 3.412 -25.953 1 93.5 252 GLU B O 1
ATOM 5920 N N . ALA B 1 253 ? -6.398 2.336 -24.438 1 97.25 253 ALA B N 1
ATOM 5921 C CA . ALA B 1 253 ? -5.824 1.023 -24.719 1 97.25 253 ALA B CA 1
ATOM 5922 C C . ALA B 1 253 ? -6.086 0.613 -26.156 1 97.25 253 ALA B C 1
ATOM 5924 O O . ALA B 1 253 ? -5.18 0.139 -26.859 1 97.25 253 ALA B O 1
ATOM 5925 N N . LEU B 1 254 ? -7.293 0.855 -26.641 1 96.31 254 LEU B N 1
ATOM 5926 C CA . LEU B 1 254 ? -7.656 0.516 -28 1 96.31 254 LEU B CA 1
ATOM 5927 C C . LEU B 1 254 ? -6.906 1.394 -29 1 96.31 254 LEU B C 1
ATOM 5929 O O . LEU B 1 254 ? -6.496 0.924 -30.062 1 96.31 254 LEU B O 1
ATOM 5933 N N . ARG B 1 255 ? -6.816 2.615 -28.656 1 94.75 255 ARG B N 1
ATOM 5934 C CA . ARG B 1 255 ? -6.07 3.527 -29.516 1 94.75 255 ARG B CA 1
ATOM 5935 C C . ARG B 1 255 ? -4.633 3.055 -29.688 1 94.75 255 ARG B C 1
ATOM 5937 O O . ARG B 1 255 ? -4.102 3.07 -30.797 1 94.75 255 ARG B O 1
ATOM 5944 N N . LEU B 1 256 ? -4.02 2.666 -28.625 1 95.31 256 LEU B N 1
ATOM 5945 C CA . LEU B 1 256 ? -2.652 2.166 -28.688 1 95.31 256 LEU B CA 1
ATOM 5946 C C . LEU B 1 256 ? -2.568 0.897 -29.516 1 95.31 256 LEU B C 1
ATOM 5948 O O . LEU B 1 256 ? -1.602 0.699 -30.266 1 95.31 256 LEU B O 1
ATOM 5952 N N . PHE B 1 257 ? -3.488 0.05 -29.359 1 96 257 PHE B N 1
ATOM 5953 C CA . PHE B 1 257 ? -3.559 -1.176 -30.141 1 96 257 PHE B CA 1
ATOM 5954 C C . PHE B 1 257 ? -3.648 -0.861 -31.625 1 96 257 PHE B C 1
ATOM 5956 O O . PHE B 1 257 ? -2.992 -1.51 -32.438 1 96 257 PHE B O 1
ATOM 5963 N N . GLU B 1 258 ? -4.441 0.135 -31.859 1 93.69 258 GLU B N 1
ATOM 5964 C CA . GLU B 1 258 ? -4.57 0.565 -33.25 1 93.69 258 GLU B CA 1
ATOM 5965 C C . GLU B 1 258 ? -3.262 1.147 -33.781 1 93.69 258 GLU B C 1
ATOM 5967 O O . GLU B 1 258 ? -2.863 0.878 -34.906 1 93.69 258 GLU B O 1
ATOM 5972 N N . GLU B 1 259 ? -2.693 1.904 -32.969 1 90.94 259 GLU B N 1
ATOM 5973 C CA . GLU B 1 259 ? -1.396 2.475 -33.344 1 90.94 259 GLU B CA 1
ATOM 5974 C C . GLU B 1 259 ? -0.374 1.381 -33.625 1 90.94 259 GLU B C 1
ATOM 5976 O O . GLU B 1 259 ? 0.395 1.484 -34.594 1 90.94 259 GLU B O 1
ATOM 5981 N N . MET B 1 260 ? -0.306 0.391 -32.812 1 91.44 260 MET B N 1
ATOM 5982 C CA . MET B 1 260 ? 0.588 -0.751 -33 1 91.44 260 MET B CA 1
ATOM 5983 C C . MET B 1 260 ? 0.368 -1.419 -34.344 1 91.44 260 MET B C 1
ATOM 5985 O O . MET B 1 260 ? 1.328 -1.791 -35 1 91.44 260 MET B O 1
ATOM 5989 N N . GLY B 1 261 ? -0.866 -1.567 -34.719 1 87 261 GLY B N 1
ATOM 5990 C CA . GLY B 1 261 ? -1.222 -2.186 -36 1 87 261 GLY B CA 1
ATOM 5991 C C . GLY B 1 261 ? -0.833 -1.349 -37.188 1 87 261 GLY B C 1
ATOM 5992 O O . GLY B 1 261 ? -0.387 -1.883 -38.219 1 87 261 GLY B O 1
ATOM 5993 N N . ARG B 1 262 ? -0.958 -0.083 -37.031 1 85.12 262 ARG B N 1
ATOM 5994 C CA . ARG B 1 262 ? -0.664 0.823 -38.156 1 85.12 262 ARG B CA 1
ATOM 5995 C C . ARG B 1 262 ? 0.831 0.847 -38.438 1 85.12 262 ARG B C 1
ATOM 5997 O O . ARG B 1 262 ? 1.23 0.93 -39.625 1 85.12 262 ARG B O 1
ATOM 6004 N N . CYS B 1 263 ? 1.599 0.8 -37.438 1 78.88 263 CYS B N 1
ATOM 6005 C CA . CYS B 1 263 ? 3.047 0.825 -37.594 1 78.88 263 CYS B CA 1
ATOM 6006 C C . CYS B 1 263 ? 3.529 -0.433 -38.312 1 78.88 263 CYS B C 1
ATOM 6008 O O . CYS B 1 263 ? 4.465 -0.377 -39.125 1 78.88 263 CYS B O 1
ATOM 6010 N N . GLY B 1 264 ? 2.82 -1.517 -38.188 1 76.19 264 GLY B N 1
ATOM 6011 C CA . GLY B 1 264 ? 3.072 -2.77 -38.906 1 76.19 264 GLY B CA 1
ATOM 6012 C C . GLY B 1 264 ? 4.363 -3.439 -38.469 1 76.19 264 GLY B C 1
ATOM 6013 O O . GLY B 1 264 ? 4.68 -4.539 -38.906 1 76.19 264 GLY B O 1
ATOM 6014 N N . LYS B 1 265 ? 5.18 -2.842 -37.688 1 86.62 265 LYS B N 1
ATOM 6015 C CA . LYS B 1 265 ? 6.48 -3.373 -37.281 1 86.62 265 LYS B CA 1
ATOM 6016 C C . LYS B 1 265 ? 6.355 -4.301 -36.062 1 86.62 265 LYS B C 1
ATOM 6018 O O . LYS B 1 265 ? 7.215 -5.156 -35.844 1 86.62 265 LYS B O 1
ATOM 6023 N N . VAL B 1 266 ? 5.312 -4.191 -35.344 1 91.94 266 VAL B N 1
ATOM 6024 C CA . VAL B 1 266 ? 5.16 -4.945 -34.125 1 91.94 266 VAL B CA 1
ATOM 6025 C C . VAL B 1 266 ? 4.012 -5.941 -34.25 1 91.94 266 VAL B C 1
ATOM 6027 O O . VAL B 1 266 ? 2.891 -5.566 -34.594 1 91.94 266 VAL B O 1
ATOM 6030 N N . ALA B 1 267 ? 4.285 -7.148 -34.094 1 90.25 267 ALA B N 1
ATOM 6031 C CA . ALA B 1 267 ? 3.289 -8.203 -34.25 1 90.25 267 ALA B CA 1
ATOM 6032 C C . ALA B 1 267 ? 2.359 -8.266 -33.031 1 90.25 267 ALA B C 1
ATOM 6034 O O . ALA B 1 267 ? 2.797 -8.078 -31.891 1 90.25 267 ALA B O 1
ATOM 6035 N N . VAL B 1 268 ? 1.13 -8.523 -33.344 1 92.5 268 VAL B N 1
ATOM 6036 C CA . VAL B 1 268 ? 0.138 -8.695 -32.281 1 92.5 268 VAL B CA 1
ATOM 6037 C C . VAL B 1 268 ? 0.285 -10.078 -31.672 1 92.5 268 VAL B C 1
ATOM 6039 O O . VAL B 1 268 ? 0.374 -11.086 -32.375 1 92.5 268 VAL B O 1
ATOM 6042 N N . THR B 1 269 ? 0.423 -10.109 -30.406 1 94.69 269 THR B N 1
ATOM 6043 C CA . THR B 1 269 ? 0.552 -11.375 -29.703 1 94.69 269 THR B CA 1
ATOM 6044 C C . THR B 1 269 ? -0.757 -11.75 -29.016 1 94.69 269 THR B C 1
ATOM 6046 O O . THR B 1 269 ? -1.635 -10.898 -28.844 1 94.69 269 THR B O 1
ATOM 6049 N N . LEU B 1 270 ? -0.93 -12.984 -28.703 1 96.44 270 LEU B N 1
ATOM 6050 C CA . LEU B 1 270 ? -2.111 -13.453 -27.984 1 96.44 270 LEU B CA 1
ATOM 6051 C C . LEU B 1 270 ? -2.266 -12.727 -26.656 1 96.44 270 LEU B C 1
ATOM 6053 O O . LEU B 1 270 ? -3.385 -12.414 -26.25 1 96.44 270 LEU B O 1
ATOM 6057 N N . GLN B 1 271 ? -1.144 -12.461 -26.047 1 96.31 271 GLN B N 1
ATOM 6058 C CA . GLN B 1 271 ? -1.146 -11.781 -24.75 1 96.31 271 GLN B CA 1
ATOM 6059 C C . GLN B 1 271 ? -1.771 -10.398 -24.859 1 96.31 271 GLN B C 1
ATOM 6061 O O . GLN B 1 271 ? -2.492 -9.961 -23.953 1 96.31 271 GLN B O 1
ATOM 6066 N N . ILE B 1 272 ? -1.454 -9.734 -25.859 1 97.06 272 ILE B N 1
ATOM 6067 C CA . ILE B 1 272 ? -1.974 -8.383 -26.062 1 97.06 272 ILE B CA 1
ATOM 6068 C C . ILE B 1 272 ? -3.49 -8.438 -26.234 1 97.06 272 ILE B C 1
ATOM 6070 O O . ILE B 1 272 ? -4.223 -7.676 -25.594 1 97.06 272 ILE B O 1
ATOM 6074 N N . VAL B 1 273 ? -3.936 -9.359 -27.109 1 97.62 273 VAL B N 1
ATOM 6075 C CA . VAL B 1 273 ? -5.367 -9.484 -27.344 1 97.62 273 VAL B CA 1
ATOM 6076 C C . VAL B 1 273 ? -6.074 -9.898 -26.062 1 97.62 273 VAL B C 1
ATOM 6078 O O . VAL B 1 273 ? -7.137 -9.367 -25.734 1 97.62 273 VAL B O 1
ATOM 6081 N N . THR B 1 274 ? -5.488 -10.852 -25.344 1 97.88 274 THR B N 1
ATOM 6082 C CA . THR B 1 274 ? -6.043 -11.305 -24.078 1 97.88 274 THR B CA 1
ATOM 6083 C C . THR B 1 274 ? -6.164 -10.141 -23.094 1 97.88 274 THR B C 1
ATOM 6085 O O . THR B 1 274 ? -7.164 -10.023 -22.375 1 97.88 274 THR B O 1
ATOM 6088 N N . THR B 1 275 ? -5.168 -9.297 -23.078 1 97.88 275 THR B N 1
ATOM 6089 C CA . THR B 1 275 ? -5.172 -8.117 -22.219 1 97.88 275 THR B CA 1
ATOM 6090 C C . THR B 1 275 ? -6.316 -7.184 -22.578 1 97.88 275 THR B C 1
ATOM 6092 O O . THR B 1 275 ? -6.977 -6.621 -21.703 1 97.88 275 THR B O 1
ATOM 6095 N N . LEU B 1 276 ? -6.559 -7.027 -23.828 1 98.25 276 LEU B N 1
ATOM 6096 C CA . LEU B 1 276 ? -7.645 -6.18 -24.312 1 98.25 276 LEU B CA 1
ATOM 6097 C C . LEU B 1 276 ? -9 -6.762 -23.922 1 98.25 276 LEU B C 1
ATOM 6099 O O . LEU B 1 276 ? -9.922 -6.023 -23.578 1 98.25 276 LEU B O 1
ATOM 6103 N N . ILE B 1 277 ? -9.094 -8.078 -23.984 1 98.38 277 ILE B N 1
ATOM 6104 C CA . ILE B 1 277 ? -10.328 -8.734 -23.562 1 98.38 277 ILE B CA 1
ATOM 6105 C C . ILE B 1 277 ? -10.594 -8.43 -22.094 1 98.38 277 ILE B C 1
ATOM 6107 O O . ILE B 1 277 ? -11.719 -8.086 -21.719 1 98.38 277 ILE B O 1
ATOM 6111 N N . HIS B 1 278 ? -9.602 -8.531 -21.328 1 97.19 278 HIS B N 1
ATOM 6112 C CA . HIS B 1 278 ? -9.727 -8.164 -19.922 1 97.19 278 HIS B CA 1
ATOM 6113 C C . HIS B 1 278 ? -10.156 -6.707 -19.766 1 97.19 278 HIS B C 1
ATOM 6115 O O . HIS B 1 278 ? -11 -6.395 -18.922 1 97.19 278 HIS B O 1
ATOM 6121 N N . GLY B 1 279 ? -9.523 -5.883 -20.562 1 97.69 279 GLY B N 1
ATOM 6122 C CA . GLY B 1 279 ? -9.867 -4.469 -20.516 1 97.69 279 GLY B CA 1
ATOM 6123 C C . GLY B 1 279 ? -11.32 -4.195 -20.844 1 97.69 279 GLY B C 1
ATOM 6124 O O . GLY B 1 279 ? -11.969 -3.375 -20.203 1 97.69 279 GLY B O 1
ATOM 6125 N N . ALA B 1 280 ? -11.805 -4.875 -21.797 1 98 280 ALA B N 1
ATOM 6126 C CA . ALA B 1 280 ? -13.219 -4.758 -22.156 1 98 280 ALA B CA 1
ATOM 6127 C C . ALA B 1 280 ? -14.117 -5.156 -21 1 98 280 ALA B C 1
ATOM 6129 O O . ALA B 1 280 ? -15.156 -4.527 -20.766 1 98 280 ALA B O 1
ATOM 6130 N N . GLY B 1 281 ? -13.719 -6.18 -20.297 1 96.81 281 GLY B N 1
ATOM 6131 C CA . GLY B 1 281 ? -14.469 -6.594 -19.125 1 96.81 281 GLY B CA 1
ATOM 6132 C C . GLY B 1 281 ? -14.477 -5.551 -18.016 1 96.81 281 GLY B C 1
ATOM 6133 O O . GLY B 1 281 ? -15.492 -5.344 -17.359 1 96.81 281 GLY B O 1
ATOM 6134 N N . VAL B 1 282 ? -13.406 -4.922 -17.828 1 95.62 282 VAL B N 1
ATOM 6135 C CA . VAL B 1 282 ? -13.242 -3.924 -16.766 1 95.62 282 VAL B CA 1
ATOM 6136 C C . VAL B 1 282 ? -14.227 -2.775 -16.984 1 95.62 282 VAL B C 1
ATOM 6138 O O . VAL B 1 282 ? -14.789 -2.24 -16.031 1 95.62 282 VAL B O 1
ATOM 6141 N N . VAL B 1 283 ? -14.516 -2.402 -18.188 1 93.44 283 VAL B N 1
ATOM 6142 C CA . VAL B 1 283 ? -15.445 -1.316 -18.484 1 93.44 283 VAL B CA 1
ATOM 6143 C C . VAL B 1 283 ? -16.828 -1.888 -18.797 1 93.44 283 VAL B C 1
ATOM 6145 O O . VAL B 1 283 ? -17.688 -1.192 -19.344 1 93.44 283 VAL B O 1
ATOM 6148 N N . ARG B 1 284 ? -17.031 -3.184 -18.609 1 95 284 ARG B N 1
ATOM 6149 C CA . ARG B 1 284 ? -18.297 -3.902 -18.719 1 95 284 ARG B CA 1
ATOM 6150 C C . ARG B 1 284 ? -18.828 -3.889 -20.141 1 95 284 ARG B C 1
ATOM 6152 O O . ARG B 1 284 ? -20 -3.639 -20.375 1 95 284 ARG B O 1
ATOM 6159 N N . ASN B 1 285 ? -17.906 -3.961 -21.016 1 96.62 285 ASN B N 1
ATOM 6160 C CA . ASN B 1 285 ? -18.234 -4.086 -22.438 1 96.62 285 ASN B CA 1
ATOM 6161 C C . ASN B 1 285 ? -18.078 -5.523 -22.922 1 96.62 285 ASN B C 1
ATOM 6163 O O . ASN B 1 285 ? -17.094 -5.859 -23.578 1 96.62 285 ASN B O 1
ATOM 6167 N N . LYS B 1 286 ? -19.031 -6.402 -22.672 1 97.19 286 LYS B N 1
ATOM 6168 C CA . LYS B 1 286 ? -18.938 -7.824 -23 1 97.19 286 LYS B CA 1
ATOM 6169 C C . LYS B 1 286 ? -18.969 -8.047 -24.516 1 97.19 286 LYS B C 1
ATOM 6171 O O . LYS B 1 286 ? -18.391 -9.016 -25 1 97.19 286 LYS B O 1
ATOM 6176 N N . VAL B 1 287 ? -19.625 -7.102 -25.203 1 97.31 287 VAL B N 1
ATOM 6177 C CA . VAL B 1 287 ? -19.703 -7.227 -26.656 1 97.31 287 VAL B CA 1
ATOM 6178 C C . VAL B 1 287 ? -18.312 -7.098 -27.266 1 97.31 287 VAL B C 1
ATOM 6180 O O . VAL B 1 287 ? -17.906 -7.941 -28.062 1 97.31 287 VAL B O 1
ATOM 6183 N N . LYS B 1 288 ? -17.656 -6.086 -26.875 1 97.44 288 LYS B N 1
ATOM 6184 C CA . LYS B 1 288 ? -16.297 -5.891 -27.391 1 97.44 288 LYS B CA 1
ATOM 6185 C C . LYS B 1 288 ? -15.375 -7.016 -26.938 1 97.44 288 LYS B C 1
ATOM 6187 O O . LYS B 1 288 ? -14.461 -7.41 -27.656 1 97.44 288 LYS B O 1
ATOM 6192 N N . ALA B 1 289 ? -15.523 -7.543 -25.734 1 98.38 289 ALA B N 1
ATOM 6193 C CA . ALA B 1 289 ? -14.734 -8.672 -25.234 1 98.38 289 ALA B CA 1
ATOM 6194 C C . ALA B 1 289 ? -14.883 -9.883 -26.156 1 98.38 289 ALA B C 1
ATOM 6196 O O . ALA B 1 289 ? -13.891 -10.5 -26.547 1 98.38 289 ALA B O 1
ATOM 6197 N N . ARG B 1 290 ? -16.141 -10.164 -26.516 1 98 290 ARG B N 1
ATOM 6198 C CA . ARG B 1 290 ? -16.406 -11.289 -27.406 1 98 290 ARG B CA 1
ATOM 6199 C C . ARG B 1 290 ? -15.836 -11.047 -28.797 1 98 290 ARG B C 1
ATOM 6201 O O . ARG B 1 290 ? -15.273 -11.953 -29.406 1 98 290 ARG B O 1
ATOM 6208 N N . GLN B 1 291 ? -16.016 -9.852 -29.219 1 98.06 291 GLN B N 1
ATOM 6209 C CA . GLN B 1 291 ? -15.477 -9.492 -30.531 1 98.06 291 GLN B CA 1
ATOM 6210 C C . GLN B 1 291 ? -13.969 -9.711 -30.594 1 98.06 291 GLN B C 1
ATOM 6212 O O . GLN B 1 291 ? -13.453 -10.289 -31.547 1 98.06 291 GLN B O 1
ATOM 6217 N N . LEU B 1 292 ? -13.242 -9.266 -29.641 1 98.12 292 LEU B N 1
ATOM 6218 C CA . LEU B 1 292 ? -11.789 -9.414 -29.578 1 98.12 292 LEU B CA 1
ATOM 6219 C C . LEU B 1 292 ? -11.398 -10.883 -29.5 1 98.12 292 LEU B C 1
ATOM 6221 O O . LEU B 1 292 ? -10.43 -11.305 -30.141 1 98.12 292 LEU B O 1
ATOM 6225 N N . PHE B 1 293 ? -12.133 -11.633 -28.734 1 98.38 293 PHE B N 1
ATOM 6226 C CA . PHE B 1 293 ? -11.883 -13.07 -28.609 1 98.38 293 PHE B CA 1
ATOM 6227 C C . PHE B 1 293 ? -12.008 -13.758 -29.953 1 98.38 293 PHE B C 1
ATOM 6229 O O . PHE B 1 293 ? -11.156 -14.57 -30.328 1 98.38 293 PHE B O 1
ATOM 6236 N N . ASP B 1 294 ? -13.062 -13.375 -30.625 1 97.25 294 ASP B N 1
ATOM 6237 C CA . ASP B 1 294 ? -13.336 -14.008 -31.922 1 97.25 294 ASP B CA 1
ATOM 6238 C C . ASP B 1 294 ? -12.297 -13.602 -32.969 1 97.25 294 ASP B C 1
ATOM 6240 O O . ASP B 1 294 ? -12.125 -14.281 -33.969 1 97.25 294 ASP B O 1
ATOM 6244 N N . GLU B 1 295 ? -11.617 -12.547 -32.75 1 95.81 295 GLU B N 1
ATOM 6245 C CA . GLU B 1 295 ? -10.586 -12.062 -33.656 1 95.81 295 GLU B CA 1
ATOM 6246 C C . GLU B 1 295 ? -9.305 -12.891 -33.531 1 95.81 295 GLU B C 1
ATOM 6248 O O . GLU B 1 295 ? -8.438 -12.828 -34.406 1 95.81 295 GLU B O 1
ATOM 6253 N N . ILE B 1 296 ? -9.094 -13.656 -32.469 1 97.06 296 ILE B N 1
ATOM 6254 C CA . ILE B 1 296 ? -7.848 -14.367 -32.188 1 97.06 296 ILE B CA 1
ATOM 6255 C C . ILE B 1 296 ? -7.527 -15.312 -33.344 1 97.06 296 ILE B C 1
ATOM 6257 O O . ILE B 1 296 ? -6.461 -15.219 -33.938 1 97.06 296 ILE B O 1
ATOM 6261 N N . PRO B 1 297 ? -8.492 -16.156 -33.688 1 95.38 297 PRO B N 1
ATOM 6262 C CA . PRO B 1 297 ? -8.195 -17.047 -34.812 1 95.38 297 PRO B CA 1
ATOM 6263 C C . PRO B 1 297 ? -8.062 -16.281 -36.125 1 95.38 297 PRO B C 1
ATOM 6265 O O . PRO B 1 297 ? -7.305 -16.703 -37.031 1 95.38 297 PRO B O 1
ATOM 6268 N N . GLU B 1 298 ? -8.742 -15.188 -36.25 1 94.56 298 GLU B N 1
ATOM 6269 C CA . GLU B 1 298 ? -8.672 -14.383 -37.469 1 94.56 298 GLU B CA 1
ATOM 6270 C C . GLU B 1 298 ? -7.27 -13.812 -37.656 1 94.56 298 GLU B C 1
ATOM 6272 O O . GLU B 1 298 ? -6.863 -13.547 -38.812 1 94.56 298 GLU B O 1
ATOM 6277 N N . ARG B 1 299 ? -6.5 -13.68 -36.656 1 92.25 299 ARG B N 1
ATOM 6278 C CA . ARG B 1 299 ? -5.148 -13.133 -36.688 1 92.25 299 ARG B CA 1
ATOM 6279 C C . ARG B 1 299 ? -4.109 -14.25 -36.781 1 92.25 299 ARG B C 1
ATOM 6281 O O . ARG B 1 299 ? -2.912 -14 -36.625 1 92.25 299 ARG B O 1
ATOM 6288 N N . GLY B 1 300 ? -4.668 -15.5 -36.906 1 94.25 300 GLY B N 1
ATOM 6289 C CA . GLY B 1 300 ? -3.777 -16.641 -37 1 94.25 300 GLY B CA 1
ATOM 6290 C C . GLY B 1 300 ? -3.271 -17.125 -35.656 1 94.25 300 GLY B C 1
ATOM 6291 O O . GLY B 1 300 ? -2.26 -17.828 -35.594 1 94.25 300 GLY B O 1
ATOM 6292 N N . LEU B 1 301 ? -3.818 -16.719 -34.594 1 96.25 301 LEU B N 1
ATOM 6293 C CA . LEU B 1 301 ? -3.432 -17.125 -33.25 1 96.25 301 LEU B CA 1
ATOM 6294 C C . LEU B 1 301 ? -4.371 -18.203 -32.719 1 96.25 301 LEU B C 1
ATOM 6296 O O . LEU B 1 301 ? -5.469 -18.391 -33.25 1 96.25 301 LEU B O 1
ATOM 6300 N N . LYS B 1 302 ? -3.908 -18.891 -31.703 1 95.81 302 LYS B N 1
ATOM 6301 C CA . LYS B 1 302 ? -4.715 -19.938 -31.078 1 95.81 302 LYS B CA 1
ATOM 6302 C C . LYS B 1 302 ? -5.125 -19.547 -29.672 1 95.81 302 LYS B C 1
ATOM 6304 O O . LYS B 1 302 ? -4.293 -19.078 -28.875 1 95.81 302 LYS B O 1
ATOM 6309 N N . CYS B 1 303 ? -6.367 -19.812 -29.391 1 96 303 CYS B N 1
ATOM 6310 C CA . CYS B 1 303 ? -6.879 -19.516 -28.062 1 96 303 CYS B CA 1
ATOM 6311 C C . CYS B 1 303 ? -6.297 -20.469 -27.016 1 96 303 CYS B C 1
ATOM 6313 O O . CYS B 1 303 ? -6.207 -21.672 -27.25 1 96 303 CYS B O 1
ATOM 6315 N N . ASP B 1 304 ? -5.82 -19.938 -26.031 1 96.19 304 ASP B N 1
ATOM 6316 C CA . ASP B 1 304 ? -5.348 -20.766 -24.922 1 96.19 304 ASP B CA 1
ATOM 6317 C C . ASP B 1 304 ? -6.23 -20.578 -23.688 1 96.19 304 ASP B C 1
ATOM 6319 O O . ASP B 1 304 ? -7.262 -19.906 -23.75 1 96.19 304 ASP B O 1
ATOM 6323 N N . CYS B 1 305 ? -5.895 -21.25 -22.609 1 96.19 305 CYS B N 1
ATOM 6324 C CA . CYS B 1 305 ? -6.676 -21.188 -21.375 1 96.19 305 CYS B CA 1
ATOM 6325 C C . CYS B 1 305 ? -6.789 -19.766 -20.875 1 96.19 305 CYS B C 1
ATOM 6327 O O . CYS B 1 305 ? -7.844 -19.359 -20.375 1 96.19 305 CYS B O 1
ATOM 6329 N N . GLY B 1 306 ? -5.703 -19.016 -21.109 1 96.69 306 GLY B N 1
ATOM 6330 C CA . GLY B 1 306 ? -5.691 -17.625 -20.672 1 96.69 306 GLY B CA 1
ATOM 6331 C C . GLY B 1 306 ? -6.715 -16.781 -21.391 1 96.69 306 GLY B C 1
ATOM 6332 O O . GLY B 1 306 ? -7.387 -15.945 -20.781 1 96.69 306 GLY B O 1
ATOM 6333 N N . ALA B 1 307 ? -6.812 -16.938 -22.625 1 97.81 307 ALA B N 1
ATOM 6334 C CA . ALA B 1 307 ? -7.785 -16.188 -23.422 1 97.81 307 ALA B CA 1
ATOM 6335 C C . ALA B 1 307 ? -9.211 -16.531 -23 1 97.81 307 ALA B C 1
ATOM 6337 O O . ALA B 1 307 ? -10.047 -15.633 -22.844 1 97.81 307 ALA B O 1
ATOM 6338 N N . TYR B 1 308 ? -9.477 -17.812 -22.859 1 97.94 308 TYR B N 1
ATOM 6339 C CA . TYR B 1 308 ? -10.797 -18.234 -22.406 1 97.94 308 TYR B CA 1
ATOM 6340 C C . TYR B 1 308 ? -11.109 -17.656 -21.031 1 97.94 308 TYR B C 1
ATOM 6342 O O . TYR B 1 308 ? -12.219 -17.156 -20.797 1 97.94 308 TYR B O 1
ATOM 6350 N N . ASN B 1 309 ? -10.148 -17.734 -20.125 1 97.62 309 ASN B N 1
ATOM 6351 C CA . ASN B 1 309 ? -10.336 -17.172 -18.797 1 97.62 309 ASN B CA 1
ATOM 6352 C C . ASN B 1 309 ? -10.648 -15.68 -18.859 1 97.62 309 ASN B C 1
ATOM 6354 O O . ASN B 1 309 ? -11.492 -15.18 -18.109 1 97.62 309 ASN B O 1
ATOM 6358 N N . ALA B 1 310 ? -9.938 -14.977 -19.734 1 97.88 310 ALA B N 1
ATOM 6359 C CA . ALA B 1 310 ? -10.172 -13.539 -19.891 1 97.88 310 ALA B CA 1
ATOM 6360 C C . ALA B 1 310 ? -11.602 -13.258 -20.328 1 97.88 310 ALA B C 1
ATOM 6362 O O . ALA B 1 310 ? -12.258 -12.367 -19.797 1 97.88 310 ALA B O 1
ATOM 6363 N N . LEU B 1 311 ? -12.086 -14.008 -21.297 1 98.31 311 LEU B N 1
ATOM 6364 C CA . LEU B 1 311 ? -13.445 -13.82 -21.781 1 98.31 311 LEU B CA 1
ATOM 6365 C C . LEU B 1 311 ? -14.469 -14.148 -20.703 1 98.31 311 LEU B C 1
ATOM 6367 O O . LEU B 1 311 ? -15.414 -13.391 -20.484 1 98.31 311 LEU B O 1
ATOM 6371 N N . MET B 1 312 ? -14.289 -15.273 -20.047 1 97.81 312 MET B N 1
ATOM 6372 C CA . MET B 1 312 ? -15.195 -15.648 -18.969 1 97.81 312 MET B CA 1
ATOM 6373 C C . MET B 1 312 ? -15.234 -14.578 -17.891 1 97.81 312 MET B C 1
ATOM 6375 O O . MET B 1 312 ? -16.312 -14.203 -17.406 1 97.81 312 MET B O 1
ATOM 6379 N N . SER B 1 313 ? -14.094 -14.125 -17.516 1 96.5 313 SER B N 1
ATOM 6380 C CA . SER B 1 313 ? -14 -13.07 -16.5 1 96.5 313 SER B CA 1
ATOM 6381 C C . SER B 1 313 ? -14.742 -11.82 -16.938 1 96.5 313 SER B C 1
ATOM 6383 O O . SER B 1 313 ? -15.422 -11.172 -16.141 1 96.5 313 SER B O 1
ATOM 6385 N N . ALA B 1 314 ? -14.578 -11.43 -18.219 1 97.25 314 ALA B N 1
ATOM 6386 C CA . ALA B 1 314 ? -15.273 -10.266 -18.75 1 97.25 314 ALA B CA 1
ATOM 6387 C C . ALA B 1 314 ? -16.781 -10.438 -18.656 1 97.25 314 ALA B C 1
ATOM 6389 O O . ALA B 1 314 ? -17.5 -9.523 -18.25 1 97.25 314 ALA B O 1
ATOM 6390 N N . LEU B 1 315 ? -17.266 -11.578 -18.984 1 97.25 315 LEU B N 1
ATOM 6391 C CA . LEU B 1 315 ? -18.688 -11.875 -18.938 1 97.25 315 LEU B CA 1
ATOM 6392 C C . LEU B 1 315 ? -19.203 -11.82 -17.5 1 97.25 315 LEU B C 1
ATOM 6394 O O . LEU B 1 315 ? -20.266 -11.25 -17.234 1 97.25 315 LEU B O 1
ATOM 6398 N N . MET B 1 316 ? -18.531 -12.344 -16.641 1 94.69 316 MET B N 1
ATOM 6399 C CA . MET B 1 316 ? -18.938 -12.352 -15.234 1 94.69 316 MET B CA 1
ATOM 6400 C C . MET B 1 316 ? -18.984 -10.938 -14.672 1 94.69 316 MET B C 1
ATOM 6402 O O . MET B 1 316 ? -19.875 -10.609 -13.883 1 94.69 316 MET B O 1
ATOM 6406 N N . ARG B 1 317 ? -18.062 -10.109 -15.023 1 92.81 317 ARG B N 1
ATOM 6407 C CA . ARG B 1 317 ? -18.047 -8.719 -14.594 1 92.81 317 ARG B CA 1
ATOM 6408 C C . ARG B 1 317 ? -19.281 -7.98 -15.086 1 92.81 317 ARG B C 1
ATOM 6410 O O . ARG B 1 317 ? -19.75 -7.027 -14.453 1 92.81 317 ARG B O 1
ATOM 6417 N N . CYS B 1 318 ? -19.781 -8.422 -16.141 1 93.81 318 CYS B N 1
ATOM 6418 C CA . CYS B 1 318 ? -20.984 -7.836 -16.734 1 93.81 318 CYS B CA 1
ATOM 6419 C C . CYS B 1 318 ? -22.234 -8.508 -16.188 1 93.81 318 CYS B C 1
ATOM 6421 O O . CYS B 1 318 ? -23.344 -8.234 -16.672 1 93.81 318 CYS B O 1
ATOM 6423 N N . GLY B 1 319 ? -22.094 -9.5 -15.266 1 92 319 GLY B N 1
ATOM 6424 C CA . GLY B 1 319 ? -23.234 -10.203 -14.672 1 92 319 GLY B CA 1
ATOM 6425 C C . GLY B 1 319 ? -23.766 -11.328 -15.539 1 92 319 GLY B C 1
ATOM 6426 O O . GLY B 1 319 ? -24.797 -11.906 -15.242 1 92 319 GLY B O 1
ATOM 6427 N N . ASP B 1 320 ? -23.047 -11.547 -16.609 1 94.88 320 ASP B N 1
ATOM 6428 C CA . ASP B 1 320 ? -23.469 -12.594 -17.531 1 94.88 320 ASP B CA 1
ATOM 6429 C C . ASP B 1 320 ? -22.828 -13.93 -17.172 1 94.88 320 ASP B C 1
ATOM 6431 O O . ASP B 1 320 ? -22.016 -14.461 -17.938 1 94.88 320 ASP B O 1
ATOM 6435 N N . VAL B 1 321 ? -23.281 -14.617 -16.188 1 95.5 321 VAL B N 1
ATOM 6436 C CA . VAL B 1 321 ? -22.734 -15.859 -15.672 1 95.5 321 VAL B CA 1
ATOM 6437 C C . VAL B 1 321 ? -23.062 -17 -16.625 1 95.5 321 VAL B C 1
ATOM 6439 O O . VAL B 1 321 ? -22.234 -17.891 -16.859 1 95.5 321 VAL B O 1
ATOM 6442 N N . SER B 1 322 ? -24.25 -17 -17.094 1 94.94 322 SER B N 1
ATOM 6443 C CA . SER B 1 322 ? -24.656 -18.031 -18.031 1 94.94 322 SER B CA 1
ATOM 6444 C C . SER B 1 322 ? -23.75 -18.031 -19.266 1 94.94 322 SER B C 1
ATOM 6446 O O . SER B 1 322 ? -23.375 -19.094 -19.766 1 94.94 322 SER B O 1
ATOM 6448 N N . GLY B 1 323 ? -23.516 -16.812 -19.734 1 95.88 323 GLY B N 1
ATOM 6449 C CA . GLY B 1 323 ? -22.578 -16.703 -20.844 1 95.88 323 GLY B CA 1
ATOM 6450 C C . GLY B 1 323 ? -21.203 -17.266 -20.531 1 95.88 323 GLY B C 1
ATOM 6451 O O . GLY B 1 323 ? -20.578 -17.906 -21.375 1 95.88 323 GLY B O 1
ATOM 6452 N N . ALA B 1 324 ? -20.656 -17.016 -19.391 1 97.06 324 ALA B N 1
ATOM 6453 C CA . ALA B 1 324 ? -19.359 -17.531 -18.953 1 97.06 324 ALA B CA 1
ATOM 6454 C C . ALA B 1 324 ? -19.359 -19.047 -18.891 1 97.06 324 ALA B C 1
ATOM 6456 O O . ALA B 1 324 ? -18.375 -19.688 -19.281 1 97.06 324 ALA B O 1
ATOM 6457 N N . VAL B 1 325 ? -20.453 -19.641 -18.422 1 95.69 325 VAL B N 1
ATOM 6458 C CA . VAL B 1 325 ? -20.578 -21.078 -18.328 1 95.69 325 VAL B CA 1
ATOM 6459 C C . VAL B 1 325 ? -20.562 -21.688 -19.734 1 95.69 325 VAL B C 1
ATOM 6461 O O . VAL B 1 325 ? -19.969 -22.734 -19.969 1 95.69 325 VAL B O 1
ATOM 6464 N N . GLN B 1 326 ? -21.234 -20.984 -20.578 1 96.38 326 GLN B N 1
ATOM 6465 C CA . GLN B 1 326 ? -21.25 -21.422 -21.969 1 96.38 326 GLN B CA 1
ATOM 6466 C C . GLN B 1 326 ? -19.844 -21.375 -22.562 1 96.38 326 GLN B C 1
ATOM 6468 O O . GLN B 1 326 ? -19.453 -22.266 -23.328 1 96.38 326 GLN B O 1
ATOM 6473 N N . VAL B 1 327 ? -19.109 -20.359 -22.297 1 97.75 327 VAL B N 1
ATOM 6474 C CA . VAL B 1 327 ? -17.734 -20.234 -22.766 1 97.75 327 VAL B CA 1
ATOM 6475 C C . VAL B 1 327 ? -16.891 -21.375 -22.188 1 97.75 327 VAL B C 1
ATOM 6477 O O . VAL B 1 327 ? -16 -21.891 -22.875 1 97.75 327 VAL B O 1
ATOM 6480 N N . MET B 1 328 ? -17.047 -21.734 -20.906 1 96.69 328 MET B N 1
ATOM 6481 C CA . MET B 1 328 ? -16.312 -22.844 -20.297 1 96.69 328 MET B CA 1
ATOM 6482 C C . MET B 1 328 ? -16.594 -24.141 -21.047 1 96.69 328 MET B C 1
ATOM 6484 O O . MET B 1 328 ? -15.68 -24.953 -21.234 1 96.69 328 MET B O 1
ATOM 6488 N N . LYS B 1 329 ? -17.844 -24.281 -21.453 1 95.69 329 LYS B N 1
ATOM 6489 C CA . LYS B 1 329 ? -18.203 -25.469 -22.234 1 95.69 329 LYS B CA 1
ATOM 6490 C C . LYS B 1 329 ? -17.5 -25.453 -23.594 1 95.69 329 LYS B C 1
ATOM 6492 O O . LYS B 1 329 ? -16.984 -26.469 -24.047 1 95.69 329 LYS B O 1
ATOM 6497 N N . GLU B 1 330 ? -17.516 -24.266 -24.188 1 96.44 330 GLU B N 1
ATOM 6498 C CA . GLU B 1 330 ? -16.812 -24.094 -25.453 1 96.44 330 GLU B CA 1
ATOM 6499 C C . GLU B 1 330 ? -15.328 -24.438 -25.297 1 96.44 330 GLU B C 1
ATOM 6501 O O . GLU B 1 330 ? -14.734 -25.047 -26.188 1 96.44 330 GLU B O 1
ATOM 6506 N N . MET B 1 331 ? -14.742 -23.984 -24.281 1 96.75 331 MET B N 1
ATOM 6507 C CA . MET B 1 331 ? -13.344 -24.219 -23.953 1 96.75 331 MET B CA 1
ATOM 6508 C C . MET B 1 331 ? -13.047 -25.719 -23.953 1 96.75 331 MET B C 1
ATOM 6510 O O . MET B 1 331 ? -12.07 -26.172 -24.562 1 96.75 331 MET B O 1
ATOM 6514 N N . GLU B 1 332 ? -13.867 -26.484 -23.312 1 94.31 332 GLU B N 1
ATOM 6515 C CA . GLU B 1 332 ? -13.711 -27.938 -23.219 1 94.31 332 GLU B CA 1
ATOM 6516 C C . GLU B 1 332 ? -13.891 -28.609 -24.578 1 94.31 332 GLU B C 1
ATOM 6518 O O . GLU B 1 332 ? -13.141 -29.516 -24.938 1 94.31 332 GLU B O 1
ATOM 6523 N N . GLU B 1 333 ? -14.852 -28.156 -25.266 1 95.69 333 GLU B N 1
ATOM 6524 C CA . GLU B 1 333 ? -15.148 -28.719 -26.578 1 95.69 333 GLU B CA 1
ATOM 6525 C C . GLU B 1 333 ? -13.984 -28.484 -27.547 1 95.69 333 GLU B C 1
ATOM 6527 O O . GLU B 1 333 ? -13.758 -29.297 -28.453 1 95.69 333 GLU B O 1
ATOM 6532 N N . ASN B 1 334 ? -13.305 -27.422 -27.359 1 95.25 334 ASN B N 1
ATOM 6533 C CA . ASN B 1 334 ? -12.18 -27.094 -28.234 1 95.25 334 ASN B CA 1
ATOM 6534 C C . ASN B 1 334 ? -10.875 -27.703 -27.719 1 95.25 334 ASN B C 1
ATOM 6536 O O . ASN B 1 334 ? -9.797 -27.359 -28.203 1 95.25 334 ASN B O 1
ATOM 6540 N N . GLY B 1 335 ? -10.969 -28.469 -26.625 1 94.25 335 GLY B N 1
ATOM 6541 C CA . GLY B 1 335 ? -9.836 -29.25 -26.156 1 94.25 335 GLY B CA 1
ATOM 6542 C C . GLY B 1 335 ? -8.93 -28.484 -25.203 1 94.25 335 GLY B C 1
ATOM 6543 O O . GLY B 1 335 ? -7.777 -28.859 -25 1 94.25 335 GLY B O 1
ATOM 6544 N N . VAL B 1 336 ? -9.312 -27.359 -24.812 1 95.62 336 VAL B N 1
ATOM 6545 C CA . VAL B 1 336 ? -8.539 -26.594 -23.844 1 95.62 336 VAL B CA 1
ATOM 6546 C C . VAL B 1 336 ? -9 -26.938 -22.422 1 95.62 336 VAL B C 1
ATOM 6548 O O . VAL B 1 336 ? -10.188 -26.844 -22.109 1 95.62 336 VAL B O 1
ATOM 6551 N N . GLU B 1 337 ? -8.078 -27.312 -21.531 1 92.62 337 GLU B N 1
ATOM 6552 C CA . GLU B 1 337 ? -8.422 -27.734 -20.188 1 92.62 337 GLU B CA 1
ATOM 6553 C C . GLU B 1 337 ? -8.547 -26.547 -19.234 1 92.62 337 GLU B C 1
ATOM 6555 O O . GLU B 1 337 ? -7.707 -25.656 -19.25 1 92.62 337 GLU B O 1
ATOM 6560 N N . ALA B 1 338 ? -9.555 -26.625 -18.453 1 93.75 338 ALA B N 1
ATOM 6561 C CA . ALA B 1 338 ? -9.758 -25.594 -17.438 1 93.75 338 ALA B CA 1
ATOM 6562 C C . ALA B 1 338 ? -8.727 -25.719 -16.328 1 93.75 338 ALA B C 1
ATOM 6564 O O . ALA B 1 338 ? -8.352 -26.828 -15.938 1 93.75 338 ALA B O 1
ATOM 6565 N N . ASP B 1 339 ? -8.258 -24.625 -15.852 1 92.38 339 ASP B N 1
ATOM 6566 C CA . ASP B 1 339 ? -7.285 -24.641 -14.766 1 92.38 339 ASP B CA 1
ATOM 6567 C C . ASP B 1 339 ? -7.891 -24.078 -13.484 1 92.38 339 ASP B C 1
ATOM 6569 O O . ASP B 1 339 ? -9.109 -23.875 -13.398 1 92.38 339 ASP B O 1
ATOM 6573 N N . SER B 1 340 ? -7.004 -23.875 -12.477 1 90.94 340 SER B N 1
ATOM 6574 C CA . SER B 1 340 ? -7.48 -23.406 -11.18 1 90.94 340 SER B CA 1
ATOM 6575 C C . SER B 1 340 ? -8.07 -22 -11.281 1 90.94 340 SER B C 1
ATOM 6577 O O . SER B 1 340 ? -9.023 -21.672 -10.57 1 90.94 340 SER B O 1
ATOM 6579 N N . VAL B 1 341 ? -7.527 -21.203 -12.172 1 93.19 341 VAL B N 1
ATOM 6580 C CA . VAL B 1 341 ? -8.023 -19.844 -12.367 1 93.19 341 VAL B CA 1
ATOM 6581 C C . VAL B 1 341 ? -9.422 -19.891 -12.977 1 93.19 341 VAL B C 1
ATOM 6583 O O . VAL B 1 341 ? -10.289 -19.094 -12.609 1 93.19 341 VAL B O 1
ATOM 6586 N N . THR B 1 342 ? -9.602 -20.797 -13.906 1 95.62 342 THR B N 1
ATOM 6587 C CA . THR B 1 342 ? -10.906 -20.984 -14.531 1 95.62 342 THR B CA 1
ATOM 6588 C C . THR B 1 342 ? -11.977 -21.281 -13.484 1 95.62 342 THR B C 1
ATOM 6590 O O . THR B 1 342 ? -12.977 -20.562 -13.391 1 95.62 342 THR B O 1
ATOM 6593 N N . PHE B 1 343 ? -11.688 -22.312 -12.766 1 95.44 343 PHE B N 1
ATOM 6594 C CA . PHE B 1 343 ? -12.656 -22.734 -11.766 1 95.44 343 PHE B CA 1
ATOM 6595 C C . PHE B 1 343 ? -12.906 -21.625 -10.75 1 95.44 343 PHE B C 1
ATOM 6597 O O . PHE B 1 343 ? -14.055 -21.344 -10.391 1 95.44 343 PHE B O 1
ATOM 6604 N N . HIS B 1 344 ? -11.867 -20.969 -10.289 1 95.44 344 HIS B N 1
ATOM 6605 C CA . HIS B 1 344 ? -12 -19.891 -9.305 1 95.44 344 HIS B CA 1
ATOM 6606 C C . HIS B 1 344 ? -12.922 -18.781 -9.812 1 95.44 344 HIS B C 1
ATOM 6608 O O . HIS B 1 344 ? -13.828 -18.359 -9.102 1 95.44 344 HIS B O 1
ATOM 6614 N N . SER B 1 345 ? -12.703 -18.375 -11.039 1 94.56 345 SER B N 1
ATOM 6615 C CA . SER B 1 345 ? -13.492 -17.297 -11.633 1 94.56 345 SER B CA 1
ATOM 6616 C C . SER B 1 345 ? -14.953 -17.703 -11.766 1 94.56 345 SER B C 1
ATOM 6618 O O . SER B 1 345 ? -15.852 -16.906 -11.453 1 94.56 345 SER B O 1
ATOM 6620 N N . VAL B 1 346 ? -15.227 -18.859 -12.195 1 94.81 346 VAL B N 1
ATOM 6621 C CA . VAL B 1 346 ? -16.594 -19.312 -12.414 1 94.81 346 VAL B CA 1
ATOM 6622 C C . VAL B 1 346 ? -17.297 -19.5 -11.07 1 94.81 346 VAL B C 1
ATOM 6624 O O . VAL B 1 346 ? -18.484 -19.203 -10.93 1 94.81 346 VAL B O 1
ATOM 6627 N N . PHE B 1 347 ? -16.625 -20 -10.031 1 95.5 347 PHE B N 1
ATOM 6628 C CA . PHE B 1 347 ? -17.188 -20.078 -8.695 1 95.5 347 PHE B CA 1
ATOM 6629 C C . PHE B 1 347 ? -17.703 -18.734 -8.234 1 95.5 347 PHE B C 1
ATOM 6631 O O . PHE B 1 347 ? -18.828 -18.609 -7.766 1 95.5 347 PHE B O 1
ATOM 6638 N N . ILE B 1 348 ? -16.875 -17.719 -8.383 1 93.81 348 ILE B N 1
ATOM 6639 C CA . ILE B 1 348 ? -17.219 -16.375 -7.938 1 93.81 348 ILE B CA 1
ATOM 6640 C C . ILE B 1 348 ? -18.469 -15.883 -8.672 1 93.81 348 ILE B C 1
ATOM 6642 O O . ILE B 1 348 ? -19.375 -15.312 -8.062 1 93.81 348 ILE B O 1
ATOM 6646 N N . GLY B 1 349 ? -18.469 -16.094 -9.984 1 93.31 349 GLY B N 1
ATOM 6647 C CA . GLY B 1 349 ? -19.625 -15.703 -10.773 1 93.31 349 GLY B CA 1
ATOM 6648 C C . GLY B 1 349 ? -20.906 -16.406 -10.359 1 93.31 349 GLY B C 1
ATOM 6649 O O . GLY B 1 349 ? -21.953 -15.773 -10.219 1 93.31 349 GLY B O 1
ATOM 6650 N N . MET B 1 350 ? -20.812 -17.656 -10.109 1 93.75 350 MET B N 1
ATOM 6651 C CA . MET B 1 350 ? -21.984 -18.453 -9.758 1 93.75 350 MET B CA 1
ATOM 6652 C C . MET B 1 350 ? -22.531 -18.047 -8.391 1 93.75 350 MET B C 1
ATOM 6654 O O . MET B 1 350 ? -23.75 -18 -8.188 1 93.75 350 MET B O 1
ATOM 6658 N N . MET B 1 351 ? -21.703 -17.734 -7.5 1 92.81 351 MET B N 1
ATOM 6659 C CA . MET B 1 351 ? -22.109 -17.344 -6.152 1 92.81 351 MET B CA 1
ATOM 6660 C C . MET B 1 351 ? -22.922 -16.062 -6.18 1 92.81 351 MET B C 1
ATOM 6662 O O . MET B 1 351 ? -23.812 -15.867 -5.344 1 92.81 351 MET B O 1
ATOM 6666 N N . LYS B 1 352 ? -22.641 -15.234 -7.133 1 88.81 352 LYS B N 1
ATOM 6667 C CA . LYS B 1 352 ? -23.312 -13.945 -7.234 1 88.81 352 LYS B CA 1
ATOM 6668 C C . LYS B 1 352 ? -24.578 -14.047 -8.086 1 88.81 352 LYS B C 1
ATOM 6670 O O . LYS B 1 352 ? -25.359 -13.094 -8.172 1 88.81 352 LYS B O 1
ATOM 6675 N N . SER B 1 353 ? -24.688 -15.172 -8.688 1 90.44 353 SER B N 1
ATOM 6676 C CA . SER B 1 353 ? -25.797 -15.359 -9.617 1 90.44 353 SER B CA 1
ATOM 6677 C C . SER B 1 353 ? -27 -16 -8.922 1 90.44 353 SER B C 1
ATOM 6679 O O . SER B 1 353 ? -26.844 -16.969 -8.18 1 90.44 353 SER B O 1
ATOM 6681 N N . LYS B 1 354 ? -28.141 -15.484 -9.172 1 87.19 354 LYS B N 1
ATOM 6682 C CA . LYS B 1 354 ? -29.375 -16.078 -8.656 1 87.19 354 LYS B CA 1
ATOM 6683 C C . LYS B 1 354 ? -29.703 -17.375 -9.391 1 87.19 354 LYS B C 1
ATOM 6685 O O . LYS B 1 354 ? -30.312 -18.281 -8.82 1 87.19 354 LYS B O 1
ATOM 6690 N N . GLU B 1 355 ? -29.266 -17.406 -10.602 1 88.69 355 GLU B N 1
ATOM 6691 C CA . GLU B 1 355 ? -29.562 -18.531 -11.469 1 88.69 355 GLU B CA 1
ATOM 6692 C C . GLU B 1 355 ? -28.844 -19.797 -11 1 88.69 355 GLU B C 1
ATOM 6694 O O . GLU B 1 355 ? -29.422 -20.891 -11.047 1 88.69 355 GLU B O 1
ATOM 6699 N N . PHE B 1 356 ? -27.656 -19.75 -10.602 1 90.94 356 PHE B N 1
ATOM 6700 C CA . PHE B 1 356 ? -26.859 -20.922 -10.234 1 90.94 356 PHE B CA 1
ATOM 6701 C C . PHE B 1 356 ? -26.75 -21.047 -8.719 1 90.94 356 PHE B C 1
ATOM 6703 O O . PHE B 1 356 ? -27.266 -22 -8.133 1 90.94 356 PHE B O 1
ATOM 6710 N N . GLY B 1 357 ? -26.359 -19.953 -8.039 1 90.25 357 GLY B N 1
ATOM 6711 C CA . GLY B 1 357 ? -26.297 -19.891 -6.59 1 90.25 357 GLY B CA 1
ATOM 6712 C C . GLY B 1 357 ? -25.484 -21.016 -5.98 1 90.25 357 GLY B C 1
ATOM 6713 O O . GLY B 1 357 ? -24.469 -21.438 -6.547 1 90.25 357 GLY B O 1
ATOM 6714 N N . PHE B 1 358 ? -25.859 -21.578 -4.902 1 93.06 358 PHE B N 1
ATOM 6715 C CA . PHE B 1 358 ? -25.141 -22.578 -4.117 1 93.06 358 PHE B CA 1
ATOM 6716 C C . PHE B 1 358 ? -25.109 -23.922 -4.848 1 93.06 358 PHE B C 1
ATOM 6718 O O . PHE B 1 358 ? -24.062 -24.578 -4.875 1 93.06 358 PHE B O 1
ATOM 6725 N N . ASP B 1 359 ? -26.156 -24.234 -5.473 1 92.69 359 ASP B N 1
ATOM 6726 C CA . ASP B 1 359 ? -26.234 -25.516 -6.164 1 92.69 359 ASP B CA 1
ATOM 6727 C C . ASP B 1 359 ? -25.297 -25.562 -7.363 1 92.69 359 ASP B C 1
ATOM 6729 O O . ASP B 1 359 ? -24.656 -26.578 -7.625 1 92.69 359 ASP B O 1
ATOM 6733 N N . GLY B 1 360 ? -25.297 -24.5 -8.031 1 93.56 360 GLY B N 1
ATOM 6734 C CA . GLY B 1 360 ? -24.359 -24.422 -9.148 1 93.56 360 GLY B CA 1
ATOM 6735 C C . GLY B 1 360 ? -22.922 -24.562 -8.727 1 93.56 360 GLY B C 1
ATOM 6736 O O . GLY B 1 360 ? -22.125 -25.234 -9.391 1 93.56 360 GLY B O 1
ATOM 6737 N N . VAL B 1 361 ? -22.562 -23.953 -7.66 1 95.94 361 VAL B N 1
ATOM 6738 C CA . VAL B 1 361 ? -21.203 -24.031 -7.121 1 95.94 361 VAL B CA 1
ATOM 6739 C C . VAL B 1 361 ? -20.891 -25.469 -6.723 1 95.94 361 VAL B C 1
ATOM 6741 O O . VAL B 1 361 ? -19.781 -25.953 -6.992 1 95.94 361 VAL B O 1
ATOM 6744 N N . CYS B 1 362 ? -21.828 -26.156 -6.129 1 95.75 362 CYS B N 1
ATOM 6745 C CA . CYS B 1 362 ? -21.625 -27.531 -5.695 1 95.75 362 CYS B CA 1
ATOM 6746 C C . CYS B 1 362 ? -21.375 -28.438 -6.887 1 95.75 362 CYS B C 1
ATOM 6748 O O . CYS B 1 362 ? -20.516 -29.328 -6.832 1 95.75 362 CYS B O 1
ATOM 6750 N N . GLU B 1 363 ? -22.109 -28.188 -7.883 1 95.31 363 GLU B N 1
ATOM 6751 C CA . GLU B 1 363 ? -21.922 -28.969 -9.094 1 95.31 363 GLU B CA 1
ATOM 6752 C C . GLU B 1 363 ? -20.547 -28.75 -9.695 1 95.31 363 GLU B C 1
ATOM 6754 O O . GLU B 1 363 ? -19.875 -29.703 -10.094 1 95.31 363 GLU B O 1
ATOM 6759 N N . LEU B 1 364 ? -20.203 -27.516 -9.789 1 96.12 364 LEU B N 1
ATOM 6760 C CA . LEU B 1 364 ? -18.906 -27.188 -10.344 1 96.12 364 LEU B CA 1
ATOM 6761 C C . LEU B 1 364 ? -17.781 -27.703 -9.461 1 96.12 364 LEU B C 1
ATOM 6763 O O . LEU B 1 364 ? -16.719 -28.109 -9.953 1 96.12 364 LEU B O 1
ATOM 6767 N N . TYR B 1 365 ? -17.984 -27.672 -8.156 1 96.75 365 TYR B N 1
ATOM 6768 C CA . TYR B 1 365 ? -17.031 -28.219 -7.191 1 96.75 365 TYR B CA 1
ATOM 6769 C C . TYR B 1 365 ? -16.797 -29.703 -7.453 1 96.75 365 TYR B C 1
ATOM 6771 O O . TYR B 1 365 ? -15.648 -30.172 -7.465 1 96.75 365 TYR B O 1
ATOM 6779 N N . GLN B 1 366 ? -17.844 -30.375 -7.719 1 96 366 GLN B N 1
ATOM 6780 C CA . GLN B 1 366 ? -17.719 -31.812 -8.008 1 96 366 GLN B CA 1
ATOM 6781 C C . GLN B 1 366 ? -16.984 -32.031 -9.328 1 96 366 GLN B C 1
ATOM 6783 O O . GLN B 1 366 ? -16.203 -32.969 -9.445 1 96 366 GLN B O 1
ATOM 6788 N N . LYS B 1 367 ? -17.266 -31.203 -10.219 1 94.31 367 LYS B N 1
ATOM 6789 C CA . LYS B 1 367 ? -16.562 -31.281 -11.492 1 94.31 367 LYS B CA 1
ATOM 6790 C C . LYS B 1 367 ? -15.062 -31.047 -11.305 1 94.31 367 LYS B C 1
ATOM 6792 O O . LYS B 1 367 ? -14.234 -31.75 -11.906 1 94.31 367 LYS B O 1
ATOM 6797 N N . MET B 1 368 ? -14.695 -30.078 -10.57 1 95.25 368 MET B N 1
ATOM 6798 C CA . MET B 1 368 ? -13.305 -29.781 -10.273 1 95.25 368 MET B CA 1
ATOM 6799 C C . MET B 1 368 ? -12.602 -30.969 -9.633 1 95.25 368 MET B C 1
ATOM 6801 O O . MET B 1 368 ? -11.5 -31.344 -10.039 1 95.25 368 MET B O 1
ATOM 6805 N N . LYS B 1 369 ? -13.25 -31.594 -8.672 1 93.81 369 LYS B N 1
ATOM 6806 C CA . LYS B 1 369 ? -12.711 -32.781 -8.008 1 93.81 369 LYS B CA 1
ATOM 6807 C C . LYS B 1 369 ? -12.547 -33.938 -8.984 1 93.81 369 LYS B C 1
ATOM 6809 O O . LYS B 1 369 ? -11.555 -34.656 -8.922 1 93.81 369 LYS B O 1
ATOM 6814 N N . GLY B 1 370 ? -13.555 -34.031 -9.781 1 92.19 370 GLY B N 1
ATOM 6815 C CA . GLY B 1 370 ? -13.531 -35.094 -10.773 1 92.19 370 GLY B CA 1
ATOM 6816 C C . GLY B 1 370 ? -12.352 -34.969 -11.727 1 92.19 370 GLY B C 1
ATOM 6817 O O . GLY B 1 370 ? -11.852 -36 -12.211 1 92.19 370 GLY B O 1
ATOM 6818 N N . ARG B 1 371 ? -11.898 -33.812 -11.906 1 89.88 371 ARG B N 1
ATOM 6819 C CA . ARG B 1 371 ? -10.742 -33.594 -12.773 1 89.88 371 ARG B CA 1
ATOM 6820 C C . ARG B 1 371 ? -9.445 -33.625 -11.977 1 89.88 371 ARG B C 1
ATOM 6822 O O . ARG B 1 371 ? -8.375 -33.344 -12.516 1 89.88 371 ARG B O 1
ATOM 6829 N N . SER B 1 372 ? -9.547 -33.875 -10.641 1 87.69 372 SER B N 1
ATOM 6830 C CA . SER B 1 372 ? -8.422 -33.969 -9.719 1 87.69 372 SER B CA 1
ATOM 6831 C C . SER B 1 372 ? -7.629 -32.688 -9.664 1 87.69 372 SER B C 1
ATOM 6833 O O . SER B 1 372 ? -6.402 -32.688 -9.555 1 87.69 372 SER B O 1
ATOM 6835 N N . LEU B 1 373 ? -8.336 -31.625 -9.953 1 89.75 373 LEU B N 1
ATOM 6836 C CA . LEU B 1 373 ? -7.691 -30.328 -9.867 1 89.75 373 LEU B CA 1
ATOM 6837 C C . LEU B 1 373 ? -7.598 -29.859 -8.414 1 89.75 373 LEU B C 1
ATOM 6839 O O . LEU B 1 373 ? -8.562 -30 -7.656 1 89.75 373 LEU B O 1
ATOM 6843 N N . VAL B 1 374 ? -6.422 -29.422 -8 1 86.31 374 VAL B N 1
ATOM 6844 C CA . VAL B 1 374 ? -6.246 -28.906 -6.645 1 86.31 374 VAL B CA 1
ATOM 6845 C C . VAL B 1 374 ? -6.395 -27.391 -6.637 1 86.31 374 VAL B C 1
ATOM 6847 O O . VAL B 1 374 ? -5.594 -26.688 -7.25 1 86.31 374 VAL B O 1
ATOM 6850 N N . PRO B 1 375 ? -7.418 -26.906 -5.988 1 90.69 375 PRO B N 1
ATOM 6851 C CA . PRO B 1 375 ? -7.625 -25.469 -5.969 1 90.69 375 PRO B CA 1
ATOM 6852 C C . PRO B 1 375 ? -6.551 -24.719 -5.168 1 90.69 375 PRO B C 1
ATOM 6854 O O . PRO B 1 375 ? -6 -25.281 -4.211 1 90.69 375 PRO B O 1
ATOM 6857 N N . LYS B 1 376 ? -6.273 -23.5 -5.551 1 88.12 376 LYS B N 1
ATOM 6858 C CA . LYS B 1 376 ? -5.344 -22.641 -4.82 1 88.12 376 LYS B CA 1
ATOM 6859 C C . LYS B 1 376 ? -6.008 -22.047 -3.584 1 88.12 376 LYS B C 1
ATOM 6861 O O . LYS B 1 376 ? -7.215 -22.188 -3.393 1 88.12 376 LYS B O 1
ATOM 6866 N N . THR B 1 377 ? -5.285 -21.359 -2.775 1 87.94 377 THR B N 1
ATOM 6867 C CA . THR B 1 377 ? -5.703 -20.891 -1.462 1 87.94 377 THR B CA 1
ATOM 6868 C C . THR B 1 377 ? -6.945 -20.016 -1.577 1 87.94 377 THR B C 1
ATOM 6870 O O . THR B 1 377 ? -7.914 -20.188 -0.837 1 87.94 377 THR B O 1
ATOM 6873 N N . PRO B 1 378 ? -6.957 -19.062 -2.541 1 91.38 378 PRO B N 1
ATOM 6874 C CA . PRO B 1 378 ? -8.141 -18.203 -2.611 1 91.38 378 PRO B CA 1
ATOM 6875 C C . PRO B 1 378 ? -9.422 -18.984 -2.895 1 91.38 378 PRO B C 1
ATOM 6877 O O . PRO B 1 378 ? -10.484 -18.656 -2.355 1 91.38 378 PRO B O 1
ATOM 6880 N N . THR B 1 379 ? -9.25 -19.969 -3.742 1 94.38 379 THR B N 1
ATOM 6881 C CA . THR B 1 379 ? -10.406 -20.797 -4.062 1 94.38 379 THR B CA 1
ATOM 6882 C C . THR B 1 379 ? -10.828 -21.641 -2.855 1 94.38 379 THR B C 1
ATOM 6884 O O . THR B 1 379 ? -12.023 -21.781 -2.582 1 94.38 379 THR B O 1
ATOM 6887 N N . VAL B 1 380 ? -9.891 -22.188 -2.146 1 93.88 380 VAL B N 1
ATOM 6888 C CA . VAL B 1 380 ? -10.172 -23 -0.962 1 93.88 380 VAL B CA 1
ATOM 6889 C C . VAL B 1 380 ? -10.914 -22.156 0.074 1 93.88 380 VAL B C 1
ATOM 6891 O O . VAL B 1 380 ? -11.93 -22.578 0.62 1 93.88 380 VAL B O 1
ATOM 6894 N N . VAL B 1 381 ? -10.469 -21.016 0.324 1 94.44 381 VAL B N 1
ATOM 6895 C CA . VAL B 1 381 ? -11.078 -20.141 1.324 1 94.44 381 VAL B CA 1
ATOM 6896 C C . VAL B 1 381 ? -12.477 -19.734 0.876 1 94.44 381 VAL B C 1
ATOM 6898 O O . VAL B 1 381 ? -13.406 -19.688 1.686 1 94.44 381 VAL B O 1
ATOM 6901 N N . LEU B 1 382 ? -12.555 -19.422 -0.371 1 95.19 382 LEU B N 1
ATOM 6902 C CA . LEU B 1 382 ? -13.852 -19.047 -0.938 1 95.19 382 LEU B CA 1
ATOM 6903 C C . LEU B 1 382 ? -14.875 -20.156 -0.73 1 95.19 382 LEU B C 1
ATOM 6905 O O . LEU B 1 382 ? -15.984 -19.906 -0.258 1 95.19 382 LEU B O 1
ATOM 6909 N N . LEU B 1 383 ? -14.539 -21.344 -1.134 1 96.06 383 LEU B N 1
ATOM 6910 C CA . LEU B 1 383 ? -15.438 -22.484 -1.007 1 96.06 383 LEU B CA 1
ATOM 6911 C C . LEU B 1 383 ? -15.727 -22.797 0.46 1 96.06 383 LEU B C 1
ATOM 6913 O O . LEU B 1 383 ? -16.875 -23.078 0.825 1 96.06 383 LEU B O 1
ATOM 6917 N N . MET B 1 384 ? -14.719 -22.719 1.271 1 95.88 384 MET B N 1
ATOM 6918 C CA . MET B 1 384 ? -14.883 -22.953 2.701 1 95.88 384 MET B CA 1
ATOM 6919 C C . MET B 1 384 ? -15.875 -21.969 3.307 1 95.88 384 MET B C 1
ATOM 6921 O O . MET B 1 384 ? -16.75 -22.359 4.086 1 95.88 384 MET B O 1
ATOM 6925 N N . LYS B 1 385 ? -15.742 -20.781 2.973 1 94.75 385 LYS B N 1
ATOM 6926 C CA . LYS B 1 385 ? -16.656 -19.734 3.459 1 94.75 385 LYS B CA 1
ATOM 6927 C C . LYS B 1 385 ? -18.094 -20.016 3.021 1 94.75 385 LYS B C 1
ATOM 6929 O O . LYS B 1 385 ? -19.016 -19.953 3.832 1 94.75 385 LYS B O 1
ATOM 6934 N N . LEU B 1 386 ? -18.25 -20.312 1.786 1 94.44 386 LEU B N 1
ATOM 6935 C CA . LEU B 1 386 ? -19.578 -20.578 1.241 1 94.44 386 LEU B CA 1
A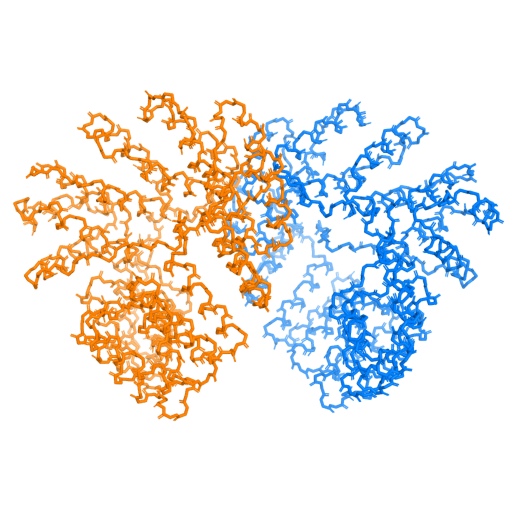TOM 6936 C C . LEU B 1 386 ? -20.203 -21.781 1.931 1 94.44 386 LEU B C 1
ATOM 6938 O O . LEU B 1 386 ? -21.375 -21.734 2.34 1 94.44 386 LEU B O 1
ATOM 6942 N N . PHE B 1 387 ? -19.516 -22.844 2.072 1 95.62 387 PHE B N 1
ATOM 6943 C CA . PHE B 1 387 ? -20.031 -24.078 2.662 1 95.62 387 PHE B CA 1
ATOM 6944 C C . PHE B 1 387 ? -20.375 -23.859 4.133 1 95.62 387 PHE B C 1
ATOM 6946 O O . PHE B 1 387 ? -21.469 -24.203 4.578 1 95.62 387 PHE B O 1
ATOM 6953 N N . CYS B 1 388 ? -19.516 -23.266 4.824 1 93.69 388 CYS B N 1
ATOM 6954 C CA . CYS B 1 388 ? -19.672 -23.125 6.27 1 93.69 388 CYS B CA 1
ATOM 6955 C C . CYS B 1 388 ? -20.75 -22.094 6.609 1 93.69 388 CYS B C 1
ATOM 6957 O O . CYS B 1 388 ? -21.5 -22.281 7.57 1 93.69 388 CYS B O 1
ATOM 6959 N N . GLN B 1 389 ? -20.797 -21.078 5.828 1 88.88 389 GLN B N 1
ATOM 6960 C CA . GLN B 1 389 ? -21.797 -20.062 6.094 1 88.88 389 GLN B CA 1
ATOM 6961 C C . GLN B 1 389 ? -23.188 -20.547 5.699 1 88.88 389 GLN B C 1
ATOM 6963 O O . GLN B 1 389 ? -24.188 -20.078 6.246 1 88.88 389 GLN B O 1
ATOM 6968 N N . ASN B 1 390 ? -23.266 -21.469 4.762 1 89.56 390 ASN B N 1
ATOM 6969 C CA . ASN B 1 390 ? -24.547 -22.047 4.352 1 89.56 390 ASN B CA 1
ATOM 6970 C C . ASN B 1 390 ? -24.906 -23.281 5.176 1 89.56 390 ASN B C 1
ATOM 6972 O O . ASN B 1 390 ? -25.828 -24.016 4.824 1 89.56 390 ASN B O 1
ATOM 6976 N N . GLY B 1 391 ? -24.078 -23.516 6.191 1 89.44 391 GLY B N 1
ATOM 6977 C CA . GLY B 1 391 ? -24.359 -24.609 7.109 1 89.44 391 GLY B CA 1
ATOM 6978 C C . GLY B 1 391 ? -23.969 -25.969 6.562 1 89.44 391 GLY B C 1
ATOM 6979 O O . GLY B 1 391 ? -24.344 -27 7.121 1 89.44 391 GLY B O 1
ATOM 6980 N N . GLU B 1 392 ? -23.359 -25.969 5.465 1 93.12 392 GLU B N 1
ATOM 6981 C CA . GLU B 1 392 ? -22.938 -27.219 4.852 1 93.12 392 GLU B CA 1
ATOM 6982 C C . GLU B 1 392 ? -21.547 -27.625 5.324 1 93.12 392 GLU B C 1
ATOM 6984 O O . GLU B 1 392 ? -20.625 -27.734 4.516 1 93.12 392 GLU B O 1
ATOM 6989 N N . VAL B 1 393 ? -21.391 -27.922 6.52 1 94.81 393 VAL B N 1
ATOM 6990 C CA . VAL B 1 393 ? -20.125 -28.203 7.168 1 94.81 393 VAL B CA 1
ATOM 6991 C C . VAL B 1 393 ? -19.516 -29.484 6.586 1 94.81 393 VAL B C 1
ATOM 6993 O O . VAL B 1 393 ? -18.281 -29.609 6.5 1 94.81 393 VAL B O 1
ATOM 6996 N N . ASN B 1 394 ? -20.375 -30.359 6.184 1 95.44 394 ASN B N 1
ATOM 6997 C CA . ASN B 1 394 ? -19.875 -31.609 5.609 1 95.44 394 ASN B CA 1
ATOM 6998 C C . ASN B 1 394 ? -19.141 -31.359 4.289 1 95.44 394 ASN B C 1
ATOM 7000 O O . ASN B 1 394 ? -18.172 -32.062 3.973 1 95.44 394 ASN B O 1
ATOM 7004 N N . LEU B 1 395 ? -19.625 -30.438 3.598 1 96 395 LEU B N 1
ATOM 7005 C CA . LEU B 1 395 ? -18.906 -30.062 2.375 1 96 395 LEU B CA 1
ATOM 7006 C C . LEU B 1 395 ? -17.562 -29.422 2.699 1 96 395 LEU B C 1
ATOM 7008 O O . LEU B 1 395 ? -16.594 -29.641 1.984 1 96 395 LEU B O 1
ATOM 7012 N N . GLY B 1 396 ? -17.578 -28.609 3.725 1 96.31 396 GLY B N 1
ATOM 7013 C CA . GLY B 1 396 ? -16.312 -28.047 4.195 1 96.31 396 GLY B CA 1
ATOM 7014 C C . GLY B 1 396 ? -15.305 -29.109 4.594 1 96.31 396 GLY B C 1
ATOM 7015 O O . GLY B 1 396 ? -14.133 -29.031 4.219 1 96.31 396 GLY B O 1
ATOM 7016 N N . LEU B 1 397 ? -15.789 -30.078 5.281 1 96.62 397 LEU B N 1
ATOM 7017 C CA . LEU B 1 397 ? -14.922 -31.172 5.699 1 96.62 397 LEU B CA 1
ATOM 7018 C C . LEU B 1 397 ? -14.453 -31.984 4.496 1 96.62 397 LEU B C 1
ATOM 7020 O O . LEU B 1 397 ? -13.312 -32.469 4.465 1 96.62 397 LEU B O 1
ATOM 7024 N N . ASP B 1 398 ? -15.328 -32.125 3.645 1 96.56 398 ASP B N 1
ATOM 7025 C CA . ASP B 1 398 ? -14.977 -32.812 2.412 1 96.56 398 ASP B CA 1
ATOM 7026 C C . ASP B 1 398 ? -13.844 -32.094 1.679 1 96.56 398 ASP B C 1
ATOM 7028 O O . ASP B 1 398 ? -12.906 -32.75 1.2 1 96.56 398 ASP B O 1
ATOM 7032 N N . LEU B 1 399 ? -13.984 -30.828 1.529 1 96.44 399 LEU B N 1
ATOM 7033 C CA . LEU B 1 399 ? -12.953 -30.031 0.893 1 96.44 399 LEU B CA 1
ATOM 7034 C C . LEU B 1 399 ? -11.633 -30.141 1.653 1 96.44 399 LEU B C 1
ATOM 7036 O O . LEU B 1 399 ? -10.57 -30.266 1.044 1 96.44 399 LEU B O 1
ATOM 7040 N N . TRP B 1 400 ? -11.703 -30.109 2.959 1 94.81 400 TRP B N 1
ATOM 7041 C CA . TRP B 1 400 ? -10.531 -30.266 3.811 1 94.81 400 TRP B CA 1
ATOM 7042 C C . TRP B 1 400 ? -9.828 -31.594 3.535 1 94.81 400 TRP B C 1
ATOM 7044 O O . TRP B 1 400 ? -8.617 -31.625 3.301 1 94.81 400 TRP B O 1
ATOM 7054 N N . LYS B 1 401 ? -10.562 -32.625 3.492 1 93.62 401 LYS B N 1
ATOM 7055 C CA . LYS B 1 401 ? -10.039 -33.969 3.264 1 93.62 401 LYS B CA 1
ATOM 7056 C C . LYS B 1 401 ? -9.445 -34.094 1.862 1 93.62 401 LYS B C 1
ATOM 7058 O O . LYS B 1 401 ? -8.406 -34.719 1.679 1 93.62 401 LYS B O 1
ATOM 7063 N N . TYR B 1 402 ? -10.172 -33.5 1.008 1 92.69 402 TYR B N 1
ATOM 7064 C CA . TYR B 1 402 ? -9.688 -33.531 -0.367 1 92.69 402 TYR B CA 1
ATOM 7065 C C . TYR B 1 402 ? -8.305 -32.906 -0.474 1 92.69 402 TYR B C 1
ATOM 7067 O O . TYR B 1 402 ? -7.406 -33.469 -1.107 1 92.69 402 TYR B O 1
ATOM 7075 N N . MET B 1 403 ? -8.094 -31.75 0.072 1 89.88 403 MET B N 1
ATOM 7076 C CA . MET B 1 403 ? -6.809 -31.062 0.043 1 89.88 403 MET B CA 1
ATOM 7077 C C . MET B 1 403 ? -5.719 -31.922 0.685 1 89.88 403 MET B C 1
ATOM 7079 O O . MET B 1 403 ? -4.625 -32.062 0.134 1 89.88 403 MET B O 1
ATOM 7083 N N . LEU B 1 404 ? -6.031 -32.531 1.744 1 85.5 404 LEU B N 1
ATOM 7084 C CA . LEU B 1 404 ? -5.066 -33.375 2.461 1 85.5 404 LEU B CA 1
ATOM 7085 C C . LEU B 1 404 ? -4.695 -34.594 1.647 1 85.5 404 LEU B C 1
ATOM 7087 O O . LEU B 1 404 ? -3.527 -35 1.603 1 85.5 404 LEU B O 1
ATOM 7091 N N . GLU B 1 405 ? -5.691 -35.125 1.063 1 84.19 405 GLU B N 1
ATOM 7092 C CA . GLU B 1 405 ? -5.477 -36.312 0.243 1 84.19 405 GLU B CA 1
ATOM 7093 C C . GLU B 1 405 ? -4.539 -36 -0.926 1 84.19 405 GLU B C 1
ATOM 7095 O O . GLU B 1 405 ? -3.801 -36.875 -1.377 1 84.19 405 GLU B O 1
ATOM 7100 N N . LYS B 1 406 ? -4.637 -34.812 -1.316 1 82.5 406 LYS B N 1
ATOM 7101 C CA . LYS B 1 406 ? -3.797 -34.406 -2.441 1 82.5 406 LYS B CA 1
ATOM 7102 C C . LYS B 1 406 ? -2.441 -33.875 -1.963 1 82.5 406 LYS B C 1
ATOM 7104 O O . LYS B 1 406 ? -1.622 -33.438 -2.766 1 82.5 406 LYS B O 1
ATOM 7109 N N . GLY B 1 407 ? -2.199 -33.969 -0.664 1 75.44 407 GLY B N 1
ATOM 7110 C CA . GLY B 1 407 ? -0.905 -33.625 -0.095 1 75.44 407 GLY B CA 1
ATOM 7111 C C . GLY B 1 407 ? -0.777 -32.156 0.255 1 75.44 407 GLY B C 1
ATOM 7112 O O . GLY B 1 407 ? 0.33 -31.656 0.464 1 75.44 407 GLY B O 1
ATOM 7113 N N . TYR B 1 408 ? -1.898 -31.422 0.292 1 80.69 408 TYR B N 1
ATOM 7114 C CA . TYR B 1 408 ? -1.863 -30 0.567 1 80.69 408 TYR B CA 1
ATOM 7115 C C . TYR B 1 408 ? -2.334 -29.703 1.986 1 80.69 408 TYR B C 1
ATOM 7117 O O . TYR B 1 408 ? -2.98 -30.531 2.619 1 80.69 408 TYR B O 1
ATOM 7125 N N . CYS B 1 409 ? -1.82 -28.609 2.492 1 78 409 CYS B N 1
ATOM 7126 C CA . CYS B 1 409 ? -2.316 -28.125 3.771 1 78 409 CYS B CA 1
ATOM 7127 C C . CYS B 1 409 ? -3.113 -26.828 3.586 1 78 409 CYS B C 1
ATOM 7129 O O . CYS B 1 409 ? -2.566 -25.812 3.164 1 78 409 CYS B O 1
ATOM 7131 N N . PRO B 1 410 ? -4.391 -26.906 3.9 1 82.19 410 PRO B N 1
ATOM 7132 C CA . PRO B 1 410 ? -5.211 -25.719 3.688 1 82.19 410 PRO B CA 1
ATOM 7133 C C . PRO B 1 410 ? -4.73 -24.516 4.504 1 82.19 410 PRO B C 1
ATOM 7135 O O . PRO B 1 410 ? -4.066 -24.688 5.527 1 82.19 410 PRO B O 1
ATOM 7138 N N . HIS B 1 411 ? -5.098 -23.375 4.09 1 84.69 411 HIS B N 1
ATOM 7139 C CA . HIS B 1 411 ? -4.719 -22.094 4.695 1 84.69 411 HIS B CA 1
ATOM 7140 C C . HIS B 1 411 ? -5.379 -21.922 6.059 1 84.69 411 HIS B C 1
ATOM 7142 O O . HIS B 1 411 ? -6.441 -22.484 6.32 1 84.69 411 HIS B O 1
ATOM 7148 N N . GLY B 1 412 ? -4.785 -21.188 6.938 1 86.69 412 GLY B N 1
ATOM 7149 C CA . GLY B 1 412 ? -5.281 -20.953 8.281 1 86.69 412 GLY B CA 1
ATOM 7150 C C . GLY B 1 412 ? -6.68 -20.344 8.305 1 86.69 412 GLY B C 1
ATOM 7151 O O . GLY B 1 412 ? -7.488 -20.688 9.172 1 86.69 412 GLY B O 1
ATOM 7152 N N . HIS B 1 413 ? -6.871 -19.484 7.355 1 90.19 413 HIS B N 1
ATOM 7153 C CA . HIS B 1 413 ? -8.195 -18.875 7.293 1 90.19 413 HIS B CA 1
ATOM 7154 C C . HIS B 1 413 ? -9.273 -19.922 7 1 90.19 413 HIS B C 1
ATOM 7156 O O . HIS B 1 413 ? -10.398 -19.812 7.492 1 90.19 413 HIS B O 1
ATOM 7162 N N . ALA B 1 414 ? -8.883 -20.828 6.102 1 93.12 414 ALA B N 1
ATOM 7163 C CA . ALA B 1 414 ? -9.82 -21.906 5.832 1 93.12 414 ALA B CA 1
ATOM 7164 C C . ALA B 1 414 ? -10.109 -22.719 7.098 1 93.12 414 ALA B C 1
ATOM 7166 O O . ALA B 1 414 ? -11.25 -23.078 7.363 1 93.12 414 ALA B O 1
ATOM 7167 N N . LEU B 1 415 ? -9.133 -22.969 7.883 1 93.69 415 LEU B N 1
ATOM 7168 C CA . LEU B 1 415 ? -9.289 -23.672 9.148 1 93.69 415 LEU B CA 1
ATOM 7169 C C . LEU B 1 415 ? -10.18 -22.891 10.109 1 93.69 415 LEU B C 1
ATOM 7171 O O . LEU B 1 415 ? -11.023 -23.469 10.789 1 93.69 415 LEU B O 1
ATOM 7175 N N . GLU B 1 416 ? -9.969 -21.688 10.172 1 93.31 416 GLU B N 1
ATOM 7176 C CA . GLU B 1 416 ? -10.766 -20.828 11.062 1 93.31 416 GLU B CA 1
ATOM 7177 C C . GLU B 1 416 ? -12.242 -20.891 10.695 1 93.31 416 GLU B C 1
ATOM 7179 O O . GLU B 1 416 ? -13.102 -21 11.578 1 93.31 416 GLU B O 1
ATOM 7184 N N . LEU B 1 417 ? -12.5 -20.781 9.414 1 93.94 417 LEU B N 1
ATOM 7185 C CA . LEU B 1 417 ? -13.883 -20.844 8.938 1 93.94 417 LEU B CA 1
ATOM 7186 C C . LEU B 1 417 ? -14.5 -22.203 9.281 1 93.94 417 LEU B C 1
ATOM 7188 O O . LEU B 1 417 ? -15.625 -22.266 9.781 1 93.94 417 LEU B O 1
ATOM 7192 N N . LEU B 1 418 ? -13.781 -23.188 9.039 1 95.44 418 LEU B N 1
ATOM 7193 C CA . LEU B 1 418 ? -14.266 -24.547 9.273 1 95.44 418 LEU B CA 1
ATOM 7194 C C . LEU B 1 418 ? -14.469 -24.797 10.766 1 95.44 418 LEU B C 1
ATOM 7196 O O . LEU B 1 418 ? -15.5 -25.328 11.18 1 95.44 418 LEU B O 1
ATOM 7200 N N . THR B 1 419 ? -13.586 -24.375 11.594 1 94.81 419 THR B N 1
ATOM 7201 C CA . THR B 1 419 ? -13.664 -24.562 13.039 1 94.81 419 THR B CA 1
ATOM 7202 C C . THR B 1 419 ? -14.859 -23.812 13.617 1 94.81 419 THR B C 1
ATOM 7204 O O . THR B 1 419 ? -15.578 -24.344 14.469 1 94.81 419 THR B O 1
ATOM 7207 N N . THR B 1 420 ? -15 -22.625 13.148 1 93.38 420 THR B N 1
ATOM 7208 C CA . THR B 1 420 ? -16.141 -21.828 13.609 1 93.38 420 THR B CA 1
ATOM 7209 C C . THR B 1 420 ? -17.453 -22.547 13.32 1 93.38 420 THR B C 1
ATOM 7211 O O . THR B 1 420 ? -18.312 -22.641 14.195 1 93.38 420 THR B O 1
ATOM 7214 N N . ALA B 1 421 ? -17.578 -23.047 12.109 1 94.94 421 ALA B N 1
ATOM 7215 C CA . ALA B 1 421 ? -18.797 -23.734 11.711 1 94.94 421 ALA B CA 1
ATOM 7216 C C . ALA B 1 421 ? -18.969 -25.047 12.469 1 94.94 421 ALA B C 1
ATOM 7218 O O . ALA B 1 421 ? -20.078 -25.391 12.891 1 94.94 421 ALA B O 1
ATOM 7219 N N . LEU B 1 422 ? -17.953 -25.734 12.727 1 95.31 422 LEU B N 1
ATOM 7220 C CA . LEU B 1 422 ? -18 -27.016 13.422 1 95.31 422 LEU B CA 1
ATOM 7221 C C . LEU B 1 422 ? -18.344 -26.828 14.891 1 95.31 422 LEU B C 1
ATOM 7223 O O . LEU B 1 422 ? -19.188 -27.547 15.43 1 95.31 422 LEU B O 1
ATOM 7227 N N . CYS B 1 423 ? -17.734 -25.891 15.484 1 92.62 423 CYS B N 1
ATOM 7228 C CA . CYS B 1 423 ? -18 -25.641 16.891 1 92.62 423 CYS B CA 1
ATOM 7229 C C . CYS B 1 423 ? -19.422 -25.141 17.109 1 92.62 423 CYS B C 1
ATOM 7231 O O . CYS B 1 423 ? -20.062 -25.484 18.109 1 92.62 423 CYS B O 1
ATOM 7233 N N . ALA B 1 424 ? -19.844 -24.312 16.188 1 91.69 424 ALA B N 1
ATOM 7234 C CA . ALA B 1 424 ? -21.219 -23.828 16.281 1 91.69 424 ALA B CA 1
ATOM 7235 C C . ALA B 1 424 ? -22.219 -24.984 16.219 1 91.69 424 ALA B C 1
ATOM 7237 O O . ALA B 1 424 ? -23.328 -24.891 16.75 1 91.69 424 ALA B O 1
ATOM 7238 N N . ARG B 1 425 ? -21.859 -26.094 15.672 1 92.5 425 ARG B N 1
ATOM 7239 C CA . ARG B 1 425 ? -22.734 -27.25 15.508 1 92.5 425 ARG B CA 1
ATOM 7240 C C . ARG B 1 425 ? -22.344 -28.375 16.469 1 92.5 425 ARG B C 1
ATOM 7242 O O . ARG B 1 425 ? -22.688 -29.547 16.234 1 92.5 425 ARG B O 1
ATOM 7249 N N . ARG B 1 426 ? -21.484 -27.984 17.438 1 90.69 426 ARG B N 1
ATOM 7250 C CA . ARG B 1 426 ? -21.078 -28.875 18.516 1 90.69 426 ARG B CA 1
ATOM 7251 C C . ARG B 1 426 ? -20.281 -30.062 17.984 1 90.69 426 ARG B C 1
ATOM 7253 O O . ARG B 1 426 ? -20.453 -31.188 18.453 1 90.69 426 ARG B O 1
ATOM 7260 N N . ARG B 1 427 ? -19.609 -29.797 16.938 1 93.62 427 ARG B N 1
ATOM 7261 C CA . ARG B 1 427 ? -18.719 -30.812 16.391 1 93.62 427 ARG B CA 1
ATOM 7262 C C . ARG B 1 427 ? -17.266 -30.453 16.656 1 93.62 427 ARG B C 1
ATOM 7264 O O . ARG B 1 427 ? -16.438 -30.438 15.742 1 93.62 427 ARG B O 1
ATOM 7271 N N . ALA B 1 428 ? -16.938 -30.25 17.844 1 92.81 428 ALA B N 1
ATOM 7272 C CA . ALA B 1 428 ? -15.633 -29.781 18.297 1 92.81 428 ALA B CA 1
ATOM 7273 C C . ALA B 1 428 ? -14.555 -30.828 18 1 92.81 428 ALA B C 1
ATOM 7275 O O . ALA B 1 428 ? -13.398 -30.469 17.766 1 92.81 428 ALA B O 1
ATOM 7276 N N . ASN B 1 429 ? -14.961 -32.031 17.938 1 93.75 429 ASN B N 1
ATOM 7277 C CA . ASN B 1 429 ? -13.992 -33.094 17.672 1 93.75 429 ASN B CA 1
ATOM 7278 C C . ASN B 1 429 ? -13.453 -33 16.25 1 93.75 429 ASN B C 1
ATOM 7280 O O . ASN B 1 429 ? -12.258 -33.219 16.016 1 93.75 429 ASN B O 1
ATOM 7284 N N . ASP B 1 430 ? -14.344 -32.781 15.367 1 94.94 430 ASP B N 1
ATOM 7285 C CA . ASP B 1 430 ? -13.906 -32.594 13.984 1 94.94 430 ASP B CA 1
ATOM 7286 C C . ASP B 1 430 ? -12.984 -31.391 13.859 1 94.94 430 ASP B C 1
ATOM 7288 O O . ASP B 1 430 ? -11.977 -31.438 13.148 1 94.94 430 ASP B O 1
ATOM 7292 N N . ALA B 1 431 ? -13.352 -30.359 14.547 1 94.88 431 ALA B N 1
ATOM 7293 C CA . ALA B 1 431 ? -12.547 -29.141 14.547 1 94.88 431 ALA B CA 1
ATOM 7294 C C . ALA B 1 431 ? -11.164 -29.406 15.125 1 94.88 431 ALA B C 1
ATOM 7296 O O . ALA B 1 431 ? -10.164 -28.906 14.602 1 94.88 431 ALA B O 1
ATOM 7297 N N . PHE B 1 432 ? -11.172 -30.156 16.141 1 94.75 432 PHE B N 1
ATOM 7298 C CA . PHE B 1 432 ? -9.906 -30.531 16.766 1 94.75 432 PHE B CA 1
ATOM 7299 C C . PHE B 1 432 ? -9.039 -31.328 15.797 1 94.75 432 PHE B C 1
ATOM 7301 O O . PHE B 1 432 ? -7.836 -31.062 15.688 1 94.75 432 PHE B O 1
ATOM 7308 N N . GLU B 1 433 ? -9.625 -32.25 15.156 1 93.06 433 GLU B N 1
ATOM 7309 C CA . GLU B 1 433 ? -8.883 -33.062 14.219 1 93.06 433 GLU B CA 1
ATOM 7310 C C . GLU B 1 433 ? -8.273 -32.219 13.102 1 93.06 433 GLU B C 1
ATOM 7312 O O . GLU B 1 433 ? -7.117 -32.438 12.719 1 93.06 433 GLU B O 1
ATOM 7317 N N . CYS B 1 434 ? -8.992 -31.328 12.586 1 93.56 434 CYS B N 1
ATOM 7318 C CA . CYS B 1 434 ? -8.492 -30.453 11.531 1 93.56 434 CYS B CA 1
ATOM 7319 C C . CYS B 1 434 ? -7.34 -29.594 12.047 1 93.56 434 CYS B C 1
ATOM 7321 O O . CYS B 1 434 ? -6.348 -29.391 11.344 1 93.56 434 CYS B O 1
ATOM 7323 N N . SER B 1 435 ? -7.445 -29.078 13.258 1 92.25 435 SER B N 1
ATOM 7324 C CA . SER B 1 435 ? -6.41 -28.25 13.867 1 92.25 435 SER B CA 1
ATOM 7325 C C . SER B 1 435 ? -5.145 -29.062 14.141 1 92.25 435 SER B C 1
ATOM 7327 O O . SER B 1 435 ? -4.031 -28.578 13.898 1 92.25 435 SER B O 1
ATOM 7329 N N . ARG B 1 436 ? -5.383 -30.234 14.609 1 87.94 436 ARG B N 1
ATOM 7330 C CA . ARG B 1 436 ? -4.258 -31.125 14.844 1 87.94 436 ARG B CA 1
ATOM 7331 C C . ARG B 1 436 ? -3.5 -31.406 13.555 1 87.94 436 ARG B C 1
ATOM 7333 O O . ARG B 1 436 ? -2.268 -31.375 13.531 1 87.94 436 ARG B O 1
ATOM 7340 N N . GLN B 1 437 ? -4.211 -31.656 12.516 1 84.06 437 GLN B N 1
ATOM 7341 C CA . GLN B 1 437 ? -3.617 -31.922 11.203 1 84.06 437 GLN B CA 1
ATOM 7342 C C . GLN B 1 437 ? -2.82 -30.719 10.719 1 84.06 437 GLN B C 1
ATOM 7344 O O . GLN B 1 437 ? -1.766 -30.875 10.094 1 84.06 437 GLN B O 1
ATOM 7349 N N . THR B 1 438 ? -3.324 -29.516 10.938 1 85.19 438 THR B N 1
ATOM 7350 C CA . THR B 1 438 ? -2.668 -28.281 10.539 1 85.19 438 THR B CA 1
ATOM 7351 C C . THR B 1 438 ? -1.325 -28.125 11.242 1 85.19 438 THR B C 1
ATOM 7353 O O . THR B 1 438 ? -0.31 -27.844 10.609 1 85.19 438 THR B O 1
ATOM 7356 N N . VAL B 1 439 ? -1.309 -28.391 12.516 1 78.12 439 VAL B N 1
ATOM 7357 C CA . VAL B 1 439 ? -0.104 -28.25 13.328 1 78.12 439 VAL B CA 1
ATOM 7358 C C . VAL B 1 439 ? 0.913 -29.312 12.938 1 78.12 439 VAL B C 1
ATOM 7360 O O . VAL B 1 439 ? 2.111 -29.031 12.844 1 78.12 439 VAL B O 1
ATOM 7363 N N . GLU B 1 440 ? 0.474 -30.453 12.68 1 73.19 440 GLU B N 1
ATOM 7364 C CA . GLU B 1 440 ? 1.341 -31.562 12.297 1 73.19 440 GLU B CA 1
ATOM 7365 C C . GLU B 1 440 ? 2.016 -31.297 10.953 1 73.19 440 GLU B C 1
ATOM 7367 O O . GLU B 1 440 ? 3.07 -31.859 10.664 1 73.19 440 GLU B O 1
ATOM 7372 N N . ARG B 1 441 ? 1.402 -30.484 10.242 1 72.12 441 ARG B N 1
ATOM 7373 C CA . ARG B 1 441 ? 1.943 -30.172 8.922 1 72.12 441 ARG B CA 1
ATOM 7374 C C . ARG B 1 441 ? 2.754 -28.875 8.961 1 72.12 441 ARG B C 1
ATOM 7376 O O . ARG B 1 441 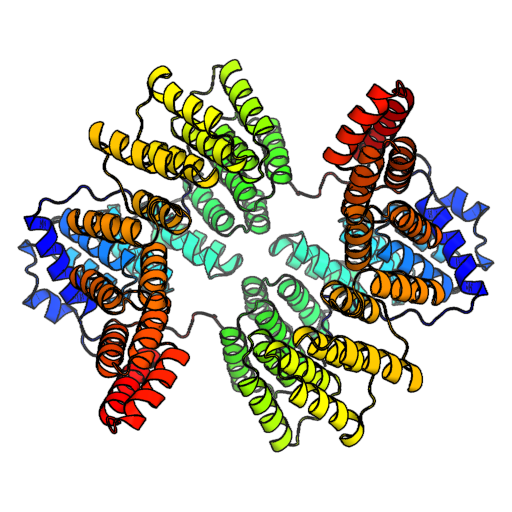? 3.08 -28.312 7.918 1 72.12 441 ARG B O 1
ATOM 7383 N N . GLY B 1 442 ? 2.943 -28.344 10.172 1 68.25 442 GLY B N 1
ATOM 7384 C CA . GLY B 1 442 ? 3.881 -27.25 10.367 1 68.25 442 GLY B CA 1
ATOM 7385 C C . GLY B 1 442 ? 3.23 -25.875 10.281 1 68.25 442 GLY B C 1
ATOM 7386 O O . GLY B 1 442 ? 3.916 -24.875 10.094 1 68.25 442 GLY B O 1
ATOM 7387 N N . ARG B 1 443 ? 1.992 -25.781 10.305 1 75.5 443 ARG B N 1
ATOM 7388 C CA . ARG B 1 443 ? 1.312 -24.484 10.234 1 75.5 443 ARG B CA 1
ATOM 7389 C C . ARG B 1 443 ? 0.734 -24.094 11.594 1 75.5 443 ARG B C 1
ATOM 7391 O O . ARG B 1 443 ? 0.332 -24.953 12.375 1 75.5 443 ARG B O 1
ATOM 7398 N N . CYS B 1 444 ? 0.661 -22.844 11.805 1 75.38 444 CYS B N 1
ATOM 7399 C CA . CYS B 1 444 ? 0.198 -22.344 13.094 1 75.38 444 CYS B CA 1
ATOM 7400 C C . CYS B 1 444 ? -1.321 -22.234 13.117 1 75.38 444 CYS B C 1
ATOM 7402 O O . CYS B 1 444 ? -1.95 -22 12.086 1 75.38 444 CYS B O 1
ATOM 7404 N N . VAL B 1 445 ? -1.773 -22.531 14.234 1 83.88 445 VAL B N 1
ATOM 7405 C CA . VAL B 1 445 ? -3.193 -22.328 14.508 1 83.88 445 VAL B CA 1
ATOM 7406 C C . VAL B 1 445 ? -3.408 -20.953 15.117 1 83.88 445 VAL B C 1
ATOM 7408 O O . VAL B 1 445 ? -2.689 -20.547 16.031 1 83.88 445 VAL B O 1
ATOM 7411 N N . SER B 1 446 ? -4.348 -20.281 14.555 1 82.75 446 SER B N 1
ATOM 7412 C CA . SER B 1 446 ? -4.598 -18.922 15.016 1 82.75 446 SER B CA 1
ATOM 7413 C C . SER B 1 446 ? -5.211 -18.906 16.406 1 82.75 446 SER B C 1
ATOM 7415 O O . SER B 1 446 ? -5.785 -19.906 16.844 1 82.75 446 SER B O 1
ATOM 7417 N N . GLU B 1 447 ? -5.066 -17.812 17.109 1 79.94 447 GLU B N 1
ATOM 7418 C CA . GLU B 1 447 ? -5.574 -17.672 18.469 1 79.94 447 GLU B CA 1
ATOM 7419 C C . GLU B 1 447 ? -7.094 -17.844 18.5 1 79.94 447 GLU B C 1
ATOM 7421 O O . GLU B 1 447 ? -7.625 -18.531 19.375 1 79.94 447 GLU B O 1
ATOM 7426 N N . PRO B 1 448 ? -7.738 -17.266 17.625 1 81.81 448 PRO B N 1
ATOM 7427 C CA . PRO B 1 448 ? -9.188 -17.453 17.656 1 81.81 448 PRO B CA 1
ATOM 7428 C C . PRO B 1 448 ? -9.594 -18.922 17.531 1 81.81 448 PRO B C 1
ATOM 7430 O O . PRO B 1 448 ? -10.508 -19.375 18.219 1 81.81 448 PRO B O 1
ATOM 7433 N N . VAL B 1 449 ? -8.938 -19.609 16.625 1 89.56 449 VAL B N 1
ATOM 7434 C CA . VAL B 1 449 ? -9.242 -21.031 16.469 1 89.56 449 VAL B CA 1
ATOM 7435 C C . VAL B 1 449 ? -8.969 -21.766 17.781 1 89.56 449 VAL B C 1
ATOM 7437 O O . VAL B 1 449 ? -9.789 -22.562 18.234 1 89.56 449 VAL B O 1
ATOM 7440 N N . PHE B 1 450 ? -7.902 -21.469 18.406 1 88.88 450 PHE B N 1
ATOM 7441 C CA . PHE B 1 450 ? -7.535 -22.125 19.656 1 88.88 450 PHE B CA 1
ATOM 7442 C C . PHE B 1 450 ? -8.547 -21.812 20.75 1 88.88 450 PHE B C 1
ATOM 7444 O O . PHE B 1 450 ? -8.953 -22.703 21.516 1 88.88 450 PHE B O 1
ATOM 7451 N N . ARG B 1 451 ? -8.945 -20.656 20.844 1 86.62 451 ARG B N 1
ATOM 7452 C CA . ARG B 1 451 ? -9.914 -20.25 21.859 1 86.62 451 ARG B CA 1
ATOM 7453 C C . ARG B 1 451 ? -11.258 -20.938 21.641 1 86.62 451 ARG B C 1
ATOM 7455 O O . ARG B 1 451 ? -11.914 -21.344 22.609 1 86.62 451 ARG B O 1
ATOM 7462 N N . MET B 1 452 ? -11.664 -21.031 20.453 1 90.88 452 MET B N 1
ATOM 7463 C CA . MET B 1 452 ? -12.914 -21.703 20.141 1 90.88 452 MET B CA 1
ATOM 7464 C C . MET B 1 452 ? -12.852 -23.172 20.562 1 90.88 452 MET B C 1
ATOM 7466 O O . MET B 1 452 ? -13.805 -23.703 21.141 1 90.88 452 MET B O 1
ATOM 7470 N N . LEU B 1 453 ? -11.75 -23.734 20.281 1 92.25 453 LEU B N 1
ATOM 7471 C CA . LEU B 1 453 ? -11.562 -25.125 20.656 1 92.25 453 LEU B CA 1
ATOM 7472 C C . LEU B 1 453 ? -11.531 -25.266 22.172 1 92.25 453 LEU B C 1
ATOM 7474 O O . LEU B 1 453 ? -12.102 -26.219 22.719 1 92.25 453 LEU B O 1
ATOM 7478 N N . GLU B 1 454 ? -10.914 -24.344 22.75 1 90.44 454 GLU B N 1
ATOM 7479 C CA . GLU B 1 454 ? -10.844 -24.344 24.219 1 90.44 454 GLU B CA 1
ATOM 7480 C C . GLU B 1 454 ? -12.234 -24.281 24.828 1 90.44 454 GLU B C 1
ATOM 7482 O O . GLU B 1 454 ? -12.562 -25.062 25.734 1 90.44 454 GLU B O 1
ATOM 7487 N N . THR B 1 455 ? -12.992 -23.422 24.297 1 89.25 455 THR B N 1
ATOM 7488 C CA . THR B 1 455 ? -14.352 -23.25 24.812 1 89.25 455 THR B CA 1
ATOM 7489 C C . THR B 1 455 ? -15.188 -24.484 24.531 1 89.25 455 THR B C 1
ATOM 7491 O O . THR B 1 455 ? -15.891 -24.984 25.422 1 89.25 455 THR B O 1
ATOM 7494 N N . SER B 1 456 ? -15.164 -25.031 23.375 1 91.06 456 SER B N 1
ATOM 7495 C CA . SER B 1 456 ? -16.016 -26.125 22.953 1 91.06 456 SER B CA 1
ATOM 7496 C C . SER B 1 456 ? -15.586 -27.453 23.594 1 91.06 456 SER B C 1
ATOM 7498 O O . SER B 1 456 ? -16.422 -28.266 23.984 1 91.06 456 SER B O 1
ATOM 7500 N N . LEU B 1 457 ? -14.328 -27.609 23.766 1 90.19 457 LEU B N 1
ATOM 7501 C CA . LEU B 1 457 ? -13.82 -28.859 24.312 1 90.19 457 LEU B CA 1
ATOM 7502 C C . LEU B 1 457 ? -13.914 -28.859 25.828 1 90.19 457 LEU B C 1
ATOM 7504 O O . LEU B 1 457 ? -14.086 -29.922 26.438 1 90.19 457 LEU B O 1
ATOM 7508 N N . SER B 1 458 ? -13.734 -27.672 26.375 1 88.19 458 SER B N 1
ATOM 7509 C CA . SER B 1 458 ? -13.914 -27.578 27.828 1 88.19 458 SER B CA 1
ATOM 7510 C C . SER B 1 458 ? -15.352 -27.922 28.219 1 88.19 458 SER B C 1
ATOM 7512 O O . SER B 1 458 ? -15.57 -28.594 29.234 1 88.19 458 SER B O 1
ATOM 7514 N N . SER B 1 459 ? -16.234 -27.453 27.453 1 86.19 459 SER B N 1
ATOM 7515 C CA . SER B 1 459 ? -17.641 -27.703 27.75 1 86.19 459 SER B CA 1
ATOM 7516 C C . SER B 1 459 ? -17.969 -29.188 27.641 1 86.19 459 SER B C 1
ATOM 7518 O O . SER B 1 459 ? -18.891 -29.672 28.297 1 86.19 459 SER B O 1
ATOM 7520 N N . LYS B 1 460 ? -17.188 -29.938 26.906 1 86.44 460 LYS B N 1
ATOM 7521 C CA . LYS B 1 460 ? -17.438 -31.359 26.688 1 86.44 460 LYS B CA 1
ATOM 7522 C C . LYS B 1 460 ? -16.531 -32.219 27.578 1 86.44 460 LYS B C 1
ATOM 7524 O O . LYS B 1 460 ? -16.562 -33.438 27.5 1 86.44 460 LYS B O 1
ATOM 7529 N N . GLY B 1 461 ? -15.664 -31.547 28.359 1 83.75 461 GLY B N 1
ATOM 7530 C CA . GLY B 1 461 ? -14.781 -32.25 29.281 1 83.75 461 GLY B CA 1
ATOM 7531 C C . GLY B 1 461 ? -13.617 -32.906 28.578 1 83.75 461 GLY B C 1
ATOM 7532 O O . GLY B 1 461 ? -13.062 -33.906 29.078 1 83.75 461 GLY B O 1
ATOM 7533 N N . GLU B 1 462 ? -13.391 -32.562 27.391 1 89 462 GLU B N 1
ATOM 7534 C CA . GLU B 1 462 ? -12.312 -33.156 26.609 1 89 462 GLU B CA 1
ATOM 7535 C C . GLU B 1 462 ? -11.047 -32.281 26.672 1 89 462 GLU B C 1
ATOM 7537 O O . GLU B 1 462 ? -10.438 -32 25.641 1 89 462 GLU B O 1
ATOM 7542 N N . LEU B 1 463 ? -10.539 -31.969 27.766 1 87.38 463 LEU B N 1
ATOM 7543 C CA . LEU B 1 463 ? -9.422 -31.062 28.016 1 87.38 463 LEU B CA 1
ATOM 7544 C C . LEU B 1 463 ? -8.102 -31.703 27.578 1 87.38 463 LEU B C 1
ATOM 7546 O O . LEU B 1 463 ? -7.125 -31 27.312 1 87.38 463 LEU B O 1
ATOM 7550 N N . GLU B 1 464 ? -8.102 -33 27.547 1 90 464 GLU B N 1
ATOM 7551 C CA . GLU B 1 464 ? -6.891 -33.688 27.141 1 90 464 GLU B CA 1
ATOM 7552 C C . GLU B 1 464 ? -6.52 -33.344 25.703 1 90 464 GLU B C 1
ATOM 7554 O O . GLU B 1 464 ? -5.34 -33.219 25.375 1 90 464 GLU B O 1
ATOM 7559 N N . LYS B 1 465 ? -7.48 -33.25 24.906 1 90.38 465 LYS B N 1
ATOM 7560 C CA . LYS B 1 465 ? -7.254 -32.906 23.5 1 90.38 465 LYS B CA 1
ATOM 7561 C C . LYS B 1 465 ? -6.652 -31.516 23.375 1 90.38 465 LYS B C 1
ATOM 7563 O O . LYS B 1 465 ? -5.77 -31.297 22.547 1 90.38 465 LYS B O 1
ATOM 7568 N N . LEU B 1 466 ? -7.117 -30.641 24.203 1 89.06 466 LEU B N 1
ATOM 7569 C CA . LEU B 1 466 ? -6.617 -29.281 24.188 1 89.06 466 LEU B CA 1
ATOM 7570 C C . LEU B 1 466 ? -5.152 -29.219 24.609 1 89.06 466 LEU B C 1
ATOM 7572 O O . LEU B 1 466 ? -4.359 -28.484 24.016 1 89.06 466 LEU B O 1
ATOM 7576 N N . GLU B 1 467 ? -4.832 -29.953 25.578 1 89.94 467 GLU B N 1
ATOM 7577 C CA . GLU B 1 467 ? -3.451 -30.016 26.031 1 89.94 467 GLU B CA 1
ATOM 7578 C C . GLU B 1 467 ? -2.537 -30.609 24.969 1 89.94 467 GLU B C 1
ATOM 7580 O O . GLU B 1 467 ? -1.401 -30.156 24.797 1 89.94 467 GLU B O 1
ATOM 7585 N N . GLU B 1 468 ? -3.041 -31.594 24.375 1 89.62 468 GLU B N 1
ATOM 7586 C CA . GLU B 1 468 ? -2.291 -32.188 23.266 1 89.62 468 GLU B CA 1
ATOM 7587 C C . GLU B 1 468 ? -2.014 -31.156 22.172 1 89.62 468 GLU B C 1
ATOM 7589 O O . GLU B 1 468 ? -0.886 -31.047 21.688 1 89.62 468 GLU B O 1
ATOM 7594 N N . LEU B 1 469 ? -3.025 -30.453 21.797 1 89.12 469 LEU B N 1
ATOM 7595 C CA . LEU B 1 469 ? -2.891 -29.438 20.75 1 89.12 469 LEU B CA 1
ATOM 7596 C C . LEU B 1 469 ? -1.908 -28.344 21.172 1 89.12 469 LEU B C 1
ATOM 7598 O O . LEU B 1 469 ? -1.083 -27.906 20.359 1 89.12 469 LEU B O 1
ATOM 7602 N N . LYS B 1 470 ? -2.004 -27.938 22.406 1 86.81 470 LYS B N 1
ATOM 7603 C CA . LYS B 1 470 ? -1.108 -26.922 22.938 1 86.81 470 LYS B CA 1
ATOM 7604 C C . LYS B 1 470 ? 0.345 -27.375 22.891 1 86.81 470 LYS B C 1
ATOM 7606 O O . LYS B 1 470 ? 1.235 -26.609 22.531 1 86.81 470 LYS B O 1
ATOM 7611 N N . ARG B 1 471 ? 0.59 -28.562 23.188 1 84.38 471 ARG B N 1
ATOM 7612 C CA . ARG B 1 471 ? 1.932 -29.125 23.141 1 84.38 471 ARG B CA 1
ATOM 7613 C C . ARG B 1 471 ? 2.471 -29.141 21.703 1 84.38 471 ARG B C 1
ATOM 7615 O O . ARG B 1 471 ? 3.641 -28.828 21.469 1 84.38 471 ARG B O 1
ATOM 7622 N N . LYS B 1 472 ? 1.624 -29.484 20.859 1 81.12 472 LYS B N 1
ATOM 7623 C CA . LYS B 1 472 ? 2.031 -29.531 19.469 1 81.12 472 LYS B CA 1
ATOM 7624 C C . LYS B 1 472 ? 2.336 -28.141 18.922 1 81.12 472 LYS B C 1
ATOM 7626 O O . LYS B 1 472 ? 3.279 -27.969 18.156 1 81.12 472 LYS B O 1
ATOM 7631 N N . ILE B 1 473 ? 1.539 -27.156 19.328 1 79.94 473 ILE B N 1
ATOM 7632 C CA . ILE B 1 473 ? 1.732 -25.781 18.906 1 79.94 473 ILE B CA 1
ATOM 7633 C C . ILE B 1 473 ? 3.053 -25.25 19.469 1 79.94 473 ILE B C 1
ATOM 7635 O O . ILE B 1 473 ? 3.82 -24.609 18.75 1 79.94 473 ILE B O 1
ATOM 7639 N N . GLN B 1 474 ? 3.324 -25.438 20.672 1 76.94 474 GLN B N 1
ATOM 7640 C CA . GLN B 1 474 ? 4.555 -24.984 21.312 1 76.94 474 GLN B CA 1
ATOM 7641 C C . GLN B 1 474 ? 5.781 -25.609 20.656 1 76.94 474 GLN B C 1
ATOM 7643 O O . GLN B 1 474 ? 6.793 -24.938 20.469 1 76.94 474 GLN B O 1
ATOM 7648 N N . LYS B 1 475 ? 5.637 -26.781 20.422 1 72.12 475 LYS B N 1
ATOM 7649 C CA . LYS B 1 475 ? 6.727 -27.469 19.734 1 72.12 475 LYS B CA 1
ATOM 7650 C C . LYS B 1 475 ? 7 -26.859 18.359 1 72.12 475 LYS B C 1
ATOM 7652 O O . LYS B 1 475 ? 8.156 -26.688 17.969 1 72.12 475 LYS B O 1
ATOM 7657 N N . LEU B 1 476 ? 6.012 -26.516 17.672 1 69.5 476 LEU B N 1
ATOM 7658 C CA . LEU B 1 476 ? 6.141 -25.922 16.344 1 69.5 476 LEU B CA 1
ATOM 7659 C C . LEU B 1 476 ? 6.805 -24.547 16.438 1 69.5 476 LEU B C 1
ATOM 7661 O O . LEU B 1 476 ? 7.641 -24.203 15.602 1 69.5 476 LEU B O 1
ATOM 7665 N N . HIS B 1 477 ? 6.453 -23.656 17.344 1 64.75 477 HIS B N 1
ATOM 7666 C CA . HIS B 1 477 ? 6.984 -22.312 17.516 1 64.75 477 HIS B CA 1
ATOM 7667 C C . HIS B 1 477 ? 8.484 -22.344 17.812 1 64.75 477 HIS B C 1
ATOM 7669 O O . HIS B 1 477 ? 9.203 -21.391 17.5 1 64.75 477 HIS B O 1
ATOM 7675 N N . SER B 1 478 ? 8.938 -23.25 18.406 1 60.53 478 SER B N 1
ATOM 7676 C CA . SER B 1 478 ? 10.352 -23.359 18.75 1 60.53 478 SER B CA 1
ATOM 7677 C C . SER B 1 478 ? 11.211 -23.547 17.5 1 60.53 478 SER B C 1
ATOM 7679 O O . SER B 1 478 ? 12.406 -23.25 17.531 1 60.53 478 SER B O 1
ATOM 7681 N N . PHE B 1 479 ? 10.617 -23.859 16.406 1 54.38 479 PHE B N 1
ATOM 7682 C CA . PHE B 1 479 ? 11.383 -24.172 15.203 1 54.38 479 PHE B CA 1
ATOM 7683 C C . PHE B 1 479 ? 11.227 -23.078 14.148 1 54.38 479 PHE B C 1
ATOM 7685 O O . PHE B 1 479 ? 12.031 -22.984 13.227 1 54.38 479 PHE B O 1
ATOM 7692 N N . LEU B 1 480 ? 10.195 -22.438 14.047 1 55.75 480 LEU B N 1
ATOM 7693 C CA . LEU B 1 480 ? 9.977 -21.422 13.016 1 55.75 480 LEU B CA 1
ATOM 7694 C C . LEU B 1 480 ? 10.922 -20.25 13.203 1 55.75 480 LEU B C 1
ATOM 7696 O O . LEU B 1 480 ? 11.211 -19.859 14.336 1 55.75 480 LEU B O 1
ATOM 7700 N N . PRO B 1 481 ? 11.742 -20.062 12.023 1 52.84 481 PRO B N 1
ATOM 7701 C CA . PRO B 1 481 ? 12.555 -18.844 12.195 1 52.84 481 PRO B CA 1
ATOM 7702 C C . PRO B 1 481 ? 11.766 -17.688 12.789 1 52.84 481 PRO B C 1
ATOM 7704 O O . PRO B 1 481 ? 10.555 -17.594 12.586 1 52.84 481 PRO B O 1
ATOM 7707 N N . PRO B 1 482 ? 12.242 -17.219 13.906 1 47.22 482 PRO B N 1
ATOM 7708 C CA . PRO B 1 482 ? 11.5 -16.094 14.469 1 47.22 482 PRO B CA 1
ATOM 7709 C C . PRO B 1 482 ? 10.875 -15.203 13.398 1 47.22 482 PRO B C 1
ATOM 7711 O O . PRO B 1 482 ? 11.422 -15.086 12.289 1 47.22 482 PRO B O 1
ATOM 7714 N N . PRO B 1 483 ? 9.617 -15.164 13.391 1 43.84 483 PRO B N 1
ATOM 7715 C CA . PRO B 1 483 ? 9.094 -14.266 12.359 1 43.84 483 PRO B CA 1
ATOM 7716 C C . PRO B 1 483 ? 10.102 -13.211 11.93 1 43.84 483 PRO B C 1
ATOM 7718 O O . PRO B 1 483 ? 10.953 -12.805 12.719 1 43.84 483 PRO B O 1
ATOM 7721 N N . GLY B 1 484 ? 10.641 -13.438 10.758 1 42.78 484 GLY B N 1
ATOM 7722 C CA . GLY B 1 484 ? 11.633 -12.641 10.062 1 42.78 484 GLY B CA 1
ATOM 7723 C C . GLY B 1 484 ? 11.656 -11.188 10.516 1 42.78 484 GLY B C 1
ATOM 7724 O O . GLY B 1 484 ? 12.156 -10.32 9.797 1 42.78 484 GLY B O 1
ATOM 7725 N N . THR B 1 485 ? 10.789 -10.766 11.305 1 43.62 485 THR B N 1
ATOM 7726 C CA . THR B 1 485 ? 11.008 -9.328 11.43 1 43.62 485 THR B CA 1
ATOM 7727 C C . THR B 1 485 ? 12.438 -9.039 11.875 1 43.62 485 THR B C 1
ATOM 7729 O O . THR B 1 485 ? 12.828 -9.398 12.992 1 43.62 485 THR B O 1
ATOM 7732 N N . GLN B 1 486 ? 13.414 -9.359 10.906 1 49.12 486 GLN B N 1
ATOM 7733 C CA . GLN B 1 486 ? 14.727 -8.797 11.219 1 49.12 486 GLN B CA 1
ATOM 7734 C C . GLN B 1 486 ? 14.594 -7.52 12.047 1 49.12 486 GLN B C 1
ATOM 7736 O O . GLN B 1 486 ? 14.172 -6.484 11.531 1 49.12 486 GLN B O 1
ATOM 7741 N N . LEU B 1 487 ? 14.266 -7.824 13.312 1 50.84 487 LEU B N 1
ATOM 7742 C CA . LEU B 1 487 ? 14.266 -6.73 14.281 1 50.84 487 LEU B CA 1
ATOM 7743 C C . LEU B 1 487 ? 15.562 -5.938 14.203 1 50.84 487 LEU B C 1
ATOM 7745 O O . LEU B 1 487 ? 16.562 -6.43 13.68 1 50.84 487 LEU B O 1
ATOM 7749 N N . ILE B 1 488 ? 15.484 -4.523 14.172 1 50.12 488 ILE B N 1
ATOM 7750 C CA . ILE B 1 488 ? 16.656 -3.645 14.219 1 50.12 488 ILE B CA 1
ATOM 7751 C C . ILE B 1 488 ? 17.609 -4.121 15.305 1 50.12 488 ILE B C 1
ATOM 7753 O O . ILE B 1 488 ? 17.203 -4.441 16.422 1 50.12 488 ILE B O 1
#

Secondary structure (DSSP, 8-state):
-----SS----------HHHHHHHHHHHHHHHHS-TTTS-SHHHHHHHS-GGG--HHHHHHHHHHHHHTT--HHHHHHHHHHHTTSSSPPPHHHHHHHHHHHHHTT-HHHHHHHHHHHHHH-GGG--HHHHHHHHHHHHHHS-HHHHHHHHHHIIIIIS-S---HHHHHHHHHHHHHTT-HHHHHHHHHHHHHHH---HHHHHHHHHHHHHTT-HHHHHHHHHHHHHTTPPP-HHHHHHHHHHHHHTT-HHHHHHHHHHHHHH-SSPPPHHHHHHHHHHHHHTT-HHHHHHHHHHHHHTT----HHHHHHHHHHHHHTT-HHHHHHHHHHHHHTTPPP-HHHHHHHHHHHHH-TTTHHHHHHHHHHHHHHTT----HHHHHHHHHHHHHTT-HHHHHHHHHHHHHTT----HHHHHHHHHHHHHTT-HHHHHHHHHHHHHTT-PPPHHHHHHHHHHHHHTT-HHHHHHHHHHHHHHHTTS---S----/-----SS----------HHHHHHHHHHHHHHHHS-TTTS-SHHHHHHHS-GGG--HHHHHHHHHHHHHTT--HHHHHHHHHHHTTSSSPPPHHHHHHHHHHHHHTT-HHHHHHHHHHHHHH-GGG--HHHHHHHHHHHHHHS-HHHHHHHHHHIIIIIS-S---HHHHHHHHHHHHHTT-HHHHHHHHHHHHHHH---HHHHHHHHHHHHHTT-HHHHHHHHHHHHHTTPPP-HHHHHHHHHHHHHTT-HHHHHHHHHHHHHH-SSPPPHHHHHHHHHHHHHTT-HHHHHHHHHHHHHTT----HHHHHHHHHHHHHTT-HHHHHHHHHHHHHTTPPP-HHHHHHHHHHHHH-TTTHHHHHHHHHHHHHHTT----HHHHHHHHHHHHHTT-HHHHHHHHHHHHHTT----HHHHHHHHHHHHHTT-HHHHHHHHHHHHHTT-PPPHHHHHHHHHHHHHTT-HHHHHHHHHHHHHHHTTS---S----